Protein AF-A0A9P1C0T4-F1 (afdb_monomer_lite)

Sequence (1068 aa):
MKAGRQRCKVVWQLEENSTADVFARREPEEVPELTSSSKMPVDLVAKMIQGDEEDEQSPVLLKTWDFGGQREYYVMHHLFLTNRGFYIVVTRLDAWRTGPTGPLDSGDVLRDTDSEDGGAFEPPLDALTFWLSSIHVHAPDALVFIVGSHADVVACGHEETEARVEEEIVSLMEKVPGLERQVVVNSQAGKCFFSVDNRSGTGIAELREAIDREATVALAPNGHFAQELPLPWLRLREALEDAAEGSTGEENELPPFTATFVLSLAKVQQMGQEAGVAPESLVDCLKCLHDFGSIVFFDEDELRDHVVLNPQWLADAMAQVLNCPRVVQGHVAAAKRLRERGELEEDLLTRCLWRHHKFRENQAVLLRMLHRFDLLVPLTTRHALPSNVVPSLLPCAPQQPTLPLTNDKIWDSLFFDFHGLLCRLLPTLFPKLVAASSRQDCVEGIGSLGLFRDSFRLLWMGDELTMDLLPAERPQVVRVTSQGGLSVAVVQGLLQLVKATLAQKSHLSFTAGVLCEHCHAQGRSLAERHHVLDLQELLQEAPVPCRFSARAVMPPETSWVAAWRSTKATCPRLNLHEDRGSPAHTASTEVSVSSRGGSIVNLLYASPIWRNEAGELPQLDVQNEVSLVELGEAMHLSLATASNLAAMLTAEATTRSILHLSLHCADNGQVLLLEDATGGAHAFSLEDLQALLKATNGASRLQLVFLNACCSDLAGQIFLEAGAPHVVCCRGSVFDATAQAFTKAFYRAFAAGRSIASAFDIAKLEIRTAPQPGLRAEAEKYLLLPEGDASHQSSFCELAWRAGPPKRRWLPSRVEDFCGRSRDLWLLLKHLGSARRCVLVHGPAKIGKSALLTELARFAAAPGRSYENRVIYLACDEADLENREEPLLYFLRQLFRQLRIEEHAATEQLEVGPSITAPKETFNMDLSAQSEVRILRSQIVQSLQELASLHHPVLLILDDLDSLLQSNAEELRKVLTELLLRTEGLELLLAAREAPFQALGAHKVVGYHLDPLQPLDAARLFLCSTELLPVSRTASADECRGDAAFRWRVHRPLVVADFSVAVPRITA

pLDDT: mean 72.72, std 21.37, range [20.38, 96.12]

Foldseek 3Di:
DDDDDDDDDDDDDDDDPDPDDDDDDDDDDDDDDDDDDDDDDLVVVVVVVVPDDPDPDDDDDDDDDDQDLDPLRLLPVLLQQFQLDEAEAEFELQCQDDACRHPDPPPPDPPPPPDPDDDDDDRRLLSSLLVLLSNCQRHVNAAYAYEHEPCVVVVDVSVVSQVRVQVSVVVSPVLADSSVVRQDALPVVRGSHFYAYPPVGPRVVSVVVSVVVLSCQLCPCPHVVPDDDPSLLVQLLVVLLCLQQCDPPDRDDDRDPRHDFKAFVVVSLVSSVVSVHDSVCSVVSLVVCCSVVQWPADPDPQTNGIIGRDVVLLVLLVCCLSCPDCDWPPCNVQSVCCQAAQKHDVCCSQVTSQVDPSRNVPVVNSVVVCLVSLQWAWFDDVDDDTIIGRLLNHAADDDDPPPQCDLVRQLLKKKKFQSLSCLSCLSRQVSLLVSLLSPDPQWPGFRPFDRGSFKGWTQGNNWIKIWGFPPSVRGGMIMIHTPVTDAPVNVLVVLVSSCVSCVVRLSGAMAMATFDSVCSVVVVPRPHPGHGDHLQQQLDPFFDQDPPPRDGDHRDCPGNSVVVSVVPDDRDPRDSDDDDDDDDDDDDDDDDDDDDDFEAEEEEEAAFQADPPPGGDDGDPLVLVVVLLQQPPSYHYAYFDPVVVLCQLQDPDPDAYEYEYHFEAPPLQQWTFGADQLSHTDTHGLVNVLVSLVVSLRLLRYQEYEYLYANNVSVQVSSVVSNNPKYKDFYHDADPVLSSQLSNQLSVCLLVQFFNVVSLVRSLVSQCPDPDPVRNVRSVRMDMPPPPDPNSRDRRGPRDRDDDDQDAQDADRADPDDWQCSVVLSVVSVCCPPLAQAEEEAADPPLCPVNSLRVSLVVQCPPNHQCPSQEQEDEQPLVVQVPDPDSLLVVLVRLLVSLVVSVVSPVVPDDDDDDDDDDDDPPDDDDDSVVSSVVSLVSSLVSLQVSDDPRGAHEYEYHACANCCVPPVVVVLQSVLVSCVSHVRHHYYHYYNDDPDCDSVVGGYHYHYRDHRDPVRVVVSVVSPDPDDPDDDDDDDPPDDDDDPDDDDDPDDDPDDDDPDDDDDDDD

Structure (mmCIF, N/CA/C/O backbone):
data_AF-A0A9P1C0T4-F1
#
_entry.id   AF-A0A9P1C0T4-F1
#
loop_
_atom_site.group_PDB
_atom_site.id
_atom_site.type_symbol
_atom_site.label_atom_id
_atom_site.label_alt_id
_atom_site.label_comp_id
_atom_site.label_asym_id
_atom_site.label_entity_id
_atom_site.label_seq_id
_atom_site.pdbx_PDB_ins_code
_atom_site.Cartn_x
_atom_site.Cartn_y
_atom_site.Cartn_z
_atom_site.occupancy
_atom_site.B_iso_or_equiv
_atom_site.auth_seq_id
_atom_site.auth_comp_id
_atom_site.auth_asym_id
_atom_site.auth_atom_id
_atom_site.pdbx_PDB_model_num
ATOM 1 N N . MET A 1 1 ? -17.368 -26.144 51.800 1.00 27.34 1 MET A N 1
ATOM 2 C CA . MET A 1 1 ? -15.954 -26.243 51.380 1.00 27.34 1 MET A CA 1
ATOM 3 C C . MET A 1 1 ? -15.908 -26.805 49.967 1.00 27.34 1 MET A C 1
ATOM 5 O O . MET A 1 1 ? -16.532 -27.826 49.742 1.00 27.34 1 MET A O 1
ATOM 9 N N . LYS A 1 2 ? -15.175 -26.112 49.086 1.00 25.02 2 LYS A N 1
ATOM 10 C CA . LYS A 1 2 ? -14.534 -26.554 47.831 1.00 25.02 2 LYS A CA 1
ATOM 11 C C . LYS A 1 2 ? -15.367 -27.297 46.766 1.00 25.02 2 LYS A C 1
ATOM 13 O O . LYS A 1 2 ? -15.504 -28.507 46.795 1.00 25.02 2 LYS A O 1
ATOM 18 N N . ALA A 1 3 ? -15.803 -26.502 45.786 1.00 30.06 3 ALA A N 1
ATOM 19 C CA . ALA A 1 3 ? -15.364 -26.522 44.384 1.00 30.06 3 ALA A CA 1
ATOM 20 C C . ALA A 1 3 ? -15.075 -27.872 43.697 1.00 30.06 3 ALA A C 1
ATOM 22 O O . ALA A 1 3 ? -14.116 -28.561 44.033 1.00 30.06 3 ALA A O 1
ATOM 23 N N . GLY A 1 4 ? -15.782 -28.085 42.587 1.00 24.92 4 GLY A N 1
ATOM 24 C CA . GLY A 1 4 ? -15.361 -28.911 41.459 1.00 24.92 4 GLY A CA 1
ATOM 25 C C . GLY A 1 4 ? -15.998 -28.380 40.176 1.00 24.92 4 GLY A C 1
ATOM 26 O O . GLY A 1 4 ? -17.031 -28.877 39.755 1.00 24.92 4 GLY A O 1
ATOM 27 N N . ARG A 1 5 ? -15.415 -27.320 39.597 1.00 27.19 5 ARG A N 1
ATOM 28 C CA . ARG A 1 5 ? -15.715 -26.857 38.232 1.00 27.19 5 ARG A CA 1
ATOM 29 C C . ARG A 1 5 ? -15.268 -27.944 37.251 1.00 27.19 5 ARG A C 1
ATOM 31 O O . ARG A 1 5 ? -14.090 -28.293 37.268 1.00 27.19 5 ARG A O 1
ATOM 38 N N . GLN A 1 6 ? -16.140 -28.381 36.352 1.00 23.08 6 GLN A N 1
ATOM 39 C CA . GLN A 1 6 ? -15.721 -28.955 35.074 1.00 23.08 6 GLN A CA 1
ATOM 40 C C . GLN A 1 6 ? -16.267 -28.069 33.955 1.00 23.08 6 GLN A C 1
ATOM 42 O O . GLN A 1 6 ? -17.467 -27.877 33.817 1.00 23.08 6 GLN A O 1
ATOM 47 N N . ARG A 1 7 ? -15.328 -27.449 33.234 1.00 22.41 7 ARG A N 1
ATOM 48 C CA . ARG A 1 7 ? -15.529 -26.715 31.985 1.00 22.41 7 ARG A CA 1
ATOM 49 C C . ARG A 1 7 ? -15.222 -27.691 30.853 1.00 22.41 7 ARG A C 1
ATOM 51 O O . ARG A 1 7 ? -14.118 -28.238 30.849 1.00 22.41 7 ARG A O 1
ATOM 58 N N . CYS A 1 8 ? -16.132 -27.859 29.900 1.00 21.48 8 CYS A N 1
ATOM 59 C CA . CYS A 1 8 ? -15.787 -28.419 28.596 1.00 21.48 8 CYS A CA 1
ATOM 60 C C . CYS A 1 8 ? -15.265 -27.298 27.690 1.00 21.48 8 CYS A C 1
ATOM 62 O O . CYS A 1 8 ? -15.753 -26.171 27.709 1.00 21.48 8 CYS A O 1
ATOM 64 N N . LYS A 1 9 ? -14.183 -27.614 26.983 1.00 21.23 9 LYS A N 1
ATOM 65 C CA . LYS A 1 9 ? -13.344 -26.726 26.179 1.00 21.23 9 LYS A CA 1
ATOM 66 C C . LYS A 1 9 ? -13.637 -27.081 24.719 1.00 21.23 9 LYS A C 1
ATOM 68 O O . LYS A 1 9 ? -13.400 -28.224 24.345 1.00 21.23 9 LYS A O 1
ATOM 73 N N . VAL A 1 10 ? -14.159 -26.151 23.922 1.00 24.25 10 VAL A N 1
ATOM 74 C CA . VAL A 1 10 ? -14.317 -26.361 22.473 1.00 24.25 10 VAL A CA 1
ATOM 75 C C . VAL A 1 10 ? -12.963 -26.129 21.799 1.00 24.25 10 VAL A C 1
ATOM 77 O O . VAL A 1 10 ? -12.307 -25.107 22.023 1.00 24.25 10 VAL A O 1
ATOM 80 N N . VAL A 1 11 ? -12.526 -27.131 21.040 1.00 22.28 11 VAL A N 1
ATOM 81 C CA . VAL A 1 11 ? -11.315 -27.148 20.214 1.00 22.28 11 VAL A CA 1
ATOM 82 C C . VAL A 1 11 ? -11.699 -26.683 18.809 1.00 22.28 11 VAL A C 1
ATOM 84 O O . VAL A 1 11 ? -12.762 -27.036 18.314 1.00 22.28 11 VAL A O 1
ATOM 87 N N . TRP A 1 12 ? -10.845 -25.868 18.195 1.00 24.22 12 TRP A N 1
ATOM 88 C CA . TRP A 1 12 ? -11.007 -25.367 16.831 1.00 24.22 12 TRP A CA 1
ATOM 89 C C . TRP A 1 12 ? -10.414 -26.383 15.857 1.00 24.22 12 TRP A C 1
ATOM 91 O O . TRP A 1 12 ? -9.302 -26.854 16.097 1.00 24.22 12 TRP A O 1
ATOM 101 N N . GLN A 1 13 ? -11.120 -26.695 14.773 1.00 22.36 13 GLN A N 1
ATOM 102 C CA . GLN A 1 13 ? -10.562 -27.399 13.619 1.00 22.36 13 GLN A CA 1
ATOM 103 C C . GLN A 1 13 ? -10.734 -26.520 12.377 1.00 22.36 13 GLN A C 1
ATOM 105 O O . GLN A 1 13 ? -11.823 -26.009 12.127 1.00 22.36 13 GLN A O 1
ATOM 110 N N . LEU A 1 14 ? -9.634 -26.315 11.647 1.00 23.83 14 LEU A N 1
ATOM 111 C CA . LEU A 1 14 ? -9.651 -25.832 10.269 1.00 23.83 14 LEU A CA 1
ATOM 112 C C . LEU A 1 14 ? -10.093 -26.992 9.368 1.00 23.83 14 LEU A C 1
ATOM 114 O O . LEU A 1 14 ? -9.506 -28.070 9.446 1.00 23.83 14 LEU A O 1
ATOM 118 N N . GLU A 1 15 ? -11.063 -26.759 8.489 1.00 23.11 15 GLU A N 1
ATOM 119 C CA . GLU A 1 15 ? -11.237 -27.585 7.293 1.00 23.11 15 GLU A CA 1
ATOM 120 C C . GLU A 1 15 ? -10.290 -27.061 6.205 1.00 23.11 15 GLU A C 1
ATOM 122 O O . GLU A 1 15 ? -10.507 -25.996 5.627 1.00 23.11 15 GLU A O 1
ATOM 127 N N . GLU A 1 16 ? -9.208 -27.793 5.935 1.00 24.48 16 GLU A N 1
ATOM 128 C CA . GLU A 1 16 ? -8.394 -27.590 4.735 1.00 24.48 16 GLU A CA 1
ATOM 129 C C . GLU A 1 16 ? -9.103 -28.228 3.532 1.00 24.48 16 GLU A C 1
ATOM 131 O O . GLU A 1 16 ? -8.982 -29.428 3.290 1.00 24.48 16 GLU A O 1
ATOM 136 N N . ASN A 1 17 ? -9.802 -27.426 2.726 1.00 26.70 17 ASN A N 1
ATOM 137 C CA . ASN A 1 17 ? -10.119 -27.818 1.352 1.00 26.70 17 ASN A CA 1
ATOM 138 C C . ASN A 1 17 ? -8.943 -27.432 0.449 1.00 26.70 17 ASN A C 1
ATOM 140 O O . ASN A 1 17 ? -8.875 -26.337 -0.105 1.00 26.70 17 ASN A O 1
ATOM 144 N N . SER A 1 18 ? -7.983 -28.352 0.339 1.00 27.48 18 SER A N 1
ATOM 145 C CA . SER A 1 18 ? -6.832 -28.224 -0.549 1.00 27.48 18 SER A CA 1
ATOM 146 C C . SER A 1 18 ? -7.222 -28.462 -2.015 1.00 27.48 18 SER A C 1
ATOM 148 O O . SER A 1 18 ? -7.809 -29.477 -2.386 1.00 27.48 18 SER A O 1
ATOM 150 N N . THR A 1 19 ? -6.820 -27.538 -2.886 1.00 25.97 19 THR A N 1
ATOM 151 C CA . THR A 1 19 ? -6.559 -27.828 -4.299 1.00 25.97 19 THR A CA 1
ATOM 152 C C . THR A 1 19 ? -5.081 -27.586 -4.576 1.00 25.97 19 THR A C 1
ATOM 154 O O . THR A 1 19 ? -4.705 -26.449 -4.839 1.00 25.97 19 THR A O 1
ATOM 157 N N . ALA A 1 20 ? -4.258 -28.637 -4.500 1.00 27.33 20 ALA A N 1
ATOM 158 C CA . ALA A 1 20 ? -3.078 -28.880 -5.345 1.00 27.33 20 ALA A CA 1
ATOM 159 C C . ALA A 1 20 ? -2.304 -30.094 -4.806 1.00 27.33 20 ALA A C 1
ATOM 161 O O . ALA A 1 20 ? -1.746 -30.057 -3.716 1.00 27.33 20 ALA A O 1
ATOM 162 N N . ASP A 1 21 ? -2.254 -31.162 -5.596 1.00 25.11 21 ASP A N 1
ATOM 163 C CA . ASP A 1 21 ? -1.532 -32.392 -5.287 1.00 25.11 21 ASP A CA 1
ATOM 164 C C . ASP A 1 21 ? -0.395 -32.548 -6.306 1.00 25.11 21 ASP A C 1
ATOM 166 O O . ASP A 1 21 ? -0.643 -33.045 -7.400 1.00 25.11 21 ASP A O 1
ATOM 170 N N . VAL A 1 22 ? 0.825 -32.075 -5.992 1.00 27.58 22 VAL A N 1
ATOM 171 C CA . VAL A 1 22 ? 2.094 -32.609 -6.538 1.00 27.58 22 VAL A CA 1
ATOM 172 C C . VAL A 1 22 ? 3.265 -32.334 -5.569 1.00 27.58 22 VAL A C 1
ATOM 174 O O . VAL A 1 22 ? 3.818 -31.243 -5.545 1.00 27.58 22 VAL A O 1
ATOM 177 N N . PHE A 1 23 ? 3.653 -33.365 -4.811 1.00 25.39 23 PHE A N 1
ATOM 178 C CA . PHE A 1 23 ? 5.016 -33.809 -4.433 1.00 25.39 23 PHE A CA 1
ATOM 179 C C . PHE A 1 23 ? 5.085 -34.338 -2.993 1.00 25.39 23 PHE A C 1
ATOM 181 O O . PHE A 1 23 ? 4.832 -33.660 -2.005 1.00 25.39 23 PHE A O 1
ATOM 188 N N . ALA A 1 24 ? 5.441 -35.617 -2.907 1.00 25.89 24 ALA A N 1
ATOM 189 C CA . ALA A 1 24 ? 5.232 -36.479 -1.760 1.00 25.89 24 ALA A CA 1
ATOM 190 C C . ALA A 1 24 ? 6.409 -36.557 -0.763 1.00 25.89 24 ALA A C 1
ATOM 192 O O . ALA A 1 24 ? 7.576 -36.501 -1.151 1.00 25.89 24 ALA A O 1
ATOM 193 N N . ARG A 1 25 ? 6.027 -36.947 0.469 1.00 26.59 25 ARG A N 1
ATOM 194 C CA . ARG A 1 25 ? 6.710 -37.781 1.493 1.00 26.59 25 ARG A CA 1
ATOM 195 C C . ARG A 1 25 ? 7.289 -37.081 2.731 1.00 26.59 25 ARG A C 1
ATOM 197 O O . ARG A 1 25 ? 8.440 -36.652 2.729 1.00 26.59 25 ARG A O 1
ATOM 204 N N . ARG A 1 26 ? 6.578 -37.245 3.856 1.00 25.38 26 ARG A N 1
ATOM 205 C CA . ARG A 1 26 ? 7.056 -37.905 5.095 1.00 25.38 26 ARG A CA 1
ATOM 206 C C . ARG A 1 26 ? 5.856 -38.287 5.980 1.00 25.38 26 ARG A C 1
ATOM 208 O O . ARG A 1 26 ? 4.903 -37.527 6.062 1.00 25.38 26 ARG A O 1
ATOM 215 N N . GLU A 1 27 ? 5.897 -39.486 6.559 1.00 26.78 27 GLU A N 1
ATOM 216 C CA . GLU A 1 27 ? 4.844 -40.081 7.405 1.00 26.78 27 GLU A CA 1
ATOM 217 C C . GLU A 1 27 ? 4.616 -39.276 8.704 1.00 26.78 27 GLU A C 1
ATOM 219 O O . GLU A 1 27 ? 5.610 -38.852 9.304 1.00 26.78 27 GLU A O 1
ATOM 224 N N . PRO A 1 28 ? 3.366 -39.094 9.178 1.00 29.67 28 PRO A N 1
ATOM 225 C CA . PRO A 1 28 ? 3.087 -38.610 10.525 1.00 29.67 28 PRO A CA 1
ATOM 226 C C . PRO A 1 28 ? 2.854 -39.765 11.514 1.00 29.67 28 PRO A C 1
ATOM 228 O O . PRO A 1 28 ? 2.216 -40.767 11.192 1.00 29.67 28 PRO A O 1
ATOM 231 N N . GLU A 1 29 ? 3.377 -39.599 12.730 1.00 26.16 29 GLU A N 1
ATOM 232 C CA . GLU A 1 29 ? 3.042 -40.412 13.905 1.00 26.16 29 GLU A CA 1
ATOM 233 C C . GLU A 1 29 ? 1.545 -40.289 14.256 1.00 26.16 29 GLU A C 1
ATOM 235 O O . GLU A 1 29 ? 0.939 -39.229 14.096 1.00 26.16 29 GLU A O 1
ATOM 240 N N . GLU A 1 30 ? 0.968 -41.390 14.745 1.00 27.70 30 GLU A N 1
ATOM 241 C CA . GLU A 1 30 ? -0.446 -41.561 15.102 1.00 27.70 30 GLU A CA 1
ATOM 242 C C . GLU A 1 30 ? -0.954 -40.513 16.118 1.00 27.70 30 GLU A C 1
ATOM 244 O O . GLU A 1 30 ? -0.413 -40.369 17.217 1.00 27.70 30 GLU A O 1
ATOM 249 N N . VAL A 1 31 ? -2.061 -39.838 15.783 1.00 26.95 31 VAL A N 1
ATOM 250 C CA . VAL A 1 31 ? -2.876 -39.002 16.686 1.00 26.95 31 VAL A CA 1
ATOM 251 C C . VAL A 1 31 ? -4.330 -39.519 16.619 1.00 26.95 31 VAL A C 1
ATOM 253 O O . VAL A 1 31 ? -4.763 -39.888 15.528 1.00 26.95 31 VAL A O 1
ATOM 256 N N . PRO A 1 32 ? -5.087 -39.610 17.735 1.00 27.25 32 PRO A N 1
ATOM 257 C CA . PRO A 1 32 ? -6.343 -40.365 17.788 1.00 27.25 32 PRO A CA 1
ATOM 258 C C . PRO A 1 32 ? -7.503 -39.685 17.041 1.00 27.25 32 PRO A C 1
ATOM 260 O O . PRO A 1 32 ? -7.647 -38.464 17.097 1.00 27.25 32 PRO A O 1
ATOM 263 N N . GLU A 1 33 ? -8.351 -40.506 16.413 1.00 30.98 33 GLU A N 1
ATOM 264 C CA . GLU A 1 33 ? -9.584 -40.143 15.695 1.00 30.98 33 GLU A CA 1
ATOM 265 C C . GLU A 1 33 ? -10.574 -39.328 16.556 1.00 30.98 33 GLU A C 1
ATOM 267 O O . GLU A 1 33 ? -10.845 -39.664 17.712 1.00 30.98 33 GLU A O 1
ATOM 272 N N . LEU A 1 34 ? -11.147 -38.269 15.969 1.00 25.75 34 LEU A N 1
ATOM 273 C CA . LEU A 1 34 ? -12.170 -37.392 16.553 1.00 25.75 34 LEU A CA 1
ATOM 274 C C . LEU A 1 34 ? -13.329 -37.218 15.555 1.00 25.75 34 LEU A C 1
ATOM 276 O O . LEU A 1 34 ? -13.114 -36.921 14.385 1.00 25.75 34 LEU A O 1
ATOM 280 N N . THR A 1 35 ? -14.547 -37.441 16.050 1.00 28.69 35 THR A N 1
ATOM 281 C CA . THR A 1 35 ? -15.825 -37.595 15.331 1.00 28.69 35 THR A CA 1
ATOM 282 C C . THR A 1 35 ? -16.424 -36.285 14.801 1.00 28.69 35 THR A C 1
ATOM 284 O O . THR A 1 35 ? -16.422 -35.274 15.504 1.00 28.69 35 THR A O 1
ATOM 287 N N . SER A 1 36 ? -17.009 -36.342 13.600 1.00 31.39 36 SER A N 1
ATOM 288 C CA . SER A 1 36 ? -17.628 -35.253 12.830 1.00 31.39 36 SER A CA 1
ATOM 289 C C . SER A 1 36 ? -19.108 -34.984 13.161 1.00 31.39 36 SER A C 1
ATOM 291 O O . SER A 1 36 ? -19.910 -35.912 13.198 1.00 31.39 36 SER A O 1
ATOM 293 N N . SER A 1 37 ? -19.468 -33.701 13.283 1.00 34.09 37 SER A N 1
ATOM 294 C CA . SER A 1 37 ? -20.755 -33.046 12.939 1.00 34.09 37 SER A CA 1
ATOM 295 C C . SER A 1 37 ? -21.247 -32.064 14.015 1.00 34.09 37 SER A C 1
ATOM 297 O O . SER A 1 37 ? -21.521 -32.419 15.158 1.00 34.09 37 SER A O 1
ATOM 299 N N . SER A 1 38 ? -21.377 -30.790 13.630 1.00 38.06 38 SER A N 1
ATOM 300 C CA . SER A 1 38 ? -21.958 -29.710 14.439 1.00 38.06 38 SER A CA 1
ATOM 301 C C . SER A 1 38 ? -23.347 -29.316 13.912 1.00 38.06 38 SER A C 1
ATOM 303 O O . SER A 1 38 ? -23.594 -28.148 13.608 1.00 38.06 38 SER A O 1
ATOM 305 N N . LYS A 1 39 ? -24.261 -30.282 13.739 1.00 48.09 39 LYS A N 1
ATOM 306 C CA . LYS A 1 39 ? -25.661 -29.975 13.391 1.00 48.09 39 LYS A CA 1
ATOM 307 C C . LYS A 1 39 ? -26.388 -29.461 14.640 1.00 48.09 39 LYS A C 1
ATOM 309 O O . LYS A 1 39 ? -26.271 -30.045 15.714 1.00 48.09 39 LYS A O 1
ATOM 314 N N . MET A 1 40 ? -27.131 -28.363 14.511 1.00 48.50 40 MET A N 1
ATOM 315 C CA . MET A 1 40 ? -27.987 -27.838 15.578 1.00 48.50 40 MET A CA 1
ATOM 316 C C . MET A 1 40 ? -29.343 -28.551 15.469 1.00 48.50 40 MET A C 1
ATOM 318 O O . MET A 1 40 ? -30.070 -28.258 14.525 1.00 48.50 40 MET A O 1
ATOM 322 N N . PRO A 1 41 ? -29.702 -29.500 16.354 1.00 54.22 41 PRO A N 1
ATOM 323 C CA . PRO A 1 41 ? -30.869 -30.338 16.107 1.00 54.22 41 PRO A CA 1
ATOM 324 C C . PRO A 1 41 ? -32.142 -29.498 16.260 1.00 54.22 41 PRO A C 1
ATOM 326 O O . PRO A 1 41 ? -32.411 -28.993 17.355 1.00 54.22 41 PRO A O 1
ATOM 329 N N . VAL A 1 42 ? -32.960 -29.370 15.208 1.00 58.38 42 VAL A N 1
ATOM 330 C CA . VAL A 1 42 ? -34.287 -28.721 15.295 1.00 58.38 42 VAL A CA 1
ATOM 331 C C . VAL A 1 42 ? -35.151 -29.341 16.402 1.00 58.38 42 VAL A C 1
ATOM 333 O O . VAL A 1 42 ? -35.928 -28.639 17.051 1.00 58.38 42 VAL A O 1
ATOM 336 N N . ASP A 1 43 ? -34.948 -30.625 16.705 1.00 54.34 43 ASP A N 1
ATOM 337 C CA . ASP A 1 43 ? -35.576 -31.317 17.834 1.00 54.34 43 ASP A CA 1
ATOM 338 C C . ASP A 1 43 ? -35.149 -30.775 19.207 1.00 54.34 43 ASP A C 1
ATOM 340 O O . ASP A 1 43 ? -35.943 -30.794 20.147 1.00 54.34 43 ASP A O 1
ATOM 344 N N . LEU A 1 44 ? -33.915 -30.281 19.345 1.00 53.72 44 LEU A N 1
ATOM 345 C CA . LEU A 1 44 ? -33.411 -29.668 20.575 1.00 53.72 44 LEU A CA 1
ATOM 346 C C . LEU A 1 44 ? -34.055 -28.291 20.788 1.00 53.72 44 LEU A C 1
ATOM 348 O O . LEU A 1 44 ? -34.534 -27.998 21.878 1.00 53.72 44 LEU A O 1
ATOM 352 N N . VAL A 1 45 ? -34.160 -27.488 19.723 1.00 58.69 45 VAL A N 1
ATOM 353 C CA . VAL A 1 45 ? -34.834 -26.176 19.747 1.00 58.69 45 VAL A CA 1
ATOM 354 C C . VAL A 1 45 ? -36.329 -26.339 20.037 1.00 58.69 45 VAL A C 1
ATOM 356 O O . VAL A 1 45 ? -36.893 -25.616 20.856 1.00 58.69 45 VAL A O 1
ATOM 359 N N . ALA A 1 46 ? -36.975 -27.338 19.428 1.00 56.62 46 ALA A N 1
ATOM 360 C CA . ALA A 1 46 ? -38.371 -27.663 19.703 1.00 56.62 46 ALA A CA 1
ATOM 361 C C . ALA A 1 46 ? -38.599 -28.112 21.160 1.00 56.62 46 ALA A C 1
ATOM 363 O O . ALA A 1 46 ? -39.636 -27.780 21.733 1.00 56.62 46 ALA A O 1
ATOM 364 N N . LYS A 1 47 ? -37.635 -28.819 21.770 1.00 54.03 47 LYS A N 1
ATOM 365 C CA . LYS A 1 47 ? -37.660 -29.199 23.195 1.00 54.03 47 LYS A CA 1
ATOM 366 C C . LYS A 1 47 ? -37.410 -28.009 24.129 1.00 54.03 47 LYS A C 1
ATOM 368 O O . LYS A 1 47 ? -38.113 -27.888 25.126 1.00 54.03 47 LYS A O 1
ATOM 373 N N . MET A 1 48 ? -36.498 -27.096 23.786 1.00 53.69 48 MET A N 1
ATOM 374 C CA . MET A 1 48 ? -36.250 -25.863 24.552 1.00 53.69 48 MET A CA 1
ATOM 375 C C . MET A 1 48 ? -37.485 -24.948 24.589 1.00 53.69 48 MET A C 1
ATOM 377 O O . MET A 1 48 ? -37.827 -24.407 25.636 1.00 53.69 48 MET A O 1
ATOM 381 N N . ILE A 1 49 ? -38.227 -24.844 23.478 1.00 57.53 49 ILE A N 1
ATOM 382 C CA . ILE A 1 49 ? -39.496 -24.092 23.409 1.00 57.53 49 ILE A CA 1
ATOM 383 C C . ILE A 1 49 ? -40.598 -24.736 24.277 1.00 57.53 49 ILE A C 1
ATOM 385 O O . ILE A 1 49 ? -41.514 -24.044 24.721 1.00 57.53 49 ILE A O 1
ATOM 389 N N . GLN A 1 50 ? -40.520 -26.044 24.549 1.00 51.75 50 GLN A N 1
ATOM 390 C CA . GLN A 1 50 ? -41.481 -26.768 25.393 1.00 51.75 50 GLN A CA 1
ATOM 391 C C . GLN A 1 50 ? -41.227 -26.618 26.907 1.00 51.75 50 GLN A C 1
ATOM 393 O O . GLN A 1 50 ? -42.058 -27.076 27.688 1.00 51.75 50 GLN A O 1
ATOM 398 N N . GLY A 1 51 ? -40.173 -25.900 27.321 1.00 44.34 51 GLY A N 1
ATOM 399 C CA . GLY A 1 51 ? -40.023 -25.378 28.686 1.00 44.34 51 GLY A CA 1
ATOM 400 C C . GLY A 1 51 ? -39.295 -26.265 29.702 1.00 44.34 51 GLY A C 1
ATOM 401 O O . GLY A 1 51 ? -39.436 -26.005 30.893 1.00 44.34 51 GLY A O 1
ATOM 402 N N . ASP A 1 52 ? -38.525 -27.273 29.276 1.00 43.22 52 ASP A N 1
ATOM 403 C CA . ASP A 1 52 ? -37.901 -28.231 30.211 1.00 43.22 52 ASP A CA 1
ATOM 404 C C . ASP A 1 52 ? -36.433 -27.945 30.602 1.00 43.22 52 ASP A C 1
ATOM 406 O O . ASP A 1 52 ? -35.929 -28.600 31.511 1.00 43.22 52 ASP A O 1
ATOM 410 N N . GLU A 1 53 ? -35.748 -26.948 30.025 1.00 44.69 53 GLU A N 1
ATOM 411 C CA . GLU A 1 53 ? -34.406 -26.531 30.481 1.00 44.69 53 GLU A CA 1
ATOM 412 C C . GLU A 1 53 ? -34.243 -24.998 30.426 1.00 44.69 53 GLU A C 1
ATOM 414 O O . GLU A 1 53 ? -34.157 -24.400 29.354 1.00 44.69 53 GLU A O 1
ATOM 419 N N . GLU A 1 54 ? -34.209 -24.352 31.600 1.00 39.44 54 GLU A N 1
ATOM 420 C CA . GLU A 1 54 ? -33.769 -22.959 31.782 1.00 39.44 54 GLU A CA 1
ATOM 421 C C . GLU A 1 54 ? -32.229 -22.898 31.721 1.00 39.44 54 GLU A C 1
ATOM 423 O O . GLU A 1 54 ? -31.569 -22.753 32.748 1.00 39.44 54 GLU A O 1
ATOM 428 N N . ASP A 1 55 ? -31.639 -23.033 30.530 1.00 41.00 55 ASP A N 1
ATOM 429 C CA . ASP A 1 55 ? -30.246 -22.628 30.292 1.00 41.00 55 ASP A CA 1
ATOM 430 C C . ASP A 1 55 ? -30.233 -21.279 29.552 1.00 41.00 55 ASP A C 1
ATOM 432 O O . ASP A 1 55 ? -30.701 -21.140 28.423 1.00 41.00 55 ASP A O 1
ATOM 436 N N . GLU A 1 56 ? -29.719 -20.253 30.232 1.00 46.69 56 GLU A N 1
ATOM 437 C CA . GLU A 1 56 ? -29.841 -18.819 29.913 1.00 46.69 56 GLU A CA 1
ATOM 438 C C . GLU A 1 56 ? -29.037 -18.332 28.683 1.00 46.69 56 GLU A C 1
ATOM 440 O O . GLU A 1 56 ? -28.890 -17.127 28.481 1.00 46.69 56 GLU A O 1
ATOM 445 N N . GLN A 1 57 ? -28.512 -19.219 27.831 1.00 47.69 57 GLN A N 1
ATOM 446 C CA . GLN A 1 57 ? -27.750 -18.836 26.634 1.00 47.69 57 GLN A CA 1
ATOM 447 C C . GLN A 1 57 ? -28.140 -19.700 25.432 1.00 47.69 57 GLN A C 1
ATOM 449 O O . GLN A 1 57 ? -27.677 -20.826 25.271 1.00 47.69 57 GLN A O 1
ATOM 454 N N . SER A 1 58 ? -28.978 -19.145 24.551 1.00 52.47 58 SER A N 1
ATOM 455 C CA . SER A 1 58 ? -29.239 -19.715 23.228 1.00 52.47 58 SER A CA 1
ATOM 456 C C . SER A 1 58 ? -27.916 -19.848 22.456 1.00 52.47 58 SER A C 1
ATOM 458 O O . SER A 1 58 ? -27.218 -18.839 22.309 1.00 52.47 58 SER A O 1
ATOM 460 N N . PRO A 1 59 ? -27.547 -21.041 21.959 1.00 56.66 59 PRO A N 1
ATOM 461 C CA . PRO A 1 59 ? -26.282 -21.228 21.261 1.00 56.66 59 PRO A CA 1
ATOM 462 C C . PRO A 1 59 ? -26.259 -20.409 19.962 1.00 56.66 59 PRO A C 1
ATOM 464 O O . PRO A 1 59 ? -27.120 -20.573 19.099 1.00 56.66 59 PRO A O 1
ATOM 467 N N . VAL A 1 60 ? -25.266 -19.527 19.819 1.00 68.25 60 VAL A N 1
ATOM 468 C CA . VAL A 1 60 ? -24.997 -18.801 18.570 1.00 68.25 60 VAL A CA 1
ATOM 469 C C . VAL A 1 60 ? -24.149 -19.697 17.669 1.00 68.25 60 VAL A 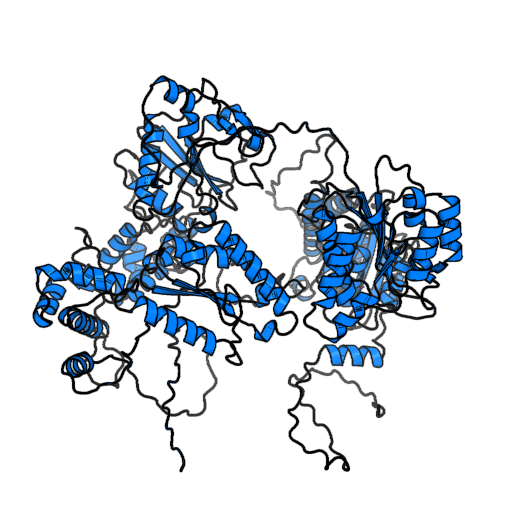C 1
ATOM 471 O O . VAL A 1 60 ? -23.051 -20.102 18.050 1.00 68.25 60 VAL A O 1
ATOM 474 N N . LEU A 1 61 ? -24.654 -20.014 16.475 1.00 71.31 61 LEU A N 1
ATOM 475 C CA . LEU A 1 61 ? -23.915 -20.757 15.454 1.00 71.31 61 LEU A CA 1
ATOM 476 C C . LEU A 1 61 ? -23.277 -19.778 14.465 1.00 71.31 61 LEU A C 1
ATOM 478 O O . LEU A 1 61 ? -23.979 -18.985 13.840 1.00 71.31 61 LEU A O 1
ATOM 482 N N . LEU A 1 62 ? -21.958 -19.865 14.294 1.00 72.31 62 LEU A N 1
ATOM 483 C CA . LEU A 1 62 ? -21.215 -19.080 13.309 1.00 72.31 62 LEU A CA 1
ATOM 484 C C . LEU A 1 62 ? -20.806 -19.978 12.137 1.00 72.31 62 LEU A C 1
ATOM 486 O O . LEU A 1 62 ? -20.191 -21.022 12.342 1.00 72.31 62 LEU A O 1
ATOM 490 N N . LYS A 1 63 ? -21.124 -19.551 10.911 1.00 76.19 63 LYS A N 1
ATOM 491 C CA . LYS A 1 63 ? -20.644 -20.165 9.666 1.00 76.19 63 LYS A CA 1
ATOM 492 C C . LYS A 1 63 ? -19.609 -19.238 9.036 1.00 76.19 63 LYS A C 1
ATOM 494 O O . LYS A 1 63 ? -19.910 -18.078 8.771 1.00 76.19 63 LYS A O 1
ATOM 499 N N . THR A 1 64 ? -18.400 -19.737 8.811 1.00 82.06 64 THR A N 1
ATOM 500 C CA . THR A 1 64 ? -17.279 -18.945 8.288 1.00 82.06 64 THR A CA 1
ATOM 501 C C . THR A 1 64 ? -17.079 -19.179 6.796 1.00 82.06 64 THR A C 1
ATOM 503 O O . THR A 1 64 ? -17.156 -20.313 6.333 1.00 82.06 64 THR A O 1
ATOM 506 N N . TRP A 1 65 ? -16.781 -18.106 6.065 1.00 83.56 65 TRP A N 1
ATOM 507 C CA . TRP A 1 65 ? -16.373 -18.130 4.661 1.00 83.56 65 TRP A CA 1
ATOM 508 C C . TRP A 1 65 ? -14.973 -17.534 4.548 1.00 83.56 65 TRP A C 1
ATOM 510 O O . TRP A 1 65 ? -14.717 -16.486 5.142 1.00 83.56 65 TRP A O 1
ATOM 520 N N . ASP A 1 66 ? -14.095 -18.185 3.787 1.00 85.88 66 ASP A N 1
ATOM 521 C CA . ASP A 1 66 ? -12.780 -17.646 3.444 1.00 85.88 66 ASP A CA 1
ATOM 522 C C . ASP A 1 66 ? -12.788 -17.162 1.991 1.00 85.88 66 ASP A C 1
ATOM 524 O O . ASP A 1 66 ? -13.098 -17.915 1.064 1.00 85.88 66 ASP A O 1
ATOM 528 N N . PHE A 1 67 ? -12.499 -15.879 1.798 1.00 83.62 67 PHE A N 1
ATOM 529 C CA . PHE A 1 67 ? -12.478 -15.256 0.482 1.00 83.62 67 PHE A CA 1
ATOM 530 C C . PHE A 1 67 ? -11.046 -15.226 -0.040 1.00 83.62 67 PHE A C 1
ATOM 532 O O . PHE A 1 67 ? -10.170 -14.619 0.574 1.00 83.62 67 PHE A O 1
ATOM 539 N N . GLY A 1 68 ? -10.819 -15.828 -1.210 1.00 79.75 68 GLY A N 1
ATOM 540 C CA . GLY A 1 68 ? -9.502 -15.848 -1.843 1.00 79.75 68 GLY A CA 1
ATOM 541 C C . GLY A 1 68 ? -8.916 -14.441 -2.004 1.00 79.75 68 GLY A C 1
ATOM 542 O O . GLY A 1 68 ? -9.501 -13.575 -2.649 1.00 79.75 68 GLY A O 1
ATOM 543 N N . GLY A 1 69 ? -7.729 -14.215 -1.439 1.00 73.62 69 GLY A N 1
ATOM 544 C CA . GLY A 1 69 ? -7.037 -12.924 -1.510 1.00 73.62 69 GLY A CA 1
ATOM 545 C C . GLY A 1 69 ? -6.440 -12.590 -2.883 1.00 73.62 69 GLY A C 1
ATOM 546 O O . GLY A 1 69 ? -5.897 -11.501 -3.053 1.00 73.62 69 GLY A O 1
ATOM 547 N N . GLN A 1 70 ? -6.506 -13.504 -3.860 1.00 75.69 70 GLN A N 1
ATOM 548 C CA . GLN A 1 70 ? -5.983 -13.258 -5.204 1.00 75.69 70 GLN A CA 1
ATOM 549 C C . GLN A 1 70 ? -6.888 -12.288 -5.988 1.00 75.69 70 GLN A C 1
ATOM 551 O O . GLN A 1 70 ? -8.119 -12.381 -5.946 1.00 75.69 70 GLN A O 1
ATOM 556 N N . ARG A 1 71 ? -6.283 -11.352 -6.733 1.00 72.88 71 ARG A N 1
ATOM 557 C CA . ARG A 1 71 ? -6.998 -10.249 -7.409 1.00 72.88 71 ARG A CA 1
ATOM 558 C C . ARG A 1 71 ? -7.988 -10.742 -8.461 1.00 72.88 71 ARG A C 1
ATOM 560 O O . ARG A 1 71 ? -8.989 -10.079 -8.727 1.00 72.88 71 ARG A O 1
ATOM 567 N N . GLU A 1 72 ? -7.733 -11.907 -9.038 1.00 73.50 72 GLU A N 1
ATOM 568 C CA . GLU A 1 72 ? -8.580 -12.563 -10.030 1.00 73.50 72 GLU A CA 1
ATOM 569 C C . GLU A 1 72 ? -9.961 -12.887 -9.446 1.00 73.50 72 GLU A C 1
ATOM 571 O O . GLU A 1 72 ? -10.961 -12.833 -10.160 1.00 73.50 72 GLU A O 1
ATOM 576 N N . TYR A 1 73 ? -10.048 -13.139 -8.136 1.00 79.06 73 TYR A N 1
ATOM 577 C CA . TYR A 1 73 ? -11.296 -13.472 -7.453 1.00 79.06 73 TYR A CA 1
ATOM 578 C C . TYR A 1 73 ? -12.073 -12.260 -6.932 1.00 79.06 73 TYR A C 1
ATOM 580 O O . TYR A 1 73 ? -13.265 -12.384 -6.641 1.00 79.06 73 TYR A O 1
ATOM 588 N N . TYR A 1 74 ? -11.475 -11.062 -6.924 1.00 82.12 74 TYR A N 1
ATOM 589 C CA . TYR A 1 74 ? -12.119 -9.830 -6.437 1.00 82.12 74 TYR A CA 1
ATOM 590 C C . TYR A 1 74 ? -13.419 -9.508 -7.184 1.00 82.12 74 TYR A C 1
ATOM 592 O O . TYR A 1 74 ? -14.362 -8.961 -6.610 1.00 82.12 74 TYR A O 1
ATOM 600 N N . VAL A 1 75 ? -13.500 -9.896 -8.461 1.00 78.88 75 VAL A N 1
ATOM 601 C CA . VAL A 1 75 ? -14.708 -9.747 -9.282 1.00 78.88 75 VAL A CA 1
ATOM 602 C C . VAL A 1 75 ? -15.882 -10.586 -8.754 1.00 78.88 75 VAL A C 1
ATOM 604 O O . VAL A 1 75 ? -17.028 -10.231 -8.999 1.00 78.88 75 VAL A O 1
ATOM 607 N N . MET A 1 76 ? -15.636 -11.660 -7.998 1.00 82.88 76 MET A N 1
ATOM 608 C CA . MET A 1 76 ? -16.668 -12.578 -7.498 1.00 82.88 76 MET A CA 1
ATOM 609 C C . MET A 1 76 ? -17.120 -12.272 -6.069 1.00 82.88 76 MET A C 1
ATOM 611 O O . MET A 1 76 ? -18.237 -12.631 -5.712 1.00 82.88 76 MET A O 1
ATOM 615 N N . HIS A 1 77 ? -16.294 -11.609 -5.248 1.00 83.56 77 HIS A N 1
ATOM 616 C CA . HIS A 1 77 ? -16.579 -11.415 -3.814 1.00 83.56 77 HIS A CA 1
ATOM 617 C C . HIS A 1 77 ? -17.947 -10.787 -3.578 1.00 83.56 77 HIS A C 1
ATOM 619 O O . HIS A 1 77 ? -18.724 -11.256 -2.754 1.00 83.56 77 HIS A O 1
ATOM 625 N N . HIS A 1 78 ? -18.283 -9.787 -4.388 1.00 80.12 78 HIS A N 1
ATOM 626 C CA . HIS A 1 78 ? -19.534 -9.057 -4.281 1.00 80.12 78 HIS A CA 1
ATOM 627 C C . HIS A 1 78 ? -20.818 -9.885 -4.437 1.00 80.12 78 HIS A C 1
ATOM 629 O O . HIS A 1 78 ? -21.898 -9.362 -4.173 1.00 80.12 78 HIS A O 1
ATOM 635 N N . LEU A 1 79 ? -20.713 -11.128 -4.908 1.00 79.81 79 LEU A N 1
ATOM 636 C CA . LEU A 1 79 ? -21.832 -12.057 -5.059 1.00 79.81 79 LEU A CA 1
ATOM 637 C C . LEU A 1 79 ? -22.193 -12.765 -3.755 1.00 79.81 79 LEU A C 1
ATOM 639 O O . LEU A 1 79 ? -23.314 -13.243 -3.614 1.00 79.81 79 LEU A O 1
ATOM 643 N N . PHE A 1 80 ? -21.247 -12.830 -2.820 1.00 81.56 80 PHE A N 1
ATOM 644 C CA . PHE A 1 80 ? -21.384 -13.555 -1.560 1.00 81.56 80 PHE A CA 1
ATOM 645 C C . PHE A 1 80 ? -21.266 -12.628 -0.340 1.00 81.56 80 PHE A C 1
ATOM 647 O O . PHE A 1 80 ? -21.384 -13.087 0.792 1.00 81.56 80 PHE A O 1
ATOM 654 N N . LEU A 1 81 ? -21.046 -11.323 -0.555 1.00 84.56 81 LEU A N 1
ATOM 655 C CA . LEU A 1 81 ? -21.125 -10.316 0.502 1.00 84.56 81 LEU A CA 1
ATOM 656 C C . LEU A 1 81 ? -22.600 -10.019 0.823 1.00 84.56 81 LEU A C 1
ATOM 658 O O . LEU A 1 81 ? -23.338 -9.516 -0.020 1.00 84.56 81 LEU A O 1
ATOM 662 N N . THR A 1 82 ? -23.013 -10.303 2.056 1.00 81.75 82 THR A N 1
ATOM 663 C CA . THR A 1 82 ? -24.362 -10.076 2.595 1.00 81.75 82 THR A CA 1
ATOM 664 C C . THR A 1 82 ? -24.368 -9.019 3.704 1.00 81.75 82 THR A C 1
ATOM 666 O O . THR A 1 82 ? -23.420 -8.953 4.490 1.00 81.75 82 THR A O 1
ATOM 669 N N . ASN A 1 83 ? -25.467 -8.268 3.837 1.00 81.38 83 ASN A N 1
ATOM 670 C CA . ASN A 1 83 ? -25.695 -7.290 4.917 1.00 81.38 83 ASN A CA 1
ATOM 671 C C . ASN A 1 83 ? -25.807 -7.911 6.319 1.00 81.38 83 ASN A C 1
ATOM 673 O O . ASN A 1 83 ? -25.590 -7.231 7.314 1.00 81.38 83 ASN A O 1
ATOM 677 N N . ARG A 1 84 ? -26.160 -9.196 6.412 1.00 78.25 84 ARG A N 1
ATOM 678 C CA . ARG A 1 84 ? -26.390 -9.901 7.681 1.00 78.25 84 ARG A CA 1
ATOM 679 C C . ARG A 1 84 ? -25.211 -10.784 8.074 1.00 78.25 84 ARG A C 1
ATOM 681 O O . ARG A 1 84 ? -25.383 -11.951 8.410 1.00 78.25 84 ARG A O 1
ATOM 688 N N . GLY A 1 85 ? -24.010 -10.222 7.978 1.00 83.19 85 GLY A N 1
ATOM 689 C CA . GLY A 1 85 ? -22.757 -10.919 8.247 1.00 83.19 85 GLY A CA 1
ATOM 690 C C . GLY A 1 85 ? -21.815 -10.119 9.140 1.00 83.19 85 GLY A C 1
ATOM 691 O O . GLY A 1 85 ? -21.939 -8.901 9.279 1.00 83.19 85 GLY A O 1
ATOM 692 N N . PHE A 1 86 ? -20.851 -10.830 9.718 1.00 89.38 86 PHE A N 1
ATOM 693 C CA . PHE A 1 86 ? -19.684 -10.248 10.372 1.00 89.38 86 PHE A CA 1
ATOM 694 C C . PHE A 1 86 ? -18.476 -10.483 9.468 1.00 89.38 86 PHE A C 1
ATOM 696 O O . PHE A 1 86 ? -18.191 -11.623 9.103 1.00 89.38 86 PHE A O 1
ATOM 703 N N . TYR A 1 87 ? -17.765 -9.418 9.112 1.00 93.50 87 TYR A N 1
ATOM 704 C CA . TYR A 1 87 ? -16.566 -9.497 8.285 1.00 93.50 87 TYR A CA 1
ATOM 705 C C . TYR A 1 87 ? -15.325 -9.313 9.132 1.00 93.50 87 TYR A C 1
ATOM 707 O O . TYR A 1 87 ? -15.246 -8.384 9.929 1.00 93.50 87 TYR A O 1
ATOM 715 N N . ILE A 1 88 ? -14.334 -10.173 8.922 1.00 94.94 88 ILE A N 1
ATOM 716 C CA . ILE A 1 88 ? -13.026 -10.061 9.559 1.00 94.94 88 ILE A CA 1
ATOM 717 C C . ILE A 1 88 ? -12.027 -9.688 8.468 1.00 94.94 88 ILE A C 1
ATOM 719 O O . ILE A 1 88 ? -11.660 -10.519 7.641 1.00 94.94 88 ILE A O 1
ATOM 723 N N . VAL A 1 89 ? -11.613 -8.423 8.441 1.00 94.75 89 VAL A N 1
ATOM 724 C CA . VAL A 1 89 ? -10.627 -7.920 7.480 1.00 94.75 89 VAL A CA 1
ATOM 725 C C . VAL A 1 89 ? -9.256 -7.991 8.130 1.00 94.75 89 VAL A C 1
ATOM 727 O O . VAL A 1 89 ? -8.948 -7.234 9.051 1.00 94.75 89 VAL A O 1
ATOM 730 N N . VAL A 1 90 ? -8.434 -8.923 7.658 1.00 92.31 90 VAL A N 1
ATOM 731 C CA . VAL A 1 90 ? -7.117 -9.186 8.234 1.00 92.31 90 VAL A CA 1
ATOM 732 C C . VAL A 1 90 ? -6.047 -8.431 7.453 1.00 92.31 90 VAL A C 1
ATOM 734 O O . VAL A 1 90 ? -5.900 -8.602 6.246 1.00 92.31 90 VAL A O 1
ATOM 737 N N . THR A 1 91 ? -5.260 -7.626 8.157 1.00 90.12 91 THR A N 1
ATOM 738 C CA . THR A 1 91 ? -4.031 -7.026 7.645 1.00 90.12 91 THR A CA 1
ATOM 739 C C . THR A 1 91 ? -2.821 -7.590 8.384 1.00 90.12 91 THR A C 1
ATOM 741 O O . THR A 1 91 ? -2.877 -7.947 9.558 1.00 90.12 91 THR A O 1
ATOM 744 N N . ARG A 1 92 ? -1.692 -7.680 7.692 1.00 88.69 92 ARG A N 1
ATOM 745 C CA . ARG A 1 92 ? -0.401 -8.093 8.247 1.00 88.69 92 ARG A CA 1
ATOM 746 C C . ARG A 1 92 ? 0.313 -6.896 8.855 1.00 88.69 92 ARG A C 1
ATOM 748 O O . ARG A 1 92 ? 0.629 -5.990 8.099 1.00 88.69 92 ARG A O 1
ATOM 755 N N . LEU A 1 93 ? 0.557 -6.857 10.168 1.00 87.19 93 LEU A N 1
ATOM 756 C CA . LEU A 1 93 ? 1.190 -5.700 10.826 1.00 87.19 93 LEU A CA 1
ATOM 757 C C . LEU A 1 93 ? 2.646 -5.498 10.394 1.00 87.19 93 LEU A C 1
ATOM 759 O O . LEU A 1 93 ? 3.094 -4.366 10.250 1.00 87.19 93 LEU A O 1
ATOM 763 N N . ASP A 1 94 ? 3.378 -6.573 10.118 1.00 83.81 94 ASP A N 1
ATOM 764 C CA . ASP A 1 94 ? 4.752 -6.515 9.616 1.00 83.81 94 ASP A CA 1
ATOM 765 C C . ASP A 1 94 ? 4.871 -5.769 8.277 1.00 83.81 94 ASP A C 1
ATOM 767 O O . ASP A 1 94 ? 5.850 -5.057 8.063 1.00 83.81 94 ASP A O 1
ATOM 771 N N . ALA A 1 95 ? 3.836 -5.821 7.432 1.00 81.50 95 ALA A N 1
ATOM 772 C CA . ALA A 1 95 ? 3.792 -5.068 6.179 1.00 81.50 95 ALA A CA 1
ATOM 773 C C . ALA A 1 95 ? 3.720 -3.537 6.379 1.00 81.50 95 ALA A C 1
ATOM 775 O O . ALA A 1 95 ? 4.012 -2.788 5.447 1.00 81.50 95 ALA A O 1
ATOM 776 N N . TRP A 1 96 ? 3.354 -3.059 7.577 1.00 79.50 96 TRP A N 1
ATOM 777 C CA . TRP A 1 96 ? 3.215 -1.631 7.907 1.00 79.50 96 TRP A CA 1
ATOM 778 C C . TRP A 1 96 ? 4.449 -1.018 8.570 1.00 79.50 96 TRP A C 1
ATOM 780 O O . TRP A 1 96 ? 4.444 0.178 8.877 1.00 79.50 96 TRP A O 1
ATOM 790 N N . ARG A 1 97 ? 5.515 -1.791 8.786 1.00 69.81 97 ARG A N 1
ATOM 791 C CA . ARG A 1 97 ? 6.749 -1.261 9.371 1.00 69.81 97 ARG A CA 1
ATOM 792 C C . ARG A 1 97 ? 7.381 -0.198 8.487 1.00 69.81 97 ARG A C 1
ATOM 794 O O . ARG A 1 97 ? 7.378 -0.303 7.264 1.00 69.81 97 ARG A O 1
ATOM 801 N N . THR A 1 98 ? 7.983 0.796 9.122 1.00 56.62 98 THR A N 1
ATOM 802 C CA . THR A 1 98 ? 8.930 1.716 8.494 1.00 56.62 98 THR A CA 1
ATOM 803 C C . THR A 1 98 ? 10.341 1.298 8.887 1.00 56.62 98 THR A C 1
ATOM 805 O O . THR A 1 98 ? 10.767 1.479 10.021 1.00 56.62 98 THR A O 1
ATOM 808 N N . GLY A 1 99 ? 11.054 0.675 7.952 1.00 41.91 99 GLY A N 1
ATOM 809 C CA . GLY A 1 99 ? 12.403 0.143 8.143 1.00 41.91 99 GLY A CA 1
ATOM 810 C C . GLY A 1 99 ? 12.751 -0.824 7.008 1.00 41.91 99 GLY A C 1
ATOM 811 O O . GLY A 1 99 ? 11.877 -1.122 6.199 1.00 41.91 99 GLY A O 1
ATOM 812 N N . PRO A 1 100 ? 13.982 -1.355 6.922 1.00 33.34 100 PRO A N 1
ATOM 813 C CA . PRO A 1 100 ? 14.425 -2.211 5.809 1.00 33.34 100 PRO A CA 1
ATOM 814 C C . PRO A 1 100 ? 13.614 -3.514 5.624 1.00 33.34 100 PRO A C 1
ATOM 816 O O . PRO A 1 100 ? 13.864 -4.250 4.677 1.00 33.34 100 PRO A O 1
ATOM 819 N N . THR A 1 101 ? 12.631 -3.789 6.489 1.00 32.38 101 THR A N 1
ATOM 820 C CA . THR A 1 101 ? 11.729 -4.948 6.427 1.00 32.38 101 THR A CA 1
ATOM 821 C C . THR A 1 101 ? 10.240 -4.600 6.251 1.00 32.38 101 THR A C 1
ATOM 823 O O . THR A 1 101 ? 9.393 -5.469 6.432 1.00 32.38 101 THR A O 1
ATOM 826 N N . GLY A 1 102 ? 9.883 -3.374 5.845 1.00 29.55 102 GLY A N 1
ATOM 827 C CA . GLY A 1 102 ? 8.520 -3.061 5.392 1.00 29.55 102 GLY A CA 1
ATOM 828 C C . GLY A 1 102 ? 8.472 -1.876 4.417 1.00 29.55 102 GLY A C 1
ATOM 829 O O . GLY A 1 102 ? 9.165 -0.886 4.651 1.00 29.55 102 GLY A O 1
ATOM 830 N N . PRO A 1 103 ? 7.659 -1.917 3.341 1.00 30.64 103 PRO A N 1
ATOM 831 C CA . PRO A 1 103 ? 7.356 -3.095 2.530 1.00 30.64 103 PRO A CA 1
ATOM 832 C C . PRO A 1 103 ? 8.652 -3.594 1.878 1.00 30.64 103 PRO A C 1
ATOM 834 O O . PRO A 1 103 ? 9.520 -2.797 1.531 1.00 30.64 103 PRO A O 1
ATOM 837 N N . LEU A 1 104 ? 8.791 -4.907 1.722 1.00 33.88 104 LEU A N 1
ATOM 838 C CA . LEU A 1 104 ? 9.884 -5.500 0.963 1.00 33.88 104 LEU A CA 1
ATOM 839 C C . LEU A 1 104 ? 10.084 -4.759 -0.375 1.00 33.88 104 LEU A C 1
ATOM 841 O O . LEU A 1 104 ? 9.188 -4.745 -1.219 1.00 33.88 104 LEU A O 1
ATOM 845 N N . ASP A 1 105 ? 11.298 -4.265 -0.611 1.00 31.94 105 ASP A N 1
ATOM 846 C CA . ASP A 1 105 ? 11.929 -4.448 -1.918 1.00 31.94 105 ASP A CA 1
ATOM 847 C C . ASP A 1 105 ? 12.076 -5.970 -2.084 1.00 31.94 105 ASP A C 1
ATOM 849 O O . ASP A 1 105 ? 13.094 -6.574 -1.745 1.00 31.94 105 ASP A O 1
ATOM 853 N N . SER A 1 106 ? 10.993 -6.650 -2.465 1.00 32.03 106 SER A N 1
ATOM 854 C CA . SER A 1 106 ? 10.997 -8.098 -2.627 1.00 32.03 106 SER A CA 1
ATOM 855 C C . SER A 1 106 ? 11.646 -8.433 -3.966 1.00 32.03 106 SER A C 1
ATOM 857 O O . SER A 1 106 ? 10.969 -8.761 -4.939 1.00 32.03 106 SER A O 1
ATOM 859 N N . GLY A 1 107 ? 12.974 -8.332 -4.003 1.00 29.77 107 GLY A N 1
ATOM 860 C CA . GLY A 1 107 ? 13.815 -9.146 -4.879 1.00 29.77 107 GLY A CA 1
ATOM 861 C C . GLY A 1 107 ? 13.921 -10.597 -4.393 1.00 29.77 107 GLY A C 1
ATOM 862 O O . GLY A 1 107 ? 14.319 -11.457 -5.166 1.00 29.77 107 GLY A O 1
ATOM 863 N N . ASP A 1 108 ? 13.498 -10.882 -3.158 1.00 27.33 108 ASP A N 1
ATOM 864 C CA . ASP A 1 108 ? 13.485 -12.222 -2.567 1.00 27.33 108 ASP A CA 1
ATOM 865 C C . ASP A 1 108 ? 12.041 -12.653 -2.243 1.00 27.33 108 ASP A C 1
ATOM 867 O O . ASP A 1 108 ? 11.614 -12.777 -1.097 1.00 27.33 108 ASP A O 1
ATOM 871 N N . VAL A 1 109 ? 11.241 -12.854 -3.293 1.00 28.52 109 VAL A N 1
ATOM 872 C CA . VAL A 1 109 ? 10.167 -13.853 -3.238 1.00 28.52 109 VAL A CA 1
ATOM 873 C C . VAL A 1 109 ? 10.720 -15.065 -3.959 1.00 28.52 109 VAL A C 1
ATOM 875 O O . VAL A 1 109 ? 11.051 -14.982 -5.143 1.00 28.52 109 VAL A O 1
ATOM 878 N N . LEU A 1 110 ? 10.804 -16.192 -3.252 1.00 28.41 110 LEU A N 1
ATOM 879 C CA . LEU A 1 110 ? 10.793 -17.506 -3.878 1.00 28.41 110 LEU A CA 1
ATOM 880 C C . LEU A 1 110 ? 9.647 -17.512 -4.889 1.00 28.41 110 LEU A C 1
ATOM 882 O O . LEU A 1 110 ? 8.483 -17.641 -4.520 1.00 28.41 110 LEU A O 1
ATOM 886 N N . ARG A 1 111 ? 9.984 -17.305 -6.165 1.00 25.20 111 ARG A N 1
ATOM 887 C CA . ARG A 1 111 ? 9.090 -17.568 -7.282 1.00 25.20 111 ARG A CA 1
ATOM 888 C C . ARG A 1 111 ? 8.759 -19.052 -7.210 1.00 25.20 111 ARG A C 1
ATOM 890 O O . ARG A 1 111 ? 9.507 -19.873 -7.745 1.00 25.20 111 ARG A O 1
ATOM 897 N N . ASP A 1 112 ? 7.640 -19.387 -6.578 1.00 25.06 112 ASP A N 1
ATOM 898 C CA . ASP A 1 112 ? 6.898 -20.571 -6.979 1.00 25.06 112 ASP A CA 1
ATOM 899 C C . ASP A 1 112 ? 6.631 -20.401 -8.473 1.00 25.06 112 ASP A C 1
ATOM 901 O O . ASP A 1 112 ? 5.945 -19.489 -8.938 1.00 25.06 112 ASP A O 1
ATOM 905 N N . THR A 1 113 ? 7.363 -21.198 -9.236 1.00 27.59 113 THR A N 1
ATOM 906 C CA . THR A 1 113 ? 7.776 -20.906 -10.607 1.00 27.59 113 THR A CA 1
ATOM 907 C C . THR A 1 113 ? 6.742 -21.364 -11.629 1.00 27.59 113 THR A C 1
ATOM 909 O O . THR A 1 113 ? 7.083 -21.551 -12.791 1.00 27.59 113 THR A O 1
ATOM 912 N N . ASP A 1 114 ? 5.476 -21.490 -11.224 1.00 28.14 114 ASP A N 1
ATOM 913 C CA . ASP A 1 114 ? 4.446 -22.149 -12.033 1.00 28.14 114 ASP A CA 1
ATOM 914 C C . ASP A 1 114 ? 3.203 -21.288 -12.332 1.00 28.14 114 ASP A C 1
ATOM 916 O O . ASP A 1 114 ? 2.274 -21.761 -12.991 1.00 28.14 114 ASP A O 1
ATOM 920 N N . SER A 1 115 ? 3.182 -20.004 -11.954 1.00 28.27 115 SER A N 1
ATOM 921 C CA . SER A 1 115 ? 2.158 -19.061 -12.434 1.00 28.27 115 SER A CA 1
ATOM 922 C C . SER A 1 115 ? 2.798 -17.920 -13.224 1.00 28.27 115 SER A C 1
ATOM 924 O O . SER A 1 115 ? 3.606 -17.142 -12.734 1.00 28.27 115 SER A O 1
ATOM 926 N N . GLU A 1 116 ? 2.477 -17.860 -14.511 1.00 28.58 116 GLU A N 1
ATOM 927 C CA . GLU A 1 116 ? 3.048 -16.908 -15.469 1.00 28.58 116 GLU A CA 1
ATOM 928 C C . GLU A 1 116 ? 2.405 -15.504 -15.421 1.00 28.58 116 GLU A C 1
ATOM 930 O O . GLU A 1 116 ? 2.605 -14.714 -16.340 1.00 28.58 116 GLU A O 1
ATOM 935 N N . ASP A 1 117 ? 1.678 -15.160 -14.359 1.00 30.44 117 ASP A N 1
ATOM 936 C CA . ASP A 1 117 ? 1.096 -13.829 -14.180 1.00 30.44 117 ASP A CA 1
ATOM 937 C C . ASP A 1 117 ? 1.739 -13.153 -12.960 1.00 30.44 117 ASP A C 1
ATOM 939 O O . ASP A 1 117 ? 1.590 -13.576 -11.817 1.00 30.44 117 ASP A O 1
ATOM 943 N N . GLY A 1 118 ? 2.540 -12.116 -13.220 1.00 30.08 118 GLY A N 1
ATOM 944 C CA . GLY A 1 118 ? 3.275 -11.378 -12.197 1.00 30.08 118 GLY A CA 1
ATOM 945 C C . GLY A 1 118 ? 2.349 -10.620 -11.244 1.00 30.08 118 GLY A C 1
ATOM 946 O O . GLY A 1 118 ? 1.863 -9.539 -11.572 1.00 30.08 118 GLY A O 1
ATOM 947 N N . GLY A 1 119 ? 2.156 -11.150 -10.037 1.00 29.33 119 GLY A N 1
ATOM 948 C CA . GLY A 1 119 ? 1.538 -10.432 -8.925 1.00 29.33 119 GLY A CA 1
ATOM 949 C C . GLY A 1 119 ? 2.559 -9.548 -8.210 1.00 29.33 119 GLY A C 1
ATOM 950 O O . GLY A 1 119 ? 3.325 -10.032 -7.382 1.00 29.33 119 GLY A O 1
ATOM 951 N N . ALA A 1 120 ? 2.589 -8.250 -8.520 1.00 35.16 120 ALA A N 1
ATOM 952 C CA . ALA A 1 120 ? 3.272 -7.270 -7.676 1.00 35.16 120 ALA A CA 1
ATOM 953 C C . ALA A 1 120 ? 2.589 -7.218 -6.295 1.00 35.16 120 ALA A C 1
ATOM 955 O O . ALA A 1 120 ? 1.359 -7.182 -6.228 1.00 35.16 120 ALA A O 1
ATOM 956 N N . PHE A 1 121 ? 3.368 -7.217 -5.209 1.00 39.88 121 PHE A N 1
ATOM 957 C CA . PHE A 1 121 ? 2.840 -7.110 -3.846 1.00 39.88 121 PHE A CA 1
ATOM 958 C C . PHE A 1 121 ? 2.130 -5.752 -3.684 1.00 39.88 121 PHE A C 1
ATOM 960 O O . PHE A 1 121 ? 2.743 -4.701 -3.868 1.00 39.88 121 PHE A O 1
ATOM 967 N N . GLU A 1 122 ? 0.824 -5.765 -3.406 1.00 53.81 122 GLU A N 1
ATOM 968 C CA . GLU A 1 122 ? 0.025 -4.545 -3.243 1.00 53.81 122 GLU A CA 1
ATOM 969 C C . GLU A 1 122 ? 0.373 -3.871 -1.901 1.00 53.81 122 GLU A C 1
ATOM 971 O O . GLU A 1 122 ? 0.491 -4.569 -0.887 1.00 53.81 122 GLU A O 1
ATOM 976 N N . PRO A 1 123 ? 0.556 -2.535 -1.848 1.00 67.19 123 PRO A N 1
ATOM 977 C CA . PRO A 1 123 ? 0.788 -1.836 -0.590 1.00 67.19 123 PRO A CA 1
ATOM 978 C C . PRO A 1 123 ? -0.321 -2.153 0.422 1.00 67.19 123 PRO A C 1
ATOM 980 O O . PRO A 1 123 ? -1.498 -2.193 0.050 1.00 67.19 123 PRO A O 1
ATOM 983 N N . PRO A 1 124 ? 0.004 -2.328 1.714 1.00 76.44 124 PRO A N 1
ATOM 984 C CA . PRO A 1 124 ? -0.962 -2.823 2.694 1.00 76.44 124 PRO A CA 1
ATOM 985 C C . PRO A 1 124 ? -2.170 -1.888 2.865 1.00 76.44 124 PRO A C 1
ATOM 987 O O . PRO A 1 124 ? -3.284 -2.347 3.114 1.00 76.44 124 PRO A O 1
ATOM 990 N N . LEU A 1 125 ? -1.974 -0.583 2.649 1.00 80.19 125 LEU A N 1
ATOM 991 C CA . LEU A 1 125 ? -3.051 0.401 2.634 1.00 80.19 125 LEU A CA 1
ATOM 992 C C . LEU A 1 125 ? -4.010 0.212 1.455 1.00 80.19 125 LEU A C 1
ATOM 994 O O . LEU A 1 125 ? -5.215 0.352 1.642 1.00 80.19 125 LEU A O 1
ATOM 998 N N . ASP A 1 126 ? -3.511 -0.093 0.256 1.00 75.19 126 ASP A N 1
ATOM 999 C CA . ASP A 1 126 ? -4.355 -0.265 -0.931 1.00 75.19 126 ASP A CA 1
ATOM 1000 C C . ASP A 1 126 ? -5.215 -1.534 -0.799 1.00 75.19 126 ASP A C 1
ATOM 1002 O O . ASP A 1 126 ? -6.426 -1.474 -1.026 1.00 75.19 126 ASP A O 1
ATOM 1006 N N . ALA A 1 127 ? -4.635 -2.632 -0.295 1.00 79.69 127 ALA A N 1
ATOM 1007 C CA . ALA A 1 127 ? -5.365 -3.866 -0.002 1.00 79.69 127 ALA A CA 1
ATOM 1008 C C . ALA A 1 127 ? -6.449 -3.660 1.075 1.00 79.69 127 ALA A C 1
ATOM 1010 O O . ALA A 1 127 ? -7.614 -4.009 0.864 1.00 79.69 127 ALA A O 1
ATOM 1011 N N . LEU A 1 128 ? -6.103 -3.037 2.210 1.00 85.06 128 LEU A N 1
ATOM 1012 C CA . LEU A 1 128 ? -7.062 -2.728 3.279 1.00 85.06 128 LEU A CA 1
ATOM 1013 C C . LEU A 1 128 ? -8.188 -1.815 2.771 1.00 85.06 128 LEU A C 1
ATOM 1015 O O . LEU A 1 128 ? -9.370 -2.048 3.025 1.00 85.06 128 LEU A O 1
ATOM 1019 N N . THR A 1 129 ? -7.817 -0.797 1.996 1.00 82.56 129 THR A N 1
ATOM 1020 C CA . THR A 1 129 ? -8.749 0.146 1.379 1.00 82.56 129 THR A CA 1
ATOM 1021 C C . THR A 1 129 ? -9.722 -0.551 0.429 1.00 82.56 129 THR A C 1
ATOM 1023 O O . THR A 1 129 ? -10.914 -0.227 0.451 1.00 82.56 129 THR A O 1
ATOM 1026 N N . PHE A 1 130 ? -9.243 -1.486 -0.400 1.00 83.06 130 PHE A N 1
ATOM 1027 C CA . PHE A 1 130 ? -10.079 -2.279 -1.300 1.00 83.06 130 PHE A CA 1
ATOM 1028 C C . PHE A 1 130 ? -11.128 -3.073 -0.516 1.00 83.06 130 PHE A C 1
ATOM 1030 O O . PHE A 1 130 ? -12.320 -2.918 -0.778 1.00 83.06 130 PHE A O 1
ATOM 1037 N N . TRP A 1 131 ? -10.708 -3.864 0.477 1.00 87.00 131 TRP A N 1
ATOM 1038 C CA . TRP A 1 131 ? -11.611 -4.737 1.232 1.00 87.00 131 TRP A CA 1
ATOM 1039 C C . TRP A 1 131 ? -12.675 -3.960 2.000 1.00 87.00 131 TRP A C 1
ATOM 1041 O O . TRP A 1 131 ? -13.863 -4.255 1.859 1.00 87.00 131 TRP A O 1
ATOM 1051 N N . LEU A 1 132 ? -12.271 -2.922 2.739 1.00 87.56 132 LEU A N 1
ATOM 1052 C CA . LEU A 1 132 ? -13.207 -2.074 3.479 1.00 87.56 132 LEU A CA 1
ATOM 1053 C C . LEU A 1 132 ? -14.201 -1.387 2.541 1.00 87.56 132 LEU A C 1
ATOM 1055 O O . LEU A 1 132 ? -15.398 -1.378 2.812 1.00 87.56 132 LEU A O 1
ATOM 1059 N N . SER A 1 133 ? -13.732 -0.863 1.405 1.00 82.81 133 SER A N 1
ATOM 1060 C CA . SER A 1 133 ? -14.619 -0.210 0.435 1.00 82.81 133 SER A CA 1
ATOM 1061 C C . SER A 1 133 ? -15.542 -1.212 -0.262 1.00 82.81 133 SER A C 1
ATOM 1063 O O . SER A 1 133 ? -16.698 -0.894 -0.515 1.00 82.81 133 SER A O 1
ATOM 1065 N N . SER A 1 134 ? -15.066 -2.424 -0.558 1.00 85.06 134 SER A N 1
ATOM 1066 C CA . SER A 1 134 ? -15.874 -3.483 -1.166 1.00 85.06 134 SER A CA 1
ATOM 1067 C C . SER A 1 134 ? -16.998 -3.924 -0.228 1.00 85.06 134 SER A C 1
ATOM 1069 O O . SER A 1 134 ? -18.153 -3.975 -0.650 1.00 85.06 134 SER A O 1
ATOM 1071 N N . ILE A 1 135 ? -16.691 -4.180 1.049 1.00 87.69 135 ILE A N 1
ATOM 1072 C CA . ILE A 1 135 ? -17.700 -4.537 2.057 1.00 87.69 135 ILE A CA 1
ATOM 1073 C C . ILE A 1 135 ? -18.680 -3.385 2.247 1.00 87.69 135 ILE A C 1
ATOM 1075 O O . ILE A 1 135 ? -19.877 -3.599 2.113 1.00 87.69 135 ILE A O 1
ATOM 1079 N N . HIS A 1 136 ? -18.193 -2.158 2.438 1.00 85.38 136 HIS A N 1
ATOM 1080 C CA . HIS A 1 136 ? -19.049 -0.986 2.621 1.00 85.38 136 HIS A CA 1
ATOM 1081 C C . HIS A 1 136 ? -20.066 -0.807 1.486 1.00 85.38 136 HIS A C 1
ATOM 1083 O O . HIS A 1 136 ? -21.200 -0.401 1.721 1.00 85.38 136 HIS A O 1
ATOM 1089 N N . VAL A 1 137 ? -19.668 -1.152 0.258 1.00 80.12 137 VAL A N 1
ATOM 1090 C CA . VAL A 1 137 ? -20.484 -0.987 -0.947 1.00 80.12 137 VAL A CA 1
ATOM 1091 C C . VAL A 1 137 ? -21.490 -2.110 -1.176 1.00 80.12 137 VAL A C 1
ATOM 1093 O O . VAL A 1 137 ? -22.544 -1.904 -1.782 1.00 80.12 137 VAL A O 1
ATOM 1096 N N . HIS A 1 138 ? -21.134 -3.326 -0.780 1.00 81.19 138 HIS A N 1
ATOM 1097 C CA . HIS A 1 138 ? -21.922 -4.522 -1.066 1.00 81.19 138 HIS A CA 1
ATOM 1098 C C . HIS A 1 138 ? -22.719 -5.016 0.143 1.00 81.19 138 HIS A C 1
ATOM 1100 O O . HIS A 1 138 ? -23.755 -5.647 -0.037 1.00 81.19 138 HIS A O 1
ATOM 1106 N N . ALA A 1 139 ? -22.273 -4.674 1.346 1.00 85.44 139 ALA A N 1
ATOM 1107 C CA . ALA A 1 139 ? -22.870 -5.035 2.619 1.00 85.44 139 ALA A CA 1
ATOM 1108 C C . ALA A 1 139 ? -22.840 -3.839 3.604 1.00 85.44 139 ALA A C 1
ATOM 1110 O O . ALA A 1 139 ? -22.172 -3.912 4.638 1.00 85.44 139 ALA A O 1
ATOM 1111 N N . PRO A 1 140 ? -23.523 -2.714 3.298 1.00 84.44 140 PRO A N 1
ATOM 1112 C CA . PRO A 1 140 ? -23.475 -1.500 4.110 1.00 84.44 140 PRO A CA 1
ATOM 1113 C C . PRO A 1 140 ? -23.989 -1.638 5.556 1.00 84.44 140 PRO A C 1
ATOM 1115 O O . PRO A 1 140 ? -23.661 -0.801 6.397 1.00 84.44 140 PRO A O 1
ATOM 1118 N N . ASP A 1 141 ? -24.793 -2.656 5.852 1.00 84.06 141 ASP A N 1
ATOM 1119 C CA . ASP A 1 141 ? -25.354 -2.871 7.194 1.00 84.06 141 ASP A CA 1
ATOM 1120 C C . ASP A 1 141 ? -24.574 -3.923 8.004 1.00 84.06 141 ASP A C 1
ATOM 1122 O O . ASP A 1 141 ? -24.918 -4.220 9.150 1.00 84.06 141 ASP A O 1
ATOM 1126 N N . ALA A 1 142 ? -23.520 -4.495 7.418 1.00 88.56 142 ALA A N 1
ATOM 1127 C CA . ALA A 1 142 ? -22.700 -5.498 8.075 1.00 88.56 142 ALA A CA 1
ATOM 1128 C C . ALA A 1 142 ? -21.673 -4.882 9.030 1.00 88.56 142 ALA A C 1
ATOM 1130 O O . ALA A 1 142 ? -21.222 -3.749 8.854 1.00 88.56 142 ALA A O 1
ATOM 1131 N N . LEU A 1 143 ? -21.253 -5.670 10.021 1.00 91.50 143 LEU A N 1
ATOM 1132 C CA . LEU A 1 143 ? -20.208 -5.266 10.959 1.00 91.50 143 LEU A CA 1
ATOM 1133 C C . LEU A 1 143 ? -18.839 -5.764 10.498 1.00 91.50 143 LEU A C 1
ATOM 1135 O O . LEU A 1 143 ? -18.701 -6.896 10.029 1.00 91.50 143 LEU A O 1
ATOM 1139 N N . VAL A 1 144 ? -17.819 -4.926 10.668 1.00 94.75 144 VAL A N 1
ATOM 1140 C CA . VAL A 1 144 ? -16.450 -5.177 10.213 1.00 94.75 144 VAL A CA 1
ATOM 1141 C C . VAL A 1 144 ? -15.484 -5.130 11.391 1.00 94.75 144 VAL A C 1
ATOM 1143 O O . VAL A 1 144 ? -15.319 -4.101 12.041 1.00 94.75 144 VAL A O 1
ATOM 1146 N N . PHE A 1 145 ? -14.794 -6.240 11.627 1.00 95.88 145 PHE A N 1
ATOM 1147 C CA . PHE A 1 145 ? -13.676 -6.354 12.552 1.00 95.88 145 PHE A CA 1
ATOM 1148 C C . PHE A 1 145 ? -12.379 -6.246 11.761 1.00 95.88 145 PHE A C 1
ATOM 1150 O O . PHE A 1 145 ? -12.099 -7.080 10.900 1.00 95.88 145 PHE A O 1
ATOM 1157 N N . ILE A 1 146 ? -11.573 -5.232 12.053 1.00 96.12 146 ILE A N 1
ATOM 1158 C CA . ILE A 1 146 ? -10.244 -5.102 11.453 1.00 96.12 146 ILE A CA 1
ATOM 1159 C C . ILE A 1 146 ? -9.248 -5.812 12.364 1.00 96.12 146 ILE A C 1
ATOM 1161 O O . ILE A 1 146 ? -9.228 -5.565 13.568 1.00 96.12 146 ILE A O 1
ATOM 1165 N N . VAL A 1 147 ? -8.428 -6.703 11.806 1.00 95.12 147 VAL A N 1
ATOM 1166 C CA . VAL A 1 147 ? -7.486 -7.528 12.570 1.00 95.12 147 VAL A CA 1
ATOM 1167 C C . VAL A 1 147 ? -6.065 -7.318 12.062 1.00 95.12 147 VAL A C 1
ATOM 1169 O O . VAL A 1 147 ? -5.747 -7.632 10.918 1.00 95.12 147 VAL A O 1
ATOM 1172 N N . GLY A 1 148 ? -5.196 -6.812 12.930 1.00 93.31 148 GLY A N 1
ATOM 1173 C CA . GLY A 1 148 ? -3.757 -6.729 12.717 1.00 93.31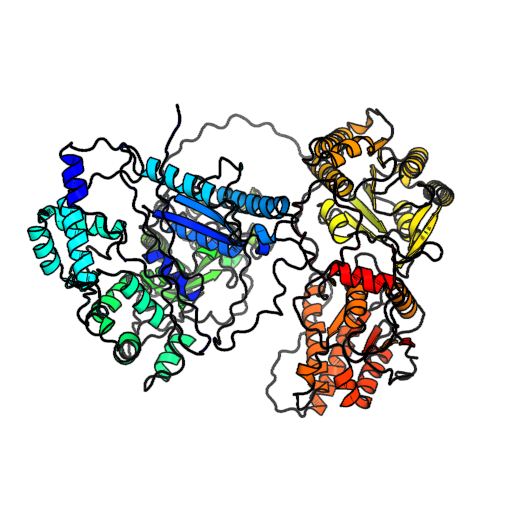 148 GLY A CA 1
ATOM 1174 C C . GLY A 1 148 ? -3.082 -8.032 13.133 1.00 93.31 148 GLY A C 1
ATOM 1175 O O . GLY A 1 148 ? -2.822 -8.252 14.309 1.00 93.31 148 GLY A O 1
ATOM 1176 N N . SER A 1 149 ? -2.805 -8.902 12.170 1.00 90.25 149 SER A N 1
ATOM 1177 C CA . SER A 1 149 ? -2.112 -10.178 12.373 1.00 90.25 149 SER A CA 1
ATOM 1178 C C . SER A 1 149 ? -0.588 -10.018 12.429 1.00 90.25 149 SER A C 1
ATOM 1180 O O . SER A 1 149 ? -0.055 -8.982 12.032 1.00 90.25 149 SER A O 1
ATOM 1182 N N . HIS A 1 150 ? 0.121 -11.074 12.845 1.00 87.50 150 HIS A N 1
ATOM 1183 C CA . HIS A 1 150 ? 1.591 -11.100 12.953 1.00 87.50 150 HIS A CA 1
ATOM 1184 C C . HIS A 1 150 ? 2.145 -10.106 13.991 1.00 87.50 150 HIS A C 1
ATOM 1186 O O . HIS A 1 150 ? 3.237 -9.555 13.826 1.00 87.50 150 HIS A O 1
ATOM 1192 N N . ALA A 1 151 ? 1.397 -9.873 15.077 1.00 84.38 151 ALA A N 1
ATOM 1193 C CA . ALA A 1 151 ? 1.830 -9.011 16.175 1.00 84.38 151 ALA A CA 1
ATOM 1194 C C . ALA A 1 151 ? 3.119 -9.508 16.867 1.00 84.38 151 ALA A C 1
ATOM 1196 O O . ALA A 1 151 ? 3.891 -8.708 17.389 1.00 84.38 151 ALA A O 1
ATOM 1197 N N . ASP A 1 152 ? 3.390 -10.817 16.837 1.00 81.50 152 ASP A N 1
ATOM 1198 C CA . ASP A 1 152 ? 4.640 -11.417 17.321 1.00 81.50 152 ASP A CA 1
ATOM 1199 C C . ASP A 1 152 ? 5.857 -10.922 16.555 1.00 81.50 152 ASP A C 1
ATOM 1201 O O . ASP A 1 152 ? 6.915 -10.686 17.139 1.00 81.50 152 ASP A O 1
ATOM 1205 N N . VAL A 1 153 ? 5.699 -10.742 15.244 1.00 78.12 153 VAL A N 1
ATOM 1206 C CA . VAL A 1 153 ? 6.788 -10.308 14.385 1.00 78.12 153 VAL A CA 1
ATOM 1207 C C . VAL A 1 153 ? 7.161 -8.891 14.807 1.00 78.12 153 VAL A C 1
ATOM 1209 O O . VAL A 1 153 ? 8.338 -8.628 15.044 1.00 78.12 153 VAL A O 1
ATOM 1212 N N . VAL A 1 154 ? 6.182 -7.981 14.958 1.00 71.69 154 VAL A N 1
ATOM 1213 C CA . VAL A 1 154 ? 6.327 -6.548 15.344 1.00 71.69 154 VAL A CA 1
ATOM 1214 C C . VAL A 1 154 ? 6.573 -6.296 16.835 1.00 71.69 154 VAL A C 1
ATOM 1216 O O . VAL A 1 154 ? 6.473 -5.155 17.270 1.00 71.69 154 VAL A O 1
ATOM 1219 N N . ALA A 1 155 ? 6.967 -7.303 17.620 1.00 57.94 155 ALA A N 1
ATOM 1220 C CA . ALA A 1 155 ? 7.183 -7.160 19.064 1.00 57.94 155 ALA A CA 1
ATOM 1221 C C . ALA A 1 155 ? 8.179 -6.040 19.459 1.00 57.94 155 ALA A C 1
ATOM 1223 O O . ALA A 1 155 ? 8.036 -5.443 20.527 1.00 57.94 155 ALA A O 1
ATOM 1224 N N . CYS A 1 156 ? 9.152 -5.702 18.602 1.00 49.91 156 CYS A N 1
ATOM 1225 C CA . CYS A 1 156 ? 9.915 -4.453 18.684 1.00 49.91 156 CYS A CA 1
ATOM 1226 C C . CYS A 1 156 ? 9.291 -3.389 17.754 1.00 49.91 156 CYS A C 1
ATOM 1228 O O . CYS A 1 156 ? 9.182 -3.600 16.551 1.00 49.91 156 CYS A O 1
ATOM 1230 N N . GLY A 1 157 ? 8.854 -2.245 18.300 1.00 55.50 157 GLY A N 1
ATOM 1231 C CA . GLY A 1 157 ? 8.171 -1.194 17.517 1.00 55.50 157 GLY A CA 1
ATOM 1232 C C . GLY A 1 157 ? 6.670 -1.428 17.279 1.00 55.50 157 GLY A C 1
ATOM 1233 O O . GLY A 1 157 ? 6.074 -0.785 16.411 1.00 55.50 157 GLY A O 1
ATOM 1234 N N . HIS A 1 158 ? 6.060 -2.334 18.055 1.00 69.69 158 HIS A N 1
ATOM 1235 C CA . HIS A 1 158 ? 4.634 -2.684 17.997 1.00 69.69 158 HIS A CA 1
ATOM 1236 C C . HIS A 1 158 ? 3.738 -1.443 18.060 1.00 69.69 158 HIS A C 1
ATOM 1238 O O . HIS A 1 158 ? 2.933 -1.232 17.162 1.00 69.69 158 HIS A O 1
ATOM 1244 N N . GLU A 1 159 ? 3.964 -0.559 19.035 1.00 74.81 159 GLU A N 1
ATOM 1245 C CA . GLU A 1 159 ? 3.139 0.641 19.236 1.00 74.81 159 GLU A CA 1
ATOM 1246 C C . GLU A 1 159 ? 3.195 1.634 18.060 1.00 74.81 159 GLU A C 1
ATOM 1248 O O . GLU A 1 159 ? 2.174 2.225 17.722 1.00 74.81 159 GLU A O 1
ATOM 1253 N N . GLU A 1 160 ? 4.348 1.807 17.404 1.00 78.88 160 GLU A N 1
ATOM 1254 C CA . GLU A 1 160 ? 4.492 2.724 16.258 1.00 78.88 160 GLU A CA 1
ATOM 1255 C C . GLU A 1 160 ? 3.809 2.169 15.005 1.00 78.88 160 GLU A C 1
ATOM 1257 O O . GLU A 1 160 ? 3.061 2.874 14.324 1.00 78.88 160 GLU A O 1
ATOM 1262 N N . THR A 1 161 ? 4.030 0.882 14.729 1.00 80.88 161 THR A N 1
ATOM 1263 C CA . THR A 1 161 ? 3.403 0.192 13.596 1.00 80.88 161 THR A CA 1
ATOM 1264 C C . THR A 1 161 ? 1.884 0.204 13.743 1.00 80.88 161 THR A C 1
ATOM 1266 O O . THR A 1 161 ? 1.161 0.509 12.798 1.00 80.88 161 THR A O 1
ATOM 1269 N N . GLU A 1 162 ? 1.394 -0.075 14.948 1.00 85.69 162 GLU A N 1
ATOM 1270 C CA . GLU A 1 162 ? -0.028 -0.032 15.257 1.00 85.69 162 GLU A CA 1
ATOM 1271 C C . GLU A 1 162 ? -0.613 1.378 15.204 1.00 85.69 162 GLU A C 1
ATOM 1273 O O . GLU A 1 162 ? -1.706 1.541 14.672 1.00 85.69 162 GLU A O 1
ATOM 1278 N N . ALA A 1 163 ? 0.100 2.400 15.688 1.00 84.06 163 ALA A N 1
ATOM 1279 C CA . ALA A 1 163 ? -0.348 3.789 15.592 1.00 84.06 163 ALA A CA 1
ATOM 1280 C C . ALA A 1 163 ? -0.497 4.249 14.133 1.00 84.06 163 ALA A C 1
ATOM 1282 O O . ALA A 1 163 ? -1.437 4.969 13.808 1.00 84.06 163 ALA A O 1
ATOM 1283 N N . ARG A 1 164 ? 0.389 3.797 13.240 1.00 83.38 164 ARG A N 1
ATOM 1284 C CA . ARG A 1 164 ? 0.289 4.075 11.801 1.00 83.38 164 ARG A CA 1
ATOM 1285 C C . ARG A 1 164 ? -0.920 3.390 11.166 1.00 83.38 164 ARG A C 1
ATOM 1287 O O . ARG A 1 164 ? -1.633 4.009 10.382 1.00 83.38 164 ARG A O 1
ATOM 1294 N N . VAL A 1 165 ? -1.135 2.112 11.484 1.00 86.25 165 VAL A N 1
ATOM 1295 C CA . VAL A 1 165 ? -2.312 1.362 11.017 1.00 86.25 165 VAL A CA 1
ATOM 1296 C C . VAL A 1 165 ? -3.593 2.061 11.481 1.00 86.25 165 VAL A C 1
ATOM 1298 O O . VAL A 1 165 ? -4.496 2.280 10.677 1.00 86.25 165 VAL A O 1
ATOM 1301 N N . GLU A 1 166 ? -3.636 2.474 12.749 1.00 88.94 166 GLU A N 1
ATOM 1302 C CA . GLU A 1 166 ? -4.736 3.233 13.348 1.00 88.94 166 GLU A CA 1
ATOM 1303 C C . GLU A 1 166 ? -4.992 4.555 12.601 1.00 88.94 166 GLU A C 1
ATOM 1305 O O . GLU A 1 166 ? -6.119 4.813 12.185 1.00 88.94 166 GLU A O 1
ATOM 1310 N N . GLU A 1 167 ? -3.958 5.377 12.378 1.00 85.94 167 GLU A N 1
ATOM 1311 C CA . GLU A 1 167 ? -4.072 6.673 11.687 1.00 85.94 167 GLU A CA 1
ATOM 1312 C C . GLU A 1 167 ? -4.653 6.525 10.274 1.00 85.94 167 GLU A C 1
ATOM 1314 O O . GLU A 1 167 ? -5.534 7.289 9.867 1.00 85.94 167 GLU A O 1
ATOM 1319 N N . GLU A 1 168 ? -4.211 5.511 9.533 1.00 83.69 168 GLU A N 1
ATOM 1320 C CA . GLU A 1 168 ? -4.677 5.263 8.171 1.00 83.69 168 GLU A CA 1
ATOM 1321 C C . GLU A 1 168 ? -6.121 4.742 8.131 1.00 83.69 168 GLU A C 1
ATOM 1323 O O . GLU A 1 168 ? -6.911 5.186 7.292 1.00 83.69 168 GLU A O 1
ATOM 1328 N N . ILE A 1 169 ? -6.513 3.864 9.063 1.00 86.50 169 ILE A N 1
ATOM 1329 C CA . ILE A 1 169 ? -7.908 3.410 9.193 1.00 86.50 169 ILE A CA 1
ATOM 1330 C C . ILE A 1 169 ? -8.820 4.584 9.555 1.00 86.50 169 ILE A C 1
ATOM 1332 O O . ILE A 1 169 ? -9.856 4.773 8.911 1.00 86.50 169 ILE A O 1
ATOM 1336 N N . VAL A 1 170 ? -8.428 5.413 10.526 1.00 86.56 170 VAL A N 1
ATOM 1337 C CA . VAL A 1 170 ? -9.190 6.608 10.915 1.00 86.56 170 VAL A CA 1
ATOM 1338 C C . VAL A 1 170 ? -9.317 7.566 9.730 1.00 86.56 170 VAL A C 1
ATOM 1340 O O . VAL A 1 170 ? -10.419 8.020 9.422 1.00 86.56 170 VAL A O 1
ATOM 1343 N N . SER A 1 171 ? -8.234 7.795 8.981 1.00 81.88 171 SER A N 1
ATOM 1344 C CA . SER A 1 171 ? -8.273 8.613 7.767 1.00 81.88 171 SER A CA 1
ATOM 1345 C C . SER A 1 171 ? -9.233 8.054 6.710 1.00 81.88 171 SER A C 1
ATOM 1347 O O . SER A 1 171 ? -9.901 8.814 6.005 1.00 81.88 171 SER A O 1
ATOM 1349 N N . LEU A 1 172 ? -9.323 6.727 6.570 1.00 79.12 172 LEU A N 1
ATOM 1350 C CA . LEU A 1 172 ? -10.282 6.085 5.672 1.00 79.12 172 LEU A CA 1
ATOM 1351 C C . LEU A 1 172 ? -11.728 6.267 6.146 1.00 79.12 172 LEU A C 1
ATOM 1353 O O . LEU A 1 172 ? -12.574 6.595 5.314 1.00 79.12 172 LEU A O 1
ATOM 1357 N N . MET A 1 173 ? -11.999 6.116 7.445 1.00 83.50 173 MET A N 1
ATOM 1358 C CA . MET A 1 173 ? -13.324 6.344 8.040 1.00 83.50 173 MET A CA 1
ATOM 1359 C C . MET A 1 173 ? -13.782 7.800 7.867 1.00 83.50 173 MET A C 1
ATOM 1361 O O . MET A 1 173 ? -14.935 8.044 7.536 1.00 83.50 173 MET A O 1
ATOM 1365 N N . GLU A 1 174 ? -12.879 8.777 7.985 1.00 79.44 174 GLU A N 1
ATOM 1366 C CA . GLU A 1 174 ? -13.196 10.190 7.721 1.00 79.44 174 GLU A CA 1
ATOM 1367 C C . GLU A 1 174 ? -13.494 10.472 6.239 1.00 79.44 174 GLU A C 1
ATOM 1369 O O . GLU A 1 174 ? -14.303 11.342 5.907 1.00 79.44 174 GLU A O 1
ATOM 1374 N N . LYS A 1 175 ? -12.825 9.754 5.327 1.00 70.56 175 LYS A N 1
ATOM 1375 C CA . LYS A 1 175 ? -12.962 9.935 3.872 1.00 70.56 175 LYS A CA 1
ATOM 1376 C C . LYS A 1 175 ? -14.174 9.212 3.282 1.00 70.56 175 LYS A C 1
ATOM 1378 O O . LYS A 1 175 ? -14.611 9.611 2.202 1.00 70.56 175 LYS A O 1
ATOM 1383 N N . VAL A 1 176 ? -14.665 8.150 3.922 1.00 73.31 176 VAL A N 1
ATOM 1384 C CA . VAL A 1 176 ? -15.756 7.295 3.428 1.00 73.31 176 VAL A CA 1
ATOM 1385 C C . VAL A 1 176 ? -16.950 7.395 4.385 1.00 73.31 176 VAL A C 1
ATOM 1387 O O . VAL A 1 176 ? -16.965 6.715 5.409 1.00 73.31 176 VAL A O 1
ATOM 1390 N N . PRO A 1 177 ? -17.958 8.230 4.072 1.00 71.94 177 PRO A N 1
ATOM 1391 C CA . PRO A 1 177 ? -19.088 8.461 4.966 1.00 71.94 177 PRO A CA 1
ATOM 1392 C C . PRO A 1 177 ? -19.845 7.176 5.315 1.00 71.94 177 PRO A C 1
ATOM 1394 O O . PRO A 1 177 ? -20.263 6.438 4.427 1.00 71.94 177 PRO A O 1
ATOM 1397 N N . GLY A 1 178 ? -20.094 6.941 6.602 1.00 77.44 178 GLY A N 1
ATOM 1398 C CA . GLY A 1 178 ? -20.863 5.797 7.088 1.00 77.44 178 GLY A CA 1
ATOM 1399 C C . GLY A 1 178 ? -20.027 4.545 7.345 1.00 77.44 178 GLY A C 1
ATOM 1400 O O . GLY A 1 178 ? -20.522 3.644 8.024 1.00 77.44 178 GLY A O 1
ATOM 1401 N N . LEU A 1 179 ? -18.769 4.490 6.886 1.00 83.69 179 LEU A N 1
ATOM 1402 C CA . LEU A 1 179 ? -17.850 3.393 7.207 1.00 83.69 179 LEU A CA 1
ATOM 1403 C C . LEU A 1 179 ? -17.609 3.304 8.720 1.00 83.69 179 LEU A C 1
ATOM 1405 O O . LEU A 1 179 ? -17.507 2.210 9.270 1.00 83.69 179 LEU A O 1
ATOM 1409 N N . GLU A 1 180 ? -17.614 4.441 9.421 1.00 85.94 180 GLU A N 1
ATOM 1410 C CA . GLU A 1 180 ? -17.418 4.504 10.867 1.00 85.94 180 GLU A CA 1
ATOM 1411 C C . GLU A 1 180 ? -18.487 3.771 11.685 1.00 85.94 180 GLU A C 1
ATOM 1413 O O . GLU A 1 180 ? -18.247 3.422 12.836 1.00 85.94 180 GLU A O 1
ATOM 1418 N N . ARG A 1 181 ? -19.667 3.531 11.098 1.00 86.38 181 ARG A N 1
ATOM 1419 C CA . ARG A 1 181 ? -20.768 2.806 11.749 1.00 86.38 181 ARG A CA 1
ATOM 1420 C C . ARG A 1 181 ? -20.667 1.293 11.577 1.00 86.38 181 ARG A C 1
ATOM 1422 O O . ARG A 1 181 ? -21.298 0.572 12.339 1.00 86.38 181 ARG A O 1
ATOM 1429 N N . GLN A 1 182 ? -19.910 0.836 10.579 1.00 89.44 182 GLN A N 1
ATOM 1430 C CA . GLN A 1 182 ? -19.697 -0.585 10.291 1.00 89.44 182 GLN A CA 1
ATOM 1431 C C . GLN A 1 182 ? -18.501 -1.145 11.060 1.00 89.44 182 GLN A C 1
ATOM 1433 O O . GLN A 1 182 ? -18.511 -2.310 11.450 1.00 89.44 182 GLN A O 1
ATOM 1438 N N . VAL A 1 183 ? -17.459 -0.334 11.267 1.00 92.62 183 VAL A N 1
ATOM 1439 C CA . VAL A 1 183 ? -16.226 -0.775 11.930 1.00 92.62 183 VAL A CA 1
ATOM 1440 C C . VAL A 1 183 ? -16.450 -0.948 13.433 1.00 92.62 183 VAL A C 1
ATOM 1442 O O . VAL A 1 183 ? -16.816 -0.008 14.140 1.00 92.62 183 VAL A O 1
ATOM 1445 N N . VAL A 1 184 ? -16.184 -2.153 13.935 1.00 92.62 184 VAL A N 1
ATOM 1446 C CA . VAL A 1 184 ? -16.235 -2.475 15.363 1.00 92.62 184 VAL A CA 1
ATOM 1447 C C . VAL A 1 184 ? -14.914 -2.085 16.018 1.00 92.62 184 VAL A C 1
ATOM 1449 O O . VAL A 1 184 ? -13.862 -2.649 15.724 1.00 92.62 184 VAL A O 1
ATOM 1452 N N . VAL A 1 185 ? -14.982 -1.129 16.943 1.00 90.50 185 VAL A N 1
ATOM 1453 C CA . VAL A 1 185 ? -13.817 -0.612 17.670 1.00 90.50 185 VAL A CA 1
ATOM 1454 C C . VAL A 1 185 ? -13.429 -1.565 18.801 1.00 90.50 185 VAL A C 1
ATOM 1456 O O . VAL A 1 185 ? -14.274 -2.023 19.578 1.00 90.50 185 VAL A O 1
ATOM 1459 N N . ASN A 1 186 ? -12.130 -1.808 18.956 1.00 89.62 186 ASN A N 1
ATOM 1460 C CA . ASN A 1 186 ? -11.593 -2.488 20.118 1.00 89.62 186 ASN A CA 1
ATOM 1461 C C . ASN A 1 186 ? -11.575 -1.546 21.336 1.00 89.62 186 ASN A C 1
ATOM 1463 O O . ASN A 1 186 ? -10.601 -0.846 21.625 1.00 89.62 186 ASN A O 1
ATOM 1467 N N . SER A 1 187 ? -12.670 -1.569 22.096 1.00 81.94 187 SER A N 1
ATOM 1468 C CA . SER A 1 187 ? -12.843 -0.758 23.302 1.00 81.94 187 SER A CA 1
ATOM 1469 C C . SER A 1 187 ? -11.869 -1.094 24.438 1.00 81.94 187 SER A C 1
ATOM 1471 O O . SER A 1 187 ? -11.625 -0.234 25.279 1.00 81.94 187 SER A O 1
ATOM 1473 N N . GLN A 1 188 ? -11.353 -2.328 24.513 1.00 80.12 188 GLN A N 1
ATOM 1474 C CA . GLN A 1 188 ? -10.454 -2.739 25.599 1.00 80.12 188 GLN A CA 1
ATOM 1475 C C . GLN A 1 188 ? -9.036 -2.197 25.372 1.00 80.12 188 GLN A C 1
ATOM 1477 O O . GLN A 1 188 ? -8.418 -1.695 26.310 1.00 80.12 188 GLN A O 1
ATOM 1482 N N . ALA A 1 189 ? -8.558 -2.233 24.124 1.00 79.06 189 ALA A N 1
ATOM 1483 C CA . ALA A 1 189 ? -7.261 -1.680 23.735 1.00 79.06 189 ALA A CA 1
ATOM 1484 C C . ALA A 1 189 ? -7.300 -0.187 23.355 1.00 79.06 189 ALA A C 1
ATOM 1486 O O . ALA A 1 189 ? -6.243 0.420 23.191 1.00 79.06 189 ALA A O 1
ATOM 1487 N N . GLY A 1 190 ? -8.492 0.405 23.203 1.00 84.38 190 GLY A N 1
ATOM 1488 C CA . GLY A 1 190 ? -8.661 1.799 22.780 1.00 84.38 190 GLY A CA 1
ATOM 1489 C C . GLY A 1 190 ? -8.233 2.052 21.330 1.00 84.38 190 GLY A C 1
ATOM 1490 O O . GLY A 1 190 ? -7.680 3.111 21.051 1.00 84.38 190 GLY A O 1
ATOM 1491 N N . LYS A 1 191 ? -8.453 1.073 20.442 1.00 87.94 191 LYS A N 1
ATOM 1492 C CA . LYS A 1 191 ? -8.015 1.059 19.033 1.00 87.94 191 LYS A CA 1
ATOM 1493 C C . LYS A 1 191 ? -9.169 0.721 18.095 1.00 87.94 191 LYS A C 1
ATOM 1495 O O . LYS A 1 191 ? -10.098 0.022 18.491 1.00 87.94 191 LYS A O 1
ATOM 1500 N N . CYS A 1 192 ? -9.106 1.142 16.838 1.00 89.56 192 CYS A N 1
ATOM 1501 C CA . CYS A 1 192 ? -10.084 0.817 15.795 1.00 89.56 192 CYS A CA 1
ATOM 1502 C C . CYS A 1 192 ? -9.896 -0.583 15.178 1.00 89.56 192 CYS A C 1
ATOM 1504 O O . CYS A 1 192 ? -10.687 -0.984 14.327 1.00 89.56 192 CYS A O 1
ATOM 1506 N N . PHE A 1 193 ? -8.888 -1.343 15.621 1.00 94.19 193 PHE A N 1
ATOM 1507 C CA . PHE A 1 193 ? -8.614 -2.713 15.178 1.00 94.19 193 PHE A CA 1
ATOM 1508 C C . PHE A 1 193 ? -8.145 -3.625 16.330 1.00 94.19 193 PHE A C 1
ATOM 1510 O O . PHE A 1 193 ? -7.814 -3.174 17.430 1.00 94.19 193 PHE A O 1
ATOM 1517 N N . PHE A 1 194 ? -8.107 -4.934 16.072 1.00 94.06 194 PHE A N 1
ATOM 1518 C CA . PHE A 1 194 ? -7.682 -5.977 17.007 1.00 94.06 194 PHE A CA 1
ATOM 1519 C C . PHE A 1 194 ? -6.301 -6.508 16.625 1.00 94.06 194 PHE A C 1
ATOM 1521 O O . PHE A 1 194 ? -6.123 -7.059 15.542 1.00 94.06 194 PHE A O 1
ATOM 1528 N N . SER A 1 195 ? -5.322 -6.364 17.511 1.00 92.31 195 SER A N 1
ATOM 1529 C CA . SER A 1 195 ? -3.972 -6.893 17.303 1.00 92.31 195 SER A CA 1
ATOM 1530 C C . SER A 1 195 ? -3.883 -8.337 17.771 1.00 92.31 195 SER A C 1
ATOM 1532 O O . SER A 1 195 ? -4.271 -8.636 18.902 1.00 92.31 195 SER A O 1
ATOM 1534 N N . VAL A 1 196 ? -3.392 -9.237 16.919 1.00 91.75 196 VAL A N 1
ATOM 1535 C CA . VAL A 1 196 ? -3.312 -10.668 17.227 1.00 91.75 196 VAL A CA 1
ATOM 1536 C C . VAL A 1 196 ? -1.947 -11.258 16.890 1.00 91.75 196 VAL A C 1
ATOM 1538 O O . VAL A 1 196 ? -1.358 -11.020 15.831 1.00 91.75 196 VAL A O 1
ATOM 1541 N N . ASP A 1 197 ? -1.466 -12.088 17.807 1.00 87.25 197 ASP A N 1
ATOM 1542 C CA . ASP A 1 197 ? -0.314 -12.959 17.614 1.00 87.25 197 ASP A CA 1
ATOM 1543 C C . ASP A 1 197 ? -0.829 -14.364 17.285 1.00 87.25 197 ASP A C 1
ATOM 1545 O O . ASP A 1 197 ? -1.393 -15.058 18.136 1.00 87.25 197 ASP A O 1
ATOM 1549 N N . ASN A 1 198 ? -0.616 -14.788 16.039 1.00 82.62 198 ASN A N 1
ATOM 1550 C CA . ASN A 1 198 ? -1.100 -16.075 15.539 1.00 82.62 198 ASN A CA 1
ATOM 1551 C C . ASN A 1 198 ? -0.358 -17.274 16.153 1.00 82.62 198 ASN A C 1
ATOM 1553 O O . ASN A 1 198 ? -0.884 -18.385 16.155 1.00 82.62 198 ASN A O 1
ATOM 1557 N N . ARG A 1 199 ? 0.863 -17.072 16.665 1.00 81.81 199 ARG A N 1
ATOM 1558 C CA . ARG A 1 199 ? 1.712 -18.130 17.218 1.00 81.81 199 ARG A CA 1
ATOM 1559 C C . ARG A 1 199 ? 1.399 -18.392 18.684 1.00 81.81 199 ARG A C 1
ATOM 1561 O O . ARG A 1 199 ? 1.304 -19.550 19.086 1.00 81.81 199 ARG A O 1
ATOM 1568 N N . SER A 1 200 ? 1.272 -17.338 19.491 1.00 83.06 200 SER A N 1
ATOM 1569 C CA . SER A 1 200 ? 0.933 -17.476 20.915 1.00 83.06 200 SER A CA 1
ATOM 1570 C C . SER A 1 200 ? -0.574 -17.520 21.177 1.00 83.06 200 SER A C 1
ATOM 1572 O O . SER A 1 200 ? -0.998 -18.008 22.226 1.00 83.06 200 SER A O 1
ATOM 1574 N N . GLY A 1 201 ? -1.383 -17.024 20.237 1.00 84.19 201 GLY A N 1
ATOM 1575 C CA . GLY A 1 201 ? -2.825 -16.847 20.388 1.00 84.19 201 GLY A CA 1
ATOM 1576 C C . GLY A 1 201 ? -3.220 -15.602 21.192 1.00 84.19 201 GLY A C 1
ATOM 1577 O O . GLY A 1 201 ? -4.391 -15.453 21.554 1.00 84.19 201 GLY A O 1
ATOM 1578 N N . THR A 1 202 ? -2.270 -14.712 21.497 1.00 86.12 202 THR A N 1
ATOM 1579 C CA . THR A 1 202 ? -2.541 -13.447 22.201 1.00 86.12 202 THR A CA 1
ATOM 1580 C C . THR A 1 202 ? -3.451 -12.550 21.351 1.00 86.12 202 THR A C 1
ATOM 1582 O O . THR A 1 202 ? -3.310 -12.497 20.132 1.00 86.12 202 THR A O 1
ATOM 1585 N N . GLY A 1 203 ? -4.422 -11.880 21.983 1.00 85.19 203 GLY A N 1
ATOM 1586 C CA . GLY A 1 203 ? -5.429 -11.039 21.311 1.00 85.19 203 GLY A CA 1
ATOM 1587 C C . GLY A 1 203 ? -6.623 -11.803 20.713 1.00 85.19 203 GLY A C 1
ATOM 1588 O O . GLY A 1 203 ? -7.704 -11.238 20.566 1.00 85.19 203 GLY A O 1
ATOM 1589 N N . ILE A 1 204 ? -6.503 -13.113 20.449 1.00 89.88 204 ILE A N 1
ATOM 1590 C CA . ILE A 1 204 ? -7.598 -13.913 19.856 1.00 89.88 204 ILE A CA 1
ATOM 1591 C C . ILE A 1 204 ? -8.787 -14.060 20.817 1.00 89.88 204 ILE A C 1
ATOM 1593 O O . ILE A 1 204 ? -9.937 -14.041 20.385 1.00 89.88 204 ILE A O 1
ATOM 1597 N N . ALA A 1 205 ? -8.535 -14.215 22.121 1.00 87.69 205 ALA A N 1
ATOM 1598 C CA . ALA A 1 205 ? -9.608 -14.327 23.114 1.00 87.69 205 ALA A CA 1
ATOM 1599 C C . ALA A 1 205 ? -10.453 -13.044 23.191 1.00 87.69 205 ALA A C 1
ATOM 1601 O O . ALA A 1 205 ? -11.674 -13.117 23.234 1.00 87.69 205 ALA A O 1
ATOM 1602 N N . GLU A 1 206 ? -9.797 -11.887 23.133 1.00 89.19 206 GLU A N 1
ATOM 1603 C CA . GLU A 1 206 ? -10.437 -10.570 23.124 1.00 89.19 206 GLU A CA 1
ATOM 1604 C C . GLU A 1 206 ? -11.253 -10.344 21.844 1.00 89.19 206 GLU A C 1
ATOM 1606 O O . GLU A 1 206 ? -12.399 -9.903 21.914 1.00 89.19 206 GLU A O 1
ATOM 1611 N N . LEU A 1 207 ? -10.703 -10.717 20.682 1.00 91.88 207 LEU A N 1
ATOM 1612 C CA . LEU A 1 207 ? -11.434 -10.693 19.413 1.00 91.88 207 LEU A CA 1
ATOM 1613 C C . LEU A 1 207 ? -12.688 -11.579 19.468 1.00 91.88 207 LEU A C 1
ATOM 1615 O O . LEU A 1 207 ? -13.751 -11.159 19.020 1.00 91.88 207 LEU A O 1
ATOM 1619 N N . ARG A 1 208 ? -12.596 -12.782 20.052 1.00 89.62 208 ARG A N 1
ATOM 1620 C CA . ARG A 1 208 ? -13.759 -13.668 20.230 1.00 89.62 208 ARG A CA 1
ATOM 1621 C C . ARG A 1 208 ? -14.812 -13.073 21.145 1.00 89.62 208 ARG A C 1
ATOM 1623 O O . ARG A 1 208 ? -15.977 -13.079 20.779 1.00 89.62 208 ARG A O 1
ATOM 1630 N N . GLU A 1 209 ? -14.413 -12.521 22.287 1.00 89.06 209 GLU A N 1
ATOM 1631 C CA . GLU A 1 209 ? -15.351 -11.850 23.190 1.00 89.06 209 GLU A CA 1
ATOM 1632 C C . GLU A 1 209 ? -16.056 -10.674 22.502 1.00 89.06 209 GLU A C 1
ATOM 1634 O O . GLU A 1 209 ? -17.248 -10.458 22.723 1.00 89.06 209 GLU A O 1
ATOM 1639 N N . ALA A 1 210 ? -15.350 -9.928 21.645 1.00 90.06 210 ALA A N 1
ATOM 1640 C CA . ALA A 1 210 ? -15.952 -8.867 20.847 1.00 90.06 210 ALA A CA 1
ATOM 1641 C C . ALA A 1 210 ? -16.953 -9.420 19.821 1.00 90.06 210 ALA A C 1
ATOM 1643 O O . ALA A 1 210 ? -18.072 -8.919 19.756 1.00 90.06 210 ALA A O 1
ATOM 1644 N N . ILE A 1 211 ? -16.593 -10.471 19.074 1.00 90.00 211 ILE A N 1
ATOM 1645 C CA . ILE A 1 211 ? -17.497 -11.133 18.119 1.00 90.00 211 ILE A CA 1
ATOM 1646 C C . ILE A 1 211 ? -18.743 -11.665 18.834 1.00 90.00 211 ILE A C 1
ATOM 1648 O O . ILE A 1 211 ? -19.853 -11.362 18.408 1.00 90.00 211 ILE A O 1
ATOM 1652 N N . ASP A 1 212 ? -18.581 -12.388 19.943 1.00 87.25 212 ASP A N 1
ATOM 1653 C CA . ASP A 1 212 ? -19.691 -12.958 20.713 1.00 87.25 212 ASP A CA 1
ATOM 1654 C C . ASP A 1 212 ? -20.620 -11.861 21.249 1.00 87.25 212 ASP A C 1
ATOM 1656 O O . ASP A 1 212 ? -21.847 -11.983 21.190 1.00 87.25 212 ASP A O 1
ATOM 1660 N N . ARG A 1 213 ? -20.049 -10.753 21.738 1.00 87.44 213 ARG A N 1
ATOM 1661 C CA . ARG A 1 213 ? -20.813 -9.602 22.226 1.00 87.44 213 ARG A CA 1
ATOM 1662 C C . ARG A 1 213 ? -21.605 -8.938 21.106 1.00 87.44 213 ARG A C 1
ATOM 1664 O O . ARG A 1 213 ? -22.811 -8.758 21.267 1.00 87.44 213 ARG A O 1
ATOM 1671 N N . GLU A 1 214 ? -20.960 -8.581 19.995 1.00 88.50 214 GLU A N 1
ATOM 1672 C CA . GLU A 1 214 ? -21.650 -7.924 18.878 1.00 88.50 214 GLU A CA 1
ATOM 1673 C C . GLU A 1 214 ? -22.680 -8.860 18.231 1.00 88.50 214 GLU A C 1
ATOM 1675 O O . GLU A 1 214 ? -23.774 -8.416 17.894 1.00 88.50 214 GLU A O 1
ATOM 1680 N N . ALA A 1 215 ? -22.398 -10.165 18.142 1.00 85.00 215 ALA A N 1
ATOM 1681 C CA . ALA A 1 215 ? -23.358 -11.163 17.680 1.00 85.00 215 ALA A CA 1
ATOM 1682 C C . ALA A 1 215 ? -24.580 -11.254 18.597 1.00 85.00 215 ALA A C 1
ATOM 1684 O O . ALA A 1 215 ? -25.714 -11.232 18.119 1.00 85.00 215 ALA A O 1
ATOM 1685 N N . THR A 1 216 ? -24.368 -11.272 19.913 1.00 83.81 216 THR A N 1
ATOM 1686 C CA . THR A 1 216 ? -25.459 -11.278 20.897 1.00 83.81 216 THR A CA 1
ATOM 1687 C C . THR A 1 216 ? -26.311 -10.012 20.792 1.00 83.81 216 THR A C 1
ATOM 1689 O O . THR A 1 216 ? -27.537 -10.090 20.819 1.00 83.81 216 THR A O 1
ATOM 1692 N N . VAL A 1 217 ? -25.686 -8.841 20.636 1.00 84.81 217 VAL A N 1
ATOM 1693 C CA . VAL A 1 217 ? -26.396 -7.561 20.474 1.00 84.81 217 VAL A CA 1
ATOM 1694 C C . VAL A 1 217 ? -27.167 -7.520 19.155 1.00 84.81 217 VAL A C 1
ATOM 1696 O O . VAL A 1 217 ? -28.320 -7.090 19.136 1.00 84.81 217 VAL A O 1
ATOM 1699 N N . ALA A 1 218 ? -26.563 -7.990 18.064 1.00 82.06 218 ALA A N 1
ATOM 1700 C CA . ALA A 1 218 ? -27.194 -8.008 16.751 1.00 82.06 218 ALA A CA 1
ATOM 1701 C C . ALA A 1 218 ? -28.399 -8.962 16.694 1.00 82.06 218 ALA A C 1
ATOM 1703 O O . ALA A 1 218 ? -29.374 -8.643 16.016 1.00 82.06 218 ALA A O 1
ATOM 1704 N N . LEU A 1 219 ? -28.352 -10.086 17.419 1.00 78.88 219 LEU A N 1
ATOM 1705 C CA . LEU A 1 219 ? -29.414 -11.100 17.479 1.00 78.88 219 LEU A CA 1
ATOM 1706 C C . LEU A 1 219 ? -30.449 -10.870 18.597 1.00 78.88 219 LEU A C 1
ATOM 1708 O O . LEU A 1 219 ? -31.477 -11.546 18.618 1.00 78.88 219 LEU A O 1
ATOM 1712 N N . ALA A 1 220 ? -30.208 -9.939 19.526 1.00 79.94 220 ALA A N 1
ATOM 1713 C CA . ALA A 1 220 ? -31.171 -9.582 20.571 1.00 79.94 220 ALA A CA 1
ATOM 1714 C C . ALA A 1 220 ? -32.502 -9.097 19.956 1.00 79.94 220 ALA A C 1
ATOM 1716 O O . ALA A 1 220 ? -32.483 -8.595 18.844 1.00 79.94 220 ALA A O 1
ATOM 1717 N N . PRO A 1 221 ? -33.654 -9.123 20.657 1.00 75.25 221 PRO A N 1
ATOM 1718 C CA . PRO A 1 221 ? -34.968 -8.817 20.059 1.00 75.25 221 PRO A CA 1
ATOM 1719 C C . PRO A 1 221 ? -35.102 -7.463 19.333 1.00 75.25 221 PRO A C 1
ATOM 1721 O O . PRO A 1 221 ? -35.940 -7.322 18.451 1.00 75.25 221 PRO A O 1
ATOM 1724 N N . ASN A 1 222 ? -34.280 -6.470 19.694 1.00 77.38 222 ASN A N 1
ATOM 1725 C CA . ASN A 1 222 ? -34.231 -5.147 19.050 1.00 77.38 222 ASN A CA 1
ATOM 1726 C C . ASN A 1 222 ? -32.952 -4.932 18.213 1.00 77.38 222 ASN A C 1
ATOM 1728 O O . ASN A 1 222 ? -32.647 -3.804 17.824 1.00 77.38 222 ASN A O 1
ATOM 1732 N N . GLY A 1 223 ? -32.158 -5.983 18.025 1.00 75.50 223 GLY A N 1
ATOM 1733 C CA . GLY A 1 223 ? -30.906 -5.975 17.286 1.00 75.50 223 GLY A CA 1
ATOM 1734 C C . GLY A 1 223 ? -31.127 -5.919 15.778 1.00 75.50 223 GLY A C 1
ATOM 1735 O O . GLY A 1 223 ? -32.205 -6.214 15.265 1.00 75.50 223 GLY A O 1
ATOM 1736 N N . HIS A 1 224 ? -30.087 -5.528 15.044 1.00 72.06 224 HIS A N 1
ATOM 1737 C CA . HIS A 1 224 ? -30.189 -5.307 13.600 1.00 72.06 224 HIS A CA 1
ATOM 1738 C C . HIS A 1 224 ? -30.356 -6.607 12.784 1.00 72.06 224 HIS A C 1
ATOM 1740 O O . HIS A 1 224 ? -30.840 -6.565 11.655 1.00 72.06 224 HIS A O 1
ATOM 1746 N N . PHE A 1 225 ? -30.005 -7.765 13.359 1.00 73.94 225 PHE A N 1
ATOM 1747 C CA . PHE A 1 225 ? -30.204 -9.100 12.774 1.00 73.94 225 PHE A CA 1
ATOM 1748 C C . PHE A 1 225 ? -31.376 -9.859 13.407 1.00 73.94 225 PHE A C 1
ATOM 1750 O O . PHE A 1 225 ? -31.604 -11.023 13.075 1.00 73.94 225 PHE A O 1
ATOM 1757 N N . ALA A 1 226 ? -32.131 -9.217 14.300 1.00 73.00 226 ALA A N 1
ATOM 1758 C CA . ALA A 1 226 ? -33.258 -9.829 14.979 1.00 73.00 226 ALA A CA 1
ATOM 1759 C C . ALA A 1 226 ? -34.368 -10.159 13.978 1.00 73.00 226 ALA A C 1
ATOM 1761 O O . ALA A 1 226 ? -35.055 -9.277 13.458 1.00 73.00 226 ALA A O 1
ATOM 1762 N N . GLN A 1 227 ? -34.551 -11.446 13.705 1.00 74.31 227 GLN A N 1
ATOM 1763 C CA . GLN A 1 227 ? -35.676 -11.930 12.925 1.00 74.31 227 GLN A CA 1
ATOM 1764 C C . GLN A 1 227 ? -36.220 -13.206 13.551 1.00 74.31 227 GLN A C 1
ATOM 1766 O O . GLN A 1 227 ? -35.516 -14.205 13.681 1.00 74.31 227 GLN A O 1
ATOM 1771 N N . GLU A 1 228 ? -37.506 -13.187 13.889 1.00 75.94 228 GLU A N 1
ATOM 1772 C CA . GLU A 1 228 ? -38.228 -14.405 14.229 1.00 75.94 228 GLU A CA 1
ATOM 1773 C C . GLU A 1 228 ? -38.468 -15.212 12.950 1.00 75.94 228 GLU A C 1
ATOM 1775 O O . GLU A 1 228 ? -39.080 -14.731 11.992 1.00 75.94 228 GLU A O 1
ATOM 1780 N N . LEU A 1 229 ? -37.956 -16.442 12.925 1.00 80.31 229 LEU A N 1
ATOM 1781 C CA . LEU A 1 229 ? -38.110 -17.354 11.798 1.00 80.31 229 LEU A CA 1
ATOM 1782 C C . LEU A 1 229 ? -39.124 -18.449 12.145 1.00 80.31 229 LEU A C 1
ATOM 1784 O O . LEU A 1 229 ? -39.018 -19.070 13.206 1.00 80.31 229 LEU A O 1
ATOM 1788 N N . PRO A 1 230 ? -40.082 -18.753 11.254 1.00 86.25 230 PRO A N 1
ATOM 1789 C CA . PRO A 1 230 ? -40.953 -19.904 11.436 1.00 86.25 230 PRO A CA 1
ATOM 1790 C C . PRO A 1 230 ? -40.144 -21.209 11.502 1.00 86.25 230 PRO A C 1
ATOM 1792 O O . PRO A 1 230 ? -39.328 -21.480 10.624 1.00 86.25 230 PRO A O 1
ATOM 1795 N N . LEU A 1 231 ? -40.427 -22.075 12.483 1.00 84.38 231 LEU A N 1
ATOM 1796 C CA . LEU A 1 231 ? -39.799 -23.405 12.591 1.00 84.38 231 LEU A CA 1
ATOM 1797 C C . LEU A 1 231 ? -39.833 -24.226 11.281 1.00 84.38 231 LEU A C 1
ATOM 1799 O O . LEU A 1 231 ? -38.836 -24.887 10.983 1.00 84.38 231 LEU A O 1
ATOM 1803 N N . PRO A 1 232 ? -40.905 -24.187 10.457 1.00 88.31 232 PRO A N 1
ATOM 1804 C CA . PRO A 1 232 ? -40.904 -24.865 9.160 1.00 88.31 232 PRO A CA 1
ATOM 1805 C C . PRO A 1 232 ? -39.799 -24.409 8.199 1.00 88.31 232 PRO A C 1
ATOM 1807 O O . PRO A 1 232 ? -39.331 -25.207 7.394 1.00 88.31 232 PRO A O 1
ATOM 1810 N N . TRP A 1 233 ? -39.361 -23.148 8.277 1.00 91.06 233 TRP A N 1
ATOM 1811 C CA . TRP A 1 233 ? -38.291 -22.627 7.421 1.00 91.06 233 TRP A CA 1
ATOM 1812 C C . TRP A 1 233 ? -36.942 -23.250 7.789 1.00 91.06 233 TRP A C 1
ATOM 1814 O O . TRP A 1 233 ? -36.161 -23.591 6.905 1.00 91.06 233 TRP A O 1
ATOM 1824 N N . LEU A 1 234 ? -36.695 -23.466 9.087 1.00 85.88 234 LEU A N 1
ATOM 1825 C CA . LEU A 1 234 ? -35.495 -24.157 9.571 1.00 85.88 234 LEU A CA 1
ATOM 1826 C C . LEU A 1 234 ? -35.480 -25.631 9.146 1.00 85.88 234 LEU A C 1
ATOM 1828 O O . LEU A 1 234 ? -34.455 -26.113 8.679 1.00 85.88 234 LEU A O 1
ATOM 1832 N N . ARG A 1 235 ? -36.629 -26.316 9.218 1.00 86.69 235 ARG A N 1
ATOM 1833 C CA . ARG A 1 235 ? -36.772 -27.696 8.715 1.00 86.69 235 ARG A CA 1
ATOM 1834 C C . ARG A 1 235 ? -36.523 -27.798 7.215 1.00 86.69 235 ARG A C 1
ATOM 1836 O O . ARG A 1 235 ? -35.881 -28.738 6.762 1.00 86.69 235 ARG A O 1
ATOM 1843 N N . LEU A 1 236 ? -37.029 -26.833 6.441 1.00 90.94 236 LEU A N 1
ATOM 1844 C CA . LEU A 1 236 ? -36.757 -26.780 5.007 1.00 90.94 236 LEU A CA 1
ATOM 1845 C C . LEU A 1 236 ? -35.260 -26.583 4.745 1.00 90.94 236 LEU A C 1
ATOM 1847 O O . LEU A 1 236 ? -34.722 -27.253 3.873 1.00 90.94 236 LEU A O 1
ATOM 1851 N N . ARG A 1 237 ? -34.580 -25.716 5.507 1.00 89.50 237 ARG A N 1
ATOM 1852 C CA . ARG A 1 237 ? -33.127 -25.535 5.392 1.00 89.50 237 ARG A CA 1
A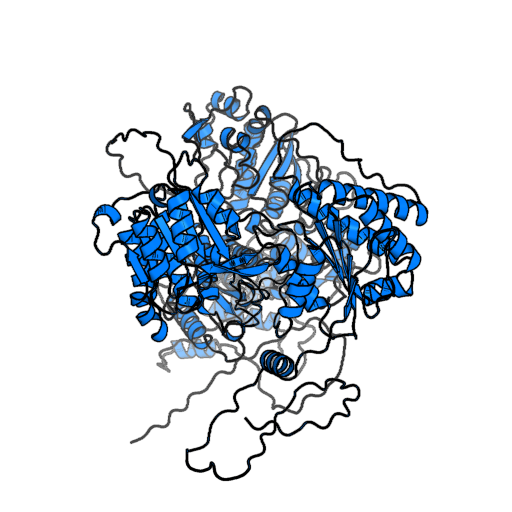TOM 1853 C C . ARG A 1 237 ? -32.373 -26.847 5.609 1.00 89.50 237 ARG A C 1
ATOM 1855 O O . ARG A 1 237 ? -31.581 -27.203 4.748 1.00 89.50 237 ARG A O 1
ATOM 1862 N N . GLU A 1 238 ? -32.653 -27.571 6.696 1.00 86.75 238 GLU A N 1
ATOM 1863 C CA . GLU A 1 238 ? -32.018 -28.873 6.973 1.00 86.75 238 GLU A CA 1
ATOM 1864 C C . GLU A 1 238 ? -32.263 -29.871 5.833 1.00 86.75 238 GLU A C 1
ATOM 1866 O O . GLU A 1 238 ? -31.329 -30.501 5.349 1.00 86.75 238 GLU A O 1
ATOM 1871 N N . ALA A 1 239 ? -33.496 -29.947 5.322 1.00 87.44 239 ALA A N 1
ATOM 1872 C CA . ALA A 1 239 ? -33.822 -30.828 4.202 1.00 87.44 239 ALA A CA 1
ATOM 1873 C C . ALA A 1 239 ? -33.071 -30.460 2.907 1.00 87.44 239 ALA A C 1
ATOM 1875 O O . ALA A 1 239 ? -32.725 -31.342 2.119 1.00 87.44 239 ALA A O 1
ATOM 1876 N N . LEU A 1 240 ? -32.837 -29.167 2.659 1.00 90.12 240 LEU A N 1
ATOM 1877 C CA . LEU A 1 240 ? -32.049 -28.690 1.519 1.00 90.12 240 LEU A CA 1
ATOM 1878 C C . LEU A 1 240 ? -30.548 -28.969 1.707 1.00 90.12 240 LEU A C 1
ATOM 1880 O O . LEU A 1 240 ? -29.889 -29.336 0.738 1.00 90.12 240 LEU A O 1
ATOM 1884 N N . GLU A 1 241 ? -30.022 -28.833 2.926 1.00 85.31 241 GLU A N 1
ATOM 1885 C CA . GLU A 1 241 ? -28.630 -29.160 3.275 1.00 85.31 241 GLU A CA 1
ATOM 1886 C C . GLU A 1 241 ? -28.362 -30.667 3.128 1.00 85.31 241 GLU A C 1
ATOM 1888 O O . GLU A 1 241 ? -27.422 -31.058 2.436 1.00 85.31 241 GLU A O 1
ATOM 1893 N N . ASP A 1 242 ? -29.247 -31.522 3.647 1.00 83.56 242 ASP A N 1
ATOM 1894 C CA . ASP A 1 242 ? -29.139 -32.979 3.498 1.00 83.56 242 ASP A CA 1
ATOM 1895 C C . ASP A 1 242 ? -29.211 -33.409 2.016 1.00 83.56 242 ASP A C 1
ATOM 1897 O O . ASP A 1 242 ? -28.483 -34.305 1.576 1.00 83.56 242 ASP A O 1
ATOM 1901 N N . ALA A 1 243 ? -30.047 -32.739 1.212 1.00 84.00 243 ALA A N 1
ATOM 1902 C CA . ALA A 1 243 ? -30.116 -32.964 -0.234 1.00 84.00 243 ALA A CA 1
ATOM 1903 C C . ALA A 1 243 ? -28.834 -32.528 -0.973 1.00 84.00 243 ALA A C 1
ATOM 1905 O O . ALA A 1 243 ? -28.489 -33.116 -2.005 1.00 84.00 243 ALA A O 1
ATOM 1906 N N . ALA A 1 244 ? -28.130 -31.515 -0.460 1.00 82.25 244 ALA A N 1
ATOM 1907 C CA . ALA A 1 244 ? -26.862 -31.046 -1.008 1.00 82.25 244 ALA A CA 1
ATOM 1908 C C . ALA A 1 244 ? -25.693 -31.987 -0.663 1.00 82.25 244 ALA A C 1
ATOM 1910 O O . ALA A 1 244 ? -24.863 -32.259 -1.530 1.00 82.25 244 ALA A O 1
ATOM 1911 N N . GLU A 1 245 ? -25.645 -32.503 0.572 1.00 72.69 245 GLU A N 1
ATOM 1912 C CA . GLU A 1 245 ? -24.579 -33.383 1.087 1.00 72.69 245 GLU A CA 1
ATOM 1913 C C . GLU A 1 245 ? -24.681 -34.830 0.569 1.00 72.69 245 GLU A C 1
ATOM 1915 O O . GLU A 1 245 ? -23.676 -35.533 0.480 1.00 72.69 245 GLU A O 1
ATOM 1920 N N . GLY A 1 246 ? -25.876 -35.278 0.169 1.00 63.00 246 GLY A N 1
ATOM 1921 C CA . GLY A 1 246 ? -26.086 -36.622 -0.382 1.00 63.00 246 GLY A CA 1
ATOM 1922 C C . GLY A 1 246 ? -26.081 -37.744 0.665 1.00 63.00 246 GLY A C 1
ATOM 1923 O O . GLY A 1 246 ? -25.927 -38.911 0.307 1.00 63.00 246 GLY A O 1
ATOM 1924 N N . SER A 1 247 ? -26.259 -37.414 1.943 1.00 49.75 247 SER A N 1
ATOM 1925 C CA . SER A 1 247 ? -26.135 -38.334 3.076 1.00 49.75 247 SER A CA 1
ATOM 1926 C C . SER A 1 247 ? -27.273 -39.367 3.135 1.00 49.75 247 SER A C 1
ATOM 1928 O O . SER A 1 247 ? -28.378 -39.082 3.596 1.00 49.75 247 SER A O 1
ATOM 1930 N N . THR A 1 248 ? -26.994 -40.618 2.758 1.00 41.34 248 THR A N 1
ATOM 1931 C CA . THR A 1 248 ? -27.583 -41.775 3.453 1.00 41.34 248 THR A CA 1
ATOM 1932 C C . THR A 1 248 ? -26.851 -41.900 4.785 1.00 41.34 248 THR A C 1
ATOM 1934 O O . THR A 1 248 ? -25.629 -41.956 4.775 1.00 41.34 248 THR A O 1
ATOM 1937 N N . GLY A 1 249 ? -27.562 -41.882 5.914 1.00 40.94 249 GLY A N 1
ATOM 1938 C CA . GLY A 1 249 ? -26.992 -41.739 7.263 1.00 40.94 249 GLY A CA 1
ATOM 1939 C C . GLY A 1 249 ? -26.099 -42.878 7.787 1.00 40.94 249 GLY A C 1
ATOM 1940 O O . GLY A 1 249 ? -26.394 -43.424 8.844 1.00 40.94 249 GLY A O 1
ATOM 1941 N N . GLU A 1 250 ? -25.005 -43.212 7.100 1.00 37.62 250 GLU A N 1
ATOM 1942 C CA . GLU A 1 250 ? -23.948 -44.112 7.575 1.00 37.62 250 GLU A CA 1
ATOM 1943 C C . GLU A 1 250 ? -22.571 -43.430 7.432 1.00 37.62 250 GLU A C 1
ATOM 1945 O O . GLU A 1 250 ? -22.153 -43.042 6.346 1.00 37.62 250 GLU A O 1
ATOM 1950 N N . GLU A 1 251 ? -21.876 -43.254 8.559 1.00 39.34 251 GLU A N 1
ATOM 1951 C CA . GLU A 1 251 ? -20.776 -42.290 8.764 1.00 39.34 251 GLU A CA 1
ATOM 1952 C C . GLU A 1 251 ? -19.398 -42.666 8.166 1.00 39.34 251 GLU A C 1
ATOM 1954 O O . GLU A 1 251 ? -18.412 -42.028 8.512 1.00 39.34 251 GLU A O 1
ATOM 1959 N N . ASN A 1 252 ? -19.267 -43.672 7.291 1.00 33.25 252 ASN A N 1
ATOM 1960 C CA . ASN A 1 252 ? -17.937 -44.204 6.920 1.00 33.25 252 ASN A CA 1
ATOM 1961 C C . ASN A 1 252 ? -17.675 -44.469 5.425 1.00 33.25 252 ASN A C 1
ATOM 1963 O O . ASN A 1 252 ? -16.741 -45.198 5.088 1.00 33.25 252 ASN A O 1
ATOM 1967 N N . GLU A 1 253 ? -18.419 -43.848 4.509 1.00 35.06 253 GLU A N 1
ATOM 1968 C CA . GLU A 1 253 ? -18.089 -43.885 3.077 1.00 35.06 253 GLU A CA 1
ATOM 1969 C C . GLU A 1 253 ? -17.988 -42.471 2.485 1.00 35.06 253 GLU A C 1
ATOM 1971 O O . GLU A 1 253 ? -18.712 -41.561 2.882 1.00 35.06 253 GLU A O 1
ATOM 1976 N N . LEU A 1 254 ? -17.049 -42.286 1.544 1.00 38.94 254 LEU A N 1
ATOM 1977 C CA . LEU A 1 254 ? -16.895 -41.069 0.731 1.00 38.94 254 LEU A CA 1
ATOM 1978 C C . LEU A 1 254 ? -18.266 -40.583 0.221 1.00 38.94 254 LEU A C 1
ATOM 1980 O O . LEU A 1 254 ? -19.074 -41.429 -0.171 1.00 38.94 254 LEU A O 1
ATOM 1984 N N . PRO A 1 255 ? -18.521 -39.257 0.162 1.00 40.84 255 PRO A N 1
ATOM 1985 C CA . PRO A 1 255 ? -19.824 -38.734 -0.232 1.00 40.84 255 PRO A CA 1
ATOM 1986 C C . PRO A 1 255 ? -20.250 -39.347 -1.576 1.00 40.84 255 PRO A C 1
ATOM 1988 O O . PRO A 1 255 ? -19.457 -39.353 -2.528 1.00 40.84 255 PRO A O 1
ATOM 1991 N N . PRO A 1 256 ? -21.462 -39.924 -1.664 1.00 42.59 256 PRO A N 1
ATOM 1992 C CA . PRO A 1 256 ? -21.879 -40.660 -2.844 1.00 42.59 256 PRO A CA 1
ATOM 1993 C C . PRO A 1 256 ? -21.942 -39.749 -4.077 1.00 42.59 256 PRO A C 1
ATOM 1995 O O . PRO A 1 256 ? -22.111 -38.534 -3.992 1.00 42.59 256 PRO A O 1
ATOM 1998 N N . PHE A 1 257 ? -21.871 -40.366 -5.259 1.00 49.78 257 PHE A N 1
ATOM 1999 C CA . PHE A 1 257 ? -21.989 -39.763 -6.600 1.00 49.78 257 PHE A CA 1
ATOM 2000 C C . PHE A 1 257 ? -23.319 -38.991 -6.864 1.00 49.78 257 PHE A C 1
ATOM 2002 O O . PHE A 1 257 ? -23.639 -38.699 -8.015 1.00 49.78 257 PHE A O 1
ATOM 2009 N N . THR A 1 258 ? -24.114 -38.698 -5.828 1.00 51.56 258 THR A N 1
ATOM 2010 C CA . THR A 1 258 ? -25.517 -38.243 -5.844 1.00 51.56 258 THR A CA 1
ATOM 2011 C C . THR A 1 258 ? -25.750 -36.844 -5.251 1.00 51.56 258 THR A C 1
ATOM 2013 O O . THR A 1 258 ? -26.905 -36.461 -5.072 1.00 51.56 258 THR A O 1
ATOM 2016 N N . ALA A 1 259 ? -24.701 -36.074 -4.937 1.00 61.81 259 ALA A N 1
ATOM 2017 C CA . ALA A 1 259 ? -24.846 -34.700 -4.440 1.00 61.81 259 ALA A CA 1
ATOM 2018 C C . ALA A 1 259 ? -25.637 -33.822 -5.432 1.00 61.81 259 ALA A C 1
ATOM 2020 O O . ALA A 1 259 ? -25.296 -33.736 -6.617 1.00 61.81 259 ALA A O 1
ATOM 2021 N N . THR A 1 260 ? -26.701 -33.170 -4.953 1.00 77.88 260 THR A N 1
ATOM 2022 C CA . THR A 1 260 ? -27.557 -32.312 -5.785 1.00 77.88 260 THR A CA 1
ATOM 2023 C C . THR A 1 260 ? -27.151 -30.851 -5.625 1.00 77.88 260 THR A C 1
ATOM 2025 O O . THR A 1 260 ? -27.221 -30.294 -4.537 1.00 77.88 260 THR A O 1
ATOM 2028 N N . PHE A 1 261 ? -26.744 -30.201 -6.717 1.00 84.75 261 PHE A N 1
ATOM 2029 C CA . PHE A 1 261 ? -26.270 -28.809 -6.675 1.00 84.75 261 PHE A CA 1
ATOM 2030 C C . PHE A 1 261 ? -27.377 -27.776 -6.910 1.00 84.75 261 PHE A C 1
ATOM 2032 O O . PHE A 1 261 ? -27.311 -26.667 -6.380 1.00 84.75 261 PHE A O 1
ATOM 2039 N N . VAL A 1 262 ? -28.387 -28.134 -7.707 1.00 88.44 262 VAL A N 1
ATOM 2040 C CA . VAL A 1 262 ? -29.499 -27.258 -8.093 1.00 88.44 262 VAL A CA 1
ATOM 2041 C C . VAL A 1 262 ? -30.802 -28.047 -8.030 1.00 88.44 262 VAL A C 1
ATOM 2043 O O . VAL A 1 262 ? -30.868 -29.171 -8.526 1.00 88.44 262 VAL A O 1
ATOM 2046 N N . LEU A 1 263 ? -31.845 -27.450 -7.458 1.00 91.75 263 LEU A N 1
ATOM 2047 C CA . LEU A 1 263 ? -33.204 -27.986 -7.464 1.00 91.75 263 LEU A CA 1
ATOM 2048 C C . LEU A 1 263 ? -34.162 -27.071 -8.221 1.00 91.75 263 LEU A C 1
ATOM 2050 O O . LEU A 1 263 ? -34.010 -25.849 -8.217 1.00 91.75 263 LEU A O 1
ATOM 2054 N N . SER A 1 264 ? -35.180 -27.678 -8.835 1.00 91.94 264 SER A N 1
ATOM 2055 C CA . SER A 1 264 ? -36.295 -26.919 -9.393 1.00 91.94 264 SER A CA 1
ATOM 2056 C C . SER A 1 264 ? -37.159 -26.326 -8.288 1.00 91.94 264 SER A C 1
ATOM 2058 O O . SER A 1 264 ? -37.312 -26.928 -7.216 1.00 91.94 264 SER A O 1
ATOM 2060 N N . LEU A 1 265 ? -37.799 -25.186 -8.556 1.00 92.25 265 LEU A N 1
ATOM 2061 C CA . LEU A 1 265 ? -38.685 -24.566 -7.571 1.00 92.25 265 LEU A CA 1
ATOM 2062 C C . LEU A 1 265 ? -39.850 -25.498 -7.222 1.00 92.25 265 LEU A C 1
ATOM 2064 O O . LEU A 1 265 ? -40.253 -25.563 -6.067 1.00 92.25 265 LEU A O 1
ATOM 2068 N N . ALA A 1 266 ? -40.339 -26.285 -8.183 1.00 92.06 266 ALA A N 1
ATOM 2069 C CA . ALA A 1 266 ? -41.369 -27.295 -7.944 1.00 92.06 266 ALA A CA 1
ATOM 2070 C C . ALA A 1 266 ? -40.932 -28.367 -6.927 1.00 92.06 266 ALA A C 1
ATOM 2072 O O . ALA A 1 266 ? -41.727 -28.790 -6.084 1.00 92.06 266 ALA A O 1
ATOM 2073 N N . LYS A 1 267 ? -39.665 -28.803 -6.968 1.00 92.88 267 LYS A N 1
ATOM 2074 C CA . LYS A 1 267 ? -39.151 -29.784 -6.006 1.00 92.88 267 LYS A CA 1
ATOM 2075 C C . LYS A 1 267 ? -38.973 -29.165 -4.622 1.00 92.88 267 LYS A C 1
ATOM 2077 O O . LYS A 1 267 ? -39.358 -29.778 -3.630 1.00 92.88 267 LYS A O 1
ATOM 2082 N N . VAL A 1 268 ? -38.465 -27.937 -4.564 1.00 93.94 268 VAL A N 1
ATOM 2083 C CA . VAL A 1 268 ? -38.335 -27.178 -3.313 1.00 93.94 268 VAL A CA 1
ATOM 2084 C C . VAL A 1 268 ? -39.707 -26.861 -2.709 1.00 93.94 268 VAL A C 1
ATOM 2086 O O . VAL A 1 268 ? -39.868 -26.946 -1.498 1.00 93.94 268 VAL A O 1
ATOM 2089 N N . GLN A 1 269 ? -40.727 -26.595 -3.530 1.00 93.44 269 GLN A N 1
ATOM 2090 C CA . GLN A 1 269 ? -42.121 -26.460 -3.094 1.00 93.44 269 GLN A CA 1
ATOM 2091 C C . GLN A 1 269 ? -42.639 -27.733 -2.425 1.00 93.44 269 GLN A C 1
ATOM 2093 O O . GLN A 1 269 ? -43.265 -27.647 -1.371 1.00 93.44 269 GLN A O 1
ATOM 2098 N N . GLN A 1 270 ? -42.360 -28.905 -3.002 1.00 92.56 270 GLN A N 1
ATOM 2099 C CA . GLN A 1 270 ? -42.723 -30.185 -2.393 1.00 92.56 270 GLN A CA 1
ATOM 2100 C C . GLN A 1 270 ? -42.037 -30.364 -1.028 1.00 92.56 270 GLN A C 1
ATOM 2102 O O . GLN A 1 270 ? -42.704 -30.660 -0.041 1.00 92.56 270 GLN A O 1
ATOM 2107 N N . MET A 1 271 ? -40.723 -30.133 -0.961 1.00 93.19 271 MET A N 1
ATOM 2108 C CA . MET A 1 271 ? -39.956 -30.234 0.288 1.00 93.19 271 MET A CA 1
ATOM 2109 C C . MET A 1 271 ? -40.445 -29.223 1.332 1.00 93.19 271 MET A C 1
ATOM 2111 O O . MET A 1 271 ? -40.562 -29.549 2.508 1.00 93.19 271 MET A O 1
ATOM 2115 N N . GLY A 1 272 ? -40.802 -28.011 0.901 1.00 92.06 272 GLY A N 1
ATOM 2116 C CA . GLY A 1 272 ? -41.407 -26.986 1.744 1.00 92.06 272 GLY A CA 1
ATOM 2117 C C . GLY A 1 272 ? -42.730 -27.449 2.344 1.00 92.06 272 GLY A C 1
ATOM 2118 O O . GLY A 1 272 ? -42.924 -27.310 3.546 1.00 92.06 272 GLY A O 1
ATOM 2119 N N . GLN A 1 273 ? -43.608 -28.069 1.551 1.00 91.44 273 GLN A N 1
ATOM 2120 C CA . GLN A 1 273 ? -44.869 -28.631 2.049 1.00 91.44 273 GLN A CA 1
ATOM 2121 C C . GLN A 1 273 ? -44.638 -29.746 3.078 1.00 91.44 273 GLN A C 1
ATOM 2123 O O . GLN A 1 273 ? -45.299 -29.760 4.114 1.00 91.44 273 GLN A O 1
ATOM 2128 N N . GLU A 1 274 ? -43.681 -30.642 2.824 1.00 91.06 274 GLU A N 1
ATOM 2129 C CA . GLU A 1 274 ? -43.291 -31.718 3.748 1.00 91.06 274 GLU A CA 1
ATOM 2130 C C . GLU A 1 274 ? -42.705 -31.159 5.060 1.00 91.06 274 GLU A C 1
ATOM 2132 O O . GLU A 1 274 ? -43.021 -31.653 6.143 1.00 91.06 274 GLU A O 1
ATOM 2137 N N . ALA A 1 275 ? -41.933 -30.071 4.981 1.00 88.69 275 ALA A N 1
ATOM 2138 C CA . ALA A 1 275 ? -41.398 -29.340 6.131 1.00 88.69 275 ALA A CA 1
ATOM 2139 C C . ALA A 1 275 ? -42.449 -28.477 6.869 1.00 88.69 275 ALA A C 1
ATOM 2141 O O . ALA A 1 275 ? -42.196 -28.015 7.988 1.00 88.69 275 ALA A O 1
ATOM 2142 N N . GLY A 1 276 ? -43.634 -28.277 6.277 1.00 89.31 276 GLY A N 1
ATOM 2143 C CA . GLY A 1 276 ? -44.737 -27.480 6.826 1.00 89.31 276 GLY A CA 1
ATOM 2144 C C . GLY A 1 276 ? -44.700 -25.986 6.476 1.00 89.31 276 GLY A C 1
ATOM 2145 O O . GLY A 1 276 ? -45.318 -25.180 7.171 1.00 89.31 276 GLY A O 1
ATOM 2146 N N . VAL A 1 277 ? -43.956 -25.590 5.441 1.00 91.56 277 VAL A N 1
ATOM 2147 C CA . VAL A 1 277 ? -43.909 -24.221 4.907 1.00 91.56 277 VAL A CA 1
ATOM 2148 C C . VAL A 1 277 ? -45.159 -23.961 4.065 1.00 91.56 277 VAL A C 1
ATOM 2150 O O . VAL A 1 277 ? -45.463 -24.710 3.135 1.00 91.56 277 VAL A O 1
ATOM 2153 N N . ALA A 1 278 ? -45.882 -22.883 4.374 1.00 89.31 278 ALA A N 1
ATOM 2154 C CA . ALA A 1 278 ? -47.040 -22.469 3.589 1.00 89.31 278 ALA A CA 1
ATOM 2155 C C . ALA A 1 278 ? -46.614 -22.064 2.158 1.00 89.31 278 ALA A C 1
ATOM 2157 O O . ALA A 1 278 ? -45.602 -21.369 2.016 1.00 89.31 278 ALA A O 1
ATOM 2158 N N . PRO A 1 279 ? -47.355 -22.450 1.099 1.00 89.00 279 PRO A N 1
ATOM 2159 C CA . PRO A 1 279 ? -46.991 -22.142 -0.288 1.00 89.00 279 PRO A CA 1
ATOM 2160 C C . PRO A 1 279 ? -46.745 -20.651 -0.551 1.00 89.00 279 PRO A C 1
ATOM 2162 O O . PRO A 1 279 ? -45.810 -20.293 -1.263 1.00 89.00 279 PRO A O 1
ATOM 2165 N N . GLU A 1 280 ? -47.554 -19.786 0.058 1.00 90.62 280 GLU A N 1
ATOM 2166 C CA . GLU A 1 280 ? -47.451 -18.329 -0.029 1.00 90.62 280 GLU A CA 1
ATOM 2167 C C . GLU A 1 280 ? -46.181 -17.761 0.619 1.00 90.62 280 GLU A C 1
ATOM 2169 O O . GLU A 1 280 ? -45.711 -16.709 0.202 1.00 90.62 280 GLU A O 1
ATOM 2174 N N . SER A 1 281 ? -45.599 -18.458 1.598 1.00 91.12 281 SER A N 1
ATOM 2175 C CA . SER A 1 281 ? -44.411 -18.012 2.339 1.00 91.12 281 SER A CA 1
ATOM 2176 C C . SER A 1 281 ? -43.106 -18.609 1.814 1.00 91.12 281 SER A C 1
ATOM 2178 O O . SER A 1 281 ? -42.035 -18.271 2.314 1.00 91.12 281 SER A O 1
ATOM 2180 N N . LEU A 1 282 ? -43.162 -19.513 0.830 1.00 93.19 282 LEU A N 1
ATOM 2181 C CA . LEU A 1 282 ? -41.973 -20.213 0.349 1.00 93.19 282 LEU A CA 1
ATOM 2182 C C . LEU A 1 282 ? -40.956 -19.264 -0.288 1.00 93.19 282 LEU A C 1
ATOM 2184 O O . LEU A 1 282 ? -39.765 -19.387 -0.030 1.00 93.19 282 LEU A O 1
ATOM 2188 N N . VAL A 1 283 ? -41.407 -18.325 -1.120 1.00 93.19 283 VAL A N 1
ATOM 2189 C CA . VAL A 1 283 ? -40.499 -17.390 -1.803 1.00 93.19 283 VAL A CA 1
ATOM 2190 C C . VAL A 1 283 ? -39.779 -16.504 -0.787 1.00 93.19 283 VAL A C 1
ATOM 2192 O O . VAL A 1 283 ? -38.573 -16.305 -0.905 1.00 93.19 283 VAL A O 1
ATOM 2195 N N . ASP A 1 284 ? -40.487 -16.033 0.240 1.00 91.38 284 ASP A N 1
ATOM 2196 C CA . ASP A 1 284 ? -39.892 -15.245 1.324 1.00 91.38 284 ASP A CA 1
ATOM 2197 C C . ASP A 1 284 ? -38.921 -16.084 2.164 1.00 91.38 284 ASP A C 1
ATOM 2199 O O . ASP A 1 284 ? -37.853 -15.600 2.535 1.00 91.38 284 ASP A O 1
ATOM 2203 N N . CYS A 1 285 ? -39.238 -17.364 2.387 1.00 92.25 285 CYS A N 1
ATOM 2204 C CA . CYS A 1 285 ? -38.323 -18.319 3.006 1.00 92.25 285 CYS A CA 1
ATOM 2205 C C . CYS A 1 285 ? -37.031 -18.466 2.190 1.00 92.25 285 CYS A C 1
ATOM 2207 O O . CYS A 1 285 ? -35.944 -18.342 2.745 1.00 92.25 285 CYS A O 1
ATOM 2209 N N . LEU A 1 286 ? -37.125 -18.661 0.871 1.00 92.50 286 LEU A N 1
ATOM 2210 C CA . LEU A 1 286 ? -35.954 -18.812 0.002 1.00 92.50 286 LEU A CA 1
ATOM 2211 C C . LEU A 1 286 ? -35.123 -17.532 -0.099 1.00 92.50 286 LEU A C 1
ATOM 2213 O O . LEU A 1 286 ? -33.900 -17.614 -0.077 1.00 92.50 286 LEU A O 1
ATOM 2217 N N . LYS A 1 287 ? -35.762 -16.356 -0.152 1.00 89.50 287 LYS A N 1
ATOM 2218 C CA . LYS A 1 287 ? -35.066 -15.061 -0.057 1.00 89.50 287 LYS A CA 1
ATOM 2219 C C . LYS A 1 287 ? -34.314 -14.946 1.267 1.00 89.50 287 LYS A C 1
ATOM 2221 O O . LYS A 1 287 ? -33.141 -14.607 1.273 1.00 89.50 287 LYS A O 1
ATOM 2226 N N . CYS A 1 288 ? -34.948 -15.337 2.369 1.00 87.25 288 CYS A N 1
ATOM 2227 C CA . CYS A 1 288 ? -34.318 -15.330 3.683 1.00 87.25 288 CYS A CA 1
ATOM 2228 C C . CYS A 1 288 ? -33.125 -16.303 3.774 1.00 87.25 288 CYS A C 1
ATOM 2230 O O . CYS A 1 288 ? -32.074 -15.931 4.287 1.00 87.25 288 CYS A O 1
ATOM 2232 N N . LEU A 1 289 ? -33.242 -17.524 3.238 1.00 87.12 289 LEU A N 1
ATOM 2233 C CA . LEU A 1 289 ? -32.132 -18.487 3.182 1.00 87.12 289 LEU A CA 1
ATOM 2234 C C . LEU A 1 289 ? -31.006 -18.039 2.236 1.00 87.12 289 LEU A C 1
ATOM 2236 O O . LEU A 1 289 ? -29.839 -18.349 2.487 1.00 87.12 289 LEU A O 1
ATOM 2240 N N . HIS A 1 290 ? -31.346 -17.315 1.168 1.00 86.19 290 HIS A N 1
ATOM 2241 C CA . HIS A 1 290 ? -30.378 -16.670 0.288 1.00 86.19 290 HIS A CA 1
ATOM 2242 C C . HIS A 1 290 ? -29.608 -15.564 1.015 1.00 86.19 290 HIS A C 1
ATOM 2244 O O . HIS A 1 290 ? -28.381 -15.552 0.960 1.00 86.19 290 HIS A O 1
ATOM 2250 N N . ASP A 1 291 ? -30.304 -14.711 1.771 1.00 79.69 291 ASP A N 1
ATOM 2251 C CA . ASP A 1 291 ? -29.692 -13.647 2.574 1.00 79.69 291 ASP A CA 1
ATOM 2252 C C . ASP A 1 291 ? -28.758 -14.198 3.667 1.00 79.69 291 ASP A C 1
ATOM 2254 O O . ASP A 1 291 ? -27.795 -13.532 4.043 1.00 79.69 291 ASP A O 1
ATOM 2258 N N . PHE A 1 292 ? -29.008 -15.418 4.163 1.00 79.25 292 PHE A N 1
ATOM 2259 C CA . PHE A 1 292 ? -28.108 -16.132 5.081 1.00 79.25 292 PHE A CA 1
ATOM 2260 C C . PHE A 1 292 ? -26.920 -16.821 4.390 1.00 79.25 292 PHE A C 1
ATOM 2262 O O . PHE A 1 292 ? -26.051 -17.367 5.070 1.00 79.25 292 PHE A O 1
ATOM 2269 N N . GLY A 1 293 ? -26.879 -16.857 3.056 1.00 79.19 293 GLY A N 1
ATOM 2270 C CA . GLY A 1 293 ? -25.844 -17.566 2.301 1.00 79.19 293 GLY A CA 1
ATOM 2271 C C . GLY A 1 293 ? -25.932 -19.095 2.404 1.00 79.19 293 GLY A C 1
ATOM 2272 O O . GLY A 1 293 ? -24.963 -19.791 2.096 1.00 79.19 293 GLY A O 1
ATOM 2273 N N . SER A 1 294 ? -27.073 -19.643 2.842 1.00 82.81 294 SER A N 1
ATOM 2274 C CA . SER A 1 294 ? -27.318 -21.093 2.820 1.00 82.81 294 SER A CA 1
ATOM 2275 C C . SER A 1 294 ? -27.567 -21.596 1.398 1.00 82.81 294 SER A C 1
ATOM 2277 O O . SER A 1 294 ? -27.170 -22.708 1.075 1.00 82.81 294 SER A O 1
ATOM 2279 N N . ILE A 1 295 ? -28.203 -20.779 0.554 1.00 89.31 295 ILE A N 1
ATOM 2280 C CA . ILE A 1 295 ? -28.549 -21.100 -0.839 1.00 89.31 295 ILE A CA 1
ATOM 2281 C C . ILE A 1 295 ? -28.344 -19.879 -1.751 1.00 89.31 295 ILE A C 1
ATOM 2283 O O . ILE A 1 295 ? -28.172 -18.755 -1.278 1.00 89.31 295 ILE A O 1
ATOM 2287 N N . VAL A 1 296 ? -28.427 -20.069 -3.071 1.00 88.44 296 VAL A N 1
ATOM 2288 C CA . VAL A 1 296 ? -28.543 -18.961 -4.039 1.00 88.44 296 VAL A CA 1
ATOM 2289 C C . VAL A 1 296 ? -29.876 -19.053 -4.773 1.00 88.44 296 VAL A C 1
ATOM 2291 O O . VAL A 1 296 ? -30.170 -20.066 -5.411 1.00 88.44 296 VAL A O 1
ATOM 2294 N N . PHE A 1 297 ? -30.684 -17.993 -4.680 1.00 90.50 297 PHE A N 1
ATOM 2295 C CA . PHE A 1 297 ? -32.020 -17.929 -5.269 1.00 90.50 297 PHE A CA 1
ATOM 2296 C C . PHE A 1 297 ? -32.340 -16.519 -5.782 1.00 90.50 297 PHE A C 1
ATOM 2298 O O . PHE A 1 297 ? -32.174 -15.541 -5.058 1.00 90.50 297 PHE A O 1
ATOM 2305 N N . PHE A 1 298 ? -32.856 -16.427 -7.012 1.00 87.56 298 PHE A N 1
ATOM 2306 C CA . PHE A 1 298 ? -33.301 -15.172 -7.624 1.00 87.56 298 PHE A CA 1
ATOM 2307 C C . PHE A 1 298 ? -34.761 -15.277 -8.050 1.00 87.56 298 PHE A C 1
ATOM 2309 O O . PHE A 1 298 ? -35.127 -16.144 -8.839 1.00 87.56 298 PHE A O 1
ATOM 2316 N N . ASP A 1 299 ? -35.592 -14.358 -7.567 1.00 88.38 299 ASP A N 1
ATOM 2317 C CA . ASP A 1 299 ? -37.026 -14.297 -7.866 1.00 88.38 299 ASP A CA 1
ATOM 2318 C C . ASP A 1 299 ? -37.306 -13.593 -9.213 1.00 88.38 299 ASP A C 1
ATOM 2320 O O . ASP A 1 299 ? -38.043 -12.612 -9.292 1.00 88.38 299 ASP A O 1
ATOM 2324 N N . GLU A 1 300 ? -36.669 -14.080 -10.279 1.00 86.12 300 GLU A N 1
ATOM 2325 C CA . GLU A 1 300 ? -36.680 -13.501 -11.630 1.00 86.12 300 GLU A CA 1
ATOM 2326 C C . GLU A 1 300 ? -37.090 -14.563 -12.656 1.00 86.12 300 GLU A C 1
ATOM 2328 O O . GLU A 1 300 ? -36.709 -15.722 -12.520 1.00 86.12 300 GLU A O 1
ATOM 2333 N N . ASP A 1 301 ? -37.837 -14.205 -13.704 1.00 77.69 301 ASP A N 1
ATOM 2334 C CA . ASP A 1 301 ? -38.491 -15.192 -14.583 1.00 77.69 301 ASP A CA 1
ATOM 2335 C C . ASP A 1 301 ? -37.533 -16.221 -15.227 1.00 77.69 301 ASP A C 1
ATOM 2337 O O . ASP A 1 301 ? -37.926 -17.365 -15.450 1.00 77.69 301 ASP A O 1
ATOM 2341 N N . GLU A 1 302 ? -36.265 -15.867 -15.473 1.00 82.44 302 GLU A N 1
ATOM 2342 C CA . GLU A 1 302 ? -35.264 -16.767 -16.074 1.00 82.44 302 GLU A CA 1
ATOM 2343 C C . GLU A 1 302 ? -34.506 -17.664 -15.075 1.00 82.44 302 GLU A C 1
ATOM 2345 O O . GLU A 1 302 ? -33.891 -18.657 -15.487 1.00 82.44 302 GLU A O 1
ATOM 2350 N N . LEU A 1 303 ? -34.528 -17.316 -13.782 1.00 87.75 303 LEU A N 1
ATOM 2351 C CA . LEU A 1 303 ? -33.733 -17.945 -12.716 1.00 87.75 303 LEU A CA 1
ATOM 2352 C C . LEU A 1 303 ? -34.576 -18.493 -11.554 1.00 87.75 303 LEU A C 1
ATOM 2354 O O . LEU A 1 303 ? -34.081 -19.320 -10.794 1.00 87.75 303 LEU A O 1
ATOM 2358 N N . ARG A 1 304 ? -35.850 -18.100 -11.441 1.00 89.94 304 ARG A N 1
ATOM 2359 C CA . ARG A 1 304 ? -36.770 -18.470 -10.353 1.00 89.94 304 ARG A CA 1
ATOM 2360 C C . ARG A 1 304 ? -36.942 -19.978 -10.203 1.00 89.94 304 ARG A C 1
ATOM 2362 O O . ARG A 1 304 ? -37.153 -20.452 -9.094 1.00 89.94 304 ARG A O 1
ATOM 2369 N N . ASP A 1 305 ? -36.852 -20.737 -11.292 1.00 90.50 305 ASP A N 1
ATOM 2370 C CA . ASP A 1 305 ? -36.960 -22.200 -11.242 1.00 90.50 305 ASP A CA 1
ATOM 2371 C C . ASP A 1 305 ? -35.643 -22.900 -10.857 1.00 90.50 305 ASP A C 1
ATOM 2373 O O . ASP A 1 305 ? -35.555 -24.119 -10.920 1.00 90.50 305 ASP A O 1
ATOM 2377 N N . HIS A 1 306 ? -34.598 -22.167 -10.469 1.00 90.69 306 HIS A N 1
ATOM 2378 C CA . HIS A 1 306 ? -33.284 -22.734 -10.171 1.00 90.69 306 HIS A CA 1
ATOM 2379 C C . HIS A 1 306 ? -32.805 -22.301 -8.783 1.00 90.69 306 HIS A C 1
ATOM 2381 O O . HIS A 1 306 ? -32.303 -21.195 -8.596 1.00 90.69 306 HIS A O 1
ATOM 2387 N N . VAL A 1 307 ? -32.940 -23.199 -7.805 1.00 91.94 307 VAL A N 1
ATOM 2388 C CA . VAL A 1 307 ? -32.461 -23.002 -6.431 1.00 91.94 307 VAL A CA 1
ATOM 2389 C C . VAL A 1 307 ? -31.113 -23.697 -6.279 1.00 91.94 307 VAL A C 1
ATOM 2391 O O . VAL A 1 307 ? -31.046 -24.926 -6.300 1.00 91.94 307 VAL A O 1
ATOM 2394 N N . VAL A 1 308 ? -30.032 -22.929 -6.141 1.00 90.88 308 VAL A N 1
ATOM 2395 C CA . VAL A 1 308 ? -28.685 -23.484 -5.937 1.00 90.88 308 VAL A CA 1
ATOM 2396 C C . VAL A 1 308 ? -28.506 -23.808 -4.464 1.00 90.88 308 VAL A C 1
ATOM 2398 O O . VAL A 1 308 ? -28.574 -22.914 -3.624 1.00 90.88 308 VAL A O 1
ATOM 2401 N N . LEU A 1 309 ? -28.246 -25.075 -4.157 1.00 90.00 309 LEU A N 1
ATOM 2402 C CA . LEU A 1 309 ? -28.102 -25.544 -2.778 1.00 90.00 309 LEU A CA 1
ATOM 2403 C C . LEU A 1 309 ? -26.696 -25.326 -2.221 1.00 90.00 309 LEU A C 1
ATOM 2405 O O . LEU A 1 309 ? -26.517 -25.218 -1.016 1.00 90.00 309 LEU A O 1
ATOM 2409 N N . ASN A 1 310 ? -25.696 -25.263 -3.101 1.00 86.06 310 ASN A N 1
ATOM 2410 C CA . ASN A 1 310 ? -24.301 -25.111 -2.719 1.00 86.06 310 ASN A CA 1
ATOM 2411 C C . ASN A 1 310 ? -23.695 -23.865 -3.395 1.00 86.06 310 ASN A C 1
ATOM 2413 O O . ASN A 1 310 ? -23.348 -23.924 -4.577 1.00 86.06 310 ASN A O 1
ATOM 2417 N N . PRO A 1 311 ? -23.533 -22.733 -2.686 1.00 85.94 311 PRO A N 1
ATOM 2418 C CA . PRO A 1 311 ? -22.926 -21.546 -3.284 1.00 85.94 311 PRO A CA 1
ATOM 2419 C C . PRO A 1 311 ? -21.432 -21.728 -3.631 1.00 85.94 311 PRO A C 1
ATOM 2421 O O . PRO A 1 311 ? -20.960 -21.089 -4.571 1.00 85.94 311 PRO A O 1
ATOM 2424 N N . GLN A 1 312 ? -20.704 -22.650 -2.978 1.00 85.56 312 GLN A N 1
ATOM 2425 C CA . GLN A 1 312 ? -19.321 -22.994 -3.351 1.00 85.56 312 GLN A CA 1
ATOM 2426 C C . GLN A 1 312 ? -19.255 -23.623 -4.749 1.00 85.56 312 GLN A C 1
ATOM 2428 O O . GLN A 1 312 ? -18.344 -23.337 -5.518 1.00 85.56 312 GLN A O 1
ATOM 2433 N N . TRP A 1 313 ? -20.254 -24.424 -5.134 1.00 89.00 313 TRP A N 1
ATOM 2434 C CA . TRP A 1 313 ? -20.335 -24.975 -6.491 1.00 89.00 313 TRP A CA 1
ATOM 2435 C C . TRP A 1 313 ? -20.413 -23.874 -7.558 1.00 89.00 313 TRP A C 1
ATOM 2437 O O . TRP A 1 313 ? -19.760 -23.966 -8.599 1.00 89.00 313 TRP A O 1
ATOM 2447 N N . LEU A 1 314 ? -21.166 -22.806 -7.287 1.00 88.31 314 LEU A N 1
ATOM 2448 C CA . LEU A 1 314 ? -21.222 -21.640 -8.163 1.00 88.31 314 LEU A CA 1
ATOM 2449 C C . LEU A 1 314 ? -19.865 -20.915 -8.196 1.00 88.31 314 LEU A C 1
ATOM 2451 O O . LEU A 1 314 ? -19.386 -20.589 -9.281 1.00 88.31 314 LEU A O 1
ATOM 2455 N N . ALA A 1 315 ? -19.215 -20.720 -7.043 1.00 87.12 315 ALA A N 1
ATOM 2456 C CA . ALA A 1 315 ? -17.877 -20.126 -6.959 1.00 87.12 315 ALA A CA 1
ATOM 2457 C C . ALA A 1 315 ? -16.833 -20.909 -7.778 1.00 87.12 315 ALA A C 1
ATOM 2459 O O . ALA A 1 315 ? -16.122 -20.317 -8.593 1.00 87.12 315 ALA A O 1
ATOM 2460 N N . ASP A 1 316 ? -16.806 -22.239 -7.656 1.00 87.44 316 ASP A N 1
ATOM 2461 C CA . ASP A 1 316 ? -15.925 -23.119 -8.431 1.00 87.44 316 ASP A CA 1
ATOM 2462 C C . ASP A 1 316 ? -16.133 -22.957 -9.946 1.00 87.44 316 ASP A C 1
ATOM 2464 O O . ASP A 1 316 ? -15.172 -22.949 -10.720 1.00 87.44 316 ASP A O 1
ATOM 2468 N N . ALA A 1 317 ? -17.393 -22.858 -10.390 1.00 89.38 317 ALA A N 1
ATOM 2469 C CA . ALA A 1 317 ? -17.721 -22.712 -11.805 1.00 89.38 317 ALA A CA 1
ATOM 2470 C C . ALA A 1 317 ? -17.158 -21.405 -12.377 1.00 89.38 317 ALA A C 1
ATOM 2472 O O . ALA A 1 317 ? -16.609 -21.405 -13.482 1.00 89.38 317 ALA A O 1
ATOM 2473 N N . MET A 1 318 ? -17.276 -20.312 -11.617 1.00 88.62 318 MET A N 1
ATOM 2474 C CA . MET A 1 318 ? -16.760 -18.992 -11.983 1.00 88.62 318 MET A CA 1
ATOM 2475 C C . MET A 1 318 ? -15.227 -18.967 -11.978 1.00 88.62 318 MET A C 1
ATOM 2477 O O . MET A 1 318 ? -14.617 -18.475 -12.930 1.00 88.62 318 MET A O 1
ATOM 2481 N N . ALA A 1 319 ? -14.601 -19.581 -10.970 1.00 88.06 319 ALA A N 1
ATOM 2482 C CA . ALA A 1 319 ? -13.150 -19.695 -10.867 1.00 88.06 319 ALA A CA 1
ATOM 2483 C C . ALA A 1 319 ? -12.531 -20.400 -12.086 1.00 88.06 319 ALA A C 1
ATOM 2485 O O . ALA A 1 319 ? -11.485 -19.977 -12.568 1.00 88.06 319 ALA A O 1
ATOM 2486 N N . GLN A 1 320 ? -13.190 -21.418 -12.654 1.00 89.31 320 GLN A N 1
ATOM 2487 C CA . GLN A 1 320 ? -12.708 -22.086 -13.873 1.00 89.31 320 GLN A CA 1
ATOM 2488 C C . GLN A 1 320 ? -12.720 -21.193 -15.121 1.00 89.31 320 GLN A C 1
ATOM 2490 O O . GLN A 1 320 ? -11.928 -21.422 -16.038 1.00 89.31 320 GLN A O 1
ATOM 2495 N N . VAL A 1 321 ? -13.606 -20.195 -15.176 1.00 89.00 321 VAL A N 1
ATOM 2496 C CA . VAL A 1 321 ? -13.642 -19.214 -16.271 1.00 89.00 321 VAL A CA 1
ATOM 2497 C C . VAL A 1 321 ? -12.516 -18.198 -16.106 1.00 89.00 321 VAL A C 1
ATOM 2499 O O . VAL A 1 321 ? -11.787 -17.941 -17.062 1.00 89.00 321 VAL A O 1
ATOM 2502 N N . LEU A 1 322 ? -12.353 -17.661 -14.894 1.00 85.69 322 LEU A N 1
ATOM 2503 C CA . LEU A 1 322 ? -11.337 -16.651 -14.583 1.00 85.69 322 LEU A CA 1
ATOM 2504 C C . LEU A 1 322 ? -9.913 -17.226 -14.655 1.00 85.69 322 LEU A C 1
ATOM 2506 O O . LEU A 1 322 ? -9.028 -16.584 -15.209 1.00 85.69 322 LEU A O 1
ATOM 2510 N N . ASN A 1 323 ? -9.721 -18.475 -14.219 1.00 86.06 323 ASN A N 1
ATOM 2511 C CA . ASN A 1 323 ? -8.434 -19.178 -14.214 1.00 86.06 323 ASN A CA 1
ATOM 2512 C C . ASN A 1 323 ? -8.338 -20.224 -15.337 1.00 86.06 323 ASN A C 1
ATOM 2514 O O . ASN A 1 323 ? -7.986 -21.386 -15.117 1.00 86.06 323 ASN A O 1
ATOM 2518 N N . CYS A 1 324 ? -8.690 -19.831 -16.564 1.00 86.69 324 CYS A N 1
ATOM 2519 C CA . CYS A 1 324 ? -8.718 -20.743 -17.708 1.00 86.69 324 CYS A CA 1
ATOM 2520 C C . CYS A 1 324 ? -7.321 -21.346 -18.018 1.00 86.69 324 CYS A C 1
ATOM 2522 O O . CYS A 1 324 ? -6.392 -20.597 -18.358 1.00 86.69 324 CYS A O 1
ATOM 2524 N N . PRO A 1 325 ? -7.152 -22.689 -18.014 1.00 83.31 325 PRO A N 1
ATOM 2525 C CA . PRO A 1 325 ? -5.855 -23.341 -18.211 1.00 83.31 325 PRO A CA 1
ATOM 2526 C C . PRO A 1 325 ? -5.182 -23.035 -19.549 1.00 83.31 325 PRO A C 1
ATOM 2528 O O . PRO A 1 325 ? -5.828 -22.941 -20.596 1.00 83.31 325 PRO A O 1
ATOM 2531 N N . ARG A 1 326 ? -3.844 -22.956 -19.542 1.00 81.12 326 ARG A N 1
ATOM 2532 C CA . ARG A 1 326 ? -3.014 -22.642 -20.724 1.00 81.12 326 ARG A CA 1
ATOM 2533 C C . ARG A 1 326 ? -3.260 -23.547 -21.915 1.00 81.12 326 ARG A C 1
ATOM 2535 O O . ARG A 1 326 ? -3.455 -23.061 -23.033 1.00 81.12 326 ARG A O 1
ATOM 2542 N N . VAL A 1 327 ? -3.295 -24.845 -21.648 1.00 77.25 327 VAL A N 1
ATOM 2543 C CA . VAL A 1 327 ? -3.455 -25.894 -22.646 1.00 77.25 327 VAL A CA 1
ATOM 2544 C C . VAL A 1 327 ? -4.793 -26.585 -22.414 1.00 77.25 327 VAL A C 1
ATOM 2546 O O . VAL A 1 327 ? -4.961 -27.335 -21.457 1.00 77.25 327 VAL A O 1
ATOM 2549 N N . VAL A 1 328 ? -5.742 -26.342 -23.319 1.00 82.06 328 VAL A N 1
ATOM 2550 C CA . VAL A 1 328 ? -7.048 -27.009 -23.341 1.00 82.06 328 VAL A CA 1
ATOM 2551 C C . VAL A 1 328 ? -7.147 -27.846 -24.611 1.00 82.06 328 VAL A C 1
ATOM 2553 O O . VAL A 1 328 ? -7.086 -27.318 -25.725 1.00 82.06 328 VAL A O 1
ATOM 2556 N N . GLN A 1 329 ? -7.268 -29.165 -24.455 1.00 76.69 329 GLN A N 1
ATOM 2557 C CA . GLN A 1 329 ? -7.256 -30.113 -25.570 1.00 76.69 329 GLN A CA 1
ATOM 2558 C C . GLN A 1 329 ? -8.352 -29.778 -26.598 1.00 76.69 329 GLN A C 1
ATOM 2560 O O . GLN A 1 329 ? -9.531 -29.740 -26.269 1.00 76.69 329 GLN A O 1
ATOM 2565 N N . GLY A 1 330 ? -7.958 -29.520 -27.850 1.00 79.88 330 GLY A N 1
ATOM 2566 C CA . GLY A 1 330 ? -8.878 -29.172 -28.944 1.00 79.88 330 GLY A CA 1
ATOM 2567 C C . GLY A 1 330 ? -9.369 -27.715 -28.967 1.00 79.88 330 GLY A C 1
ATOM 2568 O O . GLY A 1 330 ? -9.914 -27.291 -29.984 1.00 79.88 330 GLY A O 1
ATOM 2569 N N . HIS A 1 331 ? -9.128 -26.927 -27.912 1.00 86.50 331 HIS A N 1
ATOM 2570 C CA . HIS A 1 331 ? -9.635 -25.552 -27.766 1.00 86.50 331 HIS A CA 1
ATOM 2571 C C . HIS A 1 331 ? -8.567 -24.534 -27.318 1.00 86.50 331 HIS A C 1
ATOM 2573 O O . HIS A 1 331 ? -8.898 -23.470 -26.802 1.00 86.50 331 HIS A O 1
ATOM 2579 N N . VAL A 1 332 ? -7.278 -24.807 -27.571 1.00 86.25 332 VAL A N 1
ATOM 2580 C CA . VAL A 1 332 ? -6.150 -23.913 -27.218 1.00 86.25 332 VAL A CA 1
ATOM 2581 C C . VAL A 1 332 ? -6.347 -22.484 -27.740 1.00 86.25 332 VAL A C 1
ATOM 2583 O O . VAL A 1 332 ? -6.069 -21.525 -27.027 1.00 86.25 332 VAL A O 1
ATOM 2586 N N . ALA A 1 333 ? -6.863 -22.323 -28.963 1.00 84.62 333 ALA A N 1
ATOM 2587 C CA . ALA A 1 333 ? -7.103 -21.002 -29.545 1.00 84.62 333 ALA A CA 1
ATOM 2588 C C . ALA A 1 333 ? -8.219 -20.223 -28.822 1.00 84.62 333 ALA A C 1
ATOM 2590 O O . ALA A 1 333 ? -8.079 -19.017 -28.637 1.00 84.62 333 ALA A O 1
ATOM 2591 N N . ALA A 1 334 ? -9.288 -20.903 -28.395 1.00 85.81 334 ALA A N 1
ATOM 2592 C CA . ALA A 1 334 ? -10.375 -20.293 -27.627 1.00 85.81 334 ALA A CA 1
ATOM 2593 C C . ALA A 1 334 ? -9.915 -19.937 -26.204 1.00 85.81 334 ALA A C 1
ATOM 2595 O O . ALA A 1 334 ? -10.157 -18.829 -25.742 1.00 85.81 334 ALA A O 1
ATOM 2596 N N . ALA A 1 335 ? -9.155 -20.821 -25.546 1.00 86.56 335 ALA A N 1
ATOM 2597 C CA . ALA A 1 335 ? -8.558 -20.544 -24.235 1.00 86.56 335 ALA A CA 1
ATOM 2598 C C . ALA A 1 335 ? -7.575 -19.359 -24.280 1.00 86.56 335 ALA A C 1
ATOM 2600 O O . ALA A 1 335 ? -7.539 -18.533 -23.371 1.00 86.56 335 ALA A O 1
ATOM 2601 N N . LYS A 1 336 ? -6.799 -19.240 -25.367 1.00 86.44 336 LYS A N 1
ATOM 2602 C CA . LYS A 1 336 ? -5.917 -18.093 -25.607 1.00 86.44 336 LYS A CA 1
ATOM 2603 C C . LYS A 1 336 ? -6.710 -16.795 -25.805 1.00 86.44 336 LYS A C 1
ATOM 2605 O O . LYS A 1 336 ? -6.362 -15.791 -25.196 1.00 86.44 336 LYS A O 1
ATOM 2610 N N . ARG A 1 337 ? -7.783 -16.818 -26.609 1.00 87.56 337 ARG A N 1
ATOM 2611 C CA . ARG A 1 337 ? -8.684 -15.666 -26.806 1.00 87.56 337 ARG A CA 1
ATOM 2612 C C . ARG A 1 337 ? -9.319 -15.196 -25.497 1.00 87.56 337 ARG A C 1
ATOM 2614 O O . ARG A 1 337 ? -9.324 -13.997 -25.241 1.00 87.56 337 ARG A O 1
ATOM 2621 N N . LEU A 1 338 ? -9.765 -16.121 -24.651 1.00 89.31 338 LEU A N 1
ATOM 2622 C CA . LEU A 1 338 ? -10.320 -15.792 -23.340 1.00 89.31 338 LEU A CA 1
ATOM 2623 C C . LEU A 1 338 ? -9.304 -15.063 -22.453 1.00 89.31 338 LEU A C 1
ATOM 2625 O O . LEU A 1 338 ? -9.626 -14.018 -21.902 1.00 89.31 338 LEU A O 1
ATOM 2629 N N . ARG A 1 339 ? -8.071 -15.575 -22.351 1.00 88.31 339 ARG A N 1
ATOM 2630 C CA . ARG A 1 339 ? -7.032 -14.959 -21.508 1.00 88.31 339 ARG A CA 1
ATOM 2631 C C . ARG A 1 339 ? -6.502 -13.630 -22.040 1.00 88.31 339 ARG A C 1
ATOM 2633 O O . ARG A 1 339 ? -6.238 -12.731 -21.261 1.00 88.31 339 ARG A O 1
ATOM 2640 N N . GLU A 1 340 ? -6.292 -13.520 -23.350 1.00 85.44 340 GLU A N 1
ATOM 2641 C CA . GLU A 1 340 ? -5.635 -12.342 -23.939 1.00 85.44 340 GLU A CA 1
ATOM 2642 C C . GLU A 1 340 ? -6.618 -11.242 -24.351 1.00 85.44 340 GLU A C 1
ATOM 2644 O O . GLU A 1 340 ? -6.220 -10.091 -24.532 1.00 85.44 340 GLU A O 1
ATOM 2649 N N . ARG A 1 341 ? -7.886 -11.597 -24.582 1.00 83.88 341 ARG A N 1
ATOM 2650 C CA . ARG A 1 341 ? -8.900 -10.695 -25.146 1.00 83.88 341 ARG A CA 1
ATOM 2651 C C . ARG A 1 341 ? -10.220 -10.701 -24.380 1.00 83.88 341 ARG A C 1
ATOM 2653 O O . ARG A 1 341 ? -11.135 -10.000 -24.792 1.00 83.88 341 ARG A O 1
ATOM 2660 N N . GLY A 1 342 ? -10.357 -11.502 -23.324 1.00 87.88 342 GLY A N 1
ATOM 2661 C CA . GLY A 1 342 ? -11.620 -11.672 -22.601 1.00 87.88 342 GLY A CA 1
ATOM 2662 C C . GLY A 1 342 ? -12.734 -12.336 -23.419 1.00 87.88 342 GLY A C 1
ATOM 2663 O O . GLY A 1 342 ? -13.873 -12.356 -22.968 1.00 87.88 342 GLY A O 1
ATOM 2664 N N . GLU A 1 343 ? -12.447 -12.865 -24.613 1.00 87.75 343 GLU A N 1
ATOM 2665 C CA . GLU A 1 343 ? -13.442 -13.443 -25.526 1.00 87.75 343 GLU A CA 1
ATOM 2666 C C . GLU A 1 343 ? -13.743 -14.906 -25.152 1.00 87.75 343 GLU A C 1
ATOM 2668 O O . GLU A 1 343 ? -12.890 -15.787 -25.280 1.00 87.75 343 GLU A O 1
ATOM 2673 N N . LEU A 1 344 ? -14.973 -15.174 -24.713 1.00 89.31 344 LEU A N 1
ATOM 2674 C CA . LEU A 1 344 ? -15.446 -16.473 -24.250 1.00 89.31 344 LEU A CA 1
ATOM 2675 C C . LEU A 1 344 ? -16.381 -17.140 -25.265 1.00 89.31 344 LEU A C 1
ATOM 2677 O O . LEU A 1 344 ? -17.494 -16.682 -25.525 1.00 89.31 344 LEU A O 1
ATOM 2681 N N . GLU A 1 345 ? -15.945 -18.285 -25.781 1.00 87.38 345 GLU A N 1
ATOM 2682 C CA . GLU A 1 345 ? -16.773 -19.174 -26.598 1.00 87.38 345 GLU A CA 1
ATOM 2683 C C . GLU A 1 345 ? -17.519 -20.184 -25.726 1.00 87.38 345 GLU A C 1
ATOM 2685 O O . GLU A 1 345 ? -16.925 -20.849 -24.877 1.00 87.38 345 GLU A O 1
ATOM 2690 N N . GLU A 1 346 ? -18.816 -20.359 -25.975 1.00 85.12 346 GLU A N 1
ATOM 2691 C CA . GLU A 1 346 ? -19.653 -21.294 -25.213 1.00 85.12 346 GLU A CA 1
ATOM 2692 C C . GLU A 1 346 ? -19.173 -22.754 -25.340 1.00 85.12 346 GLU A C 1
ATOM 2694 O O . GLU A 1 346 ? -19.225 -23.523 -24.379 1.00 85.12 346 GLU A O 1
ATOM 2699 N N . ASP A 1 347 ? -18.598 -23.134 -26.486 1.00 86.44 347 ASP A N 1
ATOM 2700 C CA . ASP A 1 347 ? -17.985 -24.456 -26.684 1.00 86.44 347 ASP A CA 1
ATOM 2701 C C . ASP A 1 347 ? -16.807 -24.712 -25.716 1.00 86.44 347 ASP A C 1
ATOM 2703 O O . ASP A 1 347 ? -16.619 -25.844 -25.261 1.00 86.44 347 ASP A O 1
ATOM 2707 N N . LEU A 1 348 ? -16.038 -23.679 -25.339 1.00 88.94 348 LEU A N 1
ATOM 2708 C CA . LEU A 1 348 ? -14.947 -23.804 -24.363 1.00 88.94 348 LEU A CA 1
ATOM 2709 C C . LEU A 1 348 ? -15.490 -24.120 -22.959 1.00 88.94 348 LEU A C 1
ATOM 2711 O O . LEU A 1 348 ? -14.903 -24.933 -22.238 1.00 88.94 348 LEU A O 1
ATOM 2715 N N . LEU A 1 349 ? -16.626 -23.524 -22.586 1.00 88.12 349 LEU A N 1
ATOM 2716 C CA . LEU A 1 349 ? -17.307 -23.825 -21.326 1.00 88.12 349 LEU A CA 1
ATOM 2717 C C . LEU A 1 349 ? -17.848 -25.251 -21.336 1.00 88.12 349 LEU A C 1
ATOM 2719 O O . LEU A 1 349 ? -17.472 -26.072 -20.500 1.00 88.12 349 LEU A O 1
ATOM 2723 N N . THR A 1 350 ? -18.699 -25.553 -22.314 1.00 84.00 350 THR A N 1
ATOM 2724 C CA . THR A 1 350 ? -19.505 -26.776 -22.329 1.00 84.00 350 THR A CA 1
ATOM 2725 C C . THR A 1 350 ? -18.661 -28.037 -22.519 1.00 84.00 350 THR A C 1
ATOM 2727 O O . THR A 1 350 ? -18.943 -29.066 -21.898 1.00 84.00 350 THR A O 1
ATOM 2730 N N . ARG A 1 351 ? -17.595 -27.969 -23.333 1.00 84.00 351 ARG A N 1
ATOM 2731 C CA . ARG A 1 351 ? -16.768 -29.134 -23.694 1.00 84.00 351 ARG A CA 1
ATOM 2732 C C . ARG A 1 351 ? -15.498 -29.281 -22.869 1.00 84.00 351 ARG A C 1
ATOM 2734 O O . ARG A 1 351 ? -14.903 -30.358 -22.886 1.00 84.00 351 ARG A O 1
ATOM 2741 N N . CYS A 1 352 ? -15.045 -28.228 -22.189 1.00 86.88 352 CYS A N 1
ATOM 2742 C CA . CYS A 1 352 ? -13.743 -28.233 -21.523 1.00 86.88 352 CYS A CA 1
ATOM 2743 C C . CYS A 1 352 ? -13.801 -27.799 -20.066 1.00 86.88 352 CYS A C 1
ATOM 2745 O O . CYS A 1 352 ? -13.530 -28.641 -19.210 1.00 86.88 352 CYS A O 1
ATOM 2747 N N . LEU A 1 353 ? -14.143 -26.541 -19.777 1.00 87.56 353 LEU A N 1
ATOM 2748 C CA . LEU A 1 353 ? -14.112 -26.032 -18.401 1.00 87.56 353 LEU A CA 1
ATOM 2749 C C . LEU A 1 353 ? -15.141 -26.780 -17.541 1.00 87.56 353 LEU A C 1
ATOM 2751 O O . LEU A 1 353 ? -14.787 -27.498 -16.611 1.00 87.56 353 LEU A O 1
ATOM 2755 N N . TRP A 1 354 ? -16.400 -26.794 -17.968 1.00 91.31 354 TRP A N 1
ATOM 2756 C CA . TRP A 1 354 ? -17.508 -27.412 -17.241 1.00 91.31 354 TRP A CA 1
ATOM 2757 C C . TRP A 1 354 ? -17.830 -28.840 -17.695 1.00 91.31 354 TRP A C 1
ATOM 2759 O O . TRP A 1 354 ? -18.971 -29.293 -17.597 1.00 91.31 354 TRP A O 1
ATOM 2769 N N . ARG A 1 355 ? -16.825 -29.582 -18.179 1.00 85.75 355 ARG A N 1
ATOM 2770 C CA . ARG A 1 355 ? -16.990 -30.981 -18.627 1.00 85.75 355 ARG A CA 1
ATOM 2771 C C . ARG A 1 355 ? -17.308 -31.954 -17.489 1.00 85.75 355 ARG A C 1
ATOM 2773 O O . ARG A 1 355 ? -17.829 -33.042 -17.730 1.00 85.75 355 ARG A O 1
ATOM 2780 N N . HIS A 1 356 ? -16.922 -31.596 -16.264 1.00 84.62 356 HIS A N 1
ATOM 2781 C CA . HIS A 1 356 ? -17.112 -32.434 -15.087 1.00 84.62 356 HIS A CA 1
ATOM 2782 C C . HIS A 1 356 ? -18.607 -32.624 -14.806 1.00 84.62 356 HIS A C 1
ATOM 2784 O O . HIS A 1 356 ? -19.388 -31.684 -14.955 1.00 84.62 356 HIS A O 1
ATOM 2790 N N . HIS A 1 357 ? -19.004 -33.825 -14.369 1.00 80.06 357 HIS A N 1
ATOM 2791 C CA . HIS A 1 357 ? -20.415 -34.163 -14.140 1.00 80.06 357 HIS A CA 1
ATOM 2792 C C . HIS A 1 357 ? -21.104 -33.168 -13.189 1.00 80.06 357 HIS A C 1
ATOM 2794 O O . HIS A 1 357 ? -22.239 -32.787 -13.446 1.00 80.06 357 HIS A O 1
ATOM 2800 N N . LYS A 1 358 ? -20.365 -32.646 -12.194 1.00 82.75 358 LYS A N 1
ATOM 2801 C CA . LYS A 1 358 ? -20.835 -31.605 -11.260 1.00 82.75 358 LYS A CA 1
ATOM 2802 C C . LYS A 1 358 ? -21.421 -30.354 -11.933 1.00 82.75 358 LYS A C 1
ATOM 2804 O O . LYS A 1 358 ? -22.309 -29.731 -11.370 1.00 82.75 358 LYS A O 1
ATOM 2809 N N . PHE A 1 359 ? -20.953 -29.977 -13.124 1.00 87.56 359 PHE A N 1
ATOM 2810 C CA . PHE A 1 359 ? -21.440 -28.790 -13.843 1.00 87.56 359 PHE A CA 1
ATOM 2811 C C . PHE A 1 359 ? -22.272 -29.121 -15.074 1.00 87.56 359 PHE A C 1
ATOM 2813 O O . PHE A 1 359 ? -23.144 -28.342 -15.448 1.00 87.56 359 PHE A O 1
ATOM 2820 N N . ARG A 1 360 ? -21.992 -30.262 -15.713 1.00 84.38 360 ARG A N 1
ATOM 2821 C CA . ARG A 1 360 ? -22.486 -30.624 -17.045 1.00 84.38 360 ARG A CA 1
ATOM 2822 C C . ARG A 1 360 ? -24.002 -30.503 -17.203 1.00 84.38 360 ARG A C 1
ATOM 2824 O O . ARG A 1 360 ? -24.463 -30.057 -18.247 1.00 84.38 360 ARG A O 1
ATOM 2831 N N . GLU A 1 361 ? -24.762 -30.891 -16.187 1.00 83.56 361 GLU A N 1
ATOM 2832 C CA . GLU A 1 361 ? -26.230 -30.893 -16.233 1.00 83.56 361 GLU A CA 1
ATOM 2833 C C . GLU A 1 361 ? -26.839 -29.501 -16.004 1.00 83.56 361 GLU A C 1
ATOM 2835 O O . GLU A 1 361 ? -27.952 -29.234 -16.446 1.00 83.56 361 GLU A O 1
ATOM 2840 N N . ASN A 1 362 ? -26.080 -28.585 -15.395 1.00 87.56 362 ASN A N 1
ATOM 2841 C CA . ASN A 1 362 ? -26.538 -27.262 -14.966 1.00 87.56 362 ASN A CA 1
ATOM 2842 C C . ASN A 1 362 ? -25.821 -26.105 -15.697 1.00 87.56 362 ASN A C 1
ATOM 2844 O O . ASN A 1 362 ? -25.892 -24.957 -15.263 1.00 87.56 362 ASN A O 1
ATOM 2848 N N . GLN A 1 363 ? -25.148 -26.373 -16.825 1.00 87.81 363 GLN A N 1
ATOM 2849 C CA . GLN A 1 363 ? -24.376 -25.369 -17.581 1.00 87.81 363 GLN A CA 1
ATOM 2850 C C . GLN A 1 363 ? -25.232 -24.171 -18.028 1.00 87.81 363 GLN A C 1
ATOM 2852 O O . GLN A 1 363 ? -24.786 -23.029 -17.949 1.00 87.81 363 GLN A O 1
ATOM 2857 N N . ALA A 1 364 ? -26.477 -24.415 -18.450 1.00 86.31 364 ALA A N 1
ATOM 2858 C CA . ALA A 1 364 ? -27.394 -23.352 -18.865 1.00 86.31 364 ALA A CA 1
ATOM 2859 C C . ALA A 1 364 ? -27.763 -22.415 -17.702 1.00 86.31 364 ALA A C 1
ATOM 2861 O O . ALA A 1 364 ? -27.840 -21.201 -17.884 1.00 86.31 364 ALA A O 1
ATOM 2862 N N . VAL A 1 365 ? -27.952 -22.972 -16.502 1.00 87.62 365 VAL A N 1
ATOM 2863 C CA . VAL A 1 365 ? -28.231 -22.200 -15.283 1.00 87.62 365 VAL A CA 1
ATOM 2864 C C . VAL A 1 365 ? -27.013 -21.358 -14.906 1.00 87.62 365 VAL A C 1
ATOM 2866 O O . VAL A 1 365 ? -27.152 -20.162 -14.662 1.00 87.62 365 VAL A O 1
ATOM 2869 N N . LEU A 1 366 ? -25.813 -21.949 -14.947 1.00 89.56 366 LEU A N 1
ATOM 2870 C CA . LEU A 1 366 ? -24.552 -21.246 -14.688 1.00 89.56 366 LEU A CA 1
ATOM 2871 C C . LEU A 1 366 ? -24.335 -20.067 -15.645 1.00 89.56 366 LEU A C 1
ATOM 2873 O O . LEU A 1 366 ? -23.967 -18.984 -15.199 1.00 89.56 366 LEU A O 1
ATOM 2877 N N . LEU A 1 367 ? -24.606 -20.242 -16.943 1.00 89.06 367 LEU A N 1
ATOM 2878 C CA . LEU A 1 367 ? -24.527 -19.155 -17.927 1.00 89.06 367 LEU A CA 1
ATOM 2879 C C . LEU A 1 367 ? -25.483 -18.007 -17.595 1.00 89.06 367 LEU A C 1
ATOM 2881 O O . LEU A 1 367 ? -25.070 -16.849 -17.590 1.00 89.06 367 LEU A O 1
ATOM 2885 N N . ARG A 1 368 ? -26.749 -18.316 -17.286 1.00 88.12 368 ARG A N 1
ATOM 2886 C CA . ARG A 1 368 ? -27.736 -17.295 -16.900 1.00 88.12 368 ARG A CA 1
ATOM 2887 C C . ARG A 1 368 ? -27.318 -16.558 -15.631 1.00 88.12 368 ARG A C 1
ATOM 2889 O O . ARG A 1 368 ? -27.435 -15.339 -15.577 1.00 88.12 368 ARG A O 1
ATOM 2896 N N . MET A 1 369 ? -26.774 -17.273 -14.647 1.00 88.38 369 MET A N 1
ATOM 2897 C CA . MET A 1 369 ? -26.244 -16.671 -13.421 1.00 88.38 369 MET A CA 1
ATOM 2898 C C . MET A 1 369 ? -25.061 -15.746 -13.710 1.00 88.38 369 MET A C 1
ATOM 2900 O O . MET A 1 369 ? -25.071 -14.598 -13.283 1.00 88.38 369 MET A O 1
ATOM 2904 N N . LEU A 1 370 ? -24.084 -16.184 -14.504 1.00 88.12 370 LEU A N 1
ATOM 2905 C CA . LEU A 1 370 ? -22.948 -15.349 -14.907 1.00 88.12 370 LEU A CA 1
ATOM 2906 C C . LEU A 1 370 ? -23.372 -14.077 -15.656 1.00 88.12 370 LEU A C 1
ATOM 2908 O O . LEU A 1 370 ? -22.803 -13.008 -15.428 1.00 88.12 370 LEU A O 1
ATOM 2912 N N . HIS A 1 371 ? -24.381 -14.174 -16.526 1.00 86.69 371 HIS A N 1
ATOM 2913 C CA . HIS A 1 371 ? -24.980 -13.006 -17.168 1.00 86.69 371 HIS A CA 1
ATOM 2914 C C . HIS A 1 371 ? -25.661 -12.094 -16.155 1.00 86.69 371 HIS A C 1
ATOM 2916 O O . HIS A 1 371 ? -25.438 -10.886 -16.180 1.00 86.69 371 HIS A O 1
ATOM 2922 N N . ARG A 1 372 ? -26.451 -12.658 -15.239 1.00 84.62 372 ARG A N 1
ATOM 2923 C CA . ARG A 1 372 ? -27.145 -11.913 -14.185 1.00 84.62 372 ARG A CA 1
ATOM 2924 C C . ARG A 1 372 ? -26.190 -11.206 -13.218 1.00 84.62 372 ARG A C 1
ATOM 2926 O O . ARG A 1 372 ? -26.537 -10.153 -12.683 1.00 84.62 372 ARG A O 1
ATOM 2933 N N . PHE A 1 373 ? -25.004 -11.768 -13.008 1.00 82.31 373 PHE A N 1
ATOM 2934 C CA . PHE A 1 373 ? -23.936 -11.203 -12.183 1.00 82.31 373 PHE A CA 1
ATOM 2935 C C . PHE A 1 373 ? -23.053 -10.191 -12.908 1.00 82.31 373 PHE A C 1
ATOM 2937 O O . PHE A 1 373 ? -22.098 -9.691 -12.318 1.00 82.31 373 PHE A O 1
ATOM 2944 N N . ASP A 1 374 ? -23.369 -9.872 -14.167 1.00 83.44 374 ASP A N 1
ATOM 2945 C CA . ASP A 1 374 ? -22.604 -8.946 -15.006 1.00 83.44 374 ASP A CA 1
ATOM 2946 C C . ASP A 1 374 ? -21.138 -9.388 -15.212 1.00 83.44 374 ASP A C 1
ATOM 2948 O O . ASP A 1 374 ? -20.271 -8.582 -15.547 1.00 83.44 374 ASP A O 1
ATOM 2952 N N . LEU A 1 375 ? -20.863 -10.687 -15.031 1.00 85.75 375 LEU A N 1
ATOM 2953 C CA . LEU A 1 375 ? -19.559 -11.304 -15.283 1.00 85.75 375 LEU A CA 1
ATOM 2954 C C . LEU A 1 375 ? -19.383 -11.670 -16.760 1.00 85.75 375 LEU A C 1
ATOM 2956 O O . LEU A 1 375 ? -18.254 -11.735 -17.244 1.00 85.75 375 LEU A O 1
ATOM 2960 N N . LEU A 1 376 ? -20.496 -11.893 -17.468 1.00 87.44 376 LEU A N 1
ATOM 2961 C CA . LEU A 1 376 ? -20.537 -12.135 -18.906 1.00 87.44 376 LEU A CA 1
ATOM 2962 C C . LEU A 1 376 ? -21.406 -11.110 -19.626 1.00 87.44 376 LEU A C 1
ATOM 2964 O O . LEU A 1 376 ? -22.594 -10.954 -19.330 1.00 87.44 376 LEU A O 1
ATOM 2968 N N . VAL A 1 377 ? -20.823 -10.482 -20.643 1.00 84.50 377 VAL A N 1
ATOM 2969 C CA . VAL A 1 377 ? -21.506 -9.542 -21.535 1.00 84.50 377 VAL A CA 1
ATOM 2970 C C . VAL A 1 377 ? -21.668 -10.192 -22.910 1.00 84.50 377 VAL A C 1
ATOM 2972 O O . VAL A 1 377 ? -20.661 -10.586 -23.503 1.00 84.50 377 VAL A O 1
ATOM 2975 N N . PRO A 1 378 ? -22.895 -10.325 -23.441 1.00 79.81 378 PRO A N 1
ATOM 2976 C CA . PRO A 1 378 ? -23.098 -10.901 -24.765 1.00 79.81 378 PRO A CA 1
ATOM 2977 C C . PRO A 1 378 ? -22.547 -9.967 -25.853 1.00 79.81 378 PRO A C 1
ATOM 2979 O O . PRO A 1 378 ? -22.845 -8.771 -25.868 1.00 79.81 378 PRO A O 1
ATOM 2982 N N . LEU A 1 379 ? -21.767 -10.504 -26.796 1.00 73.12 379 LEU A N 1
ATOM 2983 C CA . LEU A 1 379 ? -21.321 -9.760 -27.973 1.00 73.12 379 LEU A CA 1
ATOM 2984 C C . LEU A 1 379 ? -22.280 -9.962 -29.145 1.00 73.12 379 LEU A C 1
ATOM 2986 O O . LEU A 1 379 ? -22.367 -11.035 -29.742 1.00 73.12 379 LEU A O 1
ATOM 2990 N N . THR A 1 380 ? -22.937 -8.884 -29.559 1.00 60.28 380 THR A N 1
ATOM 2991 C CA . THR A 1 380 ? -23.692 -8.834 -30.812 1.00 60.28 380 THR A CA 1
ATOM 2992 C C . THR A 1 380 ? -22.759 -8.484 -31.970 1.00 60.28 380 THR A C 1
ATOM 2994 O O . THR A 1 380 ? -22.545 -7.321 -32.308 1.00 60.28 380 THR A O 1
ATOM 2997 N N . THR A 1 381 ? -22.177 -9.495 -32.616 1.00 54.62 381 THR A N 1
ATOM 2998 C CA . THR A 1 381 ? -21.467 -9.300 -33.890 1.00 54.62 381 THR A CA 1
ATOM 2999 C C . THR A 1 381 ? -22.373 -9.692 -35.053 1.00 54.62 381 THR A C 1
ATOM 3001 O O . THR A 1 381 ? -22.942 -10.778 -35.083 1.00 54.62 381 THR A O 1
ATOM 3004 N N . ARG A 1 382 ? -22.513 -8.813 -36.057 1.00 45.75 382 ARG A N 1
ATOM 3005 C CA . ARG A 1 382 ? -23.416 -9.031 -37.209 1.00 45.75 382 ARG A CA 1
ATOM 3006 C C . ARG A 1 382 ? -23.043 -10.248 -38.083 1.00 45.75 382 ARG A C 1
ATOM 3008 O O . ARG A 1 382 ? -23.822 -10.606 -38.962 1.00 45.75 382 ARG A O 1
ATOM 3015 N N . HIS A 1 383 ? -21.878 -10.874 -37.865 1.00 43.41 383 HIS A N 1
ATOM 3016 C CA . HIS A 1 383 ? -21.316 -11.904 -38.749 1.00 43.41 383 HIS A CA 1
ATOM 3017 C C . HIS A 1 383 ? -20.535 -13.049 -38.058 1.00 43.41 383 HIS A C 1
ATOM 3019 O O . HIS A 1 383 ? -19.910 -13.831 -38.773 1.00 43.41 383 HIS A O 1
ATOM 3025 N N . ALA A 1 384 ? -20.546 -13.192 -36.723 1.00 52.41 384 ALA A N 1
ATOM 3026 C CA . ALA A 1 384 ? -19.831 -14.280 -36.033 1.00 52.41 384 ALA A CA 1
ATOM 3027 C C . ALA A 1 384 ? -20.733 -15.079 -35.070 1.00 52.41 384 ALA A C 1
ATOM 3029 O O . ALA A 1 384 ? -21.878 -14.708 -34.822 1.00 52.41 384 ALA A O 1
ATOM 3030 N N . LEU A 1 385 ? -20.220 -16.221 -34.595 1.00 53.38 385 LEU A N 1
ATOM 3031 C CA . LEU A 1 385 ? -20.871 -17.077 -33.594 1.00 53.38 385 LEU A CA 1
ATOM 3032 C C . LEU A 1 385 ? -21.187 -16.271 -32.318 1.00 53.38 385 LEU A C 1
ATOM 3034 O O . LEU A 1 385 ? -20.421 -15.359 -32.000 1.00 53.38 385 LEU A O 1
ATOM 3038 N N . PRO A 1 386 ? -22.267 -16.599 -31.580 1.00 57.19 386 PRO A N 1
ATOM 3039 C CA . PRO A 1 386 ? -22.541 -15.971 -30.293 1.00 57.19 386 PRO A CA 1
ATOM 3040 C C . PRO A 1 386 ? -21.348 -16.201 -29.360 1.00 57.19 386 PRO A C 1
ATOM 3042 O O . PRO A 1 386 ? -20.995 -17.338 -29.046 1.00 57.19 386 PRO A O 1
ATOM 3045 N N . SER A 1 387 ? -20.697 -15.111 -28.967 1.00 74.00 387 SER A N 1
ATOM 3046 C CA . SER A 1 387 ? -19.591 -15.110 -28.019 1.00 74.00 387 SER A CA 1
ATOM 3047 C C . SER A 1 387 ? -19.915 -14.167 -26.871 1.00 74.00 387 SER A C 1
ATOM 3049 O O . SER A 1 387 ? -20.629 -13.174 -27.024 1.00 74.00 387 SER A O 1
ATOM 3051 N N . ASN A 1 388 ? -19.405 -14.506 -25.697 1.00 86.75 388 ASN A N 1
ATOM 3052 C CA . ASN A 1 388 ? -19.495 -13.670 -24.515 1.00 86.75 388 ASN A CA 1
ATOM 3053 C C . ASN A 1 388 ? -18.155 -12.979 -24.298 1.00 86.75 388 ASN A C 1
ATOM 3055 O O . ASN A 1 388 ? -17.116 -13.467 -24.736 1.00 86.75 388 ASN A O 1
ATOM 3059 N N . VAL A 1 389 ? -18.165 -11.853 -23.603 1.00 87.75 389 VAL A N 1
ATOM 3060 C CA . VAL A 1 389 ? -16.953 -11.232 -23.076 1.00 87.75 389 VAL A CA 1
ATOM 3061 C C . VAL A 1 389 ? -16.967 -11.305 -21.569 1.00 87.75 389 VAL A C 1
ATOM 3063 O O . VAL A 1 389 ? -18.001 -11.075 -20.946 1.00 87.75 389 VAL A O 1
ATOM 3066 N N . VAL A 1 390 ? -15.800 -11.597 -21.007 1.00 88.94 390 VAL A N 1
ATOM 3067 C CA . VAL A 1 390 ? -15.497 -11.482 -19.584 1.00 88.94 390 VAL A CA 1
ATOM 3068 C C . VAL A 1 390 ? -14.804 -10.132 -19.366 1.00 88.94 390 VAL A C 1
ATOM 3070 O O . VAL A 1 390 ? -13.613 -10.020 -19.667 1.00 88.94 390 VAL A O 1
ATOM 3073 N N . PRO A 1 391 ? -15.497 -9.086 -18.871 1.00 85.75 391 PRO A N 1
ATOM 3074 C CA . PRO A 1 391 ? -14.922 -7.741 -18.821 1.00 85.75 391 PRO A CA 1
ATOM 3075 C C . PRO A 1 391 ? -13.659 -7.635 -17.957 1.00 85.75 391 PRO A C 1
ATOM 3077 O O . PRO A 1 391 ? -12.778 -6.830 -18.246 1.00 85.75 391 PRO A O 1
ATOM 3080 N N . SER A 1 392 ? -13.541 -8.464 -16.915 1.00 82.38 392 SER A N 1
ATOM 3081 C CA . SER A 1 392 ? -12.367 -8.495 -16.033 1.00 82.38 392 SER A CA 1
ATOM 3082 C C . SER A 1 392 ? -11.103 -9.049 -16.703 1.00 82.38 392 SER A C 1
ATOM 3084 O O . SER A 1 392 ? -10.006 -8.731 -16.250 1.00 82.38 392 SER A O 1
ATOM 3086 N N . LEU A 1 393 ? -11.241 -9.826 -17.785 1.00 86.62 393 LEU A N 1
ATOM 3087 C CA . LEU A 1 393 ? -10.134 -10.414 -18.556 1.00 86.62 393 LEU A CA 1
ATOM 3088 C C . LEU A 1 393 ? -9.788 -9.607 -19.820 1.00 86.62 393 LEU A C 1
ATOM 3090 O O . LEU A 1 393 ? -8.985 -10.044 -20.644 1.00 86.62 393 LEU A O 1
ATOM 3094 N N . LEU A 1 394 ? -10.404 -8.438 -20.010 1.00 86.12 394 LEU A N 1
ATOM 3095 C CA . LEU A 1 394 ? -10.084 -7.564 -21.133 1.00 86.12 394 LEU A CA 1
ATOM 3096 C C . LEU A 1 394 ? -8.667 -6.977 -20.998 1.00 86.12 394 LEU A C 1
ATOM 3098 O O . LEU A 1 394 ? -8.213 -6.683 -19.887 1.00 86.12 394 LEU A O 1
ATOM 3102 N N . PRO A 1 395 ? -7.969 -6.726 -22.118 1.00 85.06 395 PRO A N 1
ATOM 3103 C CA . PRO A 1 395 ? -6.721 -5.975 -22.099 1.00 85.06 395 PRO A CA 1
ATOM 3104 C C . PRO A 1 395 ? -6.978 -4.496 -21.776 1.00 85.06 395 PRO A C 1
ATOM 3106 O O . PRO A 1 395 ? -8.079 -3.984 -21.989 1.00 85.06 395 PRO A O 1
ATOM 3109 N N . CYS A 1 396 ? -5.954 -3.785 -21.299 1.00 82.44 396 CYS A N 1
ATOM 3110 C CA . CYS A 1 396 ? -5.983 -2.320 -21.261 1.00 82.44 396 CYS A CA 1
ATOM 3111 C C . CYS A 1 396 ? -5.965 -1.738 -22.679 1.00 82.44 396 CYS A C 1
ATOM 3113 O O . CYS A 1 396 ? -5.377 -2.317 -23.600 1.00 82.44 396 CYS A O 1
ATOM 3115 N N . ALA A 1 397 ? -6.583 -0.574 -22.843 1.00 79.00 397 ALA A N 1
ATOM 3116 C CA . ALA A 1 397 ? -6.550 0.172 -24.082 1.00 79.00 397 ALA A CA 1
ATOM 3117 C C . ALA A 1 397 ? -5.099 0.553 -24.427 1.00 79.00 397 ALA A C 1
ATOM 3119 O O . ALA A 1 397 ? -4.323 0.929 -23.543 1.00 79.00 397 ALA A O 1
ATOM 3120 N N . PRO A 1 398 ? -4.693 0.473 -25.708 1.00 74.25 398 PRO A N 1
ATOM 3121 C CA . PRO A 1 398 ? -3.377 0.942 -26.118 1.00 74.25 398 PRO A CA 1
ATOM 3122 C C . PRO A 1 398 ? -3.247 2.428 -25.769 1.00 74.25 398 PRO A C 1
ATOM 3124 O O . PRO A 1 398 ? -4.103 3.223 -26.162 1.00 74.25 398 PRO A O 1
ATOM 3127 N N . GLN A 1 399 ? -2.184 2.797 -25.042 1.00 55.06 399 GLN A N 1
ATOM 3128 C CA . GLN A 1 399 ? -1.932 4.179 -24.630 1.00 55.06 399 GLN A CA 1
ATOM 3129 C C . GLN A 1 399 ? -1.849 5.080 -25.868 1.00 55.06 399 GLN A C 1
ATOM 3131 O O . GLN A 1 399 ? -0.834 5.135 -26.565 1.00 55.06 399 GLN A O 1
ATOM 3136 N N . GLN A 1 400 ? -2.936 5.787 -26.171 1.00 46.75 400 GLN A N 1
ATOM 3137 C CA . GLN A 1 400 ? -2.874 6.916 -27.084 1.00 46.75 400 GLN A CA 1
ATOM 3138 C C . GLN A 1 400 ? -2.156 8.047 -26.348 1.00 46.75 400 GLN A C 1
ATOM 3140 O O . GLN A 1 400 ? -2.404 8.217 -25.153 1.00 46.75 400 GLN A O 1
ATOM 3145 N N . PRO A 1 401 ? -1.287 8.828 -27.014 1.00 40.56 401 PRO A N 1
ATOM 3146 C CA . PRO A 1 401 ? -0.739 10.030 -26.407 1.00 40.56 401 PRO A CA 1
ATOM 3147 C C . PRO A 1 401 ? -1.924 10.876 -25.950 1.00 40.56 401 PRO A C 1
ATOM 3149 O O . PRO A 1 401 ? -2.697 11.368 -26.776 1.00 40.56 401 PRO A O 1
ATOM 3152 N N . THR A 1 402 ? -2.115 10.977 -24.637 1.00 41.41 402 THR A N 1
ATOM 3153 C CA . THR A 1 402 ? -3.120 11.840 -24.037 1.00 41.41 402 THR A CA 1
ATOM 3154 C C . THR A 1 402 ? -2.722 13.254 -24.415 1.00 41.41 402 THR A C 1
ATOM 3156 O O . THR A 1 402 ? -1.877 13.877 -23.779 1.00 41.41 402 THR A O 1
ATOM 3159 N N . LEU A 1 403 ? -3.284 13.761 -25.516 1.00 40.41 403 LEU A N 1
ATOM 3160 C CA . LEU A 1 403 ? -3.220 15.184 -25.801 1.00 40.41 403 LEU A CA 1
ATOM 3161 C C . LEU A 1 403 ? -3.742 15.866 -24.533 1.00 40.41 403 LEU A C 1
ATOM 3163 O O . LEU A 1 403 ? -4.851 15.516 -24.106 1.00 40.41 403 LEU A O 1
ATOM 3167 N N . PRO A 1 404 ? -2.970 16.766 -23.896 1.00 47.97 404 PRO A N 1
ATOM 3168 C CA . PRO A 1 404 ? -3.482 17.512 -22.761 1.00 47.97 404 PRO A CA 1
ATOM 3169 C C . PRO A 1 404 ? -4.811 18.114 -23.202 1.00 47.97 404 PRO A C 1
ATOM 3171 O O . PRO A 1 404 ? -4.877 18.752 -24.256 1.00 47.97 404 PRO A O 1
ATOM 3174 N N . LEU A 1 405 ? -5.886 17.814 -22.462 1.00 54.34 405 LEU A N 1
ATOM 3175 C CA . LEU A 1 405 ? -7.198 18.392 -22.733 1.00 54.34 405 LEU A CA 1
ATOM 3176 C C . LEU A 1 405 ? -6.997 19.909 -22.718 1.00 54.34 405 LEU A C 1
ATOM 3178 O O . LEU A 1 405 ? -6.745 20.487 -21.662 1.00 54.34 405 LEU A O 1
ATOM 3182 N N . THR A 1 406 ? -7.012 20.532 -23.896 1.00 52.72 406 THR A N 1
ATOM 3183 C CA . THR A 1 406 ? -6.971 21.986 -24.038 1.00 52.72 406 THR A CA 1
ATOM 3184 C C . THR A 1 406 ? -8.218 22.551 -23.365 1.00 52.72 406 THR A C 1
ATOM 3186 O O . THR A 1 406 ? -9.254 21.883 -23.389 1.00 52.72 406 THR A O 1
ATOM 3189 N N . ASN A 1 407 ? -8.156 23.757 -22.788 1.00 54.66 407 ASN A N 1
ATOM 3190 C CA . ASN A 1 407 ? -9.296 24.357 -22.071 1.00 54.66 407 ASN A CA 1
ATOM 3191 C C . ASN A 1 407 ? -10.610 24.288 -22.873 1.00 54.66 407 ASN A C 1
ATOM 3193 O O . ASN A 1 407 ? -11.658 23.986 -22.306 1.00 54.66 407 ASN A O 1
ATOM 3197 N N . ASP A 1 408 ? -10.530 24.434 -24.199 1.00 52.16 408 ASP A N 1
ATOM 3198 C CA . ASP A 1 408 ? -11.679 24.369 -25.107 1.00 52.16 408 ASP A CA 1
ATOM 3199 C C . ASP A 1 408 ? -12.380 22.996 -25.152 1.00 52.16 408 ASP A C 1
ATOM 3201 O O . ASP A 1 408 ? -13.573 22.943 -25.411 1.00 52.16 408 ASP A O 1
ATOM 3205 N N . LYS A 1 409 ? -11.680 21.888 -24.857 1.00 67.12 409 LYS A N 1
ATOM 3206 C CA . LYS A 1 409 ? -12.208 20.507 -24.948 1.00 67.12 409 LYS A CA 1
ATOM 3207 C C . LYS A 1 409 ? -12.698 19.930 -23.618 1.00 67.12 409 LYS A C 1
ATOM 3209 O O . LYS A 1 409 ? -13.302 18.858 -23.596 1.00 67.12 409 LYS A O 1
ATOM 3214 N N . ILE A 1 410 ? -12.432 20.608 -22.499 1.00 73.00 410 ILE A N 1
ATOM 3215 C CA . ILE A 1 410 ? -12.867 20.161 -21.163 1.00 73.00 410 ILE A CA 1
ATOM 3216 C C . ILE A 1 410 ? -14.395 20.155 -21.072 1.00 73.00 410 ILE A C 1
ATOM 3218 O O . ILE A 1 410 ? -14.990 19.224 -20.531 1.00 73.00 410 ILE A O 1
ATOM 3222 N N . TRP A 1 411 ? -15.015 21.185 -21.644 1.00 81.19 411 TRP A N 1
ATOM 3223 C CA . TRP A 1 411 ? -16.458 21.403 -21.632 1.00 81.19 411 TRP A CA 1
ATOM 3224 C C . TRP A 1 411 ? -17.222 20.537 -22.640 1.00 81.19 411 TRP A C 1
ATOM 3226 O O . TRP A 1 411 ? -18.449 20.518 -22.601 1.00 81.19 411 TRP A O 1
ATOM 3236 N N . ASP A 1 412 ? -16.515 19.800 -23.502 1.00 85.12 412 ASP A N 1
ATOM 3237 C CA . ASP A 1 412 ? -17.097 18.880 -24.489 1.00 85.12 412 ASP A CA 1
ATOM 3238 C C . ASP A 1 412 ? -17.274 17.456 -23.941 1.00 85.12 412 ASP A C 1
ATOM 3240 O O . ASP A 1 412 ? -17.926 16.619 -24.566 1.00 85.12 412 ASP A O 1
ATOM 3244 N N . SER A 1 413 ? -16.691 17.172 -22.775 1.00 88.56 413 SER A N 1
ATOM 3245 C CA . SER A 1 413 ? -16.697 15.852 -22.140 1.00 88.56 413 SER A CA 1
ATOM 3246 C C . SER A 1 413 ? -17.584 15.848 -20.894 1.00 88.56 413 SER A C 1
ATOM 3248 O O . SER A 1 413 ? -17.695 16.859 -20.203 1.00 88.56 413 SER A O 1
ATOM 3250 N N . LEU A 1 414 ? -18.187 14.703 -20.580 1.00 91.38 414 LEU A N 1
ATOM 3251 C CA . LEU A 1 414 ? -18.923 14.469 -19.335 1.00 91.38 414 LEU A CA 1
ATOM 3252 C C . LEU A 1 414 ? -18.067 13.606 -18.407 1.00 91.38 414 LEU A C 1
ATOM 3254 O O . LEU A 1 414 ? -17.480 12.625 -18.847 1.00 91.38 414 LEU A O 1
ATOM 3258 N N . PHE A 1 415 ? -18.006 13.945 -17.128 1.00 91.19 415 PHE A N 1
ATOM 3259 C CA . PHE A 1 415 ? -17.234 13.225 -16.123 1.00 91.19 415 PHE A CA 1
ATOM 3260 C C . PHE A 1 415 ? -18.145 12.746 -15.000 1.00 91.19 415 PHE A C 1
ATOM 3262 O O . PHE A 1 415 ? -19.026 13.488 -14.567 1.00 91.19 415 PHE A O 1
ATOM 3269 N N . PHE A 1 416 ? -17.893 11.534 -14.513 1.00 90.06 416 PHE A N 1
ATOM 3270 C CA . PHE A 1 416 ? -18.497 10.969 -13.310 1.00 90.06 416 PHE A CA 1
ATOM 3271 C C . PHE A 1 416 ? -17.412 10.772 -12.248 1.00 90.06 416 PHE A C 1
ATOM 3273 O O . PHE A 1 416 ? -16.479 9.995 -12.460 1.00 90.06 416 PHE A O 1
ATOM 3280 N N . ASP A 1 417 ? -17.539 11.470 -11.122 1.00 86.31 417 ASP A N 1
ATOM 3281 C CA . ASP A 1 417 ? -16.690 11.322 -9.939 1.00 86.31 417 ASP A CA 1
ATOM 3282 C C . ASP A 1 417 ? -17.439 10.554 -8.846 1.00 86.31 417 ASP A C 1
ATOM 3284 O O . ASP A 1 417 ? -18.514 10.961 -8.412 1.00 86.31 417 ASP A O 1
ATOM 3288 N N . PHE A 1 418 ? -16.836 9.458 -8.388 1.00 81.62 418 PHE A N 1
ATOM 3289 C CA . PHE A 1 418 ? -17.321 8.626 -7.281 1.00 81.62 418 PHE A CA 1
ATOM 3290 C C . PHE A 1 418 ? -16.562 8.921 -5.979 1.00 81.62 418 PHE A C 1
ATOM 3292 O O . PHE A 1 418 ? -16.387 8.049 -5.129 1.00 81.62 418 PHE A O 1
ATOM 3299 N N . HIS A 1 419 ? -16.017 10.131 -5.852 1.00 76.69 419 HIS A N 1
ATOM 3300 C CA . HIS A 1 419 ? -15.366 10.671 -4.660 1.00 76.69 419 HIS A CA 1
ATOM 3301 C C . HIS A 1 419 ? -14.180 9.835 -4.156 1.00 76.69 419 HIS A C 1
ATOM 3303 O O . HIS A 1 419 ? -13.875 9.795 -2.963 1.00 76.69 419 HIS A O 1
ATOM 3309 N N . GLY A 1 420 ? -13.473 9.181 -5.083 1.00 69.56 420 GLY A N 1
ATOM 3310 C CA . GLY A 1 420 ? -12.340 8.301 -4.786 1.00 69.56 420 GLY A CA 1
ATOM 3311 C C . GLY A 1 420 ? -12.705 6.842 -4.494 1.00 69.56 420 GLY A C 1
ATOM 3312 O O . GLY A 1 420 ? -11.805 6.057 -4.203 1.00 69.56 420 GLY A O 1
ATOM 3313 N N . LEU A 1 421 ? -13.980 6.453 -4.604 1.00 71.12 421 LEU A N 1
ATOM 3314 C CA . LEU A 1 421 ? -14.402 5.049 -4.535 1.00 71.12 421 LEU A CA 1
ATOM 3315 C C . LEU A 1 421 ? -14.186 4.304 -5.859 1.00 71.12 421 LEU A C 1
ATOM 3317 O O . LEU A 1 421 ? -14.087 3.081 -5.851 1.00 71.12 421 LEU A O 1
ATOM 3321 N N . LEU A 1 422 ? -14.054 5.017 -6.987 1.00 73.81 422 LEU A N 1
ATOM 3322 C CA . LEU A 1 422 ? -13.905 4.393 -8.304 1.00 73.81 422 LEU A CA 1
ATOM 3323 C C . LEU A 1 422 ? -12.684 3.470 -8.366 1.00 73.81 422 LEU A C 1
ATOM 3325 O O . LEU A 1 422 ? -12.865 2.294 -8.652 1.00 73.81 422 LEU A O 1
ATOM 3329 N N . CYS A 1 423 ? -11.481 3.954 -8.020 1.00 65.69 423 CYS A N 1
ATOM 3330 C CA . CYS A 1 423 ? -10.244 3.155 -8.038 1.00 65.69 423 CYS A CA 1
ATOM 3331 C C . CYS A 1 423 ? -10.317 1.895 -7.167 1.00 65.69 423 CYS A C 1
ATOM 3333 O O . CYS A 1 423 ? -9.641 0.912 -7.449 1.00 65.69 423 CYS A O 1
ATOM 3335 N N . ARG A 1 424 ? -11.154 1.924 -6.128 1.00 67.19 424 ARG A N 1
ATOM 3336 C CA . ARG A 1 424 ? -11.315 0.860 -5.129 1.00 67.19 424 ARG A CA 1
ATOM 3337 C C . ARG A 1 424 ? -12.357 -0.177 -5.548 1.00 67.19 424 ARG A C 1
ATOM 3339 O O . ARG A 1 424 ? -12.389 -1.269 -5.003 1.00 67.19 424 ARG A O 1
ATOM 3346 N N . LEU A 1 425 ? -13.205 0.166 -6.516 1.00 65.62 425 LEU A N 1
ATOM 3347 C CA . LEU A 1 425 ? -14.334 -0.639 -6.982 1.00 65.62 425 LEU A CA 1
ATOM 3348 C C . LEU A 1 425 ? -14.241 -0.948 -8.480 1.00 65.62 425 LEU A C 1
ATOM 3350 O O . LEU A 1 425 ? -15.216 -1.409 -9.069 1.00 65.62 425 LEU A O 1
ATOM 3354 N N . LEU A 1 426 ? -13.089 -0.710 -9.118 1.00 65.00 426 LEU A N 1
ATOM 3355 C CA . LEU A 1 426 ? -12.885 -0.986 -10.546 1.00 65.00 426 LEU A CA 1
ATOM 3356 C C . LEU A 1 426 ? -13.279 -2.405 -10.959 1.00 65.00 426 LEU A C 1
ATOM 3358 O O . LEU A 1 426 ? -13.960 -2.526 -11.979 1.00 65.00 426 LEU A O 1
ATOM 3362 N N . PRO A 1 427 ? -12.949 -3.462 -10.183 1.00 63.62 427 PRO A N 1
ATOM 3363 C CA . PRO A 1 427 ? -13.338 -4.819 -10.547 1.00 63.62 427 PRO A CA 1
ATOM 3364 C C . PRO A 1 427 ? -14.855 -5.042 -10.564 1.00 63.62 427 PRO A C 1
ATOM 3366 O O . PRO A 1 427 ? -15.305 -6.020 -11.145 1.00 63.62 427 PRO A O 1
ATOM 3369 N N . THR A 1 428 ? -15.658 -4.167 -9.945 1.00 69.38 428 THR A N 1
ATOM 3370 C CA . THR A 1 428 ? -17.106 -4.376 -9.789 1.00 69.38 428 THR A CA 1
ATOM 3371 C C . THR A 1 428 ? -17.961 -3.320 -10.480 1.00 69.38 428 THR A C 1
ATOM 3373 O O . THR A 1 428 ? -19.041 -3.647 -10.956 1.00 69.38 428 THR A O 1
ATOM 3376 N N . LEU A 1 429 ? -17.531 -2.060 -10.553 1.00 77.88 429 LEU A N 1
ATOM 3377 C CA . LEU A 1 429 ? -18.350 -0.970 -11.087 1.00 77.88 429 LEU A CA 1
ATOM 3378 C C . LEU A 1 429 ? -18.266 -0.874 -12.614 1.00 77.88 429 LEU A C 1
ATOM 3380 O O . LEU A 1 429 ? -19.290 -0.793 -13.288 1.00 77.88 429 LEU A O 1
ATOM 3384 N N . PHE A 1 430 ? -17.053 -0.874 -13.166 1.00 82.88 430 PHE A N 1
ATOM 3385 C CA . PHE A 1 430 ? -16.851 -0.652 -14.597 1.00 82.88 430 PHE A CA 1
ATOM 3386 C C . PHE A 1 430 ? -17.361 -1.825 -15.456 1.00 82.88 430 PHE A C 1
ATOM 3388 O O . PHE A 1 430 ? -18.112 -1.563 -16.396 1.00 82.88 430 PHE A O 1
ATOM 3395 N N . PRO A 1 431 ? -17.119 -3.106 -15.097 1.00 82.50 431 PRO A N 1
ATOM 3396 C CA . PRO A 1 431 ? -17.777 -4.246 -15.745 1.00 82.50 431 PRO A CA 1
ATOM 3397 C C . PRO A 1 431 ? -19.306 -4.153 -15.747 1.00 82.50 431 PRO A C 1
ATOM 3399 O O . PRO A 1 431 ? -19.940 -4.405 -16.772 1.00 82.50 431 PRO A O 1
ATOM 3402 N N . LYS A 1 432 ? -19.905 -3.713 -14.631 1.00 82.81 432 LYS A N 1
ATOM 3403 C CA . LYS A 1 432 ? -21.358 -3.518 -14.528 1.00 82.81 432 LYS A CA 1
ATOM 3404 C C . LYS A 1 432 ? -21.859 -2.399 -15.425 1.00 82.81 432 LYS A C 1
ATOM 3406 O O . LYS A 1 432 ? -22.921 -2.545 -16.014 1.00 82.81 432 LYS A O 1
ATOM 3411 N N . LEU A 1 433 ? -21.101 -1.313 -15.579 1.00 85.38 433 LEU A N 1
ATOM 3412 C CA . LEU A 1 433 ? -21.434 -0.249 -16.530 1.00 85.38 433 LEU A CA 1
ATOM 3413 C C . LEU A 1 433 ? -21.394 -0.752 -17.978 1.00 85.38 433 LEU A C 1
ATOM 3415 O O . LEU A 1 433 ? -22.297 -0.428 -18.749 1.00 85.38 433 LEU A O 1
ATOM 3419 N N . VAL A 1 434 ? -20.414 -1.585 -18.342 1.00 85.69 434 VAL A N 1
ATOM 3420 C CA . VAL A 1 434 ? -20.356 -2.232 -19.667 1.00 85.69 434 VAL A CA 1
ATOM 3421 C C . VAL A 1 434 ? -21.576 -3.139 -19.874 1.00 85.69 434 VAL A C 1
ATOM 3423 O O . VAL A 1 434 ? -22.275 -3.020 -20.883 1.00 85.69 434 VAL A O 1
ATOM 3426 N N . ALA A 1 435 ? -21.879 -4.003 -18.901 1.00 84.69 435 ALA A N 1
ATOM 3427 C CA . ALA A 1 435 ? -23.020 -4.914 -18.956 1.00 84.69 435 ALA A CA 1
ATOM 3428 C C . ALA A 1 435 ? -24.358 -4.160 -19.026 1.00 84.69 435 ALA A C 1
ATOM 3430 O O . ALA A 1 435 ? -25.183 -4.445 -19.893 1.00 84.69 435 ALA A O 1
ATOM 3431 N N . ALA A 1 436 ? -24.556 -3.150 -18.178 1.00 85.56 436 ALA A N 1
ATOM 3432 C CA . ALA A 1 436 ? -25.755 -2.321 -18.169 1.00 85.56 436 ALA A CA 1
ATOM 3433 C C . ALA A 1 436 ? -25.927 -1.556 -19.487 1.00 85.56 436 ALA A C 1
ATOM 3435 O O . ALA A 1 436 ? -27.042 -1.485 -19.998 1.00 85.56 436 ALA A O 1
ATOM 3436 N N . SER A 1 437 ? -24.834 -1.050 -20.071 1.00 85.12 437 SER A N 1
ATOM 3437 C CA . SER A 1 437 ? -24.855 -0.400 -21.388 1.00 85.12 437 SER A CA 1
ATOM 3438 C C . SER A 1 437 ? -25.313 -1.363 -22.483 1.00 85.12 437 SER A C 1
ATOM 3440 O O . SER A 1 437 ? -26.104 -0.982 -23.337 1.00 85.12 437 SER A O 1
ATOM 3442 N N . SER A 1 438 ? -24.866 -2.625 -22.443 1.00 80.81 438 SER A N 1
ATOM 3443 C CA . SER A 1 438 ? -25.225 -3.638 -23.451 1.00 80.81 438 SER A CA 1
ATOM 3444 C C . SER A 1 438 ? -26.707 -4.019 -23.463 1.00 80.81 438 SER A C 1
ATOM 3446 O O . SER A 1 438 ? -27.197 -4.532 -24.464 1.00 80.81 438 SER A O 1
ATOM 3448 N N . ARG A 1 439 ? -27.417 -3.768 -22.356 1.00 80.62 439 ARG A N 1
ATOM 3449 C CA . ARG A 1 439 ? -28.841 -4.088 -22.182 1.00 80.62 439 ARG A CA 1
ATOM 3450 C C . ARG A 1 439 ? -29.775 -2.935 -22.555 1.00 80.62 439 ARG A C 1
ATOM 3452 O O . ARG A 1 439 ? -30.985 -3.109 -22.494 1.00 80.62 439 ARG A O 1
ATOM 3459 N N . GLN A 1 440 ? -29.242 -1.756 -22.876 1.00 80.81 440 GLN A N 1
ATOM 3460 C CA . GLN A 1 440 ? -30.062 -0.603 -23.243 1.00 80.81 440 GLN A CA 1
ATOM 3461 C C . GLN A 1 440 ? -30.561 -0.731 -24.685 1.00 80.81 440 GLN A C 1
ATOM 3463 O O . GLN A 1 440 ? -29.760 -0.866 -25.606 1.00 80.81 440 GLN A O 1
ATOM 3468 N N . ASP A 1 441 ? -31.871 -0.581 -24.894 1.00 72.12 441 ASP A N 1
ATOM 3469 C CA . ASP A 1 441 ? -32.496 -0.653 -26.227 1.00 72.12 441 ASP A CA 1
ATOM 3470 C C . ASP A 1 441 ? -31.957 0.403 -27.212 1.00 72.12 441 ASP A C 1
ATOM 3472 O O . ASP A 1 441 ? -32.006 0.222 -28.427 1.00 72.12 441 ASP A O 1
ATOM 3476 N N . CYS A 1 442 ? -31.448 1.524 -26.694 1.00 70.19 442 CYS A N 1
ATOM 3477 C CA . CYS A 1 442 ? -30.872 2.619 -27.477 1.00 70.19 442 CYS A CA 1
ATOM 3478 C C . CYS A 1 442 ? -29.413 2.388 -27.909 1.00 70.19 442 CYS A C 1
ATOM 3480 O O . CYS A 1 442 ? -28.851 3.234 -28.616 1.00 70.19 442 CYS A O 1
ATOM 3482 N N . VAL A 1 443 ? -28.793 1.283 -27.480 1.00 74.31 443 VAL A N 1
ATOM 3483 C CA . VAL A 1 443 ? -27.420 0.924 -27.840 1.00 74.31 443 VAL A CA 1
ATOM 3484 C C . VAL A 1 443 ? -27.440 -0.034 -29.024 1.00 74.31 443 VAL A C 1
ATOM 3486 O O . VAL A 1 443 ? -27.837 -1.190 -28.927 1.00 74.31 443 VAL A O 1
ATOM 3489 N N . GLU A 1 444 ? -26.973 0.453 -30.171 1.00 68.12 444 GLU A N 1
ATOM 3490 C CA . GLU A 1 444 ? -27.012 -0.289 -31.438 1.00 68.12 444 GLU A CA 1
ATOM 3491 C C . GLU A 1 444 ? -25.829 -1.263 -31.606 1.00 68.12 444 GLU A C 1
ATOM 3493 O O . GLU A 1 444 ? -25.833 -2.114 -32.502 1.00 68.12 444 GLU A O 1
ATOM 3498 N N . GLY A 1 445 ? -24.809 -1.152 -30.749 1.00 64.62 445 GLY A N 1
ATOM 3499 C CA . GLY A 1 445 ? -23.681 -2.076 -30.703 1.00 64.62 445 GLY A CA 1
ATOM 3500 C C . GLY A 1 445 ? -22.570 -1.646 -29.744 1.00 64.62 445 GLY A C 1
ATOM 3501 O O . GLY A 1 445 ? -22.271 -0.461 -29.612 1.00 64.62 445 GLY A O 1
ATOM 3502 N N . ILE A 1 446 ? -21.938 -2.640 -29.111 1.00 67.81 446 ILE A N 1
ATOM 3503 C CA . ILE A 1 446 ? -20.721 -2.501 -28.283 1.00 67.81 446 ILE A CA 1
ATOM 3504 C C . ILE A 1 446 ? -19.574 -3.348 -28.865 1.00 67.81 446 ILE A C 1
ATOM 3506 O O . ILE A 1 446 ? -18.417 -2.935 -28.879 1.00 67.81 446 ILE A O 1
ATOM 3510 N N . GLY A 1 447 ? -19.888 -4.523 -29.422 1.00 57.31 447 GLY A N 1
ATOM 3511 C CA . GLY A 1 447 ? -18.894 -5.562 -29.710 1.00 57.31 447 GLY A CA 1
ATOM 3512 C C . GLY A 1 447 ? -17.899 -5.305 -30.845 1.00 57.31 447 GLY A C 1
ATOM 3513 O O . GLY A 1 447 ? -16.880 -5.984 -30.905 1.00 57.31 447 GLY A O 1
ATOM 3514 N N . SER A 1 448 ? -18.142 -4.340 -31.735 1.00 56.38 448 SER A N 1
ATOM 3515 C CA . SER A 1 448 ? -17.197 -3.980 -32.807 1.00 56.38 448 SER A CA 1
ATOM 3516 C C . SER A 1 448 ? -16.372 -2.722 -32.520 1.00 56.38 448 SER A C 1
ATOM 3518 O O . SER A 1 448 ? -15.547 -2.352 -33.351 1.00 56.38 448 SER A O 1
ATOM 3520 N N . LEU A 1 449 ? -16.608 -2.033 -31.397 1.00 60.81 449 LEU A N 1
ATOM 3521 C CA . LEU A 1 449 ? -16.178 -0.640 -31.210 1.00 60.81 449 LEU A CA 1
ATOM 3522 C C . LEU A 1 449 ? -14.925 -0.448 -30.333 1.00 60.81 449 LEU A C 1
ATOM 3524 O O . LEU A 1 449 ? -14.474 0.676 -30.158 1.00 60.81 449 LEU A O 1
ATOM 3528 N N . GLY A 1 450 ? -14.272 -1.513 -29.874 1.00 71.94 450 GLY A N 1
ATOM 3529 C CA . GLY A 1 450 ? -13.093 -1.408 -29.005 1.00 71.94 450 GLY A CA 1
ATOM 3530 C C . GLY A 1 450 ? -13.517 -1.433 -27.542 1.00 71.94 450 GLY A C 1
ATOM 3531 O O . GLY A 1 450 ? -13.963 -0.433 -26.985 1.00 71.94 450 GLY A O 1
ATOM 3532 N N . LEU A 1 451 ? -13.410 -2.623 -26.958 1.00 85.06 451 LEU A N 1
ATOM 3533 C CA . LEU A 1 451 ? -13.785 -2.939 -25.590 1.00 85.06 451 LEU A CA 1
ATOM 3534 C C . LEU A 1 451 ? -12.507 -3.331 -24.840 1.00 85.06 451 LEU A C 1
ATOM 3536 O O . LEU A 1 451 ? -11.821 -4.271 -25.237 1.00 85.06 451 LEU A O 1
ATOM 3540 N N . PHE A 1 452 ? -12.183 -2.582 -23.794 1.00 85.94 452 PHE A N 1
ATOM 3541 C CA . PHE A 1 452 ? -10.984 -2.719 -22.975 1.00 85.94 452 PHE A CA 1
ATOM 3542 C C . PHE A 1 452 ? -11.356 -2.645 -21.492 1.00 85.94 452 PHE A C 1
ATOM 3544 O O . PHE A 1 452 ? -12.445 -2.204 -21.118 1.00 85.94 452 PHE A O 1
ATOM 3551 N N . ARG A 1 453 ? -10.435 -3.066 -20.627 1.00 82.69 453 ARG A N 1
ATOM 3552 C CA . ARG A 1 453 ? -10.622 -3.073 -19.169 1.00 82.69 453 ARG A CA 1
ATOM 3553 C C . ARG A 1 453 ? -10.788 -1.675 -18.569 1.00 82.69 453 ARG A C 1
ATOM 3555 O O . ARG A 1 453 ? -11.388 -1.530 -17.511 1.00 82.69 453 ARG A O 1
ATOM 3562 N N . ASP A 1 454 ? -10.244 -0.666 -19.234 1.00 82.38 454 ASP A N 1
ATOM 3563 C CA . ASP A 1 454 ? -10.173 0.736 -18.814 1.00 82.38 454 ASP A CA 1
ATOM 3564 C C . ASP A 1 454 ? -10.862 1.706 -19.789 1.00 82.38 454 ASP A C 1
ATOM 3566 O O . ASP A 1 454 ? -10.945 2.903 -19.515 1.00 82.38 454 ASP A O 1
ATOM 3570 N N . SER A 1 455 ? -11.378 1.214 -20.917 1.00 87.06 455 SER A N 1
ATOM 3571 C CA . SER A 1 455 ? -12.072 2.028 -21.914 1.00 87.06 455 SER A CA 1
ATOM 3572 C C . SER A 1 455 ? -13.035 1.181 -22.738 1.00 87.06 455 SER A C 1
ATOM 3574 O O . SER A 1 455 ? -12.712 0.058 -23.119 1.00 87.06 455 SER A O 1
ATOM 3576 N N . PHE A 1 456 ? -14.214 1.700 -23.063 1.00 87.94 456 PHE A N 1
ATOM 3577 C CA . PHE A 1 456 ? -15.080 1.060 -24.049 1.00 87.94 456 PHE A CA 1
ATOM 3578 C C . PHE A 1 456 ? -15.844 2.072 -24.882 1.00 87.94 456 PHE A C 1
ATOM 3580 O O . PHE A 1 456 ? -16.132 3.191 -24.449 1.00 87.94 456 PHE A O 1
ATOM 3587 N N . ARG A 1 457 ? -16.189 1.655 -26.098 1.00 86.94 457 ARG A N 1
ATOM 3588 C CA . ARG A 1 457 ? -16.999 2.450 -27.014 1.00 86.94 457 ARG A CA 1
ATOM 3589 C C . ARG A 1 457 ? -18.331 1.795 -27.298 1.00 86.94 457 ARG A C 1
ATOM 3591 O O . ARG A 1 457 ? -18.455 0.570 -27.319 1.00 86.94 457 ARG A O 1
ATOM 3598 N N . LEU A 1 458 ? -19.320 2.634 -27.554 1.00 86.44 458 LEU A N 1
ATOM 3599 C CA . LEU A 1 458 ? -20.677 2.209 -27.848 1.00 86.44 458 LEU A CA 1
ATOM 3600 C C . LEU A 1 458 ? -21.346 3.196 -28.803 1.00 86.44 458 LEU A C 1
ATOM 3602 O O . LEU A 1 458 ? -21.030 4.386 -28.803 1.00 86.44 458 LEU A O 1
ATOM 3606 N N . LEU A 1 459 ? -22.274 2.692 -29.613 1.00 84.12 459 LEU A N 1
ATOM 3607 C CA . LEU A 1 459 ? -23.113 3.520 -30.474 1.00 84.12 459 LEU A CA 1
ATOM 3608 C C . LEU A 1 459 ? -24.441 3.788 -29.759 1.00 84.12 459 LEU A C 1
ATOM 3610 O O . LEU A 1 459 ? -25.247 2.870 -29.604 1.00 84.12 459 LEU A O 1
ATOM 3614 N N . TRP A 1 460 ? -24.653 5.024 -29.307 1.00 84.50 460 TRP A N 1
ATOM 3615 C CA . TRP A 1 460 ? -25.847 5.445 -28.570 1.00 84.50 460 TRP A CA 1
ATOM 3616 C C . TRP A 1 460 ? -26.673 6.388 -29.432 1.00 84.50 460 TRP A C 1
ATOM 3618 O O . TRP A 1 460 ? -26.236 7.502 -29.706 1.00 84.50 460 TRP A O 1
ATOM 3628 N N . MET A 1 461 ? -27.879 5.981 -29.841 1.00 78.69 461 MET A N 1
ATOM 3629 C CA . MET A 1 461 ? -28.764 6.828 -30.664 1.00 78.69 461 MET A CA 1
ATOM 3630 C C . MET A 1 461 ? -28.087 7.366 -31.948 1.00 78.69 461 MET A C 1
ATOM 3632 O O . MET A 1 461 ? -28.369 8.481 -32.382 1.00 78.69 461 MET A O 1
ATOM 3636 N N . GLY A 1 462 ? -27.175 6.588 -32.543 1.00 77.19 462 GLY A N 1
ATOM 3637 C CA . GLY A 1 462 ? -26.389 6.974 -33.721 1.00 77.19 462 GLY A CA 1
ATOM 3638 C C . GLY A 1 462 ? -25.099 7.762 -33.441 1.00 77.19 462 GLY A C 1
ATOM 3639 O O . GLY A 1 462 ? -24.308 7.936 -34.368 1.00 77.19 462 GLY A O 1
ATOM 3640 N N . ASP A 1 463 ? -24.844 8.179 -32.195 1.00 81.44 463 ASP A N 1
ATOM 3641 C CA . ASP A 1 463 ? -23.609 8.858 -31.780 1.00 81.44 463 ASP A CA 1
ATOM 3642 C C . ASP A 1 463 ? -22.570 7.851 -31.250 1.00 81.44 463 ASP A C 1
ATOM 3644 O O . ASP A 1 463 ? -22.878 7.001 -30.409 1.00 81.44 463 ASP A O 1
ATOM 3648 N N . GLU A 1 464 ? -21.318 7.937 -31.717 1.00 86.88 464 GLU A N 1
ATOM 3649 C CA . GLU A 1 464 ? -20.212 7.120 -31.189 1.00 86.88 464 GLU A CA 1
ATOM 3650 C C . GLU A 1 464 ? -19.690 7.737 -29.885 1.00 86.88 464 GLU A C 1
ATOM 3652 O O . GLU A 1 464 ? -19.043 8.791 -29.893 1.00 86.88 464 GLU A O 1
ATOM 3657 N N . LEU A 1 465 ? -19.954 7.059 -28.766 1.00 88.88 465 LEU A N 1
ATOM 3658 C CA . LEU A 1 465 ? -19.499 7.454 -27.438 1.00 88.88 465 LEU A CA 1
ATOM 3659 C C . LEU A 1 465 ? -18.291 6.622 -27.014 1.00 88.88 465 LEU A C 1
ATOM 3661 O O . LEU A 1 465 ? -18.250 5.411 -27.225 1.00 88.88 465 LEU A O 1
ATOM 3665 N N . THR A 1 466 ? -17.327 7.272 -26.367 1.00 88.62 466 THR A N 1
ATOM 3666 C CA . THR A 1 466 ? -16.179 6.621 -25.722 1.00 88.62 466 THR A CA 1
ATOM 3667 C C . THR A 1 466 ? -16.213 6.904 -24.226 1.00 88.62 466 THR A C 1
ATOM 3669 O O . THR A 1 466 ? -16.273 8.071 -23.831 1.00 88.62 466 THR A O 1
ATOM 3672 N N . MET A 1 467 ? -16.178 5.849 -23.412 1.00 89.94 467 MET A N 1
ATOM 3673 C CA . MET A 1 467 ? -16.080 5.912 -21.956 1.00 89.94 467 MET A CA 1
ATOM 3674 C C . MET A 1 467 ? -14.696 5.451 -21.507 1.00 89.94 467 MET A C 1
ATOM 3676 O O . MET A 1 467 ? -14.351 4.294 -21.717 1.00 89.94 467 MET A O 1
ATOM 3680 N N . ASP A 1 468 ? -13.934 6.331 -20.862 1.00 86.44 468 ASP A N 1
ATOM 3681 C CA . ASP A 1 468 ? -12.566 6.073 -20.407 1.00 86.44 468 ASP A CA 1
ATOM 3682 C C . ASP A 1 468 ? -12.440 6.231 -18.891 1.00 86.44 468 ASP A C 1
ATOM 3684 O O . ASP A 1 468 ? -12.976 7.172 -18.299 1.00 86.44 468 ASP A O 1
ATOM 3688 N N . LEU A 1 469 ? -11.656 5.357 -18.269 1.00 85.56 469 LEU A N 1
ATOM 3689 C CA . LEU A 1 469 ? -11.215 5.488 -16.887 1.00 85.56 469 LEU A CA 1
ATOM 3690 C C . LEU A 1 469 ? -9.981 6.397 -16.811 1.00 85.56 469 LEU A C 1
ATOM 3692 O O . LEU A 1 469 ? -8.973 6.144 -17.469 1.00 85.56 469 LEU A O 1
ATOM 3696 N N . LEU A 1 470 ? -10.050 7.467 -16.009 1.00 74.81 470 LEU A N 1
ATOM 3697 C CA . LEU A 1 470 ? -8.976 8.461 -15.903 1.00 74.81 470 LEU A CA 1
ATOM 3698 C C . LEU A 1 470 ? -8.505 8.697 -14.457 1.00 74.81 470 LEU A C 1
ATOM 3700 O O . LEU A 1 470 ? -9.349 8.898 -13.576 1.00 74.81 470 LEU A O 1
ATOM 3704 N N . PRO A 1 471 ? -7.180 8.760 -14.216 1.00 67.88 471 PRO A N 1
ATOM 3705 C CA . PRO A 1 471 ? -6.104 8.291 -15.103 1.00 67.88 471 PRO A CA 1
ATOM 3706 C C . PRO A 1 471 ? -6.117 6.756 -15.233 1.00 67.88 471 PRO A C 1
ATOM 3708 O O . PRO A 1 471 ? -6.566 6.075 -14.317 1.00 67.88 471 PRO A O 1
ATOM 3711 N N . ALA A 1 472 ? -5.602 6.207 -16.339 1.00 64.06 472 ALA A N 1
ATOM 3712 C CA . ALA A 1 472 ? -5.666 4.764 -16.624 1.00 64.06 472 ALA A CA 1
ATOM 3713 C C . ALA A 1 472 ? -5.007 3.887 -15.537 1.00 64.06 472 ALA A C 1
ATOM 3715 O O . ALA A 1 472 ? -5.489 2.798 -15.240 1.00 64.06 472 ALA A O 1
ATOM 3716 N N . GLU A 1 473 ? -3.933 4.377 -14.909 1.00 62.19 473 GLU A N 1
ATOM 3717 C CA . GLU A 1 473 ? -3.198 3.648 -13.864 1.00 62.19 473 GLU A CA 1
ATOM 3718 C C . GLU A 1 473 ? -3.925 3.634 -12.511 1.00 62.19 473 GLU A C 1
ATOM 3720 O O . GLU A 1 473 ? -3.935 2.616 -11.821 1.00 62.19 473 GLU A O 1
ATOM 3725 N N . ARG A 1 474 ? -4.563 4.752 -12.131 1.00 69.94 474 ARG A N 1
ATOM 3726 C CA . ARG A 1 474 ? -5.340 4.871 -10.884 1.00 69.94 474 ARG A CA 1
ATOM 3727 C C . ARG A 1 474 ? -6.656 5.625 -11.114 1.00 69.94 474 ARG A C 1
ATOM 3729 O O . ARG A 1 474 ? -6.767 6.782 -10.705 1.00 69.94 474 ARG A O 1
ATOM 3736 N N . PRO A 1 475 ? -7.655 4.981 -11.738 1.00 75.25 475 PRO A N 1
ATOM 3737 C CA . PRO A 1 475 ? -8.908 5.618 -12.135 1.00 75.25 475 PRO A CA 1
ATOM 3738 C C . PRO A 1 475 ? -9.649 6.323 -11.002 1.00 75.25 475 PRO A C 1
ATOM 3740 O O . PRO A 1 475 ? -10.063 5.701 -10.027 1.00 75.25 475 PRO A O 1
ATOM 3743 N N . GLN A 1 476 ? -9.884 7.620 -11.145 1.00 76.25 476 GLN A N 1
ATOM 3744 C CA . GLN A 1 476 ? -10.665 8.408 -10.190 1.00 76.25 476 GLN A CA 1
ATOM 3745 C C . GLN A 1 476 ? -12.011 8.840 -10.761 1.00 76.25 476 GLN A C 1
ATOM 3747 O O . GLN A 1 476 ? -12.990 8.908 -10.021 1.00 76.25 476 GLN A O 1
ATOM 3752 N N . VAL A 1 477 ? -12.068 9.084 -12.072 1.00 84.38 477 VAL A N 1
ATOM 3753 C CA . VAL A 1 477 ? -13.283 9.506 -12.772 1.00 84.38 477 VAL A CA 1
ATOM 3754 C C . VAL A 1 477 ? -13.523 8.667 -14.023 1.00 84.38 477 VAL A C 1
ATOM 3756 O O . VAL A 1 477 ? -12.581 8.166 -14.642 1.00 84.38 477 VAL A O 1
ATOM 3759 N N . VAL A 1 478 ? -14.790 8.548 -14.416 1.00 89.25 478 VAL A N 1
ATOM 3760 C CA . VAL A 1 478 ? -15.185 8.032 -15.735 1.00 89.25 478 VAL A CA 1
ATOM 3761 C C . VAL A 1 478 ? -15.422 9.228 -16.649 1.00 89.25 478 VAL A C 1
ATOM 3763 O O . VAL A 1 478 ? -16.282 10.058 -16.355 1.00 89.25 478 VAL A O 1
ATOM 3766 N N . ARG A 1 479 ? -14.681 9.336 -17.752 1.00 90.00 479 ARG A N 1
ATOM 3767 C CA . ARG A 1 479 ? -14.881 10.359 -18.785 1.00 90.00 479 ARG A CA 1
ATOM 3768 C C . ARG A 1 479 ? -15.695 9.783 -19.933 1.00 90.00 479 ARG A C 1
ATOM 3770 O O . ARG A 1 479 ? -15.350 8.732 -20.451 1.00 90.00 479 ARG A O 1
ATOM 3777 N N . VAL A 1 480 ? -16.696 10.519 -20.396 1.00 91.69 480 VAL A N 1
ATOM 3778 C CA . VAL A 1 480 ? -17.471 10.224 -21.602 1.00 91.69 480 VAL A CA 1
ATOM 3779 C C . VAL A 1 480 ? -17.226 11.306 -22.647 1.00 91.69 480 VAL A C 1
ATOM 3781 O O . VAL A 1 480 ? -17.350 12.499 -22.361 1.00 91.69 480 VAL A O 1
ATOM 3784 N N . THR A 1 481 ? -16.886 10.888 -23.864 1.00 88.56 481 THR A N 1
ATOM 3785 C CA . THR A 1 481 ? -16.647 11.766 -25.018 1.00 88.56 481 THR A CA 1
ATOM 3786 C C . THR A 1 481 ? -17.445 11.304 -26.237 1.00 88.56 481 THR A C 1
ATOM 3788 O O . THR A 1 481 ? -17.793 10.129 -26.339 1.00 88.56 481 THR A O 1
ATOM 3791 N N . SER A 1 482 ? -17.738 12.229 -27.155 1.00 87.50 482 SER A N 1
ATOM 3792 C CA . SER A 1 482 ? -18.439 11.978 -28.423 1.00 87.50 482 SER A CA 1
ATOM 3793 C C . SER A 1 482 ? -17.704 12.670 -29.570 1.00 87.50 482 SER A C 1
ATOM 3795 O O . SER A 1 482 ? -17.255 13.806 -29.406 1.00 87.50 482 SER A O 1
ATOM 3797 N N . GLN A 1 483 ? -17.610 12.029 -30.742 1.00 76.00 483 GLN A N 1
ATOM 3798 C CA . GLN A 1 483 ? -16.993 12.643 -31.932 1.00 76.00 483 GLN A CA 1
ATOM 3799 C C . GLN A 1 483 ? -17.781 13.860 -32.454 1.00 76.00 483 GLN A C 1
ATOM 3801 O O . GLN A 1 483 ? -17.185 14.773 -33.022 1.00 76.00 483 GLN A O 1
ATOM 3806 N N . GLY A 1 484 ? -19.105 13.883 -32.254 1.00 71.88 484 GLY A N 1
ATOM 3807 C CA . GLY A 1 484 ? -20.003 14.966 -32.678 1.00 71.88 484 GLY A CA 1
ATOM 3808 C C . GLY A 1 484 ? -20.366 15.968 -31.575 1.00 71.88 484 GLY A C 1
ATOM 3809 O O . GLY A 1 484 ? -21.206 16.836 -31.804 1.00 71.88 484 GLY A O 1
ATOM 3810 N N . GLY A 1 485 ? -19.760 15.852 -30.386 1.00 79.31 485 GLY A N 1
ATOM 3811 C CA . GLY A 1 485 ? -20.198 16.548 -29.172 1.00 79.31 485 GLY A CA 1
ATOM 3812 C C . GLY A 1 485 ? -21.338 15.816 -28.450 1.00 79.31 485 GLY A C 1
ATOM 3813 O O . GLY A 1 485 ? -21.955 14.895 -28.986 1.00 79.31 485 GLY A O 1
ATOM 3814 N N . LEU A 1 486 ? -21.589 16.179 -27.191 1.00 87.25 486 LEU A N 1
ATOM 3815 C CA . LEU A 1 486 ? -22.626 15.548 -26.368 1.00 87.25 486 LEU A CA 1
ATOM 3816 C C . LEU A 1 486 ? -23.958 16.292 -26.508 1.00 87.25 486 LEU A C 1
ATOM 3818 O O . LEU A 1 486 ? -24.050 17.480 -26.210 1.00 87.25 486 LEU A O 1
ATOM 3822 N N . SER A 1 487 ? -25.016 15.594 -26.924 1.00 86.88 487 SER A N 1
ATOM 3823 C CA . SER A 1 487 ? -26.371 16.156 -26.917 1.00 86.88 487 SER A CA 1
ATOM 3824 C C . SER A 1 487 ? -27.017 16.042 -25.529 1.00 86.88 487 SER A C 1
ATOM 3826 O O . SER A 1 487 ? -26.704 15.144 -24.746 1.00 86.88 487 SER A O 1
ATOM 3828 N N . VAL A 1 488 ? -27.975 16.926 -25.224 1.00 85.88 488 VAL A N 1
ATOM 3829 C CA . VAL A 1 488 ? -28.723 16.896 -23.950 1.00 85.88 488 VAL A CA 1
ATOM 3830 C C . VAL A 1 488 ? -29.416 15.546 -23.733 1.00 85.88 488 VAL A C 1
ATOM 3832 O O . VAL A 1 488 ? -29.384 15.009 -22.628 1.00 85.88 488 VAL A O 1
ATOM 3835 N N . ALA A 1 489 ? -29.996 14.969 -24.789 1.00 84.12 489 ALA A N 1
ATOM 3836 C CA . ALA A 1 489 ? -30.672 13.674 -24.725 1.00 84.12 489 ALA A CA 1
ATOM 3837 C C . ALA A 1 489 ? -29.701 12.529 -24.388 1.00 84.12 489 ALA A C 1
ATOM 3839 O O . ALA A 1 489 ? -30.022 11.675 -23.561 1.00 84.12 489 ALA A O 1
ATOM 3840 N N . VAL A 1 490 ? -28.497 12.542 -24.975 1.00 87.25 490 VAL A N 1
ATOM 3841 C CA . VAL A 1 490 ? -27.440 11.570 -24.662 1.00 87.25 490 VAL A CA 1
ATOM 3842 C C . VAL A 1 490 ? -27.028 11.686 -23.197 1.00 87.25 490 VAL A C 1
ATOM 3844 O O . VAL A 1 490 ? -27.034 10.685 -22.486 1.00 87.25 490 VAL A O 1
ATOM 3847 N N . VAL A 1 491 ? -26.746 12.896 -22.701 1.00 89.19 491 VAL A N 1
ATOM 3848 C CA . VAL A 1 491 ? -26.337 13.087 -21.298 1.00 89.19 491 VAL A CA 1
ATOM 3849 C C . VAL A 1 491 ? -27.441 12.658 -20.325 1.00 89.19 491 VAL A C 1
ATOM 3851 O O . VAL A 1 491 ? -27.150 11.980 -19.343 1.00 89.19 491 VAL A O 1
ATOM 3854 N N . GLN A 1 492 ? -28.712 12.974 -20.596 1.00 86.69 492 GLN A N 1
ATOM 3855 C CA . GLN A 1 492 ? -29.835 12.490 -19.780 1.00 86.69 492 GLN A CA 1
ATOM 3856 C C . GLN A 1 492 ? -29.904 10.957 -19.738 1.00 86.69 492 GLN A C 1
ATOM 3858 O O . GLN A 1 492 ? -30.084 10.389 -18.659 1.00 86.69 492 GLN A O 1
ATOM 3863 N N . GLY A 1 493 ? -29.717 10.296 -20.885 1.00 86.75 493 GLY A N 1
ATOM 3864 C CA . GLY A 1 493 ? -29.659 8.837 -20.974 1.00 86.75 493 GLY A CA 1
ATOM 3865 C C . GLY A 1 493 ? -28.500 8.241 -20.174 1.00 86.75 493 GLY A C 1
ATOM 3866 O O . GLY A 1 493 ? -28.698 7.297 -19.413 1.00 86.75 493 GLY A O 1
ATOM 3867 N N . LEU A 1 494 ? -27.313 8.847 -20.255 1.00 89.62 494 LEU A N 1
ATOM 3868 C CA . LEU A 1 494 ? -26.131 8.428 -19.496 1.00 89.62 494 LEU A CA 1
ATOM 3869 C C . LEU A 1 494 ? -26.317 8.574 -17.979 1.00 89.62 494 LEU A C 1
ATOM 3871 O O . LEU A 1 494 ? -25.962 7.670 -17.224 1.00 89.62 494 LEU A O 1
ATOM 3875 N N . LEU A 1 495 ? -26.911 9.679 -17.517 1.00 89.56 495 LEU A N 1
ATOM 3876 C CA . LEU A 1 495 ? -27.232 9.872 -16.098 1.00 89.56 495 LEU A CA 1
ATOM 3877 C C . LEU A 1 495 ? -28.212 8.801 -15.597 1.00 89.56 495 LEU A C 1
ATOM 3879 O O . LEU A 1 495 ? -28.047 8.283 -14.493 1.00 89.56 495 LEU A O 1
ATOM 3883 N N . GLN A 1 496 ? -29.220 8.454 -16.404 1.00 87.31 496 GLN A N 1
ATOM 3884 C CA . GLN A 1 496 ? -30.168 7.389 -16.076 1.00 87.31 496 GLN A CA 1
ATOM 3885 C C . GLN A 1 496 ? -29.500 6.013 -16.054 1.00 87.31 496 GLN A C 1
ATOM 3887 O O . GLN A 1 496 ? -29.758 5.248 -15.129 1.00 87.31 496 GLN A O 1
ATOM 3892 N N . LEU A 1 497 ? -28.609 5.721 -17.005 1.00 88.19 497 LEU A N 1
ATOM 3893 C CA . LEU A 1 497 ? -27.843 4.477 -17.054 1.00 88.19 497 LEU A CA 1
ATOM 3894 C C . LEU A 1 497 ? -26.988 4.287 -15.796 1.00 88.19 497 LEU A C 1
ATOM 3896 O O . LEU A 1 497 ? -27.076 3.244 -15.146 1.00 88.19 497 LEU A O 1
ATOM 3900 N N . VAL A 1 498 ? -26.181 5.289 -15.428 1.00 88.00 498 VAL A N 1
ATOM 3901 C CA . VAL A 1 498 ? -25.325 5.212 -14.232 1.00 88.00 498 VAL A CA 1
ATOM 3902 C C . VAL A 1 498 ? -26.186 5.082 -12.976 1.00 88.00 498 VAL A C 1
ATOM 3904 O O . VAL A 1 498 ? -25.925 4.221 -12.139 1.00 88.00 498 VAL A O 1
ATOM 3907 N N . LYS A 1 499 ? -27.280 5.849 -12.874 1.00 84.31 499 LYS A N 1
ATOM 3908 C CA . LYS A 1 499 ? -28.220 5.756 -11.748 1.00 84.31 499 LYS A CA 1
ATOM 3909 C C . LYS A 1 499 ? -28.890 4.383 -11.651 1.00 84.31 499 LYS A C 1
ATOM 3911 O O . LYS A 1 499 ? -29.016 3.857 -10.552 1.00 84.31 499 LYS A O 1
ATOM 3916 N N . ALA A 1 500 ? -29.295 3.793 -12.773 1.00 83.25 500 ALA A N 1
ATOM 3917 C CA . ALA A 1 500 ? -29.882 2.455 -12.815 1.00 83.25 500 ALA A CA 1
ATOM 3918 C C . ALA A 1 500 ? -28.859 1.379 -12.421 1.00 83.25 500 ALA A C 1
ATOM 3920 O O . ALA A 1 500 ? -29.176 0.491 -11.635 1.00 83.25 500 ALA A O 1
ATOM 3921 N N . THR A 1 501 ? -27.613 1.509 -12.887 1.00 82.69 501 THR A N 1
ATOM 3922 C CA . THR A 1 501 ? -26.501 0.610 -12.525 1.00 82.69 501 THR A CA 1
ATOM 3923 C C . THR A 1 501 ? -26.218 0.641 -11.017 1.00 82.69 501 THR A C 1
ATOM 3925 O O . THR A 1 501 ? -25.846 -0.369 -10.424 1.00 82.69 501 THR A O 1
ATOM 3928 N N . LEU A 1 502 ? -26.436 1.793 -10.379 1.00 80.06 502 LEU A N 1
ATOM 3929 C CA . LEU A 1 502 ? -26.259 2.009 -8.941 1.00 80.06 502 LEU A CA 1
ATOM 3930 C C . LEU A 1 502 ? -27.543 1.835 -8.121 1.00 80.06 502 LEU A C 1
ATOM 3932 O O . LEU A 1 502 ? -27.503 2.024 -6.910 1.00 80.06 502 LEU A O 1
ATOM 3936 N N . ALA A 1 503 ? -28.681 1.482 -8.725 1.00 74.19 503 ALA A N 1
ATOM 3937 C CA . ALA A 1 503 ? -29.972 1.497 -8.031 1.00 74.19 503 ALA A CA 1
ATOM 3938 C C . ALA A 1 503 ? -30.013 0.558 -6.811 1.00 74.19 503 ALA A C 1
ATOM 3940 O O . ALA A 1 503 ? -30.656 0.872 -5.813 1.00 74.19 503 ALA A O 1
ATOM 3941 N N . GLN A 1 504 ? -29.282 -0.560 -6.870 1.00 66.00 504 GLN A N 1
ATOM 3942 C CA . GLN A 1 504 ? -29.130 -1.512 -5.760 1.00 66.00 504 GLN A CA 1
ATOM 3943 C C . GLN A 1 504 ? -28.086 -1.077 -4.712 1.00 66.00 504 GLN A C 1
ATOM 3945 O O . GLN A 1 504 ? -27.924 -1.737 -3.693 1.00 66.00 504 GLN A O 1
ATOM 3950 N N . LYS A 1 505 ? -27.374 0.029 -4.951 1.00 73.88 505 LYS A N 1
ATOM 3951 C CA . LYS A 1 505 ? -26.307 0.586 -4.108 1.00 73.88 505 LYS A CA 1
ATOM 3952 C C . LYS A 1 505 ? -26.601 2.056 -3.796 1.00 73.88 505 LYS A C 1
ATOM 3954 O O . LYS A 1 505 ? -25.823 2.945 -4.125 1.00 73.88 505 LYS A O 1
ATOM 3959 N N . SER A 1 506 ? -27.751 2.320 -3.181 1.00 62.50 506 SER A N 1
ATOM 3960 C CA . SER A 1 506 ? -28.279 3.675 -2.944 1.00 62.50 506 SER A CA 1
ATOM 3961 C C . SER A 1 506 ? -27.388 4.581 -2.082 1.00 62.50 506 SER A C 1
ATOM 3963 O O . SER A 1 506 ? -27.539 5.798 -2.125 1.00 62.50 506 SER A O 1
ATOM 3965 N N . HIS A 1 507 ? -26.456 4.010 -1.321 1.00 69.81 507 HIS A N 1
ATOM 3966 C CA . HIS A 1 507 ? -25.475 4.742 -0.519 1.00 69.81 507 HIS A CA 1
ATOM 3967 C C . HIS A 1 507 ? -24.262 5.229 -1.338 1.00 69.81 507 HIS A C 1
ATOM 3969 O O . HIS A 1 507 ? -23.496 6.057 -0.853 1.00 69.81 507 HIS A O 1
ATOM 3975 N N . LEU A 1 508 ? -24.074 4.754 -2.579 1.00 73.00 508 LEU A N 1
ATOM 3976 C CA . LEU A 1 508 ? -23.050 5.282 -3.479 1.00 73.00 508 LEU A CA 1
ATOM 3977 C C . LEU A 1 508 ? -23.533 6.582 -4.127 1.00 73.00 508 LEU A C 1
ATOM 3979 O O . LEU A 1 508 ? -24.409 6.575 -4.994 1.00 73.00 508 LEU A O 1
ATOM 3983 N N . SER A 1 509 ? -22.911 7.697 -3.752 1.00 75.44 509 SER A N 1
ATOM 3984 C CA . SER A 1 509 ? -23.094 8.973 -4.437 1.00 75.44 509 SER A CA 1
ATOM 3985 C C . SER A 1 509 ? -22.081 9.147 -5.568 1.00 75.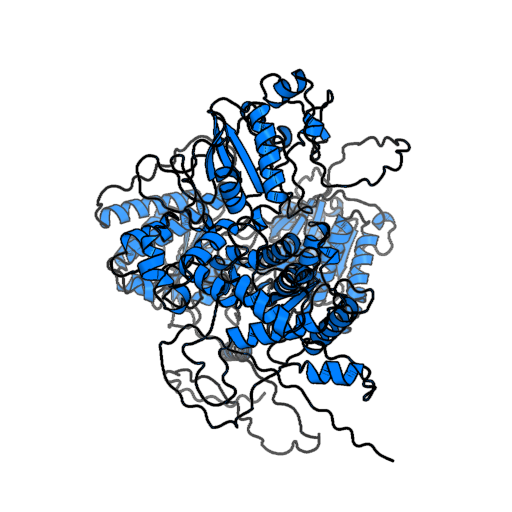44 509 SER A C 1
ATOM 3987 O O . SER A 1 509 ? -20.961 8.633 -5.524 1.00 75.44 509 SER A O 1
ATOM 3989 N N . PHE A 1 510 ? -22.479 9.906 -6.583 1.00 85.06 510 PHE A N 1
ATOM 3990 C CA . PHE A 1 510 ? -21.576 10.381 -7.619 1.00 85.06 510 PHE A CA 1
ATOM 3991 C C . PHE A 1 510 ? -21.911 11.826 -7.976 1.00 85.06 510 PHE A C 1
ATOM 3993 O O . PHE A 1 510 ? -23.077 12.228 -7.950 1.00 85.06 510 PHE A O 1
ATOM 4000 N N . THR A 1 511 ? -20.895 12.581 -8.377 1.00 87.62 511 THR A N 1
ATOM 4001 C CA . THR A 1 511 ? -21.063 13.873 -9.044 1.00 87.62 511 THR A CA 1
ATOM 4002 C C . THR A 1 511 ? -20.861 13.677 -10.537 1.00 87.62 511 THR A C 1
ATOM 4004 O O . THR A 1 511 ? -19.867 13.094 -10.968 1.00 87.62 511 THR A O 1
ATOM 4007 N N . ALA A 1 512 ? -21.806 14.169 -11.335 1.00 91.56 512 ALA A N 1
ATOM 4008 C CA . ALA A 1 512 ? -21.692 14.190 -12.786 1.00 91.56 512 ALA A CA 1
ATOM 4009 C C . ALA A 1 512 ? -21.597 15.632 -13.285 1.00 91.56 512 ALA A C 1
ATOM 4011 O O . ALA A 1 512 ? -22.358 16.490 -12.838 1.00 91.56 512 ALA A O 1
ATOM 4012 N N . GLY A 1 513 ? -20.697 15.894 -14.229 1.00 90.69 513 GLY A N 1
ATOM 4013 C CA . GLY A 1 513 ? -20.535 17.221 -14.816 1.00 90.69 513 GLY A CA 1
ATOM 4014 C C . GLY A 1 513 ? -19.258 17.358 -15.634 1.00 90.69 513 GLY A C 1
ATOM 4015 O O . GLY A 1 513 ? -18.911 16.458 -16.390 1.00 90.69 513 GLY A O 1
ATOM 4016 N N . VAL A 1 514 ? -18.569 18.489 -15.521 1.00 88.94 514 VAL A N 1
ATOM 4017 C CA . VAL A 1 514 ? -17.351 18.794 -16.301 1.00 88.94 514 VAL A CA 1
ATOM 4018 C C . VAL A 1 514 ? -16.178 19.094 -15.373 1.00 88.94 514 VAL A C 1
ATOM 4020 O O . VAL A 1 514 ? -16.385 19.487 -14.226 1.00 88.94 514 VAL A O 1
ATOM 4023 N N . LEU A 1 515 ? -14.936 18.933 -15.835 1.00 87.12 515 LEU A N 1
ATOM 4024 C CA . LEU A 1 515 ? -13.790 19.311 -15.004 1.00 87.12 515 LEU A CA 1
ATOM 4025 C C . LEU A 1 515 ? -13.727 20.827 -14.814 1.00 87.12 515 LEU A C 1
ATOM 4027 O O . LEU A 1 515 ? -13.973 21.612 -15.729 1.00 87.12 515 LEU A O 1
ATOM 4031 N N . CYS A 1 516 ? -13.328 21.244 -13.618 1.00 84.62 516 CYS A N 1
ATOM 4032 C CA . CYS A 1 516 ? -13.035 22.635 -13.333 1.00 84.62 516 CYS A CA 1
ATOM 4033 C C . CYS A 1 516 ? -11.816 23.092 -14.147 1.00 84.62 516 CYS A C 1
ATOM 4035 O O . CYS A 1 516 ? -10.686 22.692 -13.856 1.00 84.62 516 CYS A O 1
ATOM 4037 N N . GLU A 1 517 ? -12.042 23.983 -15.117 1.00 79.75 517 GLU A N 1
ATOM 4038 C CA . GLU A 1 517 ? -10.994 24.549 -15.980 1.00 79.75 517 GLU A CA 1
ATOM 4039 C C . GLU A 1 517 ? -9.819 25.104 -15.167 1.00 79.75 517 GLU A C 1
ATOM 4041 O O . GLU A 1 517 ? -8.662 24.869 -15.496 1.00 79.75 517 GLU A O 1
ATOM 4046 N N . HIS A 1 518 ? -10.100 25.793 -14.059 1.00 77.94 518 HIS A N 1
ATOM 4047 C CA . HIS A 1 518 ? -9.057 26.395 -13.237 1.00 77.94 518 HIS A CA 1
ATOM 4048 C C . HIS A 1 518 ? -8.166 25.363 -12.532 1.00 77.94 518 HIS A C 1
ATOM 4050 O O . HIS A 1 518 ? -6.950 25.536 -12.487 1.00 77.94 518 HIS A O 1
ATOM 4056 N N . CYS A 1 519 ? -8.759 24.300 -11.981 1.00 76.62 519 CYS A N 1
ATOM 4057 C CA . CYS A 1 519 ? -7.998 23.219 -11.352 1.00 76.62 519 CYS A CA 1
ATOM 4058 C C . CYS A 1 519 ? -7.185 22.451 -12.396 1.00 76.62 519 CYS A C 1
ATOM 4060 O O . CYS A 1 519 ? -6.031 22.111 -12.149 1.00 76.62 519 CYS A O 1
ATOM 4062 N N . HIS A 1 520 ? -7.766 22.232 -13.577 1.00 73.88 520 HIS A N 1
ATOM 4063 C CA . HIS A 1 520 ? -7.096 21.552 -14.679 1.00 73.88 520 HIS A CA 1
ATOM 4064 C C . HIS A 1 520 ? -5.922 22.363 -15.243 1.00 73.88 520 HIS A C 1
ATOM 4066 O O . HIS A 1 520 ? -4.825 21.831 -15.372 1.00 73.88 520 HIS A O 1
ATOM 4072 N N . ALA A 1 521 ? -6.109 23.663 -15.490 1.00 68.19 521 ALA A N 1
ATOM 4073 C CA . ALA A 1 521 ? -5.078 24.553 -16.033 1.00 68.19 521 ALA A CA 1
ATOM 4074 C C . ALA A 1 521 ? -3.872 24.749 -15.095 1.00 68.19 521 ALA A C 1
ATOM 4076 O O . ALA A 1 521 ? -2.789 25.098 -15.551 1.00 68.19 521 ALA A O 1
ATOM 4077 N N . GLN A 1 522 ? -4.041 24.523 -13.789 1.00 65.06 522 GLN A N 1
ATOM 4078 C CA . GLN A 1 522 ? -2.954 24.572 -12.804 1.00 65.06 522 GLN A CA 1
ATOM 4079 C C . GLN A 1 522 ? -2.168 23.256 -12.685 1.00 65.06 522 GLN A C 1
ATOM 4081 O O . GLN A 1 522 ? -1.378 23.115 -11.758 1.00 65.06 522 GLN A O 1
ATOM 4086 N N . GLY A 1 523 ? -2.405 22.273 -13.562 1.00 55.34 523 GLY A N 1
ATOM 4087 C CA . GLY A 1 523 ? -1.734 20.970 -13.501 1.00 55.34 523 GLY A CA 1
ATOM 4088 C C . GLY A 1 523 ? -2.167 20.101 -12.316 1.00 55.34 523 GLY A C 1
ATOM 4089 O O . GLY A 1 523 ? -1.646 19.003 -12.141 1.00 55.34 523 GLY A O 1
ATOM 4090 N N . ARG A 1 524 ? -3.162 20.537 -11.527 1.00 53.75 524 ARG A N 1
ATOM 4091 C CA . ARG A 1 524 ? -3.660 19.771 -10.374 1.00 53.75 524 ARG A CA 1
ATOM 4092 C C . ARG A 1 524 ? -4.391 18.495 -10.784 1.00 53.75 524 ARG A C 1
ATOM 4094 O O . ARG A 1 524 ? -4.652 17.669 -9.928 1.00 53.75 524 ARG A O 1
ATOM 4101 N N . SER A 1 525 ? -4.725 18.317 -12.066 1.00 49.19 525 SER A N 1
ATOM 4102 C CA . SER A 1 525 ? -5.584 17.222 -12.530 1.00 49.19 525 SER A CA 1
ATOM 4103 C C . SER A 1 525 ? -4.918 15.847 -12.627 1.00 49.19 525 SER A C 1
ATOM 4105 O O . SER A 1 525 ? -5.632 14.887 -12.887 1.00 49.19 525 SER A O 1
ATOM 4107 N N . LEU A 1 526 ? -3.602 15.711 -12.428 1.00 43.41 526 LEU A N 1
ATOM 4108 C CA . LEU A 1 526 ? -2.915 14.416 -12.592 1.00 43.41 526 LEU A CA 1
ATOM 4109 C C . LEU A 1 526 ? -2.398 13.791 -11.285 1.00 43.41 526 LEU A C 1
ATOM 4111 O O . LEU A 1 526 ? -2.169 12.586 -11.258 1.00 43.41 526 LEU A O 1
ATOM 4115 N N . ALA A 1 527 ? -2.276 14.560 -10.198 1.00 41.00 527 ALA A N 1
ATOM 4116 C CA . ALA A 1 527 ? -1.812 14.059 -8.894 1.00 41.00 527 ALA A CA 1
ATOM 4117 C C . ALA A 1 527 ? -2.762 14.394 -7.727 1.00 41.00 527 ALA A C 1
ATOM 4119 O O . ALA A 1 527 ? -2.815 13.656 -6.743 1.00 41.00 527 ALA A O 1
ATOM 4120 N N . GLU A 1 528 ? -3.564 15.457 -7.846 1.00 49.59 528 GLU A N 1
ATOM 4121 C CA . GLU A 1 528 ? -4.622 15.820 -6.902 1.00 49.59 528 GLU A CA 1
ATOM 4122 C C . GLU A 1 528 ? -5.978 15.504 -7.551 1.00 49.59 528 GLU A C 1
ATOM 4124 O O . GLU A 1 528 ? -6.124 15.542 -8.771 1.00 49.59 528 GLU A O 1
ATOM 4129 N N . ARG A 1 529 ? -6.977 15.107 -6.762 1.00 60.47 529 ARG A N 1
ATOM 4130 C CA . ARG A 1 529 ? -8.242 14.572 -7.291 1.00 60.47 529 ARG A CA 1
ATOM 4131 C C . ARG A 1 529 ? -8.865 15.458 -8.379 1.00 60.47 529 ARG A C 1
ATOM 4133 O O . ARG A 1 529 ? -8.959 16.675 -8.208 1.00 60.47 529 ARG A O 1
ATOM 4140 N N . HIS A 1 530 ? -9.342 14.848 -9.468 1.00 71.19 530 HIS A N 1
ATOM 4141 C CA . HIS A 1 530 ? -10.086 15.552 -10.516 1.00 71.19 530 HIS A CA 1
ATOM 4142 C C . HIS A 1 530 ? -11.276 16.309 -9.904 1.00 71.19 530 HIS A C 1
ATOM 4144 O O . HIS A 1 530 ? -12.193 15.707 -9.356 1.00 71.19 530 HIS A O 1
ATOM 4150 N N . HIS A 1 531 ? -11.278 17.640 -10.001 1.00 82.31 531 HIS A N 1
ATOM 4151 C CA . HIS A 1 531 ? -12.385 18.457 -9.507 1.00 82.31 531 HIS A CA 1
ATOM 4152 C C . HIS A 1 531 ? -13.490 18.542 -10.565 1.00 82.31 531 HIS A C 1
ATOM 4154 O O . HIS A 1 531 ? -13.404 19.362 -11.484 1.00 82.31 531 HIS A O 1
ATOM 4160 N N . VAL A 1 532 ? -14.510 17.689 -10.445 1.00 87.31 532 VAL A N 1
ATOM 4161 C CA . VAL A 1 532 ? -15.716 17.731 -11.285 1.00 87.31 532 VAL A CA 1
ATOM 4162 C C . VAL A 1 532 ? -16.695 18.756 -10.709 1.00 87.31 532 VAL A C 1
ATOM 4164 O O . VAL A 1 532 ? -17.065 18.680 -9.541 1.00 87.31 532 VAL A O 1
ATOM 4167 N N . LEU A 1 533 ? -17.093 19.728 -11.526 1.00 88.00 533 LEU A N 1
ATOM 4168 C CA . LEU A 1 533 ? -18.137 20.700 -11.207 1.00 88.00 533 LEU A CA 1
ATOM 4169 C C . LEU A 1 533 ? -19.506 20.048 -11.405 1.00 88.00 533 LEU A C 1
ATOM 4171 O O . LEU A 1 533 ? -19.755 19.473 -12.465 1.00 88.00 533 LEU A O 1
ATOM 4175 N N . ASP A 1 534 ? -20.386 20.156 -10.411 1.00 87.69 534 ASP A N 1
ATOM 4176 C CA . ASP A 1 534 ? -21.700 19.513 -10.440 1.00 87.69 534 ASP A CA 1
ATOM 4177 C C . ASP A 1 534 ? -22.595 20.098 -11.543 1.00 87.69 534 ASP A C 1
ATOM 4179 O O . ASP A 1 534 ? -22.745 21.318 -11.677 1.00 87.69 534 ASP A O 1
ATOM 4183 N N . LEU A 1 535 ? -23.210 19.223 -12.345 1.00 88.81 535 LEU A N 1
ATOM 4184 C CA . LEU A 1 535 ? -24.076 19.628 -13.447 1.00 88.81 535 LEU A CA 1
ATOM 4185 C C . LEU A 1 535 ? -25.271 20.475 -12.980 1.00 88.81 535 LEU A C 1
ATOM 4187 O O . LEU A 1 535 ? -25.680 21.381 -13.698 1.00 88.81 535 LEU A O 1
ATOM 4191 N N . GLN A 1 536 ? -25.849 20.222 -11.804 1.00 85.50 536 GLN A N 1
ATOM 4192 C CA . GLN A 1 536 ? -26.979 21.005 -11.299 1.00 85.50 536 GLN A CA 1
ATOM 4193 C C . GLN A 1 536 ? -26.567 22.437 -10.961 1.00 85.50 536 GLN A C 1
ATOM 4195 O O . GLN A 1 536 ? -27.293 23.369 -11.308 1.00 85.50 536 GLN A O 1
ATOM 4200 N N . GLU A 1 537 ? -25.406 22.626 -10.334 1.00 86.19 537 GLU A N 1
ATOM 4201 C CA . GLU A 1 537 ? -24.832 23.956 -10.087 1.00 86.19 537 GLU A CA 1
ATOM 4202 C C . GLU A 1 537 ? -24.526 24.652 -11.414 1.00 86.19 537 GLU A C 1
ATOM 4204 O O . GLU A 1 537 ? -24.898 25.804 -11.643 1.00 86.19 537 GLU A O 1
ATOM 4209 N N . LEU A 1 538 ? -23.946 23.899 -12.348 1.00 85.56 538 LEU A N 1
ATOM 4210 C CA . LEU A 1 538 ? -23.663 24.348 -13.699 1.00 85.56 538 LEU A CA 1
ATOM 4211 C C . LEU A 1 538 ? -24.900 24.586 -14.557 1.00 85.56 538 LEU A C 1
ATOM 4213 O O . LEU A 1 538 ? -24.722 25.119 -15.638 1.00 85.56 538 LEU A O 1
ATOM 4217 N N . LEU A 1 539 ? -26.125 24.259 -14.160 1.00 84.38 539 LEU A N 1
ATOM 4218 C CA . LEU A 1 539 ? -27.328 24.622 -14.924 1.00 84.38 539 LEU A CA 1
ATOM 4219 C C . LEU A 1 539 ? -28.005 25.894 -14.397 1.00 84.38 539 LEU A C 1
ATOM 4221 O O . LEU A 1 539 ? -28.944 26.386 -15.022 1.00 84.38 539 LEU A O 1
ATOM 4225 N N . GLN A 1 540 ? -27.516 26.459 -13.292 1.00 81.88 540 GLN A N 1
ATOM 4226 C CA . GLN A 1 540 ? -28.006 27.727 -12.750 1.00 81.88 540 GLN A CA 1
ATOM 4227 C C . GLN A 1 540 ? -27.492 28.919 -13.577 1.00 81.88 540 GLN A C 1
ATOM 4229 O O . GLN A 1 540 ? -26.439 28.849 -14.209 1.00 81.88 540 GLN A O 1
ATOM 4234 N N . GLU A 1 541 ? -28.211 30.047 -13.558 1.00 72.00 541 GLU A N 1
ATOM 4235 C CA . GLU A 1 541 ? -27.795 31.284 -14.255 1.00 72.00 541 GLU A CA 1
ATOM 4236 C C . GLU A 1 541 ? -26.582 31.980 -13.593 1.00 72.00 541 GLU A C 1
ATOM 4238 O O . GLU A 1 541 ? -26.072 32.972 -14.113 1.00 72.00 541 GLU A O 1
ATOM 4243 N N . ALA A 1 542 ? -26.097 31.458 -12.463 1.00 79.06 542 ALA A N 1
ATOM 4244 C CA . ALA A 1 542 ? -24.968 31.991 -11.710 1.00 79.06 542 ALA A CA 1
ATOM 4245 C C . ALA A 1 542 ? -23.640 31.275 -12.049 1.00 79.06 542 ALA A C 1
ATOM 4247 O O . ALA A 1 542 ? -23.643 30.105 -12.448 1.00 79.06 542 ALA A O 1
ATOM 4248 N N . PRO A 1 543 ? -22.489 31.953 -11.875 1.00 81.38 543 PRO A N 1
ATOM 4249 C CA . PRO A 1 543 ? -21.184 31.306 -11.931 1.00 81.38 543 PRO A CA 1
ATOM 4250 C C . PRO A 1 543 ? -20.981 30.335 -10.767 1.00 81.38 543 PRO A C 1
ATOM 4252 O O . PRO A 1 543 ? -21.343 30.636 -9.629 1.00 81.38 543 PRO A O 1
ATOM 4255 N N . VAL A 1 544 ? -20.330 29.205 -11.044 1.00 84.00 544 VAL A N 1
ATOM 4256 C CA . VAL A 1 544 ? -20.015 28.184 -10.036 1.00 84.00 544 VAL A CA 1
ATOM 4257 C C . VAL A 1 544 ? -18.635 28.481 -9.438 1.00 84.00 544 VAL A C 1
ATOM 4259 O O . VAL A 1 544 ? -17.657 28.561 -10.188 1.00 84.00 544 VAL A O 1
ATOM 4262 N N . PRO A 1 545 ? -18.506 28.689 -8.116 1.00 82.50 545 PRO A N 1
ATOM 4263 C CA . PRO A 1 545 ? -17.211 28.928 -7.496 1.00 82.50 545 PRO A CA 1
ATOM 4264 C C . PRO A 1 545 ? -16.397 27.633 -7.431 1.00 82.50 545 PRO A C 1
ATOM 4266 O O . PRO A 1 545 ? -16.851 26.607 -6.935 1.00 82.50 545 PRO A O 1
ATOM 4269 N N . CYS A 1 546 ? -15.146 27.681 -7.881 1.00 81.00 546 CYS A N 1
ATOM 4270 C CA . CYS A 1 546 ? -14.222 26.574 -7.694 1.00 81.00 546 CYS A CA 1
ATOM 4271 C C . CYS A 1 546 ? -13.943 26.354 -6.198 1.00 81.00 546 CYS A C 1
ATOM 4273 O O . CYS A 1 546 ? -13.444 27.258 -5.529 1.00 81.00 546 CYS A O 1
ATOM 4275 N N . ARG A 1 547 ? -14.166 25.135 -5.687 1.00 73.62 547 ARG A N 1
ATOM 4276 C CA . ARG A 1 547 ? -13.921 24.764 -4.281 1.00 73.62 547 ARG A CA 1
ATOM 4277 C C . ARG A 1 547 ? -12.490 25.030 -3.795 1.00 73.62 547 ARG A C 1
ATOM 4279 O O . ARG A 1 547 ? -12.291 25.286 -2.614 1.00 73.62 547 ARG A O 1
ATOM 4286 N N . PHE A 1 548 ? -11.502 24.974 -4.688 1.00 73.75 548 PHE A N 1
ATOM 4287 C CA . PHE A 1 548 ? -10.083 25.086 -4.328 1.00 73.75 548 PHE A CA 1
ATOM 4288 C C . PHE A 1 548 ? -9.504 26.491 -4.494 1.00 73.75 548 PHE A C 1
ATOM 4290 O O . PHE A 1 548 ? -8.560 26.848 -3.797 1.00 73.75 548 PHE A O 1
ATOM 4297 N N . SER A 1 549 ? -10.035 27.289 -5.422 1.00 77.12 549 SER A N 1
ATOM 4298 C CA . SER A 1 549 ? -9.507 28.630 -5.710 1.00 77.12 549 SER A CA 1
ATOM 4299 C C . SER A 1 549 ? -10.485 29.764 -5.435 1.00 77.12 549 SER A C 1
ATOM 4301 O O . SER A 1 549 ? -10.119 30.925 -5.607 1.00 77.12 549 SER A O 1
ATOM 4303 N N . ALA A 1 550 ? -11.732 29.437 -5.085 1.00 77.44 550 ALA A N 1
ATOM 4304 C CA . ALA A 1 550 ? -12.858 30.359 -4.967 1.00 77.44 550 ALA A CA 1
ATOM 4305 C C . ALA A 1 550 ? -13.129 31.207 -6.230 1.00 77.44 550 ALA A C 1
ATOM 4307 O O . ALA A 1 550 ? -13.914 32.153 -6.188 1.00 77.44 550 ALA A O 1
ATOM 4308 N N . ARG A 1 551 ? -12.507 30.885 -7.378 1.00 80.81 551 ARG A N 1
ATOM 4309 C CA . ARG A 1 551 ? -12.760 31.586 -8.643 1.00 80.81 551 ARG A CA 1
ATOM 4310 C C . ARG A 1 551 ? -14.082 31.139 -9.249 1.00 80.81 551 ARG A C 1
ATOM 4312 O O . ARG A 1 551 ? -14.337 29.944 -9.354 1.00 80.81 551 ARG A O 1
ATOM 4319 N N . ALA A 1 552 ? -14.871 32.106 -9.698 1.00 81.94 552 ALA A N 1
ATOM 4320 C CA . ALA A 1 552 ? -16.071 31.887 -10.492 1.00 81.94 552 ALA A CA 1
ATOM 4321 C C . ALA A 1 552 ? -15.725 31.243 -11.846 1.00 81.94 552 ALA A C 1
ATOM 4323 O O . ALA A 1 552 ? -14.907 31.779 -12.594 1.00 81.94 552 ALA A O 1
ATOM 4324 N N . VAL A 1 553 ? -16.361 30.114 -12.157 1.00 83.06 553 VAL A N 1
ATOM 4325 C CA . VAL A 1 553 ? -16.240 29.395 -13.429 1.00 83.06 553 VAL A CA 1
ATOM 4326 C C . VAL A 1 553 ? -17.596 29.407 -14.137 1.00 83.06 553 VAL A C 1
ATOM 4328 O O . VAL A 1 553 ? -18.639 29.241 -13.502 1.00 83.06 553 VAL A O 1
ATOM 4331 N N . MET A 1 554 ? -17.581 29.614 -15.453 1.00 81.06 554 MET A N 1
ATOM 4332 C CA . MET A 1 554 ? -18.768 29.592 -16.308 1.00 81.06 554 MET A CA 1
ATOM 4333 C C . MET A 1 554 ? -18.508 28.733 -17.547 1.00 81.06 554 MET A C 1
ATOM 4335 O O . MET A 1 554 ? -17.425 28.844 -18.122 1.00 81.06 554 MET A O 1
ATOM 4339 N N . PRO A 1 555 ? -19.480 27.909 -17.977 1.00 79.12 555 PRO A N 1
ATOM 4340 C CA . PRO A 1 555 ? -19.346 27.133 -19.201 1.00 79.12 555 PRO A CA 1
ATOM 4341 C C . PRO A 1 555 ? -19.347 28.061 -20.433 1.00 79.12 555 PRO A C 1
ATOM 4343 O O . PRO A 1 555 ? -20.117 29.028 -20.457 1.00 79.12 555 PRO A O 1
ATOM 4346 N N . PRO A 1 556 ? -18.537 27.782 -21.471 1.00 79.38 556 PRO A N 1
ATOM 4347 C CA . PRO A 1 556 ? -18.553 28.550 -22.713 1.00 79.38 556 PRO A CA 1
ATOM 4348 C C . PRO A 1 556 ? -19.870 28.330 -23.472 1.00 79.38 556 PRO A C 1
ATOM 4350 O O . PRO A 1 556 ? -20.460 27.250 -23.389 1.00 79.38 556 PRO A O 1
ATOM 4353 N N . GLU A 1 557 ? -20.320 29.325 -24.249 1.00 74.44 557 GLU A N 1
ATOM 4354 C CA . GLU A 1 557 ? -21.583 29.258 -25.019 1.00 74.44 557 GLU A CA 1
ATOM 4355 C C . GLU A 1 557 ? -21.634 28.082 -26.008 1.00 74.44 557 GLU A C 1
ATOM 4357 O O . GLU A 1 557 ? -22.710 27.598 -26.348 1.00 74.44 557 GLU A O 1
ATOM 4362 N N . THR A 1 558 ? -20.471 27.599 -26.443 1.00 70.25 558 THR A N 1
ATOM 4363 C CA . THR A 1 558 ? -20.315 26.469 -27.366 1.00 70.25 558 THR A CA 1
ATOM 4364 C C . THR A 1 558 ? -20.439 25.100 -26.696 1.00 70.25 558 THR A C 1
ATOM 4366 O O . THR A 1 558 ? -20.499 24.096 -27.398 1.00 70.25 558 THR A O 1
ATOM 4369 N N . SER A 1 559 ? -20.474 25.033 -25.361 1.00 82.94 559 SER A N 1
ATOM 4370 C CA . SER A 1 559 ? -20.545 23.767 -24.624 1.00 82.94 559 SER A CA 1
ATOM 4371 C C . SER A 1 559 ? -21.944 23.152 -24.623 1.00 82.94 559 SER A C 1
ATOM 4373 O O . SER A 1 559 ? -22.965 23.848 -24.648 1.00 82.94 559 SER A O 1
ATOM 4375 N N . TRP A 1 560 ? -22.004 21.827 -24.462 1.00 86.75 560 TRP A N 1
ATOM 4376 C CA . TRP A 1 560 ? -23.271 21.113 -24.276 1.00 86.75 560 TRP A CA 1
ATOM 4377 C C . TRP A 1 560 ? -24.029 21.568 -23.015 1.00 86.75 560 TRP A C 1
ATOM 4379 O O . TRP A 1 560 ? -25.261 21.546 -22.989 1.00 86.75 560 TRP A O 1
ATOM 4389 N N . VAL A 1 561 ? -23.312 22.049 -21.990 1.00 87.44 561 VAL A N 1
ATOM 4390 C CA . VAL A 1 561 ? -23.891 22.615 -20.759 1.00 87.44 561 VAL A CA 1
ATOM 4391 C C . VAL A 1 561 ? -24.630 23.925 -21.053 1.00 87.44 561 VAL A C 1
ATOM 4393 O O . VAL A 1 561 ? -25.761 24.114 -20.599 1.00 87.44 561 VAL A O 1
ATOM 4396 N N . ALA A 1 562 ? -24.037 24.823 -21.847 1.00 82.94 562 ALA A N 1
ATOM 4397 C CA . ALA A 1 562 ? -24.682 26.073 -22.253 1.00 82.94 562 ALA A CA 1
ATOM 4398 C C . ALA A 1 562 ? -25.899 25.823 -23.161 1.00 82.94 562 ALA A C 1
ATOM 4400 O O . ALA A 1 562 ? -26.955 26.433 -22.962 1.00 82.94 562 ALA A O 1
ATOM 4401 N N . ALA A 1 563 ? -25.794 24.863 -24.087 1.00 82.00 563 ALA A N 1
ATOM 4402 C CA . ALA A 1 563 ? -26.925 24.416 -24.894 1.00 82.00 563 ALA A CA 1
ATOM 4403 C C . ALA A 1 563 ? -28.074 23.907 -24.006 1.00 82.00 563 ALA A C 1
ATOM 4405 O O . ALA A 1 563 ? -29.217 24.325 -24.192 1.00 82.00 563 ALA A O 1
ATOM 4406 N N . TRP A 1 564 ? -27.785 23.100 -22.979 1.00 86.88 564 TRP A N 1
ATOM 4407 C CA . TRP A 1 564 ? -28.797 22.648 -22.022 1.00 86.88 564 TRP A CA 1
ATOM 4408 C C . TRP A 1 564 ? -29.453 23.817 -21.285 1.00 86.88 564 TRP A C 1
ATOM 4410 O O . TRP A 1 564 ? -30.683 23.909 -21.291 1.00 86.88 564 TRP A O 1
ATOM 4420 N N . ARG A 1 565 ? -28.675 24.752 -20.718 1.00 83.56 565 ARG A N 1
ATOM 4421 C CA . ARG A 1 565 ? -29.212 25.949 -20.034 1.00 83.56 565 ARG A CA 1
ATOM 4422 C C . ARG A 1 565 ? -30.247 26.684 -20.893 1.00 83.56 565 ARG A C 1
ATOM 4424 O O . ARG A 1 565 ? -31.304 27.065 -20.392 1.00 83.56 565 ARG A O 1
ATOM 4431 N N . SER A 1 566 ? -29.988 26.815 -22.196 1.00 77.81 566 SER A N 1
ATOM 4432 C CA . SER A 1 566 ? -30.888 27.504 -23.132 1.00 77.81 566 SER A CA 1
ATOM 4433 C C . SER A 1 566 ? -32.246 26.810 -23.332 1.00 77.81 566 SER A C 1
ATOM 4435 O O . SER A 1 566 ? -33.247 27.477 -23.593 1.00 77.81 566 SER A O 1
ATOM 4437 N N . THR A 1 567 ? -32.317 25.486 -23.149 1.00 75.50 567 THR A N 1
ATOM 4438 C CA . THR A 1 567 ? -33.556 24.706 -23.326 1.00 75.50 567 THR A CA 1
ATOM 4439 C C . THR A 1 567 ? -34.535 24.818 -22.153 1.00 75.50 567 THR A C 1
ATOM 4441 O O . THR A 1 567 ? -35.683 24.396 -22.287 1.00 75.50 567 THR A O 1
ATOM 4444 N N . LYS A 1 568 ? -34.108 25.358 -20.997 1.00 62.84 568 LYS A N 1
ATOM 4445 C CA . LYS A 1 568 ? -34.853 25.348 -19.716 1.00 62.84 568 LYS A CA 1
ATOM 4446 C C . LYS A 1 568 ? -35.336 23.955 -19.269 1.00 62.84 568 LYS A C 1
ATOM 4448 O O . LYS A 1 568 ? -36.222 23.853 -18.420 1.00 62.84 568 LYS A O 1
ATOM 4453 N N . ALA A 1 569 ? -34.774 22.879 -19.820 1.00 60.84 569 ALA A N 1
ATOM 4454 C CA . ALA A 1 569 ? -35.116 21.517 -19.440 1.00 60.84 569 ALA A CA 1
ATOM 4455 C C . ALA A 1 569 ? -34.581 21.208 -18.033 1.00 60.84 569 ALA A C 1
ATOM 4457 O O . ALA A 1 569 ? -33.396 21.400 -17.755 1.00 60.84 569 ALA A O 1
ATOM 4458 N N . THR A 1 570 ? -35.439 20.709 -17.140 1.00 59.31 570 THR A N 1
ATOM 4459 C CA . THR A 1 570 ? -35.028 20.335 -15.781 1.00 59.31 570 THR A CA 1
ATOM 4460 C C . THR A 1 570 ? -34.061 19.155 -15.812 1.00 59.31 570 THR A C 1
ATOM 4462 O O . THR A 1 570 ? -34.335 18.139 -16.450 1.00 59.31 570 THR A O 1
ATOM 4465 N N . CYS A 1 571 ? -32.942 19.272 -15.094 1.00 53.78 571 CYS A N 1
ATOM 4466 C CA . CYS A 1 571 ? -32.049 18.144 -14.845 1.00 53.78 571 CYS A CA 1
ATOM 4467 C C . CYS A 1 571 ? -32.787 17.093 -13.994 1.00 53.78 571 CYS A C 1
ATOM 4469 O O . CYS A 1 571 ? -33.475 17.478 -13.039 1.00 53.78 571 CYS A O 1
ATOM 4471 N N . PRO A 1 572 ? -32.683 15.786 -14.297 1.00 59.16 572 PRO A N 1
ATOM 4472 C CA . PRO A 1 572 ? -33.173 14.751 -13.393 1.00 59.16 572 PRO A CA 1
ATOM 4473 C C . PRO A 1 572 ? -32.547 14.963 -12.007 1.00 59.16 572 PRO A C 1
ATOM 4475 O O . PRO A 1 572 ? -31.330 15.087 -11.911 1.00 59.16 572 PRO A O 1
ATOM 4478 N N . ARG A 1 573 ? -33.343 15.025 -10.928 1.00 53.03 573 ARG A N 1
ATOM 4479 C CA . ARG A 1 573 ? -32.795 15.148 -9.563 1.00 53.03 573 ARG A CA 1
ATOM 4480 C C . ARG A 1 573 ? -31.828 13.979 -9.301 1.00 53.03 573 ARG A C 1
ATOM 4482 O O . ARG A 1 573 ? -32.251 12.817 -9.267 1.00 53.03 573 ARG A O 1
ATOM 4489 N N . LEU A 1 574 ? -30.542 14.294 -9.124 1.00 49.38 574 LEU A N 1
ATOM 4490 C CA . LEU A 1 574 ? -29.473 13.322 -8.841 1.00 49.38 574 LEU A CA 1
ATOM 4491 C C . LEU A 1 574 ? -29.345 12.992 -7.340 1.00 49.38 574 LEU A C 1
ATOM 4493 O O . LEU A 1 574 ? -28.518 12.170 -6.971 1.00 49.38 574 LEU A O 1
ATOM 4497 N N . ASN A 1 575 ? -30.184 13.571 -6.472 1.00 38.28 575 ASN A N 1
ATOM 4498 C CA . ASN A 1 575 ? -30.061 13.388 -5.025 1.00 38.28 575 ASN A CA 1
ATOM 4499 C C . ASN A 1 575 ? -30.502 11.983 -4.582 1.00 38.28 575 ASN A C 1
ATOM 4501 O O . ASN A 1 575 ? -31.688 11.658 -4.629 1.00 38.28 575 ASN A O 1
ATOM 4505 N N . LEU A 1 576 ? -29.536 11.196 -4.101 1.00 39.75 576 LEU A N 1
ATOM 4506 C CA . LEU A 1 576 ? -29.731 10.094 -3.148 1.00 39.75 576 LEU A CA 1
ATOM 4507 C C . LEU A 1 576 ? -29.613 10.572 -1.681 1.00 39.75 576 LEU A C 1
ATOM 4509 O O . LEU A 1 576 ? -29.760 9.774 -0.764 1.00 39.75 576 LEU A O 1
ATOM 4513 N N . HIS A 1 577 ? -29.397 11.872 -1.441 1.00 33.91 577 HIS A N 1
ATOM 4514 C CA . HIS A 1 577 ? -29.432 12.460 -0.100 1.00 33.91 577 HIS A CA 1
ATOM 4515 C C . HIS A 1 577 ? -30.809 13.056 0.214 1.00 33.91 577 HIS A C 1
ATOM 4517 O O . HIS A 1 577 ? -31.223 14.048 -0.390 1.00 33.91 577 HIS A O 1
ATOM 4523 N N . GLU A 1 578 ? -31.497 12.443 1.178 1.00 32.09 578 GLU A N 1
ATOM 4524 C CA . GLU A 1 578 ? -32.628 13.031 1.893 1.00 32.09 578 GLU A CA 1
ATOM 4525 C C . GLU A 1 578 ? -32.197 14.235 2.749 1.00 32.09 578 GLU A C 1
ATOM 4527 O O . GLU A 1 578 ? -31.069 14.318 3.244 1.00 32.09 578 GLU A O 1
ATOM 4532 N N . ASP A 1 579 ? -33.146 15.159 2.906 1.00 30.86 579 ASP A N 1
ATOM 4533 C CA . ASP A 1 579 ? -33.101 16.411 3.659 1.00 30.86 579 ASP A CA 1
ATOM 4534 C C . ASP A 1 579 ? -32.333 16.348 4.992 1.00 30.86 579 ASP A C 1
ATOM 4536 O O . ASP A 1 579 ? -32.724 15.652 5.931 1.00 30.86 579 ASP A O 1
ATOM 4540 N N . ARG A 1 580 ? -31.339 17.231 5.158 1.00 29.25 580 ARG A N 1
ATOM 4541 C CA . ARG A 1 580 ? -31.024 17.818 6.470 1.00 29.25 580 ARG A CA 1
ATOM 4542 C C . ARG A 1 580 ? -30.887 19.330 6.335 1.00 29.25 580 ARG A C 1
ATOM 4544 O O . ARG A 1 580 ? -30.020 19.837 5.631 1.00 29.25 580 ARG A O 1
ATOM 4551 N N . GLY A 1 581 ? -31.816 20.021 6.990 1.00 25.70 581 GLY A N 1
ATOM 4552 C CA . GLY A 1 581 ? -32.034 21.459 6.904 1.00 25.70 581 GLY A CA 1
ATOM 4553 C C . GLY A 1 581 ? -30.828 22.318 7.279 1.00 25.70 581 GLY A C 1
ATOM 4554 O O . GLY A 1 581 ? -30.047 22.008 8.177 1.00 25.70 581 GLY A O 1
ATOM 4555 N N . SER A 1 582 ? -30.730 23.447 6.587 1.00 22.91 582 SER A N 1
ATOM 4556 C CA . SER A 1 582 ? -29.797 24.536 6.854 1.00 22.91 582 SER A CA 1
ATOM 4557 C C . SER A 1 582 ? -30.110 25.227 8.189 1.00 22.91 582 SER A C 1
ATOM 4559 O O . SER A 1 582 ? -31.266 25.594 8.415 1.00 22.91 582 SER A O 1
ATOM 4561 N N . PRO A 1 583 ? -29.114 25.542 9.033 1.00 26.89 583 PRO A N 1
ATOM 4562 C CA . PRO A 1 583 ? -29.200 26.672 9.938 1.00 26.89 583 PRO A CA 1
ATOM 4563 C C . PRO A 1 583 ? -28.581 27.918 9.291 1.00 26.89 583 PRO A C 1
ATOM 4565 O O . PRO A 1 583 ? -27.588 27.866 8.570 1.00 26.89 583 PRO A O 1
ATOM 4568 N N . ALA A 1 584 ? -29.239 29.043 9.546 1.00 23.80 584 ALA A N 1
ATOM 4569 C CA . ALA A 1 584 ? -29.011 30.344 8.949 1.00 23.80 584 ALA A CA 1
ATOM 4570 C C . ALA A 1 584 ? -27.593 30.906 9.157 1.00 23.80 584 ALA A C 1
ATOM 4572 O O . ALA A 1 584 ? -27.023 30.842 10.245 1.00 23.80 584 ALA A O 1
ATOM 4573 N N . HIS A 1 585 ? -27.089 31.562 8.111 1.00 24.52 585 HIS A N 1
ATOM 4574 C CA . HIS A 1 585 ? -25.956 32.475 8.168 1.00 24.52 585 HIS A CA 1
ATOM 4575 C C . HIS A 1 585 ? -26.282 33.703 9.031 1.00 24.52 585 HIS A C 1
ATOM 4577 O O . HIS A 1 585 ? -27.231 34.435 8.748 1.00 24.52 585 HIS A O 1
ATOM 4583 N N . THR A 1 586 ? -25.431 33.995 10.013 1.00 22.39 586 THR A N 1
ATOM 4584 C CA . THR A 1 586 ? -25.302 35.332 10.606 1.00 22.39 586 THR A CA 1
ATOM 4585 C C . THR A 1 586 ? -23.902 35.883 10.352 1.00 22.39 586 THR A C 1
ATOM 4587 O O . THR A 1 586 ? -22.922 35.343 10.851 1.00 22.39 586 THR A O 1
ATOM 4590 N N . ALA A 1 587 ? -23.880 36.964 9.569 1.00 22.48 587 ALA A N 1
ATOM 4591 C CA . ALA A 1 587 ? -22.979 38.119 9.597 1.00 22.48 587 ALA A CA 1
ATOM 4592 C C . ALA A 1 587 ? -21.451 37.901 9.688 1.00 22.48 587 ALA A C 1
ATOM 4594 O O . ALA A 1 587 ? -20.872 37.740 10.755 1.00 22.48 587 ALA A O 1
ATOM 4595 N N . SER A 1 588 ? -20.823 38.039 8.517 1.00 23.17 588 SER A N 1
ATOM 4596 C CA . SER A 1 588 ? -19.673 38.910 8.214 1.00 23.17 588 SER A CA 1
ATOM 4597 C C . SER A 1 588 ? -18.897 39.551 9.377 1.00 23.17 588 SER A C 1
ATOM 4599 O O . SER A 1 588 ? -19.380 40.496 10.004 1.00 23.17 588 SER A O 1
ATOM 4601 N N . THR A 1 589 ? -17.615 39.190 9.473 1.00 21.36 589 THR A N 1
ATOM 4602 C CA . THR A 1 589 ? -16.553 40.104 9.916 1.00 21.36 589 THR A CA 1
ATOM 4603 C C . THR A 1 589 ? -15.413 40.020 8.903 1.00 21.36 589 THR A C 1
ATOM 4605 O O . THR A 1 589 ? -14.770 38.982 8.764 1.00 21.36 589 THR A O 1
ATOM 4608 N N . GLU A 1 590 ? -15.208 41.098 8.148 1.00 22.09 590 GLU A N 1
ATOM 4609 C CA . GLU A 1 590 ? -14.077 41.265 7.238 1.00 22.09 590 GLU A CA 1
ATOM 4610 C C . GLU A 1 590 ? -12.768 41.301 8.041 1.00 22.09 590 GLU A C 1
ATOM 4612 O O . GLU A 1 590 ? -12.608 42.128 8.939 1.00 22.09 590 GLU A O 1
ATOM 4617 N N . VAL A 1 591 ? -11.814 40.429 7.704 1.00 22.08 591 VAL A N 1
ATOM 4618 C CA . VAL A 1 591 ? -10.414 40.572 8.118 1.00 22.08 591 VAL A CA 1
ATOM 4619 C C . VAL A 1 591 ? -9.583 40.794 6.861 1.00 22.08 591 VAL A C 1
ATOM 4621 O O . VAL A 1 591 ? -9.457 39.928 5.999 1.00 22.08 591 VAL A O 1
ATOM 4624 N N . SER A 1 592 ? -9.041 42.002 6.760 1.00 20.38 592 SER A N 1
ATOM 4625 C CA . SER A 1 592 ? -8.097 42.440 5.739 1.00 20.38 592 SER A CA 1
ATOM 4626 C C . SER A 1 592 ? -6.809 41.612 5.787 1.00 20.38 592 SER A C 1
ATOM 4628 O O . SER A 1 592 ? -6.086 41.652 6.784 1.00 20.38 592 SER A O 1
ATOM 4630 N N . VAL A 1 593 ? -6.490 40.904 4.704 1.00 24.77 593 VAL A N 1
ATOM 4631 C CA . VAL A 1 593 ? -5.229 40.165 4.558 1.00 24.77 593 VAL A CA 1
ATOM 4632 C C . VAL A 1 593 ? -4.114 41.144 4.179 1.00 24.77 593 VAL A C 1
ATOM 4634 O O . VAL A 1 593 ? -4.073 41.659 3.063 1.00 24.77 593 VAL A O 1
ATOM 4637 N N . SER A 1 594 ? -3.200 41.410 5.115 1.00 22.72 594 SER A N 1
ATOM 4638 C CA . SER A 1 594 ? -1.913 42.049 4.830 1.00 22.72 594 SER A CA 1
ATOM 4639 C C . SER A 1 594 ? -0.869 40.982 4.494 1.00 22.72 594 SER A C 1
ATOM 4641 O O . SER A 1 594 ? -0.641 40.083 5.297 1.00 22.72 594 SER A O 1
ATOM 4643 N N . SER A 1 595 ? -0.192 41.108 3.356 1.00 32.59 595 SER A N 1
ATOM 4644 C CA . SER A 1 595 ? 0.952 40.280 2.952 1.00 32.59 595 SER A CA 1
ATOM 4645 C C . SER A 1 595 ? 2.123 40.355 3.955 1.00 32.59 595 SER A C 1
ATOM 4647 O O . SER A 1 595 ? 2.686 41.439 4.144 1.00 32.59 595 SER A O 1
ATOM 4649 N N . ARG A 1 596 ? 2.541 39.230 4.560 1.00 34.03 596 ARG A N 1
ATOM 4650 C CA . ARG A 1 596 ? 3.799 39.087 5.330 1.00 34.03 596 ARG A CA 1
ATOM 4651 C C . ARG A 1 596 ? 4.477 37.744 4.995 1.00 34.03 596 ARG A C 1
ATOM 4653 O O . ARG A 1 596 ? 3.792 36.744 4.865 1.00 34.03 596 ARG A O 1
ATOM 4660 N N . GLY A 1 597 ? 5.801 37.744 4.794 1.00 43.72 597 GLY A N 1
ATOM 4661 C CA . GLY A 1 597 ? 6.595 36.572 4.374 1.00 43.72 597 GLY A CA 1
ATOM 4662 C C . GLY A 1 597 ? 6.974 35.608 5.513 1.00 43.72 597 GLY A C 1
ATOM 4663 O O . GLY A 1 597 ? 7.170 36.051 6.646 1.00 43.72 597 GLY A O 1
ATOM 4664 N N . GLY A 1 598 ? 7.078 34.309 5.196 1.00 57.50 598 GLY A N 1
ATOM 4665 C CA . GLY A 1 598 ? 7.360 33.205 6.134 1.00 57.50 598 GLY A CA 1
ATOM 4666 C C . GLY A 1 598 ? 8.844 33.000 6.495 1.00 57.50 598 GLY A C 1
ATOM 4667 O O . GLY A 1 598 ? 9.734 33.545 5.838 1.00 57.50 598 GLY A O 1
ATOM 4668 N N . SER A 1 599 ? 9.101 32.228 7.560 1.00 67.50 599 SER A N 1
ATOM 4669 C CA . SER A 1 599 ? 10.446 31.893 8.073 1.00 67.50 599 SER A CA 1
ATOM 4670 C C . SER A 1 599 ? 11.034 30.633 7.415 1.00 67.50 599 SER A C 1
ATOM 4672 O O . SER A 1 599 ? 10.284 29.737 7.040 1.00 67.50 599 SER A O 1
ATOM 4674 N N . ILE A 1 600 ? 12.369 30.542 7.309 1.00 78.00 600 ILE A N 1
ATOM 4675 C CA . ILE A 1 600 ? 13.100 29.395 6.713 1.00 78.00 600 ILE A CA 1
ATOM 4676 C C . ILE A 1 600 ? 13.933 28.679 7.788 1.00 78.00 600 ILE A C 1
ATOM 4678 O O . ILE A 1 600 ? 14.635 29.341 8.560 1.00 78.00 600 ILE A O 1
ATOM 4682 N N . VAL A 1 601 ? 13.903 27.343 7.820 1.00 84.94 601 VAL A N 1
ATOM 4683 C CA . VAL A 1 601 ? 14.714 26.510 8.729 1.00 84.94 601 VAL A CA 1
ATOM 4684 C C . VAL A 1 601 ? 15.975 26.014 8.023 1.00 84.94 601 VAL A C 1
ATOM 4686 O O . VAL A 1 601 ? 15.895 25.369 6.989 1.00 84.94 601 VAL A O 1
ATOM 4689 N N . ASN A 1 602 ? 17.150 26.285 8.584 1.00 87.12 602 ASN A N 1
ATOM 4690 C CA . ASN A 1 602 ? 18.431 25.777 8.095 1.00 87.12 602 ASN A CA 1
ATOM 4691 C C . ASN A 1 602 ? 18.884 24.640 9.014 1.00 87.12 602 ASN A C 1
ATOM 4693 O O . ASN A 1 602 ? 19.304 24.903 10.142 1.00 87.12 602 ASN A O 1
ATOM 4697 N N . LEU A 1 603 ? 18.775 23.396 8.544 1.00 88.75 603 LEU A N 1
ATOM 4698 C CA . LEU A 1 603 ? 19.192 22.197 9.265 1.00 88.75 603 LEU A CA 1
ATOM 4699 C C . LEU A 1 603 ? 20.606 21.806 8.833 1.00 88.75 603 LEU A C 1
ATOM 4701 O O . LEU A 1 603 ? 20.847 21.435 7.686 1.00 88.75 603 LEU A O 1
ATOM 4705 N N . LEU A 1 604 ? 21.542 21.894 9.772 1.00 90.31 604 LEU A N 1
ATOM 4706 C CA . LEU A 1 604 ? 22.934 21.496 9.619 1.00 90.31 604 LEU A CA 1
ATOM 4707 C C . LEU A 1 604 ? 23.191 20.249 10.474 1.00 90.31 604 LEU A C 1
ATOM 4709 O O . LEU A 1 604 ? 22.969 20.289 11.685 1.00 90.31 604 LEU A O 1
ATOM 4713 N N . TYR A 1 605 ? 23.669 19.158 9.870 1.00 91.44 605 TYR A N 1
ATOM 4714 C CA . TYR A 1 605 ? 23.940 17.909 10.596 1.00 91.44 605 TYR A CA 1
ATOM 4715 C C . TYR A 1 605 ? 25.381 17.398 10.422 1.00 91.44 605 TYR A C 1
ATOM 4717 O O . TYR A 1 605 ? 25.965 17.559 9.352 1.00 91.44 605 TYR A O 1
ATOM 4725 N N . ALA A 1 606 ? 25.952 16.747 11.440 1.00 90.12 606 ALA A N 1
ATOM 4726 C CA . ALA A 1 606 ? 27.239 16.046 11.345 1.00 90.12 606 ALA A CA 1
ATOM 4727 C C . ALA A 1 606 ? 27.172 14.641 11.963 1.00 90.12 606 ALA A C 1
ATOM 4729 O O . ALA A 1 606 ? 26.913 14.485 13.153 1.00 90.12 606 ALA A O 1
ATOM 4730 N N . SER A 1 607 ? 27.479 13.630 11.150 1.00 89.25 607 SER A N 1
ATOM 4731 C CA . SER A 1 607 ? 27.618 12.212 11.497 1.00 89.25 607 SER A CA 1
ATOM 4732 C C . SER A 1 607 ? 28.953 11.655 10.962 1.00 89.25 607 SER A C 1
ATOM 4734 O O . SER A 1 607 ? 28.959 10.834 10.036 1.00 89.25 607 SER A O 1
ATOM 4736 N N . PRO A 1 608 ? 30.103 12.115 11.491 1.00 87.56 608 PRO A N 1
ATOM 4737 C CA . PRO A 1 608 ? 31.412 11.639 11.054 1.00 87.56 608 PRO A CA 1
ATOM 4738 C C . PRO A 1 608 ? 31.630 10.158 11.394 1.00 87.56 608 PRO A C 1
ATOM 4740 O O . PRO A 1 608 ? 31.211 9.681 12.445 1.00 87.56 608 PRO A O 1
ATOM 4743 N N . ILE A 1 609 ? 32.342 9.428 10.532 1.00 85.81 609 ILE A N 1
ATOM 4744 C CA . ILE A 1 609 ? 32.574 7.973 10.670 1.00 85.81 609 ILE A CA 1
ATOM 4745 C C . ILE A 1 609 ? 33.664 7.670 11.699 1.00 85.81 609 ILE A C 1
ATOM 4747 O O . ILE A 1 609 ? 33.613 6.680 12.431 1.00 85.81 609 ILE A O 1
ATOM 4751 N N . TRP A 1 610 ? 34.706 8.503 11.706 1.00 83.81 610 TRP A N 1
ATOM 4752 C CA . TRP A 1 610 ? 35.968 8.181 12.357 1.00 83.81 610 TRP A CA 1
ATOM 4753 C C . TRP A 1 610 ? 36.620 9.405 12.995 1.00 83.81 610 TRP A C 1
ATOM 4755 O O . TRP A 1 610 ? 36.662 10.488 12.402 1.00 83.81 610 TRP A O 1
ATOM 4765 N N . ARG A 1 611 ? 37.208 9.207 14.180 1.00 82.31 611 ARG A N 1
ATOM 4766 C CA . ARG A 1 611 ? 38.065 10.179 14.869 1.00 82.31 611 ARG A CA 1
ATOM 4767 C C . ARG A 1 611 ? 39.426 9.549 15.153 1.00 82.31 611 ARG A C 1
ATOM 4769 O O . ARG A 1 611 ? 39.514 8.538 15.840 1.00 82.31 611 ARG A O 1
ATOM 4776 N N . ASN A 1 612 ? 40.498 10.184 14.673 1.00 67.31 612 ASN A N 1
ATOM 4777 C CA . ASN A 1 612 ? 41.866 9.641 14.716 1.00 67.31 612 ASN A CA 1
ATOM 4778 C C . ASN A 1 612 ? 42.334 9.164 16.109 1.00 67.31 612 ASN A C 1
ATOM 4780 O O . ASN A 1 612 ? 43.114 8.220 16.178 1.00 67.31 612 ASN A O 1
ATOM 4784 N N . GLU A 1 613 ? 41.861 9.789 17.193 1.00 63.44 613 GLU A N 1
ATOM 4785 C CA . GLU A 1 613 ? 42.269 9.483 18.577 1.00 63.44 613 GLU A CA 1
ATOM 4786 C C . GLU A 1 613 ? 41.241 8.656 19.372 1.00 63.44 613 GLU A C 1
ATOM 4788 O O . GLU A 1 613 ? 41.609 8.024 20.358 1.00 63.44 613 GLU A O 1
ATOM 4793 N N . ALA A 1 614 ? 39.969 8.639 18.952 1.00 62.22 614 ALA A N 1
ATOM 4794 C CA . ALA A 1 614 ? 38.861 8.018 19.694 1.00 62.22 614 ALA A CA 1
ATOM 4795 C C . ALA A 1 614 ? 38.234 6.803 18.983 1.00 62.22 614 ALA A C 1
ATOM 4797 O O . ALA A 1 614 ? 37.449 6.083 19.592 1.00 62.22 614 ALA A O 1
ATOM 4798 N N . GLY A 1 615 ? 38.601 6.552 17.721 1.00 69.88 615 GLY A N 1
ATOM 4799 C CA . GLY A 1 615 ? 38.096 5.434 16.928 1.00 69.88 615 GLY A CA 1
ATOM 4800 C C . GLY A 1 615 ? 36.755 5.724 16.252 1.00 69.88 615 GLY A C 1
ATOM 4801 O O . GLY A 1 615 ? 36.515 6.832 15.766 1.00 69.88 615 GLY A O 1
ATOM 4802 N N . GLU A 1 616 ? 35.922 4.690 16.173 1.00 72.50 616 GLU A N 1
ATOM 4803 C CA . GLU A 1 616 ? 34.581 4.724 15.590 1.00 72.50 616 GLU A CA 1
ATOM 4804 C C . GLU A 1 616 ? 33.639 5.617 16.407 1.00 72.50 616 GLU A C 1
ATOM 4806 O O . GLU A 1 616 ? 33.649 5.583 17.639 1.00 72.50 616 GLU A O 1
ATOM 4811 N N . LEU A 1 617 ? 32.830 6.420 15.713 1.00 78.81 617 LEU A N 1
ATOM 4812 C CA . LEU A 1 617 ? 31.832 7.288 16.330 1.00 78.81 617 LEU A CA 1
ATOM 4813 C C . LEU A 1 617 ? 30.414 6.760 16.072 1.00 78.81 617 LEU A C 1
ATOM 4815 O O . LEU A 1 617 ? 30.160 6.225 14.986 1.00 78.81 617 LEU A O 1
ATOM 4819 N N . PRO A 1 618 ? 29.480 6.946 17.026 1.00 73.94 618 PRO A N 1
ATOM 4820 C CA . PRO A 1 618 ? 28.067 6.683 16.789 1.00 73.94 618 PRO A CA 1
ATOM 4821 C C . PRO A 1 618 ? 27.591 7.450 15.553 1.00 73.94 618 PRO A C 1
ATOM 4823 O O . PRO A 1 618 ? 27.965 8.606 15.351 1.00 73.94 618 PRO A O 1
ATOM 4826 N N . GLN A 1 619 ? 26.807 6.785 14.709 1.00 78.00 619 GLN A N 1
ATOM 4827 C CA . GLN A 1 619 ? 26.231 7.407 13.523 1.00 78.00 619 GLN A CA 1
ATOM 4828 C C . GLN A 1 619 ? 24.854 7.967 13.860 1.00 78.00 619 GLN A C 1
ATOM 4830 O O . GLN A 1 619 ? 24.034 7.266 14.451 1.00 78.00 619 GLN A O 1
ATOM 4835 N N . LEU A 1 620 ? 24.592 9.206 13.446 1.00 75.44 620 LEU A N 1
ATOM 4836 C CA . LEU A 1 620 ? 23.250 9.773 13.504 1.00 75.44 620 LEU A CA 1
ATOM 4837 C C . LEU A 1 620 ? 22.403 9.172 12.383 1.00 75.44 620 LEU A C 1
ATOM 4839 O O . LEU A 1 620 ? 22.854 9.044 11.238 1.00 75.44 620 LEU A O 1
ATOM 4843 N N . ASP A 1 621 ? 21.143 8.872 12.683 1.00 72.06 621 ASP A N 1
ATOM 4844 C CA . ASP A 1 621 ? 20.169 8.589 11.637 1.00 72.06 621 ASP A CA 1
ATOM 4845 C C . ASP A 1 621 ? 19.694 9.899 11.007 1.00 72.06 621 ASP A C 1
ATOM 4847 O O . ASP A 1 621 ? 18.657 10.461 11.348 1.00 72.06 621 ASP A O 1
ATOM 4851 N N . VAL A 1 622 ? 20.484 10.385 10.053 1.00 68.75 622 VAL A N 1
ATOM 4852 C CA . VAL A 1 622 ? 20.217 11.613 9.297 1.00 68.75 622 VAL A CA 1
ATOM 4853 C C . VAL A 1 622 ? 18.825 11.596 8.659 1.00 68.75 622 VAL A C 1
ATOM 4855 O O . VAL A 1 622 ? 18.184 12.637 8.548 1.00 68.75 622 VAL A O 1
ATOM 4858 N N . GLN A 1 623 ? 18.343 10.426 8.225 1.00 66.94 623 GLN A N 1
ATOM 4859 C CA . GLN A 1 623 ? 17.027 10.311 7.606 1.00 66.94 623 GLN A CA 1
ATOM 4860 C C . GLN A 1 623 ? 15.932 10.626 8.622 1.00 66.94 623 GLN A C 1
ATOM 4862 O O . GLN A 1 623 ? 15.006 11.378 8.315 1.00 66.94 623 GLN A O 1
ATOM 4867 N N . ASN A 1 624 ? 16.080 10.070 9.823 1.00 69.25 624 ASN A N 1
ATOM 4868 C CA . ASN A 1 624 ? 15.178 10.311 10.930 1.00 69.25 624 ASN A CA 1
ATOM 4869 C C . ASN A 1 624 ? 15.249 11.781 11.374 1.00 69.25 624 ASN A C 1
ATOM 4871 O O . ASN A 1 624 ? 14.224 12.451 11.367 1.00 69.25 624 ASN A O 1
ATOM 4875 N N . GLU A 1 625 ? 16.444 12.337 11.602 1.00 72.50 625 GLU A N 1
ATOM 4876 C CA . GLU A 1 625 ? 16.642 13.752 11.983 1.00 72.50 625 GLU A CA 1
ATOM 4877 C C . GLU A 1 625 ? 15.950 14.736 11.027 1.00 72.50 625 GLU A C 1
ATOM 4879 O O . GLU A 1 625 ? 15.268 15.670 11.446 1.00 72.50 625 GLU A O 1
ATOM 4884 N N . VAL A 1 626 ? 16.062 14.490 9.720 1.00 69.50 626 VAL A N 1
ATOM 4885 C CA . VAL A 1 626 ? 15.396 15.288 8.681 1.00 69.50 626 VAL A CA 1
ATOM 4886 C C . VAL A 1 626 ? 13.881 15.085 8.701 1.00 69.50 626 VAL A C 1
ATOM 4888 O O . VAL A 1 626 ? 13.132 16.044 8.511 1.00 69.50 626 VAL A O 1
ATOM 4891 N N . SER A 1 627 ? 13.416 13.855 8.928 1.00 67.44 627 SER A N 1
ATOM 4892 C CA . SER A 1 627 ? 11.986 13.544 8.988 1.00 67.44 627 SER A CA 1
ATOM 4893 C C . SER A 1 627 ? 11.288 14.180 10.190 1.00 67.44 627 SER A C 1
ATOM 4895 O O . SER A 1 627 ? 10.141 14.584 10.059 1.00 67.44 627 SER A O 1
ATOM 4897 N N . LEU A 1 628 ? 11.979 14.363 11.322 1.00 67.81 628 LEU A N 1
ATOM 4898 C CA . LEU A 1 628 ? 11.409 14.949 12.543 1.00 67.81 628 LEU A CA 1
ATOM 4899 C C . LEU A 1 628 ? 11.067 16.437 12.402 1.00 67.81 628 LEU A C 1
ATOM 4901 O O . LEU A 1 628 ? 10.263 16.959 13.173 1.00 67.81 628 LEU A O 1
ATOM 4905 N N . VAL A 1 629 ? 11.679 17.123 11.435 1.00 65.81 629 VAL A N 1
ATOM 4906 C CA . VAL A 1 629 ? 11.530 18.568 11.216 1.00 65.81 629 VAL A CA 1
ATOM 4907 C C . VAL A 1 629 ? 10.507 18.866 10.101 1.00 65.81 629 VAL A C 1
ATOM 4909 O O . VAL A 1 629 ? 10.467 19.990 9.648 1.00 65.81 629 VAL A O 1
ATOM 4912 N N . GLU A 1 630 ? 9.666 17.904 9.673 1.00 59.56 630 GLU A N 1
ATOM 4913 C CA . GLU A 1 630 ? 8.443 17.960 8.811 1.00 59.56 630 GLU A CA 1
ATOM 4914 C C . GLU A 1 630 ? 8.020 19.311 8.148 1.00 59.56 630 GLU A C 1
ATOM 4916 O O . GLU A 1 630 ? 6.858 19.713 8.222 1.00 59.56 630 GLU A O 1
ATOM 4921 N N . LEU A 1 631 ? 8.921 20.037 7.473 1.00 57.66 631 LEU A N 1
ATOM 4922 C CA . LEU A 1 631 ? 8.667 21.408 6.980 1.00 57.66 631 LEU A CA 1
ATOM 4923 C C . LEU A 1 631 ? 8.755 21.573 5.451 1.00 57.66 631 LEU A C 1
ATOM 4925 O O . LEU A 1 631 ? 8.667 22.694 4.945 1.00 57.66 631 LEU A O 1
ATOM 4929 N N . GLY A 1 632 ? 8.884 20.476 4.699 1.00 57.62 632 GLY A N 1
ATOM 4930 C CA . GLY A 1 632 ? 8.866 20.489 3.229 1.00 57.62 632 GLY A CA 1
ATOM 4931 C C . GLY A 1 632 ? 9.877 21.474 2.616 1.00 57.62 632 GLY A C 1
ATOM 4932 O O . GLY A 1 632 ? 11.044 21.494 2.997 1.00 57.62 632 GLY A O 1
ATOM 4933 N N . GLU A 1 633 ? 9.426 22.317 1.681 1.00 51.31 633 GLU A N 1
ATOM 4934 C CA . GLU A 1 633 ? 10.256 23.304 0.956 1.00 51.31 633 GLU A CA 1
ATOM 4935 C C . GLU A 1 633 ? 10.739 24.498 1.810 1.00 51.31 633 GLU A C 1
ATOM 4937 O O . GLU A 1 633 ? 11.548 25.298 1.343 1.00 51.31 633 GLU A O 1
ATOM 4942 N N . ALA A 1 634 ? 10.276 24.643 3.058 1.00 61.44 634 ALA A N 1
ATOM 4943 C CA . ALA A 1 634 ? 10.715 25.707 3.970 1.00 61.44 634 ALA A CA 1
ATOM 4944 C C . ALA A 1 634 ? 11.988 25.345 4.770 1.00 61.44 634 ALA A C 1
ATOM 4946 O O . ALA A 1 634 ? 12.392 26.101 5.660 1.00 61.44 634 ALA A O 1
ATOM 4947 N N . MET A 1 635 ? 12.618 24.202 4.464 1.00 75.44 635 MET A N 1
ATOM 4948 C CA . MET A 1 635 ? 13.817 23.694 5.128 1.00 75.44 635 MET A CA 1
ATOM 4949 C C . MET A 1 635 ? 14.996 23.553 4.154 1.00 75.44 635 MET A C 1
ATOM 4951 O O . MET A 1 635 ? 14.904 22.864 3.142 1.00 75.44 635 MET A O 1
ATOM 4955 N N . HIS A 1 636 ? 16.133 24.155 4.495 1.00 78.75 636 HIS A N 1
ATOM 4956 C CA . HIS A 1 636 ? 17.408 23.973 3.808 1.00 78.75 636 HIS A CA 1
ATOM 4957 C C . HIS A 1 636 ? 18.291 23.004 4.602 1.00 78.75 636 HIS A C 1
ATOM 4959 O O . HIS A 1 636 ? 18.669 23.301 5.736 1.00 78.75 636 HIS A O 1
ATOM 4965 N N . LEU A 1 637 ? 18.621 21.855 4.011 1.00 82.00 637 LEU A N 1
ATOM 4966 C CA . LEU A 1 637 ? 19.444 20.811 4.624 1.00 82.00 637 LEU A CA 1
ATOM 4967 C C . LEU A 1 637 ? 20.892 20.910 4.137 1.00 82.00 637 LEU A C 1
ATOM 4969 O O . LEU A 1 637 ? 21.144 21.072 2.945 1.00 82.00 637 LEU A O 1
ATOM 4973 N N . SER A 1 638 ? 21.867 20.817 5.038 1.00 83.62 638 SER A N 1
ATOM 4974 C CA . SER A 1 638 ? 23.289 20.831 4.678 1.00 83.62 638 SER A CA 1
ATOM 4975 C C . SER A 1 638 ? 24.153 20.087 5.691 1.00 83.62 638 SER A C 1
ATOM 4977 O O . SER A 1 638 ? 23.778 19.909 6.849 1.00 83.62 638 SER A O 1
ATOM 4979 N N . LEU A 1 639 ? 25.353 19.694 5.267 1.00 87.62 639 LEU A N 1
ATOM 4980 C CA . LEU A 1 639 ? 26.343 19.110 6.164 1.00 87.62 639 LEU A CA 1
ATOM 4981 C C . LEU A 1 639 ? 26.924 20.181 7.093 1.00 87.62 639 LEU A C 1
ATOM 4983 O O . LEU A 1 639 ? 27.304 21.265 6.640 1.00 87.62 639 LEU A O 1
ATOM 4987 N N . ALA A 1 640 ? 27.035 19.882 8.381 1.00 90.06 640 ALA A N 1
ATOM 4988 C CA . ALA A 1 640 ? 27.650 20.742 9.378 1.00 90.06 640 ALA A CA 1
ATOM 4989 C C . ALA A 1 640 ? 29.177 20.661 9.257 1.00 90.06 640 ALA A C 1
ATOM 4991 O O . ALA A 1 640 ? 29.855 19.928 9.974 1.00 90.06 640 ALA A O 1
ATOM 4992 N N . THR A 1 641 ? 29.712 21.439 8.318 1.00 90.50 641 THR A N 1
ATOM 4993 C CA . THR A 1 641 ? 31.139 21.752 8.201 1.00 90.50 641 THR A CA 1
ATOM 4994 C C . THR A 1 641 ? 31.388 23.165 8.720 1.00 90.50 641 THR A C 1
ATOM 4996 O O . THR A 1 641 ? 30.486 24.010 8.703 1.00 90.50 641 THR A O 1
ATOM 4999 N N . ALA A 1 642 ? 32.621 23.467 9.138 1.00 87.44 642 ALA A N 1
ATOM 5000 C CA . ALA A 1 642 ? 32.978 24.825 9.558 1.00 87.44 642 ALA A CA 1
ATOM 5001 C C . ALA A 1 642 ? 32.685 25.859 8.448 1.00 87.44 642 ALA A C 1
ATOM 5003 O O . ALA A 1 642 ? 32.213 26.960 8.724 1.00 87.44 642 ALA A O 1
ATOM 5004 N N . SER A 1 643 ? 32.898 25.479 7.183 1.00 86.50 643 SER A N 1
ATOM 5005 C CA . SER A 1 643 ? 32.629 26.323 6.016 1.00 86.50 643 SER A CA 1
ATOM 5006 C C . SER A 1 643 ? 31.138 26.552 5.768 1.00 86.50 643 SER A C 1
ATOM 5008 O O . SER A 1 643 ? 30.753 27.691 5.519 1.00 86.50 643 SER A O 1
ATOM 5010 N N . ASN A 1 644 ? 30.294 25.519 5.867 1.00 87.81 644 ASN A N 1
ATOM 5011 C CA . ASN A 1 644 ? 28.846 25.658 5.667 1.00 87.81 644 ASN A CA 1
ATOM 5012 C C . ASN A 1 644 ? 28.203 26.474 6.793 1.00 87.81 644 ASN A C 1
ATOM 5014 O O . ASN A 1 644 ? 27.362 27.333 6.527 1.00 87.81 644 ASN A O 1
ATOM 5018 N N . LEU A 1 645 ? 28.649 26.265 8.037 1.00 88.56 645 LEU A N 1
ATOM 5019 C CA . LEU A 1 645 ? 28.219 27.067 9.180 1.00 88.56 645 LEU A CA 1
ATOM 5020 C C . LEU A 1 645 ? 28.619 28.540 9.001 1.00 88.56 645 LEU A C 1
ATOM 5022 O O . LEU A 1 645 ? 27.790 29.429 9.185 1.00 88.56 645 LEU A O 1
ATOM 5026 N N . ALA A 1 646 ? 29.860 28.805 8.581 1.00 87.56 646 ALA A N 1
ATOM 5027 C CA . ALA A 1 646 ? 30.325 30.158 8.291 1.00 87.56 646 ALA A CA 1
ATOM 5028 C C . ALA A 1 646 ? 29.534 30.810 7.148 1.00 87.56 646 ALA A C 1
ATOM 5030 O O . ALA A 1 646 ? 29.060 31.932 7.302 1.00 87.56 646 ALA A O 1
ATOM 5031 N N . ALA A 1 647 ? 29.339 30.105 6.030 1.00 85.19 647 ALA A N 1
ATOM 5032 C CA . ALA A 1 647 ? 28.602 30.608 4.873 1.00 85.19 647 ALA A CA 1
ATOM 5033 C C . ALA A 1 647 ? 27.154 30.977 5.229 1.00 85.19 647 ALA A C 1
ATOM 5035 O O . ALA A 1 647 ? 26.695 32.064 4.873 1.00 85.19 647 ALA A O 1
ATOM 5036 N N . MET A 1 648 ? 26.468 30.119 5.992 1.00 86.44 648 MET A N 1
ATOM 5037 C CA . MET A 1 648 ? 25.111 30.373 6.484 1.00 86.44 648 MET A CA 1
ATOM 5038 C C . MET A 1 648 ? 25.065 31.623 7.372 1.00 86.44 648 MET A C 1
ATOM 5040 O O . MET A 1 648 ? 24.220 32.496 7.179 1.00 86.44 648 MET A O 1
ATOM 5044 N N . LEU A 1 649 ? 26.022 31.753 8.295 1.00 85.69 649 LEU A N 1
ATOM 5045 C CA . LEU A 1 649 ? 26.119 32.902 9.191 1.00 85.69 649 LEU A CA 1
ATOM 5046 C C . LEU A 1 649 ? 26.580 34.185 8.486 1.00 85.69 649 LEU A C 1
ATOM 5048 O O . LEU A 1 649 ? 26.372 35.261 9.033 1.00 85.69 649 LEU A O 1
ATOM 5052 N N . THR A 1 650 ? 27.201 34.119 7.306 1.00 81.94 650 THR A N 1
ATOM 5053 C CA . THR A 1 650 ? 27.624 35.296 6.526 1.00 81.94 650 THR A CA 1
ATOM 5054 C C . THR A 1 650 ? 26.554 35.773 5.543 1.00 81.94 650 THR A C 1
ATOM 5056 O O . THR A 1 650 ? 26.463 36.977 5.315 1.00 81.94 650 THR A O 1
ATOM 5059 N N . ALA A 1 651 ? 25.726 34.880 4.993 1.00 75.44 651 ALA A N 1
ATOM 5060 C CA . ALA A 1 651 ? 24.734 35.213 3.969 1.00 75.44 651 ALA A CA 1
ATOM 5061 C C . ALA A 1 651 ? 23.804 36.378 4.381 1.00 75.44 651 ALA A C 1
ATOM 5063 O O . ALA A 1 651 ? 23.316 36.435 5.513 1.00 75.44 651 ALA A O 1
ATOM 5064 N N . GLU A 1 652 ? 23.548 37.324 3.469 1.00 59.16 652 GLU A N 1
ATOM 5065 C CA . GLU A 1 652 ? 22.596 38.427 3.672 1.00 59.16 652 GLU A CA 1
ATOM 5066 C C . GLU A 1 652 ? 21.156 37.895 3.573 1.00 59.16 652 GLU A C 1
ATOM 5068 O O . GLU A 1 652 ? 20.561 37.839 2.500 1.00 59.16 652 GLU A O 1
ATOM 5073 N N . ALA A 1 653 ? 20.588 37.449 4.695 1.00 53.94 653 ALA A N 1
ATOM 5074 C CA . ALA A 1 653 ? 19.208 36.973 4.731 1.00 53.94 653 ALA A CA 1
ATOM 5075 C C . ALA A 1 653 ? 18.210 38.137 4.559 1.00 53.94 653 ALA A C 1
ATOM 5077 O O . ALA A 1 653 ? 18.183 39.078 5.353 1.00 53.94 653 ALA A O 1
ATOM 5078 N N . THR A 1 654 ? 17.346 38.047 3.545 1.00 48.09 654 THR A N 1
ATOM 5079 C CA . THR A 1 654 ? 16.183 38.929 3.327 1.00 48.09 654 THR A CA 1
ATOM 5080 C C . THR A 1 654 ? 14.968 38.529 4.180 1.00 48.09 654 THR A C 1
ATOM 5082 O O . THR A 1 654 ? 13.950 39.222 4.171 1.00 48.09 654 THR A O 1
ATOM 5085 N N . THR A 1 655 ? 15.068 37.436 4.948 1.00 54.19 655 THR A N 1
ATOM 5086 C CA . THR A 1 655 ? 13.994 36.872 5.773 1.00 54.19 655 THR A CA 1
ATOM 5087 C C . THR A 1 655 ? 14.501 36.340 7.118 1.00 54.19 655 THR A C 1
ATOM 5089 O O . THR A 1 655 ? 15.685 36.115 7.351 1.00 54.19 655 THR A O 1
ATOM 5092 N N . ARG A 1 656 ? 13.550 36.165 8.031 1.00 66.19 656 ARG A N 1
ATOM 5093 C CA . ARG A 1 656 ? 13.672 35.604 9.379 1.00 66.19 656 ARG A CA 1
ATOM 5094 C C . ARG A 1 656 ? 14.073 34.109 9.338 1.00 66.19 656 ARG A C 1
ATOM 5096 O O . ARG A 1 656 ? 13.266 33.292 8.904 1.00 66.19 656 ARG A O 1
ATOM 5103 N N . SER A 1 657 ? 15.284 33.743 9.778 1.00 81.81 657 SER A N 1
ATOM 5104 C CA . SER A 1 657 ? 15.834 32.373 9.665 1.00 81.81 657 SER A CA 1
ATOM 5105 C C . SER A 1 657 ? 15.991 31.643 11.009 1.00 81.81 657 SER A C 1
ATOM 5107 O O . SER A 1 657 ? 16.298 32.250 12.035 1.00 81.81 657 SER A O 1
ATOM 5109 N N . ILE A 1 658 ? 15.790 30.323 11.003 1.00 88.75 658 ILE A N 1
ATOM 5110 C CA . ILE A 1 658 ? 15.999 29.412 12.141 1.00 88.75 658 ILE A CA 1
ATOM 5111 C C . ILE A 1 658 ? 17.221 28.537 11.838 1.00 88.75 658 ILE A C 1
ATOM 5113 O O . ILE A 1 658 ? 17.368 28.072 10.708 1.00 88.75 658 ILE A O 1
ATOM 5117 N N . LEU A 1 659 ? 18.086 28.309 12.827 1.00 91.38 659 LEU A N 1
ATOM 5118 C CA . LEU A 1 659 ? 19.233 27.401 12.740 1.00 91.38 659 LEU A CA 1
ATOM 5119 C C . LEU A 1 659 ? 18.959 26.153 13.581 1.00 91.38 659 LEU A C 1
ATOM 5121 O O . LEU A 1 659 ? 18.766 26.266 14.786 1.00 91.38 659 LEU A O 1
ATOM 5125 N N . HIS A 1 660 ? 18.988 24.978 12.963 1.00 92.62 660 HIS A N 1
ATOM 5126 C CA . HIS A 1 660 ? 18.953 23.687 13.642 1.00 92.62 660 HIS A CA 1
ATOM 5127 C C . HIS A 1 660 ? 20.307 22.994 13.455 1.00 92.62 660 HIS A C 1
ATOM 5129 O O . HIS A 1 660 ? 20.738 22.798 12.321 1.00 92.62 660 HIS A O 1
ATOM 5135 N N . LEU A 1 661 ? 20.977 22.621 14.546 1.00 92.50 661 LEU A N 1
ATOM 5136 C CA . LEU A 1 661 ? 22.261 21.914 14.535 1.00 92.50 661 LEU A CA 1
ATOM 5137 C C . LEU A 1 661 ? 22.117 20.540 15.195 1.00 92.50 661 LEU A C 1
ATOM 5139 O O . LEU A 1 661 ? 21.874 20.476 16.397 1.00 92.50 661 LEU A O 1
ATOM 5143 N N . SER A 1 662 ? 22.321 19.473 14.420 1.00 91.88 662 SER A N 1
ATOM 5144 C CA . SER A 1 662 ? 22.311 18.075 14.881 1.00 91.88 662 SER A CA 1
ATOM 5145 C C . SER A 1 662 ? 23.713 17.467 14.794 1.00 91.88 662 SER A C 1
ATOM 5147 O O . SER A 1 662 ? 24.234 17.258 13.699 1.00 91.88 662 SER A O 1
ATOM 5149 N N . LEU A 1 663 ? 24.371 17.229 15.930 1.00 90.75 663 LEU A N 1
ATOM 5150 C CA . LEU A 1 663 ? 25.764 16.759 15.974 1.00 90.75 663 LEU A CA 1
ATOM 5151 C C . LEU A 1 663 ? 26.122 16.133 17.328 1.00 90.75 663 LEU A C 1
ATOM 5153 O O . LEU A 1 663 ? 25.429 16.322 18.327 1.00 90.75 663 LEU A O 1
ATOM 5157 N N . HIS A 1 664 ? 27.258 15.439 17.390 1.00 88.44 664 HIS A N 1
ATOM 5158 C CA . HIS A 1 664 ? 27.834 14.981 18.655 1.00 88.44 664 HIS A CA 1
ATOM 5159 C C . HIS A 1 664 ? 28.769 16.028 19.274 1.00 88.44 664 HIS A C 1
ATOM 5161 O O . HIS A 1 664 ? 29.520 16.714 18.580 1.00 88.44 664 HIS A O 1
ATOM 5167 N N . CYS A 1 665 ? 28.782 16.094 20.604 1.00 87.38 665 CYS A N 1
ATOM 5168 C CA . CYS A 1 665 ? 29.762 16.867 21.360 1.00 87.38 665 CYS A CA 1
ATOM 5169 C C . CYS A 1 665 ? 30.816 15.940 21.974 1.00 87.38 665 CYS A C 1
ATOM 5171 O O . CYS A 1 665 ? 30.500 14.851 22.455 1.00 87.38 665 CYS A O 1
ATOM 5173 N N . ALA A 1 666 ? 32.062 16.400 22.009 1.00 85.06 666 ALA A N 1
ATOM 5174 C CA . ALA A 1 666 ? 33.157 15.766 22.731 1.00 85.06 666 ALA A CA 1
ATOM 5175 C C . ALA A 1 666 ? 33.555 16.588 23.965 1.00 85.06 666 ALA A C 1
ATOM 5177 O O . ALA A 1 666 ? 33.124 17.730 24.141 1.00 85.06 666 ALA A O 1
ATOM 5178 N N . ASP A 1 667 ? 34.365 15.976 24.833 1.00 84.81 667 ASP A N 1
ATOM 5179 C CA . ASP A 1 667 ? 35.006 16.635 25.975 1.00 84.81 667 ASP A CA 1
ATOM 5180 C C . ASP A 1 667 ? 33.998 17.376 26.873 1.00 84.81 667 ASP A C 1
ATOM 5182 O O . ASP A 1 667 ? 34.175 18.535 27.239 1.00 84.81 667 ASP A O 1
ATOM 5186 N N . ASN A 1 668 ? 32.893 16.691 27.196 1.00 80.19 668 ASN A N 1
ATOM 5187 C CA . ASN A 1 668 ? 31.776 17.210 27.995 1.00 80.19 668 ASN A CA 1
ATOM 5188 C C . ASN A 1 668 ? 31.145 18.505 27.445 1.00 80.19 668 ASN A C 1
ATOM 5190 O O . ASN A 1 668 ? 30.700 19.345 28.223 1.00 80.19 668 ASN A O 1
ATOM 5194 N N . GLY A 1 669 ? 31.093 18.667 26.119 1.00 81.94 669 GLY A N 1
ATOM 5195 C CA . GLY A 1 669 ? 30.471 19.831 25.476 1.00 81.94 669 GLY A CA 1
ATOM 5196 C C . GLY A 1 669 ? 31.449 20.931 25.063 1.00 81.94 669 GLY A C 1
ATOM 5197 O O . GLY A 1 669 ? 31.016 21.949 24.531 1.00 81.94 669 GLY A O 1
ATOM 5198 N N . GLN A 1 670 ? 32.758 20.753 25.282 1.00 85.19 670 GLN A N 1
ATOM 5199 C CA . GLN A 1 670 ? 33.777 21.750 24.913 1.00 85.19 670 GLN A CA 1
ATOM 5200 C C . GLN A 1 670 ? 34.184 21.717 23.434 1.00 85.19 670 GLN A C 1
ATOM 5202 O O . GLN A 1 670 ? 34.851 22.635 22.950 1.00 85.19 670 GLN A O 1
ATOM 5207 N N . VAL A 1 671 ? 33.801 20.668 22.710 1.00 88.94 671 VAL A N 1
ATOM 5208 C CA . VAL A 1 671 ? 34.132 20.497 21.294 1.00 88.94 671 VAL A CA 1
ATOM 5209 C C . VAL A 1 671 ? 32.894 20.020 20.546 1.00 88.94 671 VAL A C 1
ATOM 5211 O O . VAL A 1 671 ? 32.308 18.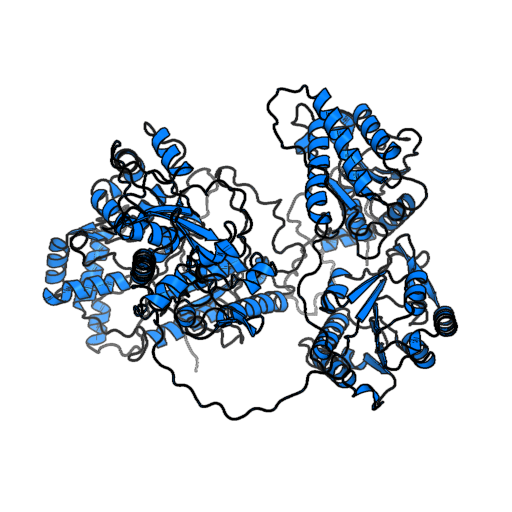999 20.906 1.00 88.94 671 VAL A O 1
ATOM 5214 N N . LEU A 1 672 ? 32.520 20.729 19.480 1.00 91.25 672 LEU A N 1
ATOM 5215 C CA . LEU A 1 672 ? 31.501 20.284 18.532 1.00 91.25 672 LEU A CA 1
ATOM 5216 C C . LEU A 1 672 ? 32.170 19.398 17.476 1.00 91.25 672 LEU A C 1
ATOM 5218 O O . LEU A 1 672 ? 33.179 19.789 16.886 1.00 91.25 672 LEU A O 1
ATOM 5222 N N . LEU A 1 673 ? 31.639 18.199 17.238 1.00 91.50 673 LEU A N 1
ATOM 5223 C CA . LEU A 1 673 ? 32.151 17.304 16.201 1.00 91.50 673 LEU A CA 1
ATOM 5224 C C . LEU A 1 673 ? 31.449 17.610 14.876 1.00 91.50 673 LEU A C 1
ATOM 5226 O O . LEU A 1 673 ? 30.368 17.097 14.600 1.00 91.50 673 LEU A O 1
ATOM 5230 N N . LEU A 1 674 ? 32.074 18.468 14.073 1.00 91.75 674 LEU A N 1
ATOM 5231 C CA . LEU A 1 674 ? 31.667 18.751 12.698 1.00 91.75 674 LEU A CA 1
ATOM 5232 C C . LEU A 1 674 ? 32.190 17.662 11.747 1.00 91.75 674 LEU A C 1
ATOM 5234 O O . LEU A 1 674 ? 33.024 16.839 12.129 1.00 91.75 674 LEU A O 1
ATOM 5238 N N . GLU A 1 675 ? 31.733 17.664 10.496 1.00 89.25 675 GLU A N 1
ATOM 5239 C CA . GLU A 1 675 ? 32.296 16.808 9.443 1.00 89.25 675 GLU A CA 1
ATOM 5240 C C . GLU A 1 675 ? 33.357 17.546 8.610 1.00 89.25 675 GLU A C 1
ATOM 5242 O O . GLU A 1 675 ? 33.267 18.753 8.359 1.00 89.25 675 GLU A O 1
ATOM 5247 N N . ASP A 1 676 ? 34.371 16.803 8.162 1.00 84.81 676 ASP A N 1
ATOM 5248 C CA . ASP A 1 676 ? 35.276 17.215 7.090 1.00 84.81 676 ASP A CA 1
ATOM 5249 C C . ASP A 1 676 ? 34.785 16.736 5.706 1.00 84.81 676 ASP A C 1
ATOM 5251 O O . ASP A 1 676 ? 33.827 15.974 5.584 1.00 84.81 676 ASP A O 1
ATOM 5255 N N . ALA A 1 677 ? 35.460 17.161 4.632 1.00 75.44 677 ALA A N 1
ATOM 5256 C CA . ALA A 1 677 ? 35.094 16.800 3.254 1.00 75.44 677 ALA A CA 1
ATOM 5257 C C . ALA A 1 677 ? 35.216 15.292 2.927 1.00 75.44 677 ALA A C 1
ATOM 5259 O O . ALA A 1 677 ? 34.807 14.859 1.851 1.00 75.44 677 ALA A O 1
ATOM 5260 N N . THR A 1 678 ? 35.800 14.497 3.827 1.00 75.31 678 THR A N 1
ATOM 5261 C CA . THR A 1 678 ? 36.003 13.048 3.694 1.00 75.31 678 THR A CA 1
ATOM 5262 C C . THR A 1 678 ? 35.115 12.226 4.636 1.00 75.31 678 THR A C 1
ATOM 5264 O O . THR A 1 678 ? 35.292 11.012 4.728 1.00 75.31 678 THR A O 1
ATOM 5267 N N . GLY A 1 679 ? 34.166 12.861 5.338 1.00 79.94 679 GLY A N 1
ATOM 5268 C CA . GLY A 1 679 ? 33.298 12.208 6.326 1.00 79.94 679 GLY A CA 1
ATOM 5269 C C . GLY A 1 679 ? 33.999 11.890 7.654 1.00 79.94 679 GLY A C 1
ATOM 5270 O O . GLY A 1 679 ? 33.494 11.094 8.447 1.00 79.94 679 GLY A O 1
ATOM 5271 N N . GLY A 1 680 ? 35.182 12.463 7.894 1.00 85.94 680 GLY A N 1
ATOM 5272 C CA . GLY A 1 680 ? 35.911 12.379 9.157 1.00 85.94 680 GLY A CA 1
ATOM 5273 C C . GLY A 1 680 ? 35.458 13.438 10.164 1.00 85.94 680 GLY A C 1
ATOM 5274 O O . GLY A 1 680 ? 34.870 14.458 9.801 1.00 85.94 680 GLY A O 1
ATOM 5275 N N . ALA A 1 681 ? 35.732 13.195 11.448 1.00 88.56 681 ALA A N 1
ATOM 5276 C CA . ALA A 1 681 ? 35.392 14.132 12.515 1.00 88.56 681 ALA A CA 1
ATOM 5277 C C . ALA A 1 681 ? 36.339 15.342 12.526 1.00 88.56 681 ALA A C 1
ATOM 5279 O O . ALA A 1 681 ? 37.542 15.206 12.770 1.00 88.56 681 ALA A O 1
ATOM 5280 N N . HIS A 1 682 ? 35.778 16.535 12.347 1.00 90.75 682 HIS A N 1
ATOM 5281 C CA . HIS A 1 682 ? 36.440 17.814 12.551 1.00 90.75 682 HIS A CA 1
ATOM 5282 C C . HIS A 1 682 ? 36.084 18.359 13.940 1.00 90.75 682 HIS A C 1
ATOM 5284 O O . HIS A 1 682 ? 34.968 18.814 14.185 1.00 90.75 682 HIS A O 1
ATOM 5290 N N . ALA A 1 683 ? 37.044 18.301 14.863 1.00 89.88 683 ALA A N 1
ATOM 5291 C CA . ALA A 1 683 ? 36.901 18.889 16.190 1.00 89.88 683 ALA A CA 1
ATOM 5292 C C . ALA A 1 683 ? 36.870 20.422 16.086 1.00 89.88 683 ALA A C 1
ATOM 5294 O O . ALA A 1 683 ? 37.890 21.037 15.782 1.00 89.88 683 ALA A O 1
ATOM 5295 N N . PHE A 1 684 ? 35.709 21.022 16.342 1.00 92.25 684 PHE A N 1
ATOM 5296 C CA . PHE A 1 684 ? 35.498 22.465 16.296 1.00 92.25 684 PHE A CA 1
ATOM 5297 C C . PHE A 1 684 ? 35.339 23.007 17.720 1.00 92.25 684 PHE A C 1
ATOM 5299 O O . PHE A 1 684 ? 34.389 22.657 18.427 1.00 92.25 684 PHE A O 1
ATOM 5306 N N . SER A 1 685 ? 36.307 23.805 18.176 1.00 93.06 685 SER A N 1
ATOM 5307 C CA . SER A 1 685 ? 36.347 24.269 19.564 1.00 93.06 685 SER A CA 1
ATOM 5308 C C . SER A 1 685 ? 35.302 25.357 19.838 1.00 93.06 685 SER A C 1
ATOM 5310 O O . SER A 1 685 ? 34.883 26.090 18.939 1.00 93.06 685 SER A O 1
ATOM 5312 N N . LEU A 1 686 ? 34.895 25.506 21.103 1.00 91.25 686 LEU A N 1
ATOM 5313 C CA . LEU A 1 686 ? 34.026 26.617 21.506 1.00 91.25 686 LEU A CA 1
ATOM 5314 C C . LEU A 1 686 ? 34.685 27.996 21.306 1.00 91.25 686 LEU A C 1
ATOM 5316 O O . LEU A 1 686 ? 33.980 28.972 21.051 1.00 91.25 686 LEU A O 1
ATOM 5320 N N . GLU A 1 687 ? 36.017 28.083 21.380 1.00 92.19 687 GLU A N 1
ATOM 5321 C CA . GLU A 1 687 ? 36.765 29.315 21.087 1.00 92.19 687 GLU A CA 1
ATOM 5322 C C . GLU A 1 687 ? 36.635 29.699 19.607 1.00 92.19 687 GLU A C 1
ATOM 5324 O O . GLU A 1 687 ? 36.338 30.855 19.290 1.00 92.19 687 GLU A O 1
ATOM 5329 N N . ASP A 1 688 ? 36.764 28.719 18.707 1.00 92.75 688 ASP A N 1
ATOM 5330 C CA . ASP A 1 688 ? 36.584 28.910 17.264 1.00 92.75 688 ASP A CA 1
ATOM 5331 C C . ASP A 1 688 ? 35.134 29.268 16.921 1.00 92.75 688 ASP A C 1
ATOM 5333 O O . ASP A 1 688 ? 34.893 30.165 16.109 1.00 92.75 688 ASP A O 1
ATOM 5337 N N . LEU A 1 689 ? 34.153 28.637 17.581 1.00 93.56 689 LEU A N 1
ATOM 5338 C CA . LEU A 1 689 ? 32.740 28.999 17.450 1.00 93.56 689 LEU A CA 1
ATOM 5339 C C . LEU A 1 689 ? 32.501 30.452 17.871 1.00 93.56 689 LEU A C 1
ATOM 5341 O O . LEU A 1 689 ? 31.862 31.213 17.143 1.00 93.56 689 LEU A O 1
ATOM 5345 N N . GLN A 1 690 ? 33.041 30.865 19.019 1.00 93.06 690 GLN A N 1
ATOM 5346 C CA . GLN A 1 690 ? 32.892 32.234 19.500 1.00 93.06 690 GLN A CA 1
ATOM 5347 C C . GLN A 1 690 ? 33.564 33.239 18.550 1.00 93.06 690 GLN A C 1
ATOM 5349 O O . GLN A 1 690 ? 33.002 34.304 18.281 1.00 93.06 690 GLN A O 1
ATOM 5354 N N . ALA A 1 691 ? 34.742 32.910 18.012 1.00 91.88 691 ALA A N 1
ATOM 5355 C CA . ALA A 1 691 ? 35.434 33.727 17.020 1.00 91.88 691 ALA A CA 1
ATOM 5356 C C . ALA A 1 691 ? 34.627 33.851 15.716 1.00 91.88 691 ALA A C 1
ATOM 5358 O O . ALA A 1 691 ? 34.475 34.958 15.194 1.00 91.88 691 ALA A O 1
ATOM 5359 N N . LEU A 1 692 ? 34.048 32.748 15.230 1.00 91.12 692 LEU A N 1
ATOM 5360 C CA . LEU A 1 692 ? 33.212 32.718 14.031 1.00 91.12 692 LEU A CA 1
ATOM 5361 C C . LEU A 1 692 ? 31.955 33.584 14.187 1.00 91.12 692 LEU A C 1
ATOM 5363 O O . LEU A 1 692 ? 31.635 34.387 13.308 1.00 91.12 692 LEU A O 1
ATOM 5367 N N . LEU A 1 693 ? 31.251 33.460 15.313 1.00 91.38 693 LEU A N 1
ATOM 5368 C CA . LEU A 1 693 ? 30.034 34.232 15.578 1.00 91.38 693 LEU A CA 1
ATOM 5369 C C . LEU A 1 693 ? 30.332 35.730 15.719 1.00 91.38 693 LEU A C 1
ATOM 5371 O O . LEU A 1 693 ? 29.597 36.552 15.170 1.00 91.38 693 LEU A O 1
ATOM 5375 N N . LYS A 1 694 ? 31.448 36.089 16.370 1.00 88.75 694 LYS A N 1
ATOM 5376 C CA . LYS A 1 694 ? 31.927 37.480 16.454 1.00 88.75 694 LYS A CA 1
ATOM 5377 C C . LYS A 1 694 ? 32.285 38.052 15.081 1.00 88.75 694 LYS A C 1
ATOM 5379 O O . LYS A 1 694 ? 31.958 39.202 14.807 1.00 88.75 694 LYS A O 1
ATOM 5384 N N . ALA A 1 695 ? 32.942 37.270 14.225 1.00 88.00 695 ALA A N 1
ATOM 5385 C CA . ALA A 1 695 ? 33.376 37.718 12.903 1.00 88.00 695 ALA A CA 1
ATOM 5386 C C . ALA A 1 695 ? 32.210 37.891 11.916 1.00 88.00 695 ALA A C 1
ATOM 5388 O O . ALA A 1 695 ? 32.202 38.832 11.126 1.00 88.00 695 ALA A O 1
ATOM 5389 N N . THR A 1 696 ? 31.224 36.992 11.957 1.00 85.12 696 THR A N 1
ATOM 5390 C CA . THR A 1 696 ? 30.074 37.002 11.035 1.00 85.12 696 THR A CA 1
ATOM 5391 C C . THR A 1 696 ? 28.933 37.905 11.497 1.00 85.12 696 THR A C 1
ATOM 5393 O O . THR A 1 696 ? 28.100 38.304 10.681 1.00 85.12 696 THR A O 1
ATOM 5396 N N . ASN A 1 697 ? 28.853 38.189 12.804 1.00 81.50 697 ASN A N 1
ATOM 5397 C CA . ASN A 1 697 ? 27.708 38.834 13.452 1.00 81.50 697 ASN A CA 1
ATOM 5398 C C . ASN A 1 697 ? 26.358 38.193 13.044 1.00 81.50 697 ASN A C 1
ATOM 5400 O O . ASN A 1 697 ? 25.327 38.859 12.945 1.00 81.50 697 ASN A O 1
ATOM 5404 N N . GLY A 1 698 ? 26.377 36.893 12.718 1.00 80.44 698 GLY A N 1
ATOM 5405 C CA . GLY A 1 698 ? 25.242 36.163 12.152 1.00 80.44 698 GLY A CA 1
ATOM 5406 C C . GLY A 1 698 ? 24.196 35.756 13.185 1.00 80.44 698 GLY A C 1
ATOM 5407 O O . GLY A 1 698 ? 23.010 35.746 12.871 1.00 80.44 698 GLY A O 1
ATOM 5408 N N . ALA A 1 699 ? 24.614 35.490 14.427 1.00 84.25 699 ALA A N 1
ATOM 5409 C CA . ALA A 1 699 ? 23.732 35.012 15.496 1.00 84.25 699 ALA A CA 1
ATOM 5410 C C . ALA A 1 699 ? 22.572 35.968 15.805 1.00 84.25 699 ALA A C 1
ATOM 5412 O O . ALA A 1 699 ? 21.442 35.518 15.964 1.00 84.25 699 ALA A O 1
ATOM 5413 N N . SER A 1 700 ? 22.828 37.280 15.812 1.00 83.50 700 SER A N 1
ATOM 5414 C CA . SER A 1 700 ? 21.812 38.312 16.079 1.00 83.50 700 SER A CA 1
ATOM 5415 C C . SER A 1 700 ? 20.696 38.398 15.034 1.00 83.50 700 SER A C 1
ATOM 5417 O O . SER A 1 700 ? 19.672 39.040 15.267 1.00 83.50 700 SER A O 1
ATOM 5419 N N . ARG A 1 701 ? 20.877 37.751 13.877 1.00 82.88 701 ARG A N 1
ATOM 5420 C CA . ARG A 1 701 ? 19.904 37.714 12.777 1.00 82.88 701 ARG A CA 1
ATOM 5421 C C . ARG A 1 701 ? 19.013 36.474 12.810 1.00 82.88 701 ARG A C 1
ATOM 5423 O O . ARG A 1 701 ? 18.003 36.439 12.108 1.00 82.88 701 ARG A O 1
ATOM 5430 N N . LEU A 1 702 ? 19.375 35.474 13.611 1.00 87.44 702 LEU A N 1
ATOM 5431 C CA . LEU A 1 702 ? 18.603 34.248 13.766 1.00 87.44 702 LEU A CA 1
ATOM 5432 C C . LEU A 1 702 ? 17.383 34.511 14.649 1.00 87.44 702 LEU A C 1
ATOM 5434 O O . LEU A 1 702 ? 17.448 35.263 15.616 1.00 87.44 702 LEU A O 1
ATOM 5438 N N . GLN A 1 703 ? 16.265 33.865 14.336 1.00 87.56 703 GLN A N 1
ATOM 5439 C CA . GLN A 1 703 ? 15.088 33.862 15.202 1.00 87.56 703 GLN A CA 1
ATOM 5440 C C . GLN A 1 703 ? 15.193 32.834 16.317 1.00 87.56 703 GLN A C 1
ATOM 5442 O O . GLN A 1 703 ? 14.693 33.059 17.408 1.00 87.56 703 GLN A O 1
ATOM 5447 N N . LEU A 1 704 ? 15.786 31.684 16.020 1.00 90.88 704 LEU A N 1
ATOM 5448 C CA . LEU A 1 704 ? 15.885 30.563 16.937 1.00 90.88 704 LEU A CA 1
ATOM 5449 C C . LEU A 1 704 ? 17.114 29.741 16.563 1.00 90.88 704 LEU A C 1
ATOM 5451 O O . LEU A 1 704 ? 17.341 29.465 15.382 1.00 90.88 704 LEU A O 1
ATOM 5455 N N . VAL A 1 705 ? 17.871 29.336 17.577 1.00 94.25 705 VAL A N 1
ATOM 5456 C CA . VAL A 1 705 ? 18.917 28.320 17.474 1.00 94.25 705 VAL A CA 1
ATOM 5457 C C . VAL A 1 705 ? 18.435 27.072 18.206 1.00 94.25 705 VAL A C 1
ATOM 5459 O O . VAL A 1 705 ? 18.121 27.132 19.390 1.00 94.25 705 VAL A O 1
ATOM 5462 N N . PHE A 1 706 ? 18.371 25.943 17.516 1.00 94.50 706 PHE A N 1
ATOM 5463 C CA . PHE A 1 706 ? 17.994 24.651 18.074 1.00 94.50 706 PHE A CA 1
ATOM 5464 C C . PHE A 1 706 ? 19.210 23.723 18.034 1.00 94.50 706 PHE A C 1
ATOM 5466 O O . PHE A 1 706 ? 19.660 23.335 16.958 1.00 94.50 706 PHE A O 1
ATOM 5473 N N . LEU A 1 707 ? 19.774 23.402 19.199 1.00 93.94 707 LEU A N 1
ATOM 5474 C CA . LEU A 1 707 ? 20.944 22.538 19.342 1.00 93.94 707 LEU A CA 1
ATOM 5475 C C . LEU A 1 707 ? 20.499 21.128 19.744 1.00 93.94 707 LEU A C 1
ATOM 5477 O O . LEU A 1 707 ? 20.294 20.845 20.927 1.00 93.94 707 LEU A O 1
ATOM 5481 N N . ASN A 1 708 ? 20.383 20.238 18.760 1.00 91.19 708 ASN A N 1
ATOM 5482 C CA . ASN A 1 708 ? 20.136 18.817 18.975 1.00 91.19 708 ASN A CA 1
ATOM 5483 C C . ASN A 1 708 ? 21.468 18.078 19.195 1.00 91.19 708 ASN A C 1
ATOM 5485 O O . ASN A 1 708 ? 21.993 17.386 18.324 1.00 91.19 708 ASN A O 1
ATOM 5489 N N . ALA A 1 709 ? 22.069 18.312 20.362 1.00 87.00 709 ALA A N 1
ATOM 5490 C CA . ALA A 1 709 ? 23.335 17.709 20.759 1.00 87.00 709 ALA A CA 1
ATOM 5491 C C . ALA A 1 709 ? 23.403 17.527 22.284 1.00 87.00 709 ALA A C 1
ATOM 5493 O O . ALA A 1 709 ? 22.953 18.389 23.049 1.00 87.00 709 ALA A O 1
ATOM 5494 N N . CYS A 1 710 ? 24.000 16.420 22.735 1.00 84.31 710 CYS A N 1
ATOM 5495 C CA . CYS A 1 710 ? 24.278 16.175 24.154 1.00 84.31 710 CYS A CA 1
ATOM 5496 C C . CYS A 1 710 ? 25.268 17.216 24.706 1.00 84.31 710 CYS A C 1
ATOM 5498 O O . CYS A 1 710 ? 26.214 17.588 24.014 1.00 84.31 710 CYS A O 1
ATOM 5500 N N . CYS A 1 711 ? 25.098 17.648 25.959 1.00 87.31 711 CYS A N 1
ATOM 5501 C CA . CYS A 1 711 ? 25.966 18.644 26.612 1.00 87.31 711 CYS A CA 1
ATOM 5502 C C . CYS A 1 711 ? 26.151 19.937 25.783 1.00 87.31 711 CYS A C 1
ATOM 5504 O O . CYS A 1 711 ? 27.263 20.441 25.642 1.00 87.31 711 CYS A O 1
ATOM 5506 N N . SER A 1 712 ? 25.075 20.446 25.178 1.00 91.75 712 SER A N 1
ATOM 5507 C CA . SER A 1 712 ? 25.095 21.605 24.272 1.00 91.75 712 SER A CA 1
ATOM 5508 C C . SER A 1 712 ? 24.867 22.949 24.969 1.00 91.75 712 SER A C 1
ATOM 5510 O O . SER A 1 712 ? 24.783 23.984 24.311 1.00 91.75 712 SER A O 1
ATOM 5512 N N . ASP A 1 713 ? 24.785 22.970 26.298 1.00 90.62 713 ASP A N 1
ATOM 5513 C CA . ASP A 1 713 ? 24.500 24.160 27.098 1.00 90.62 713 ASP A CA 1
ATOM 5514 C C . ASP A 1 713 ? 25.595 25.234 27.009 1.00 90.62 713 ASP A C 1
ATOM 5516 O O . ASP A 1 713 ? 25.273 26.418 26.905 1.00 90.62 713 ASP A O 1
ATOM 5520 N N . LEU A 1 714 ? 26.874 24.843 26.963 1.00 91.75 714 LEU A N 1
ATOM 5521 C CA . LEU A 1 714 ? 27.990 25.782 26.771 1.00 91.75 714 LEU A CA 1
ATOM 5522 C C . LEU A 1 714 ? 27.958 26.439 25.383 1.00 91.75 714 LEU A C 1
ATOM 5524 O O . LEU A 1 714 ? 28.100 27.655 25.261 1.00 91.75 714 LEU A O 1
ATOM 5528 N N . ALA A 1 715 ? 27.714 25.649 24.334 1.00 92.31 715 ALA A N 1
ATOM 5529 C CA . ALA A 1 715 ? 27.536 26.174 22.983 1.00 92.31 715 ALA A CA 1
ATOM 5530 C C . ALA A 1 715 ? 26.301 27.088 22.902 1.00 92.31 715 ALA A C 1
ATOM 5532 O O . ALA A 1 715 ? 26.357 28.153 22.288 1.00 92.31 715 ALA A O 1
ATOM 5533 N N . GLY A 1 716 ? 25.208 26.718 23.579 1.00 92.56 716 GLY A N 1
ATOM 5534 C CA . GLY A 1 716 ? 23.992 27.524 23.657 1.00 92.56 716 GLY A CA 1
ATOM 5535 C C . GLY A 1 716 ? 24.213 28.890 24.312 1.00 92.56 716 GLY A C 1
ATOM 5536 O O . GLY A 1 716 ? 23.715 29.896 23.806 1.00 92.56 716 GLY A O 1
ATOM 5537 N N . GLN A 1 717 ? 25.023 28.955 25.375 1.00 93.94 717 GLN A N 1
ATOM 5538 C CA . GLN A 1 717 ? 25.432 30.221 26.000 1.00 93.94 717 GLN A CA 1
ATOM 5539 C C . GLN A 1 717 ? 26.243 31.099 25.043 1.00 93.94 717 GLN A C 1
ATOM 5541 O O . GLN A 1 717 ? 25.992 32.297 24.956 1.00 93.94 717 GLN A O 1
ATOM 5546 N N . ILE A 1 718 ? 27.156 30.513 24.266 1.00 94.38 718 ILE A N 1
ATOM 5547 C CA . ILE A 1 718 ? 27.958 31.254 23.282 1.00 94.38 718 ILE A CA 1
ATOM 5548 C C . ILE A 1 718 ? 27.078 31.854 22.173 1.00 94.38 718 ILE A C 1
ATOM 5550 O O . ILE A 1 718 ? 27.292 33.002 21.780 1.00 94.38 718 ILE A O 1
ATOM 5554 N N . PHE A 1 719 ? 26.063 31.126 21.693 1.00 94.38 719 PHE A N 1
ATOM 5555 C CA . PHE A 1 719 ? 25.086 31.673 20.741 1.00 94.38 719 PHE A CA 1
ATOM 5556 C C . PHE A 1 719 ? 24.277 32.831 21.343 1.00 94.38 719 PHE A C 1
ATOM 5558 O O . PHE A 1 719 ? 24.079 33.845 20.669 1.00 94.38 719 PHE A O 1
ATOM 5565 N N . LEU A 1 720 ? 23.855 32.708 22.605 1.00 93.00 720 LEU A N 1
ATOM 5566 C CA . LEU A 1 720 ? 23.141 33.761 23.333 1.00 93.00 720 LEU A CA 1
ATOM 5567 C C . LEU A 1 720 ? 24.009 35.022 23.508 1.00 93.00 720 LEU A C 1
ATOM 5569 O O . LEU A 1 720 ? 23.563 36.125 23.200 1.00 93.00 720 LEU A O 1
ATOM 5573 N N . GLU A 1 721 ? 25.265 34.872 23.938 1.00 91.69 721 GLU A N 1
ATOM 5574 C CA . GLU A 1 721 ? 26.231 35.975 24.084 1.00 91.69 721 GLU A CA 1
ATOM 5575 C C . GLU A 1 721 ? 26.551 36.664 22.751 1.00 91.69 721 GLU A C 1
ATOM 5577 O O . GLU A 1 721 ? 26.800 37.870 22.712 1.00 91.69 721 GLU A O 1
ATOM 5582 N N . ALA A 1 722 ? 26.520 35.912 21.648 1.00 89.56 722 ALA A N 1
ATOM 5583 C CA . ALA A 1 722 ? 26.675 36.437 20.295 1.00 89.56 722 ALA A CA 1
ATOM 5584 C C . ALA A 1 722 ? 25.410 37.139 19.755 1.00 89.56 722 ALA A C 1
ATOM 5586 O O . ALA A 1 722 ? 25.422 37.650 18.632 1.00 89.56 722 ALA A O 1
ATOM 5587 N N . GLY A 1 723 ? 24.330 37.189 20.541 1.00 87.31 723 GLY A N 1
ATOM 5588 C CA . GLY A 1 723 ? 23.114 37.942 20.247 1.00 87.31 723 GLY A CA 1
ATOM 5589 C C . GLY A 1 723 ? 21.944 37.121 19.708 1.00 87.31 723 GLY A C 1
ATOM 5590 O O . GLY A 1 723 ? 20.967 37.730 19.279 1.00 87.31 723 GLY A O 1
ATOM 5591 N N . ALA A 1 724 ? 22.003 35.783 19.711 1.00 90.69 724 ALA A N 1
ATOM 5592 C CA . ALA A 1 724 ? 20.845 34.966 19.345 1.00 90.69 724 ALA A CA 1
ATOM 5593 C C . ALA A 1 724 ? 19.703 35.167 20.368 1.00 90.69 724 ALA A C 1
ATOM 5595 O O . ALA A 1 724 ? 19.937 35.007 21.565 1.00 90.69 724 ALA A O 1
ATOM 5596 N N . PRO A 1 725 ? 18.473 35.496 19.934 1.00 87.94 725 PRO A N 1
ATOM 5597 C CA . PRO A 1 725 ? 17.383 35.854 20.845 1.00 87.94 725 PRO A CA 1
ATOM 5598 C C . PRO A 1 725 ? 16.800 34.650 21.594 1.00 87.94 725 PRO A C 1
ATOM 5600 O O . PRO A 1 725 ? 16.400 34.780 22.748 1.00 87.94 725 PRO A O 1
ATOM 5603 N N . HIS A 1 726 ? 16.761 33.482 20.948 1.00 93.00 726 HIS A N 1
ATOM 5604 C CA . HIS A 1 726 ? 16.181 32.258 21.495 1.00 93.00 726 HIS A CA 1
ATOM 5605 C C . HIS A 1 726 ? 17.086 31.068 21.176 1.00 93.00 726 HIS A C 1
ATOM 5607 O O . HIS A 1 726 ? 17.448 30.861 20.013 1.00 93.00 726 HIS A O 1
ATOM 5613 N N . VAL A 1 727 ? 17.438 30.275 22.192 1.00 95.19 727 VAL A N 1
ATOM 5614 C CA . VAL A 1 727 ? 18.277 29.079 22.031 1.00 95.19 727 VAL A CA 1
ATOM 5615 C C . VAL A 1 727 ? 17.678 27.898 22.791 1.00 95.19 727 VAL A C 1
ATOM 5617 O O . VAL A 1 727 ? 17.458 27.985 23.997 1.00 95.19 727 VAL A O 1
ATOM 5620 N N . VAL A 1 728 ? 17.442 26.786 22.098 1.00 95.94 728 VAL A N 1
ATOM 5621 C CA . VAL A 1 728 ? 17.073 25.495 22.689 1.00 95.94 728 VAL A CA 1
ATOM 5622 C C . VAL A 1 728 ? 18.316 24.615 22.729 1.00 95.94 728 VAL A C 1
ATOM 5624 O O . VAL A 1 728 ? 18.969 24.423 21.706 1.00 95.94 728 VAL A O 1
ATOM 5627 N N . CYS A 1 729 ? 18.658 24.094 23.902 1.00 94.62 729 CYS A N 1
ATOM 5628 C CA . CYS A 1 729 ? 19.826 23.234 24.103 1.00 94.62 729 CYS A CA 1
ATOM 5629 C C . CYS A 1 729 ? 19.577 22.230 25.232 1.00 94.62 729 CYS A C 1
ATOM 5631 O O . CYS A 1 729 ? 18.550 22.284 25.911 1.00 94.62 729 CYS A O 1
ATOM 5633 N N . CYS A 1 730 ? 20.528 21.328 25.473 1.00 91.69 730 CYS A N 1
ATOM 5634 C CA . CYS A 1 730 ? 20.395 20.298 26.493 1.00 91.69 730 CYS A CA 1
ATOM 5635 C C . CYS A 1 730 ? 21.626 20.176 27.404 1.00 91.69 730 CYS A C 1
ATOM 5637 O O . CYS A 1 730 ? 22.766 20.229 26.942 1.00 91.69 730 CYS A O 1
ATOM 5639 N N . ARG A 1 731 ? 21.390 19.953 28.704 1.00 88.69 731 ARG A N 1
ATOM 5640 C CA . ARG A 1 731 ? 22.417 19.620 29.704 1.00 88.69 731 ARG A CA 1
ATOM 5641 C C . ARG A 1 731 ? 22.643 18.113 29.781 1.00 88.69 731 ARG A C 1
ATOM 5643 O O . ARG A 1 731 ? 21.709 17.345 29.994 1.00 88.69 731 ARG A O 1
ATOM 5650 N N . GLY A 1 732 ? 23.903 17.694 29.725 1.00 85.00 732 GLY A N 1
ATOM 5651 C CA . GLY A 1 732 ? 24.263 16.283 29.863 1.00 85.00 732 GLY A CA 1
ATOM 5652 C C . GLY A 1 732 ? 23.886 15.428 28.648 1.00 85.00 732 GLY A C 1
ATOM 5653 O O . GLY A 1 732 ? 23.474 15.933 27.603 1.00 85.00 732 GLY A O 1
ATOM 5654 N N . SER A 1 733 ? 24.059 14.114 28.794 1.00 83.12 733 SER A N 1
ATOM 5655 C CA . SER A 1 733 ? 23.682 13.129 27.776 1.00 83.12 733 SER A CA 1
ATOM 5656 C C . SER A 1 733 ? 22.182 12.842 27.824 1.00 83.12 733 SER A C 1
ATOM 5658 O O . SER A 1 733 ? 21.621 12.737 28.918 1.00 83.12 733 SER A O 1
ATOM 5660 N N . VAL A 1 734 ? 21.566 12.716 26.648 1.00 83.88 734 VAL A N 1
ATOM 5661 C CA . VAL A 1 734 ? 20.146 12.407 26.443 1.00 83.88 734 VAL A CA 1
ATOM 5662 C C . VAL A 1 734 ? 20.022 11.120 25.640 1.00 83.88 734 VAL A C 1
ATOM 5664 O O . VAL A 1 734 ? 20.866 10.853 24.789 1.00 83.88 734 VAL A O 1
ATOM 5667 N N . PHE A 1 735 ? 18.982 10.329 25.902 1.00 81.62 735 PHE A N 1
ATOM 5668 C CA . PHE A 1 735 ? 18.652 9.183 25.055 1.00 81.62 735 PHE A CA 1
ATOM 5669 C C . PHE A 1 735 ? 18.137 9.633 23.685 1.00 81.62 735 PHE A C 1
ATOM 5671 O O . PHE A 1 735 ? 17.295 10.527 23.611 1.00 81.62 735 PHE A O 1
ATOM 5678 N N . ASP A 1 736 ? 18.547 8.946 22.621 1.00 78.69 736 ASP A N 1
ATOM 5679 C CA . ASP A 1 736 ? 18.122 9.264 21.251 1.00 78.69 736 ASP A CA 1
ATOM 5680 C C . ASP A 1 736 ? 16.592 9.299 21.115 1.00 78.69 736 ASP A C 1
ATOM 5682 O O . ASP A 1 736 ? 16.044 10.248 20.564 1.00 78.69 736 ASP A O 1
ATOM 5686 N N . ALA A 1 737 ? 15.879 8.345 21.727 1.00 77.19 737 ALA A N 1
ATOM 5687 C CA . ALA A 1 737 ? 14.413 8.325 21.735 1.00 77.19 737 ALA A CA 1
ATOM 5688 C C . ALA A 1 737 ? 13.794 9.601 22.344 1.00 77.19 737 ALA A C 1
ATOM 5690 O O . ALA A 1 737 ? 12.791 10.110 21.845 1.00 77.19 737 ALA A O 1
ATOM 5691 N N . THR A 1 738 ? 14.407 10.158 23.395 1.00 82.62 738 THR A N 1
ATOM 5692 C CA . THR A 1 738 ? 13.968 11.428 23.990 1.00 82.62 738 THR A CA 1
ATOM 5693 C C . THR A 1 738 ? 14.253 12.599 23.053 1.00 82.62 738 THR A C 1
ATOM 5695 O O . THR A 1 738 ? 13.398 13.469 22.897 1.00 82.62 738 THR A O 1
ATOM 5698 N N . ALA A 1 739 ? 15.431 12.631 22.428 1.00 84.81 739 ALA A N 1
ATOM 5699 C CA . ALA A 1 739 ? 15.812 13.702 21.511 1.00 84.81 739 ALA A CA 1
ATOM 5700 C C . ALA A 1 739 ? 14.917 13.767 20.273 1.00 84.81 739 ALA A C 1
ATOM 5702 O O . ALA A 1 739 ? 14.498 14.856 19.867 1.00 84.81 739 ALA A O 1
ATOM 5703 N N . GLN A 1 740 ? 14.539 12.603 19.749 1.00 83.62 740 GLN A N 1
ATOM 5704 C CA . GLN A 1 740 ? 13.612 12.484 18.632 1.00 83.62 740 GLN A CA 1
ATOM 5705 C C . GLN A 1 740 ? 12.203 12.952 19.022 1.00 83.62 740 GLN A C 1
ATOM 5707 O O . GLN A 1 740 ? 11.641 13.823 18.355 1.00 83.62 740 GLN A O 1
ATOM 5712 N N . ALA A 1 741 ? 11.664 12.450 20.141 1.00 83.69 741 ALA A N 1
ATOM 5713 C CA . ALA A 1 741 ? 10.350 12.855 20.642 1.00 83.69 741 ALA A CA 1
ATOM 5714 C C . ALA A 1 741 ? 10.283 14.367 20.909 1.00 83.69 741 ALA A C 1
ATOM 5716 O O . ALA A 1 741 ? 9.343 15.037 20.486 1.00 83.69 741 ALA A O 1
ATOM 5717 N N . PHE A 1 742 ? 11.316 14.932 21.541 1.00 90.81 742 PHE A N 1
ATOM 5718 C CA . PHE A 1 742 ? 11.384 16.362 21.825 1.00 90.81 742 PHE A CA 1
ATOM 5719 C C . PHE A 1 742 ? 11.377 17.208 20.551 1.00 90.81 742 PHE A C 1
ATOM 5721 O O . PHE A 1 742 ? 10.609 18.163 20.440 1.00 90.81 742 PHE A O 1
ATOM 5728 N N . THR A 1 743 ? 12.232 16.859 19.586 1.00 89.88 743 THR A N 1
ATOM 5729 C CA . THR A 1 743 ? 12.374 17.596 18.325 1.00 89.88 743 THR A CA 1
ATOM 5730 C C . THR A 1 743 ? 11.071 17.569 17.531 1.00 89.88 743 THR A C 1
ATOM 5732 O O . THR A 1 743 ? 10.585 18.630 17.129 1.00 89.88 743 THR A O 1
ATOM 5735 N N . LYS A 1 744 ? 10.448 16.392 17.391 1.00 85.75 744 LYS A N 1
ATOM 5736 C CA . LYS A 1 744 ? 9.163 16.228 16.695 1.00 85.75 744 LYS A CA 1
ATOM 5737 C C . LYS A 1 744 ? 8.055 17.054 17.344 1.00 85.75 744 LYS A C 1
ATOM 5739 O O . LYS A 1 744 ? 7.375 17.827 16.669 1.00 85.75 744 LYS A O 1
ATOM 5744 N N . ALA A 1 745 ? 7.906 16.935 18.661 1.00 87.00 745 ALA A N 1
ATOM 5745 C CA . ALA A 1 745 ? 6.905 17.661 19.434 1.00 87.00 745 ALA A CA 1
ATOM 5746 C C . ALA A 1 745 ? 7.070 19.181 19.308 1.00 87.00 745 ALA A C 1
ATOM 5748 O O . ALA A 1 745 ? 6.098 19.911 19.088 1.00 87.00 745 ALA A O 1
ATOM 5749 N N . PHE A 1 746 ? 8.317 19.654 19.408 1.00 91.56 746 PHE A N 1
ATOM 5750 C CA . PHE A 1 746 ? 8.655 21.067 19.324 1.00 91.56 746 PHE A CA 1
ATOM 5751 C C . PHE A 1 746 ? 8.293 21.642 17.954 1.00 91.56 746 PHE A C 1
ATOM 5753 O O . PHE A 1 746 ? 7.538 22.613 17.886 1.00 91.56 746 PHE A O 1
ATOM 5760 N N . TYR A 1 747 ? 8.781 21.044 16.861 1.00 87.44 747 TYR A N 1
ATOM 5761 C CA . TYR A 1 747 ? 8.519 21.561 15.516 1.00 87.44 747 TYR A CA 1
ATOM 5762 C C . TYR A 1 747 ? 7.054 21.412 15.106 1.00 87.44 747 TYR A C 1
ATOM 5764 O O . TYR A 1 747 ? 6.525 22.330 14.483 1.00 87.44 747 TYR A O 1
ATOM 5772 N N . ARG A 1 748 ? 6.354 20.350 15.526 1.00 82.81 748 ARG A N 1
ATOM 5773 C CA . ARG A 1 748 ? 4.904 20.205 15.308 1.00 82.81 748 ARG A CA 1
ATOM 5774 C C . ARG A 1 748 ? 4.114 21.311 16.009 1.00 82.81 748 ARG A C 1
ATOM 5776 O O . ARG A 1 748 ? 3.257 21.944 15.394 1.00 82.81 748 ARG A O 1
ATOM 5783 N N . ALA A 1 749 ? 4.414 21.587 17.279 1.00 83.56 749 ALA A N 1
ATOM 5784 C CA . ALA A 1 749 ? 3.767 22.668 18.017 1.00 83.56 749 ALA A CA 1
ATOM 5785 C C . ALA A 1 749 ? 4.111 24.048 17.431 1.00 83.56 749 ALA A C 1
ATOM 5787 O O . ALA A 1 749 ? 3.231 24.900 17.292 1.00 83.56 749 ALA A O 1
ATOM 5788 N N . PHE A 1 750 ? 5.371 24.259 17.053 1.00 84.06 750 PHE A N 1
ATOM 5789 C CA . PHE A 1 750 ? 5.845 25.504 16.455 1.00 84.06 750 PHE A CA 1
ATOM 5790 C C . PHE A 1 750 ? 5.218 25.761 15.073 1.00 84.06 750 PHE A C 1
ATOM 5792 O O . PHE A 1 750 ? 4.744 26.866 14.810 1.00 84.06 750 PHE A O 1
ATOM 5799 N N . ALA A 1 751 ? 5.119 24.734 14.222 1.00 76.94 751 ALA A N 1
ATOM 5800 C CA . ALA A 1 751 ? 4.446 24.796 12.922 1.00 76.94 751 ALA A CA 1
ATOM 5801 C C . ALA A 1 751 ? 2.933 25.042 13.053 1.00 76.94 751 ALA A C 1
ATOM 5803 O O . ALA A 1 751 ? 2.352 25.738 12.225 1.00 76.94 751 ALA A O 1
ATOM 5804 N N . ALA A 1 752 ? 2.302 24.567 14.133 1.00 75.12 752 ALA A N 1
ATOM 5805 C CA . ALA A 1 752 ? 0.901 24.852 14.459 1.00 75.12 752 ALA A CA 1
ATOM 5806 C C . ALA A 1 752 ? 0.653 26.294 14.967 1.00 75.12 752 ALA A C 1
ATOM 5808 O O . ALA A 1 752 ? -0.415 26.589 15.509 1.00 75.12 752 ALA A O 1
ATOM 5809 N N . GLY A 1 753 ? 1.633 27.196 14.835 1.00 76.12 753 GLY A N 1
ATOM 5810 C CA . GLY A 1 753 ? 1.514 28.613 15.188 1.00 76.12 753 GLY A CA 1
ATOM 5811 C C . GLY A 1 753 ? 1.680 28.920 16.680 1.00 76.12 753 GLY A C 1
ATOM 5812 O O . GLY A 1 753 ? 1.335 30.020 17.120 1.00 76.12 753 GLY A O 1
ATOM 5813 N N . ARG A 1 754 ? 2.187 27.977 17.489 1.00 83.81 754 ARG A N 1
ATOM 5814 C CA . ARG A 1 754 ? 2.469 28.217 18.917 1.00 83.81 754 ARG A CA 1
ATOM 5815 C C . ARG A 1 754 ? 3.708 29.103 19.101 1.00 83.81 754 ARG A C 1
ATOM 5817 O O . ARG A 1 754 ? 4.584 29.168 18.242 1.00 83.81 754 ARG A O 1
ATOM 5824 N N . SER A 1 755 ? 3.781 29.800 20.238 1.00 88.75 755 SER A N 1
ATOM 5825 C CA . SER A 1 755 ? 4.986 30.542 20.637 1.00 88.75 755 SER A CA 1
ATOM 5826 C C . SER A 1 755 ? 6.143 29.586 20.951 1.00 88.75 755 SER A C 1
ATOM 5828 O O . SER A 1 755 ? 5.911 28.407 21.221 1.00 88.75 755 SER A O 1
ATOM 5830 N N . ILE A 1 756 ? 7.385 30.082 20.958 1.00 89.75 756 ILE A N 1
ATOM 5831 C CA . ILE A 1 756 ? 8.575 29.264 21.267 1.00 89.75 756 ILE A CA 1
ATOM 5832 C C . ILE A 1 756 ? 8.460 28.662 22.673 1.00 89.75 756 ILE A C 1
ATOM 5834 O O . ILE A 1 756 ? 8.701 27.469 22.843 1.00 89.75 756 ILE A O 1
ATOM 5838 N N . ALA A 1 757 ? 8.012 29.454 23.655 1.00 90.62 757 ALA A N 1
ATOM 5839 C CA . ALA A 1 757 ? 7.747 28.963 25.009 1.00 90.62 757 ALA A CA 1
ATOM 5840 C C . ALA A 1 757 ? 6.707 27.834 25.014 1.00 90.62 757 ALA A C 1
ATOM 5842 O O . ALA A 1 757 ? 6.942 26.773 25.583 1.00 90.62 757 ALA A O 1
ATOM 5843 N N . SER A 1 758 ? 5.576 28.029 24.326 1.00 89.62 758 SER A N 1
ATOM 5844 C CA . SER A 1 758 ? 4.512 27.024 24.288 1.00 89.62 758 SER A CA 1
ATOM 5845 C C . SER A 1 758 ? 4.939 25.750 23.558 1.00 89.62 758 SER A C 1
ATOM 5847 O O . SER A 1 758 ? 4.558 24.667 23.991 1.00 89.62 758 SER A O 1
ATOM 5849 N N . ALA A 1 759 ? 5.703 25.856 22.469 1.00 91.81 759 ALA A N 1
ATOM 5850 C CA . ALA A 1 759 ? 6.226 24.702 21.744 1.00 91.81 759 ALA A CA 1
ATOM 5851 C C . ALA A 1 759 ? 7.239 23.915 22.590 1.00 91.81 759 ALA A C 1
ATOM 5853 O O . ALA A 1 759 ? 7.182 22.688 22.641 1.00 91.81 759 ALA A O 1
ATOM 5854 N N . PHE A 1 760 ? 8.110 24.621 23.316 1.00 94.44 760 PHE A N 1
ATOM 5855 C CA . PHE A 1 760 ? 9.057 24.031 24.261 1.00 94.44 760 PHE A CA 1
ATOM 5856 C C . PHE A 1 760 ? 8.352 23.297 25.412 1.00 94.44 760 PHE A C 1
ATOM 5858 O O . PHE A 1 760 ? 8.711 22.166 25.738 1.00 94.44 760 PHE A O 1
ATOM 5865 N N . ASP A 1 761 ? 7.310 23.897 25.992 1.00 93.44 761 ASP A N 1
ATOM 5866 C CA . ASP A 1 761 ? 6.543 23.284 27.081 1.00 93.44 761 ASP A CA 1
ATOM 5867 C C . ASP A 1 761 ? 5.770 22.037 26.626 1.00 93.44 761 ASP A C 1
ATOM 5869 O O . ASP A 1 761 ? 5.742 21.040 27.351 1.00 93.44 761 ASP A O 1
ATOM 5873 N N . ILE A 1 762 ? 5.188 22.064 25.419 1.00 91.50 762 ILE A N 1
ATOM 5874 C CA . ILE A 1 762 ? 4.529 20.897 24.807 1.00 91.50 762 ILE A CA 1
ATOM 5875 C C . ILE A 1 762 ? 5.542 19.764 24.615 1.00 91.50 762 ILE A C 1
ATOM 5877 O O . ILE A 1 762 ? 5.275 18.636 25.026 1.00 91.50 762 ILE A O 1
ATOM 5881 N N . ALA A 1 763 ? 6.731 20.071 24.090 1.00 93.25 763 ALA A N 1
ATOM 5882 C CA . ALA A 1 763 ? 7.784 19.081 23.895 1.00 93.25 763 ALA A CA 1
ATOM 5883 C C . ALA A 1 763 ? 8.284 18.471 25.216 1.00 93.25 763 ALA A C 1
ATOM 5885 O O . ALA A 1 763 ? 8.449 17.255 25.323 1.00 93.25 763 ALA A O 1
ATOM 5886 N N . LYS A 1 764 ? 8.451 19.279 26.276 1.00 93.56 764 LYS A N 1
ATOM 5887 C CA . LYS A 1 764 ? 8.770 18.752 27.617 1.00 93.56 764 LYS A CA 1
ATOM 5888 C C . LYS A 1 764 ? 7.644 17.882 28.178 1.00 93.56 764 LYS A C 1
ATOM 5890 O O . LYS A 1 764 ? 7.924 16.896 28.859 1.00 93.56 764 LYS A O 1
ATOM 5895 N N . LEU A 1 765 ? 6.383 18.243 27.941 1.00 90.88 765 LEU A N 1
ATOM 5896 C CA . LEU A 1 765 ? 5.233 17.472 28.413 1.00 90.88 765 LEU A CA 1
ATOM 5897 C C . LEU A 1 765 ? 5.144 16.104 27.726 1.00 90.88 765 LEU A C 1
ATOM 5899 O O . LEU A 1 765 ? 4.857 15.114 28.400 1.00 90.88 765 LEU A O 1
ATOM 5903 N N . GLU A 1 766 ? 5.449 16.031 26.432 1.00 87.81 766 GLU A N 1
ATOM 5904 C CA . GLU A 1 766 ? 5.488 14.776 25.675 1.00 87.81 766 GLU A CA 1
ATOM 5905 C C . GLU A 1 766 ? 6.505 13.793 26.274 1.00 87.81 766 GLU A C 1
ATOM 5907 O O . GLU A 1 766 ? 6.156 12.659 26.598 1.00 87.81 766 GLU A O 1
ATOM 5912 N N . ILE A 1 767 ? 7.719 14.257 26.596 1.00 90.44 767 ILE A N 1
ATOM 5913 C CA . ILE A 1 767 ? 8.706 13.417 27.296 1.00 90.44 767 ILE A CA 1
ATOM 5914 C C . ILE A 1 767 ? 8.203 13.003 28.691 1.00 90.44 767 ILE A C 1
ATOM 5916 O O . ILE A 1 767 ? 8.316 11.840 29.081 1.00 90.44 767 ILE A O 1
ATOM 5920 N N . ARG A 1 768 ? 7.645 13.936 29.478 1.00 87.75 768 ARG A N 1
ATOM 5921 C CA . ARG A 1 768 ? 7.175 13.650 30.852 1.00 87.75 768 ARG A CA 1
ATOM 5922 C C . ARG A 1 768 ? 6.027 12.640 30.891 1.00 87.75 768 ARG A C 1
ATOM 5924 O O . ARG A 1 768 ? 5.853 11.964 31.906 1.00 87.75 768 ARG A O 1
ATOM 5931 N N . THR A 1 769 ? 5.248 12.554 29.817 1.00 83.94 769 THR A N 1
ATOM 5932 C CA . THR A 1 769 ? 4.108 11.638 29.681 1.00 83.94 769 THR A CA 1
ATOM 5933 C C . THR A 1 769 ? 4.472 10.325 28.991 1.00 83.94 769 THR A C 1
ATOM 5935 O O . THR A 1 769 ? 3.632 9.428 28.942 1.00 83.94 769 THR A O 1
ATOM 5938 N N . ALA A 1 770 ? 5.727 10.159 28.555 1.00 76.25 770 ALA A N 1
ATOM 5939 C CA . ALA A 1 770 ? 6.194 8.943 27.903 1.00 76.25 770 ALA A CA 1
ATOM 5940 C C . ALA A 1 770 ? 5.914 7.686 28.759 1.00 76.25 770 ALA A C 1
ATOM 5942 O O . ALA A 1 770 ? 6.113 7.696 29.984 1.00 76.25 770 ALA A O 1
ATOM 5943 N N . PRO A 1 771 ? 5.476 6.570 28.149 1.00 71.25 771 PRO A N 1
ATOM 5944 C CA . PRO A 1 771 ? 5.112 5.351 28.874 1.00 71.25 771 PRO A CA 1
ATOM 5945 C C . PRO A 1 771 ? 6.296 4.752 29.649 1.00 71.25 771 PRO A C 1
ATOM 5947 O O . PRO A 1 771 ? 6.106 4.218 30.742 1.00 71.25 771 PRO A O 1
ATOM 5950 N N . GLN A 1 772 ? 7.526 4.932 29.158 1.00 68.62 772 GLN A N 1
ATOM 5951 C CA . GLN A 1 772 ? 8.748 4.438 29.793 1.00 68.62 772 GLN A CA 1
ATOM 5952 C C . GLN A 1 772 ? 9.215 5.349 30.950 1.00 68.62 772 GLN A C 1
ATOM 5954 O O . GLN A 1 772 ? 9.587 6.501 30.715 1.00 68.62 772 GLN A O 1
ATOM 5959 N N . PRO A 1 773 ? 9.291 4.853 32.204 1.00 63.56 773 PRO A N 1
ATOM 5960 C CA . PRO A 1 773 ? 9.672 5.670 33.361 1.00 63.56 773 PRO A CA 1
ATOM 5961 C C . PRO A 1 773 ? 11.071 6.296 33.263 1.00 63.56 773 PRO A C 1
ATOM 5963 O O . PRO A 1 773 ? 11.284 7.385 33.791 1.00 63.56 773 PRO A O 1
ATOM 5966 N N . GLY A 1 774 ? 12.010 5.625 32.582 1.00 67.38 774 GLY A N 1
ATOM 5967 C CA . GLY A 1 774 ? 13.389 6.094 32.404 1.00 67.38 774 GLY A CA 1
ATOM 5968 C C . GLY A 1 774 ? 13.518 7.335 31.515 1.00 67.38 774 GLY A C 1
ATOM 5969 O O . GLY A 1 774 ? 14.425 8.131 31.730 1.00 67.38 774 GLY A O 1
ATOM 5970 N N . LEU A 1 775 ? 12.584 7.544 30.578 1.00 73.69 775 LEU A N 1
ATOM 5971 C CA . LEU A 1 775 ? 12.605 8.688 29.658 1.00 73.69 775 LEU A CA 1
ATOM 5972 C C . LEU A 1 775 ? 12.011 9.955 30.290 1.00 73.69 775 LEU A C 1
ATOM 5974 O O . LEU A 1 775 ? 12.445 11.059 29.983 1.00 73.69 775 LEU A O 1
ATOM 5978 N N . ARG A 1 776 ? 11.071 9.824 31.238 1.00 79.00 776 ARG A N 1
ATOM 5979 C CA . ARG A 1 776 ? 10.353 10.970 31.838 1.00 79.00 776 ARG A CA 1
ATOM 5980 C C . ARG A 1 776 ? 11.276 11.977 32.524 1.00 79.00 776 ARG A C 1
ATOM 5982 O O . ARG A 1 776 ? 11.014 13.177 32.486 1.00 79.00 776 ARG A O 1
ATOM 5989 N N . ALA A 1 777 ? 12.345 11.490 33.157 1.00 80.56 777 ALA A N 1
ATOM 5990 C CA . ALA A 1 777 ? 13.322 12.324 33.860 1.00 80.56 777 ALA A CA 1
ATOM 5991 C C . ALA A 1 777 ? 14.228 13.124 32.903 1.00 80.56 777 ALA A C 1
ATOM 5993 O O . ALA A 1 777 ? 14.793 14.142 33.302 1.00 80.56 777 ALA A O 1
ATOM 5994 N N . GLU A 1 778 ? 14.342 12.702 31.640 1.00 85.88 778 GLU A N 1
ATOM 5995 C CA . GLU A 1 778 ? 15.160 13.370 30.624 1.00 85.88 778 GLU A CA 1
ATOM 5996 C C . GLU A 1 778 ? 14.588 14.733 30.212 1.00 85.88 778 GLU A C 1
ATOM 5998 O O . GLU A 1 778 ? 15.335 15.604 29.774 1.00 85.88 778 GLU A O 1
ATOM 6003 N N . ALA A 1 779 ? 13.284 14.965 30.409 1.00 86.25 779 ALA A N 1
ATOM 6004 C CA . ALA A 1 779 ? 12.634 16.228 30.060 1.00 86.25 779 ALA A CA 1
ATOM 6005 C C . ALA A 1 779 ? 13.292 17.439 30.743 1.00 86.25 779 ALA A C 1
ATOM 6007 O O . ALA A 1 779 ? 13.355 18.526 30.171 1.00 86.25 779 ALA A O 1
ATOM 6008 N N . GLU A 1 780 ? 13.802 17.268 31.968 1.00 88.50 780 GLU A N 1
ATOM 6009 C CA . GLU A 1 780 ? 14.439 18.355 32.723 1.00 88.50 780 GLU A CA 1
ATOM 6010 C C . GLU A 1 780 ? 15.834 18.728 32.228 1.00 88.50 780 GLU A C 1
ATOM 6012 O O . GLU A 1 780 ? 16.380 19.745 32.653 1.00 88.50 780 GLU A O 1
ATOM 6017 N N . LYS A 1 781 ? 16.405 17.941 31.315 1.00 91.25 781 LYS A N 1
ATOM 6018 C CA . LYS A 1 781 ? 17.710 18.228 30.723 1.00 91.25 781 LYS A CA 1
ATOM 6019 C C . LYS A 1 781 ? 17.637 19.311 29.642 1.00 91.25 781 LYS A C 1
ATOM 6021 O O . LYS A 1 781 ? 18.623 20.019 29.439 1.00 91.25 781 LYS A O 1
ATOM 6026 N N . TYR A 1 782 ? 16.478 19.485 29.002 1.00 93.50 782 TYR A N 1
ATOM 6027 C CA . TYR A 1 782 ? 16.250 20.523 27.994 1.00 93.50 782 TYR A CA 1
ATOM 6028 C C . TYR A 1 782 ? 16.097 21.911 28.614 1.00 93.50 782 TYR A C 1
ATOM 6030 O O . TYR A 1 782 ? 15.384 22.097 29.607 1.00 93.50 782 TYR A O 1
ATOM 6038 N N . LEU A 1 783 ? 16.720 22.897 27.969 1.00 93.88 783 LEU A N 1
ATOM 6039 C CA . LEU A 1 783 ? 16.721 24.306 28.341 1.00 93.88 783 LEU A CA 1
ATOM 6040 C C . LEU A 1 783 ? 16.251 25.184 27.183 1.00 93.88 783 LEU A C 1
ATOM 6042 O O . LEU A 1 783 ? 16.582 24.927 26.025 1.00 93.88 783 LEU A O 1
ATOM 6046 N N . LEU A 1 784 ? 15.561 26.267 27.535 1.00 95.06 784 LEU A N 1
ATOM 6047 C CA . LEU A 1 784 ? 15.254 27.383 26.649 1.00 95.06 784 LEU A CA 1
ATOM 6048 C C . LEU A 1 784 ? 15.929 28.638 27.210 1.00 95.06 784 LEU A C 1
ATOM 6050 O O . LEU A 1 784 ? 15.588 29.098 28.301 1.00 95.06 784 LEU A O 1
ATOM 6054 N N . LEU A 1 785 ? 16.900 29.173 26.476 1.00 93.31 785 LEU A N 1
ATOM 6055 C CA . LEU A 1 785 ? 17.671 30.353 26.848 1.00 93.31 785 LEU A CA 1
ATOM 6056 C C . LEU A 1 785 ? 17.199 31.585 26.052 1.00 93.31 785 LEU A C 1
ATOM 6058 O O . LEU A 1 785 ? 16.897 31.446 24.862 1.00 93.31 785 LEU A O 1
ATOM 6062 N N . PRO A 1 786 ? 17.173 32.784 26.665 1.00 90.56 786 PRO A N 1
ATOM 6063 C CA . PRO A 1 786 ? 17.433 33.053 28.086 1.00 90.56 786 PRO A CA 1
ATOM 6064 C C . PRO A 1 786 ? 16.284 32.568 28.991 1.00 90.56 786 PRO A C 1
ATOM 6066 O O . PRO A 1 786 ? 15.113 32.684 28.634 1.00 90.56 786 PRO A O 1
ATOM 6069 N N . GLU A 1 787 ? 16.603 32.005 30.160 1.00 84.94 787 GLU A N 1
ATOM 6070 C CA . GLU A 1 787 ? 15.593 31.399 31.042 1.00 84.94 787 GLU A CA 1
ATOM 6071 C C . GLU A 1 787 ? 14.562 32.448 31.518 1.00 84.94 787 GLU A C 1
ATOM 6073 O O . GLU A 1 787 ? 14.917 33.468 32.107 1.00 84.94 787 GLU A O 1
ATOM 6078 N N . GLY A 1 788 ? 13.271 32.190 31.277 1.00 73.75 788 GLY A N 1
ATOM 6079 C CA . GLY A 1 788 ? 12.166 33.016 31.785 1.00 73.75 788 GLY A CA 1
ATOM 6080 C C . GLY A 1 788 ? 11.899 34.334 31.045 1.00 73.75 788 GLY A C 1
ATOM 6081 O O . GLY A 1 788 ? 11.147 35.163 31.556 1.00 73.75 788 GLY A O 1
ATOM 6082 N N . ASP A 1 789 ? 12.479 34.547 29.862 1.00 82.69 789 ASP A N 1
ATOM 6083 C CA . ASP A 1 789 ? 12.257 35.772 29.085 1.00 82.69 789 ASP A CA 1
ATOM 6084 C C . ASP A 1 789 ? 10.847 35.830 28.462 1.00 82.69 789 ASP A C 1
ATOM 6086 O O . ASP A 1 789 ? 10.346 34.880 27.856 1.00 82.69 789 ASP A O 1
ATOM 6090 N N . ALA A 1 790 ? 10.189 36.983 28.597 1.00 74.50 790 ALA A N 1
ATOM 6091 C CA . ALA A 1 790 ? 8.875 37.242 28.022 1.00 74.50 790 ALA A CA 1
ATOM 6092 C C . ALA A 1 790 ? 8.896 37.277 26.482 1.00 74.50 790 ALA A C 1
ATOM 6094 O O . ALA A 1 790 ? 7.858 37.054 25.854 1.00 74.50 790 ALA A O 1
ATOM 6095 N N . SER A 1 791 ? 10.059 37.515 25.865 1.00 78.25 791 SER A N 1
ATOM 6096 C CA . SER A 1 791 ? 10.237 37.493 24.408 1.00 78.25 791 SER A CA 1
ATOM 6097 C C . SER A 1 791 ? 9.912 36.123 23.782 1.00 78.25 791 SER A C 1
ATOM 6099 O O . SER A 1 791 ? 9.499 36.058 22.622 1.00 78.25 791 SER A O 1
ATOM 6101 N N . HIS A 1 792 ? 9.975 35.029 24.555 1.00 82.75 792 HIS A N 1
ATOM 6102 C CA . HIS A 1 792 ? 9.602 33.678 24.100 1.00 82.75 792 HIS A CA 1
ATOM 6103 C C . HIS A 1 792 ? 8.108 33.519 23.772 1.00 82.75 792 HIS A C 1
ATOM 6105 O O . HIS A 1 792 ? 7.715 32.523 23.160 1.00 82.75 792 HIS A O 1
ATOM 6111 N N . GLN A 1 793 ? 7.265 34.471 24.190 1.00 73.94 793 GLN A N 1
ATOM 6112 C CA . GLN A 1 793 ? 5.809 34.429 24.007 1.00 73.94 793 GLN A CA 1
ATOM 6113 C C . GLN A 1 793 ? 5.334 34.960 22.649 1.00 73.94 793 GLN A C 1
ATOM 6115 O O . GLN A 1 793 ? 4.167 34.777 22.300 1.00 73.94 793 GLN A O 1
ATOM 6120 N N . SER A 1 794 ? 6.200 35.597 21.857 1.00 62.84 794 SER A N 1
ATOM 6121 C CA . SER A 1 794 ? 5.807 36.051 20.519 1.00 62.84 794 SER A CA 1
ATOM 6122 C C . SER A 1 794 ? 5.572 34.869 19.568 1.00 62.84 794 SER A C 1
ATOM 6124 O O . SER A 1 794 ? 6.413 33.981 19.438 1.00 62.84 794 SER A O 1
ATOM 6126 N N . SER A 1 795 ? 4.427 34.859 18.876 1.00 57.09 795 SER A N 1
ATOM 6127 C CA . SER A 1 795 ? 4.145 33.911 17.793 1.00 57.09 795 SER A CA 1
ATOM 6128 C C . SER A 1 795 ? 4.855 34.368 16.519 1.00 57.09 795 SER A C 1
ATOM 6130 O O . SER A 1 795 ? 4.603 35.477 16.036 1.00 57.09 795 SER A O 1
ATOM 6132 N N . PHE A 1 796 ? 5.733 33.534 15.966 1.00 59.22 796 PHE A N 1
ATOM 6133 C CA . PHE A 1 796 ? 6.613 33.944 14.870 1.00 59.22 796 PHE A CA 1
ATOM 6134 C C . PHE A 1 796 ? 6.394 33.224 13.532 1.00 59.22 796 PHE A C 1
ATOM 6136 O O . PHE A 1 796 ? 7.178 33.488 12.623 1.00 59.22 796 PHE A O 1
ATOM 6143 N N . CYS A 1 797 ? 5.367 32.380 13.345 1.00 49.75 797 CYS A N 1
ATOM 6144 C CA . CYS A 1 797 ? 5.288 31.580 12.114 1.00 49.75 797 CYS A CA 1
ATOM 6145 C C . CYS A 1 797 ? 3.908 31.365 11.482 1.00 49.75 797 CYS A C 1
ATOM 6147 O O . CYS A 1 797 ? 2.976 30.899 12.130 1.00 49.75 797 CYS A O 1
ATOM 6149 N N . GLU A 1 798 ? 3.878 31.607 10.166 1.00 49.00 798 GLU A N 1
ATOM 6150 C CA . GLU A 1 798 ? 3.094 30.889 9.156 1.00 49.00 798 GLU A CA 1
ATOM 6151 C C . GLU A 1 798 ? 4.070 29.931 8.435 1.00 49.00 798 GLU A C 1
ATOM 6153 O O . GLU A 1 798 ? 4.730 30.320 7.471 1.00 49.00 798 GLU A O 1
ATOM 6158 N N . LEU A 1 799 ? 4.243 28.705 8.944 1.00 50.03 799 LEU A N 1
ATOM 6159 C CA . LEU A 1 799 ? 4.970 27.634 8.243 1.00 50.03 799 LEU A CA 1
ATOM 6160 C C . LEU A 1 799 ? 3.934 26.777 7.514 1.00 50.03 799 LEU A C 1
ATOM 6162 O O . LEU A 1 799 ? 3.087 26.150 8.145 1.00 50.03 799 LEU A O 1
ATOM 6166 N N . ALA A 1 800 ? 3.956 26.794 6.181 1.00 40.94 800 ALA A N 1
ATOM 6167 C CA . ALA A 1 800 ? 3.034 26.003 5.375 1.00 40.94 800 ALA A CA 1
ATOM 6168 C C . ALA A 1 800 ? 3.504 24.543 5.312 1.00 40.94 800 ALA A C 1
ATOM 6170 O O . ALA A 1 800 ? 4.589 24.257 4.811 1.00 40.94 800 ALA A O 1
ATOM 6171 N N . TRP A 1 801 ? 2.661 23.628 5.788 1.00 37.28 801 TRP A N 1
ATOM 6172 C CA . TRP A 1 801 ? 2.884 22.187 5.703 1.00 37.28 801 TRP A CA 1
ATOM 6173 C C . TRP A 1 801 ? 2.733 21.733 4.242 1.00 37.28 801 TRP A C 1
ATOM 6175 O O . TRP A 1 801 ? 1.667 21.888 3.643 1.00 37.28 801 TRP A O 1
ATOM 6185 N N . ARG A 1 802 ? 3.806 21.209 3.644 1.00 36.06 802 ARG A N 1
ATOM 6186 C CA . ARG A 1 802 ? 3.800 20.577 2.316 1.00 36.06 802 ARG A CA 1
ATOM 6187 C C . ARG A 1 802 ? 4.446 19.206 2.444 1.00 36.06 802 ARG A C 1
ATOM 6189 O O . ARG A 1 802 ? 5.595 19.106 2.864 1.00 36.06 802 ARG A O 1
ATOM 6196 N N . ALA A 1 803 ? 3.697 18.164 2.107 1.00 28.97 803 ALA A N 1
ATOM 6197 C CA . ALA A 1 803 ? 4.179 16.794 2.159 1.00 28.97 803 ALA A CA 1
ATOM 6198 C C . ALA A 1 803 ? 4.971 16.444 0.892 1.00 28.97 803 ALA A C 1
ATOM 6200 O O . ALA A 1 803 ? 4.524 16.721 -0.220 1.00 28.97 803 ALA A O 1
ATOM 6201 N N . GLY A 1 804 ? 6.113 15.783 1.089 1.00 31.19 804 GLY A N 1
ATOM 6202 C CA . GLY A 1 804 ? 6.866 15.093 0.045 1.00 31.19 804 GLY A CA 1
ATOM 6203 C C . GLY A 1 804 ? 8.371 15.354 0.126 1.00 31.19 804 GLY A C 1
ATOM 6204 O O . GLY A 1 804 ? 8.813 16.406 -0.331 1.00 31.19 804 GLY A O 1
ATOM 6205 N N . PRO A 1 805 ? 9.192 14.431 0.663 1.00 33.28 805 PRO A N 1
ATOM 6206 C CA . PRO A 1 805 ? 10.628 14.488 0.420 1.00 33.28 805 PRO A CA 1
ATOM 6207 C C . PRO A 1 805 ? 10.907 14.264 -1.081 1.00 33.28 805 PRO A C 1
ATOM 6209 O O . PRO A 1 805 ? 10.188 13.492 -1.724 1.00 33.28 805 PRO A O 1
ATOM 6212 N N . PRO A 1 806 ? 11.942 14.896 -1.662 1.00 34.72 806 PRO A N 1
ATOM 6213 C CA . PRO A 1 806 ? 12.333 14.630 -3.042 1.00 34.72 806 PRO A CA 1
ATOM 6214 C C . PRO A 1 806 ? 12.680 13.144 -3.221 1.00 34.72 806 PRO A C 1
ATOM 6216 O O . PRO A 1 806 ? 13.346 12.540 -2.372 1.00 34.72 806 PRO A O 1
ATOM 6219 N N . LYS A 1 807 ? 12.212 12.552 -4.328 1.00 39.41 807 LYS A N 1
ATOM 6220 C CA . LYS A 1 807 ? 12.505 11.164 -4.714 1.00 39.41 807 LYS A CA 1
ATOM 6221 C C . LYS A 1 807 ? 14.024 10.970 -4.788 1.00 39.41 807 LYS A C 1
ATOM 6223 O O . LYS A 1 807 ? 14.711 11.685 -5.514 1.00 39.41 807 LYS A O 1
ATOM 6228 N N . ARG A 1 808 ? 14.547 10.021 -4.010 1.00 48.19 808 ARG A N 1
ATOM 6229 C CA . ARG A 1 808 ? 15.984 9.716 -3.929 1.00 48.19 808 ARG A CA 1
ATOM 6230 C C . ARG A 1 808 ? 16.399 8.728 -5.015 1.00 48.19 808 ARG A C 1
ATOM 6232 O O . ARG A 1 808 ? 15.589 7.911 -5.449 1.00 48.19 808 ARG A O 1
ATOM 6239 N N . ARG A 1 809 ? 17.671 8.787 -5.425 1.00 52.28 809 ARG A N 1
ATOM 6240 C CA . ARG A 1 809 ? 18.271 7.792 -6.331 1.00 52.28 809 ARG A CA 1
ATOM 6241 C C . ARG A 1 809 ? 18.326 6.415 -5.659 1.00 52.28 809 ARG A C 1
ATOM 6243 O O . ARG A 1 809 ? 18.584 6.328 -4.459 1.00 52.28 809 ARG A O 1
ATOM 6250 N N . TRP A 1 810 ? 18.054 5.366 -6.434 1.00 55.88 810 TRP A N 1
ATOM 6251 C CA . TRP A 1 810 ? 18.009 3.973 -5.981 1.00 55.88 810 TRP A CA 1
ATOM 6252 C C . TRP A 1 810 ? 19.393 3.521 -5.481 1.00 55.88 810 TRP A C 1
ATOM 6254 O O . TRP A 1 810 ? 20.362 3.528 -6.235 1.00 55.88 810 TRP A O 1
ATOM 6264 N N . LEU A 1 811 ? 19.491 3.134 -4.208 1.00 74.31 811 LEU A N 1
ATOM 6265 C CA . LEU A 1 811 ? 20.687 2.551 -3.589 1.00 74.31 811 LEU A CA 1
ATOM 6266 C C . LEU A 1 811 ? 20.288 1.267 -2.857 1.00 74.31 811 LEU A C 1
ATOM 6268 O O . LEU A 1 811 ? 19.163 1.213 -2.359 1.00 74.31 811 LEU A O 1
ATOM 6272 N N . PRO A 1 812 ? 21.191 0.280 -2.713 1.00 76.88 812 PRO A N 1
ATOM 6273 C CA . PRO A 1 812 ? 20.886 -0.938 -1.969 1.00 76.88 812 PRO A CA 1
ATOM 6274 C C . PRO A 1 812 ? 20.446 -0.644 -0.526 1.00 76.88 812 PRO A C 1
ATOM 6276 O O . PRO A 1 812 ? 20.842 0.366 0.080 1.00 76.88 812 PRO A O 1
ATOM 6279 N N . SER A 1 813 ? 19.622 -1.532 0.032 1.00 72.50 813 SER A N 1
ATOM 6280 C CA . SER A 1 813 ? 19.189 -1.494 1.435 1.00 72.50 813 SER A CA 1
ATOM 6281 C C . SER A 1 813 ? 20.379 -1.478 2.397 1.00 72.50 813 SER A C 1
ATOM 6283 O O . SER A 1 813 ? 21.451 -1.982 2.070 1.00 72.50 813 SER A O 1
ATOM 6285 N N . ARG A 1 814 ? 20.207 -0.879 3.587 1.00 72.75 814 ARG A N 1
ATOM 6286 C CA . ARG A 1 814 ? 21.247 -0.931 4.631 1.00 72.75 814 ARG A CA 1
ATOM 6287 C C . ARG A 1 814 ? 21.563 -2.380 4.989 1.00 72.75 814 ARG A C 1
ATOM 6289 O O . ARG A 1 814 ? 20.671 -3.224 5.005 1.00 72.75 814 ARG A O 1
ATOM 6296 N N . VAL A 1 815 ? 22.819 -2.629 5.328 1.00 78.81 815 VAL A N 1
ATOM 6297 C CA . VAL A 1 815 ? 23.265 -3.901 5.896 1.00 78.81 815 VAL A CA 1
ATOM 6298 C C . VAL A 1 815 ? 22.693 -4.019 7.311 1.00 78.81 815 VAL A C 1
ATOM 6300 O O . VAL A 1 815 ? 22.889 -3.111 8.116 1.00 78.81 815 VAL A O 1
ATOM 6303 N N . GLU A 1 816 ? 21.985 -5.116 7.600 1.00 64.88 816 GLU A N 1
ATOM 6304 C CA . GLU A 1 816 ? 21.272 -5.328 8.874 1.00 64.88 816 GLU A CA 1
ATOM 6305 C C . GLU A 1 816 ? 22.198 -5.215 10.093 1.00 64.88 816 GLU A C 1
ATOM 6307 O O . GLU A 1 816 ? 21.916 -4.442 11.005 1.00 64.88 816 GLU A O 1
ATOM 6312 N N . ASP A 1 817 ? 23.345 -5.902 10.056 1.00 74.81 817 ASP A N 1
ATOM 6313 C CA . ASP A 1 817 ? 24.378 -5.840 11.090 1.00 74.81 817 ASP A CA 1
ATOM 6314 C C . ASP A 1 817 ? 25.731 -5.441 10.473 1.00 74.81 817 ASP A C 1
ATOM 6316 O O . ASP A 1 817 ? 26.447 -6.263 9.894 1.00 74.81 817 ASP A O 1
ATOM 6320 N N . PHE A 1 818 ? 26.109 -4.163 10.587 1.00 80.56 818 PHE A N 1
ATOM 6321 C CA . PHE A 1 818 ? 27.402 -3.652 10.116 1.00 80.56 818 PHE A CA 1
ATOM 6322 C C . PHE A 1 818 ? 28.283 -3.207 11.287 1.00 80.56 818 PHE A C 1
ATOM 6324 O O . PHE A 1 818 ? 27.999 -2.208 11.944 1.00 80.56 818 PHE A O 1
ATOM 6331 N N . CYS A 1 819 ? 29.382 -3.922 11.545 1.00 80.94 819 CYS A N 1
ATOM 6332 C CA . CYS A 1 819 ? 30.322 -3.564 12.612 1.00 80.94 819 CYS A CA 1
ATOM 6333 C C . CYS A 1 819 ? 31.789 -3.801 12.229 1.00 80.94 819 CYS A C 1
ATOM 6335 O O . CYS A 1 819 ? 32.106 -4.659 11.402 1.00 80.94 819 CYS A O 1
ATOM 6337 N N . GLY A 1 820 ? 32.704 -3.055 12.859 1.00 80.25 820 GLY A N 1
ATOM 6338 C CA . GLY A 1 820 ? 34.154 -3.263 12.729 1.00 80.25 820 GLY A CA 1
ATOM 6339 C C . GLY A 1 820 ? 34.756 -2.837 11.385 1.00 80.25 820 GLY A C 1
ATOM 6340 O O . GLY A 1 820 ? 35.908 -3.156 11.097 1.00 80.25 820 GLY A O 1
ATOM 6341 N N . ARG A 1 821 ? 33.991 -2.121 10.550 1.00 88.12 821 ARG A N 1
ATOM 6342 C CA . ARG A 1 821 ? 34.373 -1.706 9.186 1.00 88.12 821 ARG A CA 1
ATOM 6343 C C . ARG A 1 821 ? 34.371 -0.192 8.962 1.00 88.12 821 ARG A C 1
ATOM 6345 O O . ARG A 1 821 ? 34.687 0.269 7.868 1.00 88.12 821 ARG A O 1
ATOM 6352 N N . SER A 1 822 ? 34.101 0.599 9.997 1.00 85.44 822 SER A N 1
ATOM 6353 C CA . SER A 1 822 ? 34.038 2.067 9.916 1.00 85.44 822 SER A CA 1
ATOM 6354 C C . SER A 1 822 ? 35.370 2.705 9.512 1.00 85.44 822 SER A C 1
ATOM 6356 O O . SER A 1 822 ? 35.404 3.669 8.747 1.00 85.44 822 SER A O 1
ATOM 6358 N N . ARG A 1 823 ? 36.497 2.110 9.923 1.00 86.12 823 ARG A N 1
ATOM 6359 C CA . ARG A 1 823 ? 37.828 2.530 9.458 1.00 86.12 823 ARG A CA 1
ATOM 6360 C C . ARG A 1 823 ? 38.023 2.290 7.961 1.00 86.12 823 ARG A C 1
ATOM 6362 O O . ARG A 1 823 ? 38.571 3.158 7.285 1.00 86.12 823 ARG A O 1
ATOM 6369 N N . ASP A 1 824 ? 37.600 1.125 7.468 1.00 90.06 824 ASP A N 1
ATOM 6370 C CA . ASP A 1 824 ? 37.696 0.772 6.049 1.00 90.06 824 ASP A CA 1
ATOM 6371 C C . ASP A 1 824 ? 36.854 1.743 5.209 1.00 90.06 824 ASP A C 1
ATOM 6373 O O . ASP A 1 824 ? 37.339 2.297 4.225 1.00 90.06 824 ASP A O 1
ATOM 6377 N N . LEU A 1 825 ? 35.630 2.036 5.660 1.00 89.50 825 LEU A N 1
ATOM 6378 C CA . LEU A 1 825 ? 34.714 2.978 5.014 1.00 89.50 825 LEU A CA 1
ATOM 6379 C C . LEU A 1 825 ? 35.332 4.384 4.903 1.00 89.50 825 LEU A C 1
ATOM 6381 O O . LEU A 1 825 ? 35.379 4.959 3.813 1.00 89.50 825 LEU A O 1
ATOM 6385 N N . TRP A 1 826 ? 35.888 4.909 6.000 1.00 87.81 826 TRP A N 1
ATOM 6386 C CA . TRP A 1 826 ? 36.568 6.210 6.007 1.00 87.81 826 TRP A CA 1
ATOM 6387 C C . TRP A 1 826 ? 37.811 6.243 5.099 1.00 87.81 826 TRP A C 1
ATOM 6389 O O . TRP A 1 826 ? 38.018 7.207 4.359 1.00 87.81 826 TRP A O 1
ATOM 6399 N N . LEU A 1 827 ? 38.639 5.190 5.108 1.00 88.19 827 LEU A N 1
ATOM 6400 C CA . LEU A 1 827 ? 39.826 5.109 4.247 1.00 88.19 827 LEU A CA 1
ATOM 6401 C C . LEU A 1 827 ? 39.458 5.080 2.759 1.00 88.19 827 LEU A C 1
ATOM 6403 O O . LEU A 1 827 ? 40.116 5.750 1.960 1.00 88.19 827 LEU A O 1
ATOM 6407 N N . LEU A 1 828 ? 38.405 4.350 2.386 1.00 90.19 828 LEU A N 1
ATOM 6408 C CA . LEU A 1 828 ? 37.915 4.300 1.009 1.00 90.19 828 LEU A CA 1
ATOM 6409 C C . LEU A 1 828 ? 37.417 5.672 0.531 1.00 90.19 828 LEU A C 1
ATOM 6411 O O . LEU A 1 828 ? 37.823 6.111 -0.545 1.00 90.19 828 LEU A O 1
ATOM 6415 N N . LEU A 1 829 ? 36.635 6.395 1.342 1.00 87.69 829 LEU A N 1
ATOM 6416 C CA . LEU A 1 829 ? 36.193 7.761 1.016 1.00 87.69 829 LEU A CA 1
ATOM 6417 C C . LEU A 1 829 ? 37.368 8.732 0.877 1.00 87.69 829 LEU A C 1
ATOM 6419 O O . LEU A 1 829 ? 37.427 9.528 -0.060 1.00 87.69 829 LEU A O 1
ATOM 6423 N N . LYS A 1 830 ? 38.360 8.622 1.764 1.00 85.88 830 LYS A N 1
ATOM 6424 C CA . LYS A 1 830 ? 39.594 9.403 1.670 1.00 85.88 830 LYS A CA 1
ATOM 6425 C C . LYS A 1 830 ? 40.365 9.109 0.381 1.00 85.88 830 LYS A C 1
ATOM 6427 O O . LYS A 1 830 ? 40.978 10.015 -0.184 1.00 85.88 830 LYS A O 1
ATOM 6432 N N . HIS A 1 831 ? 40.356 7.866 -0.099 1.00 87.12 831 HIS A N 1
ATOM 6433 C CA . HIS A 1 831 ? 40.964 7.510 -1.380 1.00 87.12 831 HIS A CA 1
ATOM 6434 C C . HIS A 1 831 ? 40.201 8.089 -2.575 1.00 87.12 831 HIS A C 1
ATOM 6436 O O . HIS A 1 831 ? 40.849 8.652 -3.455 1.00 87.12 831 HIS A O 1
ATOM 6442 N N . LEU A 1 832 ? 38.868 8.012 -2.573 1.00 84.00 832 LEU A N 1
ATOM 6443 C CA . LEU A 1 832 ? 38.008 8.554 -3.632 1.00 84.00 832 LEU A CA 1
ATOM 6444 C C . LEU A 1 832 ? 38.150 10.089 -3.744 1.00 84.00 832 LEU A C 1
ATOM 6446 O O . LEU A 1 832 ? 38.362 10.607 -4.832 1.00 84.00 832 LEU A O 1
ATOM 6450 N N . GLY A 1 833 ? 38.273 10.806 -2.619 1.00 66.75 833 GLY A N 1
ATOM 6451 C CA . GLY A 1 833 ? 38.488 12.263 -2.596 1.00 66.75 833 GLY A CA 1
ATOM 6452 C C . GLY A 1 833 ? 39.930 12.767 -2.810 1.00 66.75 833 GLY A C 1
ATOM 6453 O O . GLY A 1 833 ? 40.165 13.975 -2.771 1.00 66.75 833 GLY A O 1
ATOM 6454 N N . SER A 1 834 ? 40.932 11.893 -3.006 1.00 63.12 834 SER A N 1
ATOM 6455 C CA . SER A 1 834 ? 42.362 12.274 -3.032 1.00 63.12 834 SER A CA 1
ATOM 6456 C C . SER A 1 834 ? 43.043 12.086 -4.392 1.00 63.12 834 SER A C 1
ATOM 6458 O O . SER A 1 834 ? 43.936 11.263 -4.537 1.00 63.12 834 SER A O 1
ATOM 6460 N N . ALA A 1 835 ? 42.678 12.853 -5.424 1.00 61.06 835 ALA A N 1
ATOM 6461 C CA . ALA A 1 835 ? 43.281 12.796 -6.776 1.00 61.06 835 ALA A CA 1
ATOM 6462 C C . ALA A 1 835 ? 43.311 11.394 -7.447 1.00 61.06 835 ALA A C 1
ATOM 6464 O O . ALA A 1 835 ? 43.885 11.227 -8.529 1.00 61.06 835 ALA A O 1
ATOM 6465 N N . ARG A 1 836 ? 42.723 10.365 -6.823 1.00 79.38 836 ARG A N 1
ATOM 6466 C CA . ARG A 1 836 ? 42.626 8.990 -7.313 1.00 79.38 836 ARG A CA 1
ATOM 6467 C C . ARG A 1 836 ? 41.186 8.753 -7.715 1.00 79.38 836 ARG A C 1
ATOM 6469 O O . ARG A 1 836 ? 40.286 8.858 -6.907 1.00 79.38 836 ARG A O 1
ATOM 6476 N N . ARG A 1 837 ? 41.000 8.394 -8.979 1.00 87.38 837 ARG A N 1
ATOM 6477 C CA . ARG A 1 837 ? 39.675 8.234 -9.581 1.00 87.38 837 ARG A CA 1
ATOM 6478 C C . ARG A 1 837 ? 39.214 6.778 -9.640 1.00 87.38 837 ARG A C 1
ATOM 6480 O O . ARG A 1 837 ? 38.173 6.496 -10.213 1.00 87.38 837 ARG A O 1
ATOM 6487 N N . CYS A 1 838 ? 40.007 5.841 -9.115 1.00 91.94 838 CYS A N 1
ATOM 6488 C CA . CYS A 1 838 ? 39.661 4.424 -9.108 1.00 91.94 838 CYS A CA 1
ATOM 6489 C C . CYS A 1 838 ? 40.264 3.693 -7.903 1.00 91.94 838 CYS A C 1
ATOM 6491 O O . CYS A 1 838 ? 41.486 3.695 -7.706 1.00 91.94 838 CYS A O 1
ATOM 6493 N N . VAL A 1 839 ? 39.396 3.035 -7.138 1.00 94.31 839 VAL A N 1
ATOM 6494 C CA . VAL A 1 839 ? 39.733 2.157 -6.015 1.00 94.31 839 VAL A CA 1
ATOM 6495 C C . VAL A 1 839 ? 39.153 0.770 -6.292 1.00 94.31 839 VAL A C 1
ATOM 6497 O O . VAL A 1 839 ? 38.014 0.652 -6.732 1.00 94.31 839 VAL A O 1
ATOM 6500 N N . LEU A 1 840 ? 39.940 -0.278 -6.060 1.00 93.94 840 LEU A N 1
ATOM 6501 C CA . LEU A 1 840 ? 39.548 -1.676 -6.226 1.00 93.94 840 LEU A CA 1
ATOM 6502 C C . LEU A 1 840 ? 39.697 -2.392 -4.883 1.00 93.94 840 LEU A C 1
ATOM 6504 O O . LEU A 1 840 ? 40.815 -2.623 -4.424 1.00 93.94 840 LEU A O 1
ATOM 6508 N N . VAL A 1 841 ? 38.570 -2.720 -4.259 1.00 95.44 841 VAL A N 1
ATOM 6509 C CA . VAL A 1 841 ? 38.490 -3.483 -3.013 1.00 95.44 841 VAL A CA 1
ATOM 6510 C C . VAL A 1 841 ? 38.620 -4.964 -3.341 1.00 95.44 841 VAL A C 1
ATOM 6512 O O . VAL A 1 841 ? 37.802 -5.517 -4.075 1.00 95.44 841 VAL A O 1
ATOM 6515 N N . HIS A 1 842 ? 39.643 -5.614 -2.793 1.00 94.44 842 HIS A N 1
ATOM 6516 C CA . HIS A 1 842 ? 39.899 -7.028 -3.042 1.00 94.44 842 HIS A CA 1
ATOM 6517 C C . HIS A 1 842 ? 40.112 -7.825 -1.759 1.00 94.44 842 HIS A C 1
ATOM 6519 O O . HIS A 1 842 ? 40.547 -7.299 -0.736 1.00 94.44 842 HIS A O 1
ATOM 6525 N N . GLY A 1 843 ? 39.788 -9.114 -1.811 1.00 90.75 843 GLY A N 1
ATOM 6526 C CA . GLY A 1 843 ? 39.899 -10.021 -0.674 1.00 90.75 843 GLY A CA 1
ATOM 6527 C C . GLY A 1 843 ? 39.075 -11.297 -0.867 1.00 90.75 843 GLY A C 1
ATOM 6528 O O . GLY A 1 843 ? 38.290 -11.382 -1.817 1.00 90.75 843 GLY A O 1
ATOM 6529 N N . PRO A 1 844 ? 39.203 -12.281 0.038 1.00 86.50 844 PRO A N 1
ATOM 6530 C CA . PRO A 1 844 ? 38.504 -13.564 -0.035 1.00 86.50 844 PRO A CA 1
ATOM 6531 C C . PRO A 1 844 ? 36.987 -13.443 -0.251 1.00 86.50 844 PRO A C 1
ATOM 6533 O O . PRO A 1 844 ? 36.356 -12.432 0.082 1.00 86.50 844 PRO A O 1
ATOM 6536 N N . ALA A 1 845 ? 36.372 -14.494 -0.794 1.00 81.38 845 ALA A N 1
ATOM 6537 C CA . ALA A 1 845 ? 34.915 -14.582 -0.867 1.00 81.38 845 ALA A CA 1
ATOM 6538 C C . ALA A 1 845 ? 34.298 -14.479 0.542 1.00 81.38 845 ALA A C 1
ATOM 6540 O O . ALA A 1 845 ? 34.874 -14.961 1.516 1.00 81.38 845 ALA A O 1
ATOM 6541 N N . LYS A 1 846 ? 33.122 -13.844 0.645 1.00 83.94 846 LYS A N 1
ATOM 6542 C CA . LYS A 1 846 ? 32.338 -13.704 1.892 1.00 83.94 846 LYS A CA 1
ATOM 6543 C C . LYS A 1 846 ? 32.987 -12.896 3.030 1.00 83.94 846 LYS A C 1
ATOM 6545 O O . LYS A 1 846 ? 32.475 -12.895 4.140 1.00 83.94 846 LYS A O 1
ATOM 6550 N N . ILE A 1 847 ? 34.060 -12.143 2.771 1.00 87.94 847 ILE A N 1
ATOM 6551 C CA . ILE A 1 847 ? 34.714 -11.290 3.787 1.00 87.94 847 ILE A CA 1
ATOM 6552 C C . ILE A 1 847 ? 33.946 -9.988 4.127 1.00 87.94 847 ILE A C 1
ATOM 6554 O O . ILE A 1 847 ? 34.367 -9.226 5.001 1.00 87.94 847 ILE A O 1
ATOM 6558 N N . GLY A 1 848 ? 32.833 -9.722 3.430 1.00 88.06 848 GLY A N 1
ATOM 6559 C CA . GLY A 1 848 ? 31.993 -8.533 3.627 1.00 88.06 848 GLY A CA 1
ATOM 6560 C C . GLY A 1 848 ? 32.261 -7.366 2.666 1.00 88.06 848 GLY A C 1
ATOM 6561 O O . GLY A 1 848 ? 31.948 -6.231 3.010 1.00 88.06 848 GLY A O 1
ATOM 6562 N N . LYS A 1 849 ? 32.828 -7.613 1.471 1.00 91.94 849 LYS A N 1
ATOM 6563 C CA . LYS A 1 849 ? 33.065 -6.566 0.450 1.00 91.94 849 LYS A CA 1
ATOM 6564 C C . LYS A 1 849 ? 31.769 -5.838 0.066 1.00 91.94 849 LYS A C 1
ATOM 6566 O O . LYS A 1 849 ? 31.701 -4.623 0.205 1.00 91.94 849 LYS A O 1
ATOM 6571 N N . SER A 1 850 ? 30.733 -6.583 -0.315 1.00 90.69 850 SER A N 1
ATOM 6572 C CA . SER A 1 850 ? 29.434 -6.031 -0.724 1.00 90.69 850 SER A CA 1
ATOM 6573 C C . SER A 1 850 ? 28.748 -5.228 0.379 1.00 90.69 850 SER A C 1
ATOM 6575 O O . SER A 1 850 ? 28.216 -4.149 0.126 1.00 90.69 850 SER A O 1
ATOM 6577 N N . ALA A 1 851 ? 28.849 -5.697 1.628 1.00 89.62 851 ALA A N 1
ATOM 6578 C CA . ALA A 1 851 ? 28.351 -4.976 2.796 1.00 89.62 851 ALA A CA 1
ATOM 6579 C C . ALA A 1 851 ? 29.075 -3.629 2.993 1.00 89.62 851 ALA A C 1
ATOM 6581 O O . ALA A 1 851 ? 28.435 -2.599 3.189 1.00 89.62 851 ALA A O 1
ATOM 6582 N N . LEU A 1 852 ? 30.409 -3.612 2.870 1.00 92.00 852 LEU A N 1
ATOM 6583 C CA . LEU A 1 852 ? 31.213 -2.388 2.953 1.00 92.00 852 LEU A CA 1
ATOM 6584 C C . LEU A 1 852 ? 30.887 -1.395 1.828 1.00 92.00 852 LEU A C 1
ATOM 6586 O O . LEU A 1 852 ? 30.754 -0.201 2.090 1.00 92.00 852 LEU A O 1
ATOM 6590 N N . LEU A 1 853 ? 30.752 -1.875 0.589 1.00 93.06 853 LEU A N 1
ATOM 6591 C CA . LEU A 1 853 ? 30.402 -1.042 -0.565 1.00 93.06 853 LEU A CA 1
ATOM 6592 C C . LEU A 1 853 ? 28.993 -0.452 -0.432 1.00 93.06 853 LEU A C 1
ATOM 6594 O O . LEU A 1 853 ? 28.795 0.714 -0.764 1.00 93.06 853 LEU A O 1
ATOM 6598 N N . THR A 1 854 ? 28.041 -1.231 0.083 1.00 90.06 854 THR A N 1
ATOM 6599 C CA . THR A 1 854 ? 26.658 -0.797 0.318 1.00 90.06 854 THR A CA 1
ATOM 6600 C C . THR A 1 854 ? 26.587 0.326 1.349 1.00 90.06 854 THR A C 1
ATOM 6602 O O . THR A 1 854 ? 26.035 1.390 1.062 1.00 90.06 854 THR A O 1
ATOM 6605 N N . GLU A 1 855 ? 27.205 0.153 2.522 1.00 88.19 855 GLU A N 1
ATOM 6606 C CA . GLU A 1 855 ? 27.213 1.209 3.542 1.00 88.19 855 GLU A CA 1
ATOM 6607 C C . GLU A 1 855 ? 27.989 2.450 3.080 1.00 88.19 855 GLU A C 1
ATOM 6609 O O . GLU A 1 855 ? 27.559 3.576 3.340 1.00 88.19 855 GLU A O 1
ATOM 6614 N N . LEU A 1 856 ? 29.075 2.280 2.315 1.00 91.31 856 LEU A N 1
ATOM 6615 C CA . LEU A 1 856 ? 29.790 3.403 1.705 1.00 91.31 856 LEU A CA 1
ATOM 6616 C C . LEU A 1 856 ? 28.907 4.166 0.713 1.00 91.31 856 LEU A C 1
ATOM 6618 O O . LEU A 1 856 ? 28.885 5.395 0.759 1.00 91.31 856 LEU A O 1
ATOM 6622 N N . ALA A 1 857 ? 28.168 3.467 -0.154 1.00 90.00 857 ALA A N 1
ATOM 6623 C CA . ALA A 1 857 ? 27.274 4.074 -1.139 1.00 90.00 857 ALA A CA 1
ATOM 6624 C C . ALA A 1 857 ? 26.226 4.965 -0.462 1.00 90.00 857 ALA A C 1
ATOM 6626 O O . ALA A 1 857 ? 26.035 6.124 -0.837 1.00 90.00 857 ALA A O 1
ATOM 6627 N N . ARG A 1 858 ? 25.592 4.436 0.590 1.00 85.69 858 ARG A N 1
ATOM 6628 C CA . ARG A 1 858 ? 24.576 5.146 1.373 1.00 85.69 858 ARG A CA 1
ATOM 6629 C C . ARG A 1 858 ? 25.162 6.322 2.138 1.00 85.69 858 ARG A C 1
ATOM 6631 O O . ARG A 1 858 ? 24.557 7.391 2.166 1.00 85.69 858 ARG A O 1
ATOM 6638 N N . PHE A 1 859 ? 26.343 6.145 2.729 1.00 86.12 859 PHE A N 1
ATOM 6639 C CA . PHE A 1 859 ? 27.041 7.225 3.412 1.00 86.12 859 PHE A CA 1
ATOM 6640 C C . PHE A 1 859 ? 27.403 8.349 2.433 1.00 86.12 859 PHE A C 1
ATOM 6642 O O . PHE A 1 859 ? 27.109 9.509 2.707 1.00 86.12 859 PHE A O 1
ATOM 6649 N N . ALA A 1 860 ? 27.998 8.023 1.286 1.00 86.44 860 ALA A N 1
ATOM 6650 C CA . ALA A 1 860 ? 28.432 8.982 0.272 1.00 86.44 860 ALA A CA 1
ATOM 6651 C C . ALA A 1 860 ? 27.268 9.771 -0.354 1.00 86.44 860 ALA A C 1
ATOM 6653 O O . ALA A 1 860 ? 27.434 10.948 -0.675 1.00 86.44 860 ALA A O 1
ATOM 6654 N N . ALA A 1 861 ? 26.103 9.133 -0.497 1.00 84.31 861 ALA A N 1
ATOM 6655 C CA . ALA A 1 861 ? 24.907 9.717 -1.096 1.00 84.31 861 ALA A CA 1
ATOM 6656 C C . ALA A 1 861 ? 24.025 10.521 -0.125 1.00 84.31 861 ALA A C 1
ATOM 6658 O O . ALA A 1 861 ? 23.005 11.063 -0.556 1.00 84.31 861 ALA A O 1
ATOM 6659 N N . ALA A 1 862 ? 24.364 10.574 1.168 1.00 80.50 862 ALA A N 1
ATOM 6660 C CA . ALA A 1 862 ? 23.570 11.312 2.147 1.00 80.50 862 ALA A CA 1
ATOM 6661 C C . ALA A 1 862 ? 23.535 12.828 1.829 1.00 80.50 862 ALA A C 1
ATOM 6663 O O . ALA A 1 862 ? 24.493 13.349 1.248 1.00 80.50 862 ALA A O 1
ATOM 6664 N N . PRO A 1 863 ? 22.455 13.546 2.194 1.00 75.69 863 PRO A N 1
ATOM 6665 C CA . PRO A 1 863 ? 22.262 14.940 1.789 1.00 75.69 863 PRO A CA 1
ATOM 6666 C C . PRO A 1 863 ? 23.396 15.882 2.219 1.00 75.69 863 PRO A C 1
ATOM 6668 O O . PRO A 1 863 ? 23.872 15.822 3.345 1.00 75.69 863 PRO A O 1
ATOM 6671 N N . GLY A 1 864 ? 23.839 16.791 1.355 1.00 73.50 864 GLY A N 1
ATOM 6672 C CA . GLY A 1 864 ? 24.925 17.726 1.655 1.00 73.50 864 GLY A CA 1
ATOM 6673 C C . GLY A 1 864 ? 26.340 17.134 1.600 1.00 73.50 864 GLY A C 1
ATOM 6674 O O . GLY A 1 864 ? 27.297 17.863 1.875 1.00 73.50 864 GLY A O 1
ATOM 6675 N N . ARG A 1 865 ? 26.509 15.852 1.240 1.00 81.25 865 ARG A N 1
ATOM 6676 C CA . ARG A 1 865 ? 27.823 15.230 0.989 1.00 81.25 865 ARG A CA 1
ATOM 6677 C C . ARG A 1 865 ? 28.219 15.287 -0.489 1.00 81.25 865 ARG A C 1
ATOM 6679 O O . ARG A 1 865 ? 27.409 15.560 -1.369 1.00 81.25 865 ARG A O 1
ATOM 6686 N N . SER A 1 866 ? 29.493 15.007 -0.768 1.00 77.12 866 SER A N 1
ATOM 6687 C CA . SER A 1 866 ? 30.125 15.199 -2.084 1.00 77.12 866 SER A CA 1
ATOM 6688 C C . SER A 1 866 ? 29.453 14.459 -3.246 1.00 77.12 866 SER A C 1
ATOM 6690 O O . SER A 1 866 ? 29.528 14.939 -4.376 1.00 77.12 866 SER A O 1
ATOM 6692 N N . TYR A 1 867 ? 28.788 13.330 -2.974 1.00 82.38 867 TYR A N 1
ATOM 6693 C CA . TYR A 1 867 ? 28.102 12.507 -3.975 1.00 82.38 867 TYR A CA 1
ATOM 6694 C C . TYR A 1 867 ? 26.583 12.476 -3.759 1.00 82.38 867 TYR A C 1
ATOM 6696 O O . TYR A 1 867 ? 25.929 11.515 -4.170 1.00 82.38 867 TYR A O 1
ATOM 6704 N N . GLU A 1 868 ? 26.009 13.493 -3.104 1.00 80.38 868 GLU A N 1
ATOM 6705 C CA . GLU A 1 868 ? 24.561 13.602 -2.901 1.00 80.38 868 GLU A CA 1
ATOM 6706 C C . GLU A 1 868 ? 23.821 13.391 -4.223 1.00 80.38 868 GLU A C 1
ATOM 6708 O O . GLU A 1 868 ? 24.048 14.107 -5.201 1.00 80.38 868 GLU A O 1
ATOM 6713 N N . ASN A 1 869 ? 22.944 12.383 -4.244 1.00 74.00 869 ASN A N 1
ATOM 6714 C CA . ASN A 1 869 ? 22.237 11.955 -5.445 1.00 74.00 869 ASN A CA 1
ATOM 6715 C C . ASN A 1 869 ? 23.179 11.775 -6.651 1.00 74.00 869 ASN A C 1
ATOM 6717 O O . ASN A 1 869 ? 22.812 12.178 -7.737 1.00 74.00 869 ASN A O 1
ATOM 6721 N N . ARG A 1 870 ? 24.405 11.253 -6.510 1.00 82.62 870 ARG A N 1
ATOM 6722 C CA . ARG A 1 870 ? 25.352 11.005 -7.628 1.00 82.62 870 ARG A CA 1
ATOM 6723 C C . ARG A 1 870 ? 26.140 9.706 -7.467 1.00 82.62 870 ARG A C 1
ATOM 6725 O O . ARG A 1 870 ? 27.229 9.558 -8.020 1.00 82.62 870 ARG A O 1
ATOM 6732 N N . VAL A 1 871 ? 25.579 8.772 -6.708 1.00 87.62 871 VAL A N 1
ATOM 6733 C CA . VAL A 1 871 ? 26.109 7.419 -6.543 1.00 87.62 871 VAL A CA 1
ATOM 6734 C C . VAL A 1 871 ? 25.282 6.469 -7.403 1.00 87.62 871 VAL A C 1
ATOM 6736 O O . VAL A 1 871 ? 24.063 6.438 -7.266 1.00 87.62 871 VAL A O 1
ATOM 6739 N N . ILE A 1 872 ? 25.950 5.714 -8.272 1.00 89.50 872 ILE A N 1
ATOM 6740 C CA . ILE A 1 872 ? 25.366 4.654 -9.100 1.00 89.50 872 ILE A CA 1
ATOM 6741 C C . ILE A 1 872 ? 25.927 3.335 -8.583 1.00 89.50 872 ILE A C 1
ATOM 6743 O O . ILE A 1 872 ? 27.147 3.168 -8.533 1.00 89.50 872 ILE A O 1
ATOM 6747 N N . TYR A 1 873 ? 25.057 2.405 -8.200 1.00 90.62 873 TYR A N 1
ATOM 6748 C CA . TYR A 1 873 ? 25.454 1.104 -7.668 1.00 90.62 873 TYR A CA 1
ATOM 6749 C C . TYR A 1 873 ? 24.962 -0.016 -8.588 1.00 90.62 873 TYR A C 1
ATOM 6751 O O . TYR A 1 873 ? 23.773 -0.091 -8.890 1.00 90.62 873 TYR A O 1
ATOM 6759 N N . LEU A 1 874 ? 25.868 -0.896 -9.018 1.00 90.00 874 LEU A N 1
ATOM 6760 C CA . LEU A 1 874 ? 25.556 -2.055 -9.854 1.00 90.00 874 LEU A CA 1
ATOM 6761 C C . LEU A 1 874 ? 26.225 -3.311 -9.283 1.00 90.00 874 LEU A C 1
ATOM 6763 O O . LEU A 1 874 ? 27.452 -3.418 -9.296 1.00 90.00 874 LEU A O 1
ATOM 6767 N N . ALA A 1 875 ? 25.414 -4.265 -8.821 1.00 86.81 875 ALA A N 1
ATOM 6768 C CA . ALA A 1 875 ? 25.872 -5.600 -8.444 1.00 86.81 875 ALA A CA 1
ATOM 6769 C C . ALA A 1 875 ? 25.865 -6.530 -9.663 1.00 86.81 875 ALA A C 1
ATOM 6771 O O . ALA A 1 875 ? 24.865 -6.630 -10.376 1.00 86.81 875 ALA A O 1
ATOM 6772 N N . CYS A 1 876 ? 26.989 -7.197 -9.909 1.00 79.81 876 CYS A N 1
ATOM 6773 C CA . CYS A 1 876 ? 27.153 -8.164 -10.985 1.00 79.81 876 CYS A CA 1
ATOM 6774 C C . CYS A 1 876 ? 26.959 -9.578 -10.423 1.00 79.81 876 CYS A C 1
ATOM 6776 O O . CYS A 1 876 ? 27.936 -10.221 -10.074 1.00 79.81 876 CYS A O 1
ATOM 6778 N N . ASP A 1 877 ? 25.715 -10.052 -10.309 1.00 72.00 877 ASP A N 1
ATOM 6779 C CA . ASP A 1 877 ? 25.439 -11.395 -9.775 1.00 72.00 877 ASP A CA 1
ATOM 6780 C C . ASP A 1 877 ? 26.184 -12.483 -10.585 1.00 72.00 877 ASP A C 1
ATOM 6782 O O . ASP A 1 877 ? 25.966 -12.644 -11.794 1.00 72.00 877 ASP A O 1
ATOM 6786 N N . GLU A 1 878 ? 27.096 -13.200 -9.911 1.00 63.75 878 GLU A N 1
ATOM 6787 C CA . GLU A 1 878 ? 27.948 -14.260 -10.472 1.00 63.75 878 GLU A CA 1
ATOM 6788 C C . GLU A 1 878 ? 27.088 -15.336 -11.176 1.00 63.75 878 GLU A C 1
ATOM 6790 O O . GLU A 1 878 ? 27.402 -15.752 -12.294 1.00 63.75 878 GLU A O 1
ATOM 6795 N N . ALA A 1 879 ? 25.930 -15.705 -10.608 1.00 63.44 879 ALA A N 1
ATOM 6796 C CA . ALA A 1 879 ? 25.053 -16.749 -11.152 1.00 63.44 879 ALA A CA 1
ATOM 6797 C C . ALA A 1 879 ? 24.340 -16.337 -12.455 1.00 63.44 879 ALA A C 1
ATOM 6799 O O . ALA A 1 879 ? 24.079 -17.172 -13.335 1.00 63.44 879 ALA A O 1
ATOM 6800 N N . ASP A 1 880 ? 24.044 -15.044 -12.597 1.00 65.31 880 ASP A N 1
ATOM 6801 C CA . ASP A 1 880 ? 23.364 -14.476 -13.762 1.00 65.31 880 ASP A CA 1
ATOM 6802 C C . ASP A 1 880 ? 24.296 -14.316 -14.965 1.00 65.31 880 ASP A C 1
ATOM 6804 O O . ASP A 1 880 ? 23.841 -14.384 -16.113 1.00 65.31 880 ASP A O 1
ATOM 6808 N N . LEU A 1 881 ? 25.588 -14.081 -14.716 1.00 66.06 881 LEU A N 1
ATOM 6809 C CA . LEU A 1 881 ? 26.599 -13.820 -15.740 1.00 66.06 881 LEU A CA 1
ATOM 6810 C C . LEU A 1 881 ? 27.259 -15.100 -16.268 1.00 66.06 881 LEU A C 1
ATOM 6812 O O . LEU A 1 881 ? 27.539 -15.167 -17.466 1.00 66.06 881 LEU A O 1
ATOM 6816 N N . GLU A 1 882 ? 27.450 -16.124 -15.428 1.00 64.38 882 GLU A N 1
ATOM 6817 C CA . GLU A 1 882 ? 28.076 -17.402 -15.818 1.00 64.38 882 GLU A CA 1
ATOM 6818 C C . GLU A 1 882 ? 27.279 -18.176 -16.887 1.00 64.38 882 GLU A C 1
ATOM 6820 O O . GLU A 1 882 ? 27.858 -18.902 -17.694 1.00 64.38 882 GLU A O 1
ATOM 6825 N N . ASN A 1 883 ? 25.955 -17.987 -16.949 1.00 61.72 883 ASN A N 1
ATOM 6826 C CA . ASN A 1 883 ? 25.056 -18.722 -17.850 1.00 61.72 883 ASN A CA 1
ATOM 6827 C C . ASN A 1 883 ? 24.761 -18.010 -19.187 1.00 61.72 883 ASN A C 1
ATOM 6829 O O . ASN A 1 883 ? 23.866 -18.427 -19.929 1.00 61.72 883 ASN A O 1
ATOM 6833 N N . ARG A 1 884 ? 25.454 -16.909 -19.509 1.00 70.31 884 ARG A N 1
ATOM 6834 C CA . ARG A 1 884 ? 25.149 -16.066 -20.682 1.00 70.31 884 ARG A CA 1
ATOM 6835 C C . ARG A 1 884 ? 26.217 -16.183 -21.765 1.00 70.31 884 ARG A C 1
ATOM 6837 O O . ARG A 1 884 ? 27.407 -16.145 -21.483 1.00 70.31 884 ARG A O 1
ATOM 6844 N N . GLU A 1 885 ? 25.783 -16.226 -23.027 1.00 68.19 885 GLU A N 1
ATOM 6845 C CA . GLU A 1 885 ? 26.689 -16.271 -24.189 1.00 68.19 885 GLU A CA 1
ATOM 6846 C C . GLU A 1 885 ? 27.536 -14.989 -24.342 1.00 68.19 885 GLU A C 1
ATOM 6848 O O . GLU A 1 885 ? 28.662 -15.056 -24.830 1.00 68.19 885 GLU A O 1
ATOM 6853 N N . GLU A 1 886 ? 27.039 -13.828 -23.884 1.00 79.38 886 GLU A N 1
ATOM 6854 C CA . GLU A 1 886 ? 27.748 -12.536 -23.948 1.00 79.38 886 GLU A CA 1
ATOM 6855 C C . GLU A 1 886 ? 27.660 -11.726 -22.629 1.00 79.38 886 GLU A C 1
ATOM 6857 O O . GLU A 1 886 ? 26.896 -10.755 -22.532 1.00 79.38 886 GLU A O 1
ATOM 6862 N N . PRO A 1 887 ? 28.463 -12.073 -21.602 1.00 80.31 887 PRO A N 1
ATOM 6863 C CA . PRO A 1 887 ? 28.386 -11.463 -20.266 1.00 80.31 887 PRO A CA 1
ATOM 6864 C C . PRO A 1 887 ? 28.648 -9.949 -20.251 1.00 80.31 887 PRO A C 1
ATOM 6866 O O . PRO A 1 887 ? 27.954 -9.191 -19.575 1.00 80.31 887 PRO A O 1
ATOM 6869 N N . LEU A 1 888 ? 29.610 -9.473 -21.053 1.00 82.44 888 LEU A N 1
ATOM 6870 C CA . LEU A 1 888 ? 29.951 -8.048 -21.135 1.00 82.44 888 LEU A CA 1
ATOM 6871 C C . LEU A 1 888 ? 28.826 -7.197 -21.747 1.00 82.44 888 LEU A C 1
ATOM 6873 O O . LEU A 1 888 ? 28.594 -6.075 -21.297 1.00 82.44 888 LEU A O 1
ATOM 6877 N N . LEU A 1 889 ? 28.129 -7.699 -22.774 1.00 82.44 889 LEU A N 1
ATOM 6878 C CA . LEU A 1 889 ? 27.012 -6.971 -23.384 1.00 82.44 889 LEU A CA 1
ATOM 6879 C C . LEU A 1 889 ? 25.838 -6.875 -22.404 1.00 82.44 889 LEU A C 1
ATOM 6881 O O . LEU A 1 889 ? 25.235 -5.810 -22.271 1.00 82.44 889 LEU A O 1
ATOM 6885 N N . TYR A 1 890 ? 25.555 -7.959 -21.677 1.00 82.38 890 TYR A N 1
ATOM 6886 C CA . TYR A 1 890 ? 24.556 -7.960 -20.610 1.00 82.38 890 TYR A CA 1
ATOM 6887 C C . TYR A 1 890 ? 24.897 -6.941 -19.514 1.00 82.38 890 TYR A C 1
ATOM 6889 O O . TYR A 1 890 ? 24.057 -6.103 -19.187 1.00 82.38 890 TYR A O 1
ATOM 6897 N N . PHE A 1 891 ? 26.144 -6.931 -19.034 1.00 86.56 891 PHE A N 1
ATOM 6898 C CA . PHE A 1 891 ? 26.637 -5.942 -18.071 1.00 86.56 891 PHE A CA 1
ATOM 6899 C C . PHE A 1 891 ? 26.428 -4.497 -18.553 1.00 86.56 891 PHE A C 1
ATOM 6901 O O . PHE A 1 891 ? 25.887 -3.669 -17.824 1.00 86.56 891 PHE A O 1
ATOM 6908 N N . LEU A 1 892 ? 26.791 -4.189 -19.803 1.00 86.38 892 LEU A N 1
ATOM 6909 C CA . LEU A 1 892 ? 26.616 -2.846 -20.365 1.00 86.38 892 LEU A CA 1
ATOM 6910 C C . LEU A 1 892 ? 25.141 -2.452 -20.501 1.00 86.38 892 LEU A C 1
ATOM 6912 O O . LEU A 1 892 ? 24.803 -1.292 -20.275 1.00 86.38 892 LEU A O 1
ATOM 6916 N N . ARG A 1 893 ? 24.252 -3.396 -20.832 1.00 83.81 893 ARG A N 1
ATOM 6917 C CA . ARG A 1 893 ? 22.803 -3.149 -20.855 1.00 83.81 893 ARG A CA 1
ATOM 6918 C C . ARG A 1 893 ? 22.266 -2.847 -19.459 1.00 83.81 893 ARG A C 1
ATOM 6920 O O . ARG A 1 893 ? 21.449 -1.941 -19.332 1.00 83.81 893 ARG A O 1
ATOM 6927 N N . GLN A 1 894 ? 22.725 -3.563 -18.432 1.00 83.12 894 GLN A N 1
ATOM 6928 C CA . GLN A 1 894 ? 22.319 -3.300 -17.048 1.00 83.12 894 GLN A CA 1
ATOM 6929 C C . GLN A 1 894 ? 22.825 -1.938 -16.565 1.00 83.12 894 GLN A C 1
ATOM 6931 O O . GLN A 1 894 ? 22.035 -1.135 -16.079 1.00 83.12 894 GLN A O 1
ATOM 6936 N N . LEU A 1 895 ? 24.097 -1.616 -16.818 1.00 84.56 895 LEU A N 1
ATOM 6937 C CA . LEU A 1 895 ? 24.657 -0.301 -16.503 1.00 84.56 895 LEU A CA 1
ATOM 6938 C C . LEU A 1 895 ? 23.905 0.832 -17.221 1.00 84.56 895 LEU A C 1
ATOM 6940 O O . LEU A 1 895 ? 23.592 1.852 -16.614 1.00 84.56 895 LEU A O 1
ATOM 6944 N N . PHE A 1 896 ? 23.572 0.651 -18.501 1.00 82.31 896 PHE A N 1
ATOM 6945 C CA . PHE A 1 896 ? 22.812 1.640 -19.265 1.00 82.31 896 PHE A CA 1
ATOM 6946 C C . PHE A 1 896 ? 21.368 1.801 -18.767 1.00 82.31 896 PHE A C 1
ATOM 6948 O O . PHE A 1 896 ? 20.870 2.922 -18.683 1.00 82.31 896 PHE A O 1
ATOM 6955 N N . ARG A 1 897 ? 20.697 0.703 -18.398 1.00 79.25 897 ARG A N 1
ATOM 6956 C CA . ARG A 1 897 ? 19.362 0.748 -17.780 1.00 79.25 897 ARG A CA 1
ATOM 6957 C C . ARG A 1 897 ? 19.385 1.500 -16.458 1.00 79.25 897 ARG A C 1
ATOM 6959 O O . ARG A 1 897 ? 18.528 2.357 -16.261 1.00 79.25 897 ARG A O 1
ATOM 6966 N N . GLN A 1 898 ? 20.380 1.231 -15.614 1.00 74.94 898 GLN A N 1
ATOM 6967 C CA . GLN A 1 898 ? 20.541 1.910 -14.332 1.00 74.94 898 GLN A CA 1
ATOM 6968 C C . GLN A 1 898 ? 20.694 3.425 -14.532 1.00 74.94 898 GLN A C 1
ATOM 6970 O O . GLN A 1 898 ? 19.971 4.207 -13.928 1.00 74.94 898 GLN A O 1
ATOM 6975 N N . LEU A 1 899 ? 21.525 3.840 -15.495 1.00 73.31 899 LEU A N 1
ATOM 6976 C CA . LEU A 1 899 ? 21.697 5.251 -15.857 1.00 73.31 899 LEU A CA 1
ATOM 6977 C C . LEU A 1 899 ? 20.421 5.906 -16.429 1.00 73.31 899 LEU A C 1
ATOM 6979 O O . LEU A 1 899 ? 20.194 7.092 -16.202 1.00 73.31 899 LEU A O 1
ATOM 6983 N N . ARG A 1 900 ? 19.565 5.157 -17.143 1.00 68.06 900 ARG A N 1
ATOM 6984 C CA . ARG A 1 900 ? 18.328 5.682 -17.762 1.00 68.06 900 ARG A CA 1
ATOM 6985 C C . ARG A 1 900 ? 17.120 5.778 -16.838 1.00 68.06 900 ARG A C 1
ATOM 6987 O O . ARG A 1 900 ? 16.342 6.724 -16.976 1.00 68.06 900 ARG A O 1
ATOM 6994 N N . ILE A 1 901 ? 16.961 4.822 -15.921 1.00 53.22 901 ILE A N 1
ATOM 6995 C CA . ILE A 1 901 ? 15.991 4.928 -14.818 1.00 53.22 901 ILE A CA 1
ATOM 6996 C C . ILE A 1 901 ? 16.305 6.195 -14.001 1.00 53.22 901 ILE A C 1
ATOM 6998 O O . ILE A 1 901 ? 15.400 6.892 -13.548 1.00 53.22 901 ILE A O 1
ATOM 7002 N N . GLU A 1 902 ? 17.587 6.548 -13.900 1.00 49.31 902 GLU A N 1
ATOM 7003 C CA . GLU A 1 902 ? 18.070 7.707 -13.152 1.00 49.31 902 GLU A CA 1
ATOM 7004 C C . GLU A 1 902 ? 18.005 9.047 -13.925 1.00 49.31 902 GLU A C 1
ATOM 7006 O O . GLU A 1 902 ? 17.777 10.084 -13.299 1.00 49.31 902 GLU A O 1
ATOM 7011 N N . GLU A 1 903 ? 18.116 9.060 -15.263 1.00 42.94 903 GLU A N 1
ATOM 7012 C CA . GLU A 1 903 ? 17.932 10.267 -16.105 1.00 42.94 903 GLU A CA 1
ATOM 7013 C C . GLU A 1 903 ? 16.501 10.835 -16.029 1.00 42.94 903 GLU A C 1
ATOM 7015 O O . GLU A 1 903 ? 16.326 12.054 -15.943 1.00 42.94 903 GLU A O 1
ATOM 7020 N N . HIS A 1 904 ? 15.476 9.969 -16.007 1.00 40.16 904 HIS A N 1
ATOM 7021 C CA . HIS A 1 904 ? 14.063 10.382 -15.925 1.00 40.16 904 HIS A CA 1
ATOM 7022 C C . HIS A 1 904 ? 13.674 10.907 -14.535 1.00 40.16 904 HIS A C 1
ATOM 7024 O O . HIS A 1 904 ? 12.756 11.712 -14.422 1.00 40.16 904 HIS A O 1
ATOM 7030 N N . ALA A 1 905 ? 14.392 10.505 -13.481 1.00 35.38 905 ALA A N 1
ATOM 7031 C CA . ALA A 1 905 ? 14.195 11.035 -12.132 1.00 35.38 905 ALA A CA 1
ATOM 7032 C C . ALA A 1 905 ? 14.886 12.398 -11.916 1.00 35.38 905 ALA A C 1
ATOM 7034 O O . ALA A 1 905 ? 14.450 13.181 -11.076 1.00 35.38 905 ALA A O 1
ATOM 7035 N N . ALA A 1 906 ? 15.957 12.701 -12.665 1.00 34.09 906 ALA A N 1
ATOM 7036 C CA . ALA A 1 906 ? 16.724 13.944 -12.532 1.00 34.09 906 ALA A CA 1
ATOM 7037 C C . ALA A 1 906 ? 16.186 15.114 -13.386 1.00 34.09 906 ALA A C 1
ATOM 7039 O O . ALA A 1 906 ? 16.454 16.274 -13.071 1.00 34.09 906 ALA A O 1
ATOM 7040 N N . THR A 1 907 ? 15.425 14.839 -14.451 1.00 35.16 907 THR A N 1
ATOM 7041 C CA . THR A 1 907 ? 14.914 15.866 -15.384 1.00 35.16 907 THR A CA 1
ATOM 7042 C C . THR A 1 907 ? 13.618 16.557 -14.936 1.00 35.16 907 THR A C 1
ATOM 7044 O O . THR A 1 907 ? 13.261 17.580 -15.513 1.00 35.16 907 THR A O 1
ATOM 7047 N N . GLU A 1 908 ? 12.962 16.104 -13.860 1.00 34.78 908 GLU A N 1
ATOM 7048 C CA . GLU A 1 908 ? 11.794 16.791 -13.268 1.00 34.78 908 GLU A CA 1
ATOM 7049 C C . GLU A 1 908 ? 12.151 18.065 -12.460 1.00 34.78 908 GLU A C 1
ATOM 7051 O O . GLU A 1 908 ? 11.250 18.755 -11.991 1.00 34.78 908 GLU A O 1
ATOM 7056 N N . GLN A 1 909 ? 13.437 18.425 -12.303 1.00 31.12 909 GLN A N 1
ATOM 7057 C CA . GLN A 1 909 ? 13.865 19.563 -11.458 1.00 31.12 909 GLN A CA 1
ATOM 7058 C C . GLN A 1 909 ? 14.569 20.731 -12.181 1.00 31.12 909 GLN A C 1
ATOM 7060 O O . GLN A 1 909 ? 14.989 21.681 -11.521 1.00 31.12 909 GLN A O 1
ATOM 7065 N N . LEU A 1 910 ? 14.680 20.733 -13.513 1.00 28.20 910 LEU A N 1
ATOM 7066 C CA . LEU A 1 910 ? 15.323 21.824 -14.268 1.00 28.20 910 LEU A CA 1
ATOM 7067 C C . LEU A 1 910 ? 14.478 22.239 -15.483 1.00 28.20 910 LEU A C 1
ATOM 7069 O O . LEU A 1 910 ? 14.683 21.760 -16.596 1.00 28.20 910 LEU A O 1
ATOM 7073 N N . GLU A 1 911 ? 13.557 23.187 -15.296 1.00 32.16 911 GLU A N 1
ATOM 7074 C CA . GLU A 1 911 ? 13.038 23.971 -16.420 1.00 32.16 911 GLU A CA 1
ATOM 7075 C C . GLU A 1 911 ? 14.048 25.066 -16.801 1.00 32.16 911 GLU A C 1
ATOM 7077 O O . GLU A 1 911 ? 14.375 25.928 -15.987 1.00 32.16 911 GLU A O 1
ATOM 7082 N N . VAL A 1 912 ? 14.540 25.006 -18.047 1.00 28.84 912 VAL A N 1
ATOM 7083 C CA . VAL A 1 912 ? 14.686 26.088 -19.053 1.00 28.84 912 VAL A CA 1
ATOM 7084 C C . VAL A 1 912 ? 15.844 25.739 -20.010 1.00 28.84 912 VAL A C 1
ATOM 7086 O O . VAL A 1 912 ? 17.014 25.885 -19.666 1.00 28.84 912 VAL A O 1
ATOM 7089 N N . GLY A 1 913 ? 15.533 25.357 -21.258 1.00 23.62 913 GLY A N 1
ATOM 7090 C CA . GLY A 1 913 ? 16.507 25.321 -22.368 1.00 23.62 913 GLY A CA 1
ATOM 7091 C C . GLY A 1 913 ? 16.178 24.311 -23.480 1.00 23.62 913 GLY A C 1
ATOM 7092 O O . GLY A 1 913 ? 15.635 23.257 -23.178 1.00 23.62 913 GLY A O 1
ATOM 7093 N N . PRO A 1 914 ? 16.428 24.613 -24.772 1.00 28.56 914 PRO A N 1
ATOM 7094 C CA . PRO A 1 914 ? 15.652 24.044 -25.870 1.00 28.56 914 PRO A CA 1
ATOM 7095 C C . PRO A 1 914 ? 16.110 22.651 -26.322 1.00 28.56 914 PRO A C 1
ATOM 7097 O O . PRO A 1 914 ? 17.288 22.409 -26.550 1.00 28.56 914 PRO A O 1
ATOM 7100 N N . SER A 1 915 ? 15.105 21.802 -26.555 1.00 33.88 915 SER A N 1
ATOM 7101 C CA . SER A 1 915 ? 15.014 20.737 -27.564 1.00 33.88 915 SER A CA 1
ATOM 7102 C C . SER A 1 915 ? 16.304 19.985 -27.919 1.00 33.88 915 SER A C 1
ATOM 7104 O O . SER A 1 915 ? 17.051 20.374 -28.816 1.00 33.88 915 SER A O 1
ATOM 7106 N N . ILE A 1 916 ? 16.457 18.799 -27.328 1.00 26.55 916 ILE A N 1
ATOM 7107 C CA . ILE A 1 916 ? 17.124 17.677 -27.989 1.00 26.55 916 ILE A CA 1
ATOM 7108 C C . ILE A 1 916 ? 16.084 16.565 -28.098 1.00 26.55 916 ILE A C 1
ATOM 7110 O O . ILE A 1 916 ? 15.647 15.976 -27.115 1.00 26.55 916 ILE A O 1
ATOM 7114 N N . THR A 1 917 ? 15.611 16.342 -29.319 1.00 25.83 917 THR A N 1
ATOM 7115 C CA . THR A 1 917 ? 14.679 15.274 -29.678 1.00 25.83 917 THR A CA 1
ATOM 7116 C C . THR A 1 917 ? 15.229 13.912 -29.256 1.00 25.83 917 THR A C 1
ATOM 7118 O O . THR A 1 917 ? 16.264 13.488 -29.772 1.00 25.83 917 THR A O 1
ATOM 7121 N N . ALA A 1 918 ? 14.518 13.209 -28.373 1.00 24.50 918 ALA A N 1
ATOM 7122 C CA . ALA A 1 918 ? 14.795 11.812 -28.062 1.00 24.50 918 ALA A CA 1
ATOM 7123 C C . ALA A 1 918 ? 14.657 10.953 -29.342 1.00 24.50 918 ALA A C 1
ATOM 7125 O O . ALA A 1 918 ? 13.651 11.083 -30.053 1.00 24.50 918 ALA A O 1
ATOM 7126 N N . PRO A 1 919 ? 15.629 10.085 -29.684 1.00 27.75 919 PRO A N 1
ATOM 7127 C CA . PRO A 1 919 ? 15.490 9.184 -30.818 1.00 27.75 919 PRO A CA 1
ATOM 7128 C C . PRO A 1 919 ? 14.412 8.146 -30.497 1.00 27.75 919 PRO A C 1
ATOM 7130 O O . PRO A 1 919 ? 14.517 7.413 -29.517 1.00 27.75 919 PRO A O 1
ATOM 7133 N N . LYS A 1 920 ? 13.377 8.089 -31.338 1.00 31.56 920 LYS A N 1
ATOM 7134 C CA . LYS A 1 920 ? 12.339 7.054 -31.309 1.00 31.56 920 LYS A CA 1
ATOM 7135 C C . LYS A 1 920 ? 12.980 5.673 -31.456 1.00 31.56 920 LYS A C 1
ATOM 7137 O O . LYS A 1 920 ? 13.644 5.408 -32.459 1.00 31.56 920 LYS A O 1
ATOM 7142 N N . GLU A 1 921 ? 12.736 4.792 -30.493 1.00 33.56 921 GLU A N 1
ATOM 7143 C CA . GLU A 1 921 ? 13.102 3.382 -30.589 1.00 33.56 921 GLU A CA 1
ATOM 7144 C C . GLU A 1 921 ? 12.337 2.727 -31.743 1.00 33.56 921 GLU A C 1
ATOM 7146 O O . GLU A 1 921 ? 11.143 2.451 -31.686 1.00 33.56 921 GLU A O 1
ATOM 7151 N N . THR A 1 922 ? 13.065 2.501 -32.829 1.00 30.78 922 THR A N 1
ATOM 7152 C CA . THR A 1 922 ? 12.742 1.522 -33.863 1.00 30.78 922 THR A CA 1
ATOM 7153 C C . THR A 1 922 ? 13.925 0.568 -33.914 1.00 30.78 922 THR A C 1
ATOM 7155 O O . THR A 1 922 ? 14.796 0.682 -34.769 1.00 30.78 922 THR A O 1
ATOM 7158 N N . PHE A 1 923 ? 14.002 -0.358 -32.958 1.00 34.72 923 PHE A N 1
ATOM 7159 C CA . PHE A 1 923 ? 14.921 -1.489 -33.074 1.00 34.72 923 PHE A CA 1
ATOM 7160 C C . PHE A 1 923 ? 14.256 -2.567 -33.924 1.00 34.72 923 PHE A C 1
ATOM 7162 O O . PHE A 1 923 ? 13.627 -3.495 -33.432 1.00 34.72 923 PHE A O 1
ATOM 7169 N N . ASN A 1 924 ? 14.376 -2.387 -35.235 1.00 40.00 924 ASN A N 1
ATOM 7170 C CA . ASN A 1 924 ? 14.110 -3.409 -36.235 1.00 40.00 924 ASN A CA 1
ATOM 7171 C C . ASN A 1 924 ? 15.352 -3.481 -37.130 1.00 40.00 924 ASN A C 1
ATOM 7173 O O . ASN A 1 924 ? 15.435 -2.748 -38.111 1.00 40.00 924 ASN A O 1
ATOM 7177 N N . MET A 1 925 ? 16.346 -4.286 -36.738 1.00 38.81 925 MET A N 1
ATOM 7178 C CA . MET A 1 925 ? 17.402 -4.852 -37.597 1.00 38.81 925 MET A CA 1
ATOM 7179 C C . MET A 1 925 ? 18.383 -5.671 -36.745 1.00 38.81 925 MET A C 1
ATOM 7181 O O . MET A 1 925 ? 18.872 -5.177 -35.731 1.00 38.81 925 MET A O 1
ATOM 7185 N N . ASP A 1 926 ? 18.704 -6.887 -37.191 1.00 41.19 926 ASP A N 1
ATOM 7186 C CA . ASP A 1 926 ? 19.749 -7.749 -36.626 1.00 41.19 926 ASP A CA 1
ATOM 7187 C C . ASP A 1 926 ? 21.118 -7.040 -36.664 1.00 41.19 926 ASP A C 1
ATOM 7189 O O . ASP A 1 926 ? 21.794 -6.995 -37.695 1.00 41.19 926 ASP A O 1
ATOM 7193 N N . LEU A 1 927 ? 21.533 -6.446 -35.543 1.00 54.41 927 LEU A N 1
ATOM 7194 C CA . LEU A 1 927 ? 22.870 -5.879 -35.363 1.00 54.41 927 LEU A CA 1
ATOM 7195 C C . LEU A 1 927 ? 23.793 -6.924 -34.729 1.00 54.41 927 LEU A C 1
ATOM 7197 O O . LEU A 1 927 ? 23.406 -7.643 -33.815 1.00 54.41 927 LEU A O 1
ATOM 7201 N N . SER A 1 928 ? 25.047 -6.981 -35.185 1.00 67.31 928 SER A N 1
ATOM 7202 C CA . SER A 1 928 ? 26.073 -7.789 -34.510 1.00 67.31 928 SER A CA 1
ATOM 7203 C C . SER A 1 928 ? 26.366 -7.243 -33.106 1.00 67.31 928 SER A C 1
ATOM 7205 O O . SER A 1 928 ? 26.474 -6.025 -32.926 1.00 67.31 928 SER A O 1
ATOM 7207 N N . ALA A 1 929 ? 26.590 -8.128 -32.134 1.00 65.56 929 ALA A N 1
ATOM 7208 C CA . ALA A 1 929 ? 26.897 -7.784 -30.743 1.00 65.56 929 ALA A CA 1
ATOM 7209 C C . ALA A 1 929 ? 28.009 -6.732 -30.572 1.00 65.56 929 ALA A C 1
ATOM 7211 O O . ALA A 1 929 ? 27.916 -5.825 -29.747 1.00 65.56 929 ALA A O 1
ATOM 7212 N N . GLN A 1 930 ? 29.046 -6.776 -31.414 1.00 69.31 930 GLN A N 1
ATOM 7213 C CA . GLN A 1 930 ? 30.148 -5.805 -31.382 1.00 69.31 930 GLN A CA 1
ATOM 7214 C C . GLN A 1 930 ? 29.703 -4.373 -31.718 1.00 69.31 930 GLN A C 1
ATOM 7216 O O . GLN A 1 930 ? 30.254 -3.403 -31.190 1.00 69.31 930 GLN A O 1
ATOM 7221 N N . SER A 1 931 ? 28.712 -4.232 -32.601 1.00 72.62 931 SER A N 1
ATOM 7222 C CA . SER A 1 931 ? 28.148 -2.930 -32.966 1.00 72.62 931 SER A CA 1
ATOM 7223 C C . SER A 1 931 ? 27.307 -2.368 -31.822 1.00 72.62 931 SER A C 1
ATOM 7225 O O . SER A 1 931 ? 27.392 -1.177 -31.527 1.00 72.62 931 SER A O 1
ATOM 7227 N N . GLU A 1 932 ? 26.570 -3.232 -31.124 1.00 78.38 932 GLU A N 1
ATOM 7228 C CA . GLU A 1 932 ? 25.749 -2.851 -29.976 1.00 78.38 932 GLU A CA 1
ATOM 7229 C C . GLU A 1 932 ? 26.596 -2.426 -28.769 1.00 78.38 932 GLU A C 1
ATOM 7231 O O . GLU A 1 932 ? 26.362 -1.359 -28.202 1.00 78.38 932 GLU A O 1
ATOM 7236 N N . VAL A 1 933 ? 27.659 -3.175 -28.446 1.00 79.69 933 VAL A N 1
ATOM 7237 C CA . VAL A 1 933 ? 28.628 -2.801 -27.399 1.00 79.69 933 VAL A CA 1
ATOM 7238 C C . VAL A 1 933 ? 29.191 -1.398 -27.645 1.00 79.69 933 VAL A C 1
ATOM 7240 O O . VAL A 1 933 ? 29.326 -0.606 -26.713 1.00 79.69 933 VAL A O 1
ATOM 7243 N N . ARG A 1 934 ? 29.506 -1.052 -28.900 1.00 78.75 934 ARG A N 1
ATOM 7244 C CA . ARG A 1 934 ? 30.032 0.276 -29.252 1.00 78.75 934 ARG A CA 1
ATOM 7245 C C . ARG A 1 934 ? 29.001 1.389 -29.040 1.00 78.75 934 ARG A C 1
ATOM 7247 O O . ARG A 1 934 ? 29.378 2.469 -28.585 1.00 78.75 934 ARG A O 1
ATOM 7254 N N . ILE A 1 935 ? 27.734 1.135 -29.366 1.00 79.88 935 ILE A N 1
ATOM 7255 C CA . ILE A 1 935 ? 26.637 2.096 -29.184 1.00 79.88 935 ILE A CA 1
ATOM 7256 C C . ILE A 1 935 ? 26.388 2.326 -27.690 1.00 79.88 935 ILE A C 1
ATOM 7258 O O . ILE A 1 935 ? 26.451 3.471 -27.243 1.00 79.88 935 ILE A O 1
ATOM 7262 N N . LEU A 1 936 ? 26.215 1.249 -26.915 1.00 82.31 936 LEU A N 1
ATOM 7263 C CA . LEU A 1 936 ? 25.966 1.322 -25.472 1.00 82.31 936 LEU A CA 1
ATOM 7264 C C . LEU A 1 936 ? 27.100 2.037 -24.734 1.00 82.31 936 LEU A C 1
ATOM 7266 O O . LEU A 1 936 ? 26.840 2.906 -23.909 1.00 82.31 936 LEU A O 1
ATOM 7270 N N . ARG A 1 937 ? 28.365 1.761 -25.080 1.00 84.25 937 ARG A N 1
ATOM 7271 C CA . ARG A 1 937 ? 29.521 2.480 -24.513 1.00 84.25 937 ARG A CA 1
ATOM 7272 C C . ARG A 1 937 ? 29.431 3.987 -24.724 1.00 84.25 937 ARG A C 1
ATOM 7274 O O . ARG A 1 937 ? 29.663 4.745 -23.788 1.00 84.25 937 ARG A O 1
ATOM 7281 N N . SER A 1 938 ? 29.097 4.424 -25.940 1.00 82.19 938 SER A N 1
ATOM 7282 C CA . SER A 1 938 ? 28.984 5.853 -26.240 1.00 82.19 938 SER A CA 1
ATOM 7283 C C . SER A 1 938 ? 27.838 6.512 -25.474 1.00 82.19 938 SER A C 1
ATOM 7285 O O . SER A 1 938 ? 27.989 7.653 -25.050 1.00 82.19 938 SER A O 1
ATOM 7287 N N . GLN A 1 939 ? 26.720 5.805 -25.299 1.00 84.31 939 GLN A N 1
ATOM 7288 C CA . GLN A 1 939 ? 25.559 6.306 -24.565 1.00 84.31 939 GLN A CA 1
ATOM 7289 C C . GLN A 1 939 ? 25.832 6.393 -23.058 1.00 84.31 939 GLN A C 1
ATOM 7291 O O . GLN A 1 939 ? 25.563 7.424 -22.458 1.00 84.31 939 GLN A O 1
ATOM 7296 N N . ILE A 1 940 ? 26.461 5.372 -22.466 1.00 87.88 940 ILE A N 1
ATOM 7297 C CA . ILE A 1 940 ? 26.871 5.368 -21.051 1.00 87.88 940 ILE A CA 1
ATOM 7298 C C . ILE A 1 940 ? 27.816 6.539 -20.750 1.00 87.88 940 ILE A C 1
ATOM 7300 O O . ILE A 1 940 ? 27.646 7.227 -19.747 1.00 87.88 940 ILE A O 1
ATOM 7304 N N . VAL A 1 941 ? 28.802 6.792 -21.622 1.00 87.19 941 VAL A N 1
ATOM 7305 C CA . VAL A 1 941 ? 29.703 7.947 -21.471 1.00 87.19 941 VAL A CA 1
ATOM 7306 C C . VAL A 1 941 ? 28.916 9.255 -21.480 1.00 87.19 941 VAL A C 1
ATOM 7308 O O . VAL A 1 941 ? 29.178 10.110 -20.641 1.00 87.19 941 VAL A O 1
ATOM 7311 N N . GLN A 1 942 ? 27.968 9.406 -22.407 1.00 83.38 942 GLN A N 1
ATOM 7312 C CA . GLN A 1 942 ? 27.158 10.615 -22.509 1.00 83.38 942 GLN A CA 1
ATOM 7313 C C . GLN A 1 942 ? 26.331 10.846 -21.235 1.00 83.38 942 GLN A C 1
ATOM 7315 O O . GLN A 1 942 ? 26.443 11.915 -20.642 1.00 83.38 942 GLN A O 1
ATOM 7320 N N . SER A 1 943 ? 25.601 9.837 -20.753 1.00 83.00 943 SER A N 1
ATOM 7321 C CA . SER A 1 943 ? 24.807 9.944 -19.519 1.00 83.00 943 SER A CA 1
ATOM 7322 C C . SER A 1 943 ? 25.672 10.291 -18.301 1.00 83.00 943 SER A C 1
ATOM 7324 O O . SER A 1 943 ? 25.321 11.146 -17.491 1.00 83.00 943 SER A O 1
ATOM 7326 N N . LEU A 1 944 ? 26.866 9.697 -18.181 1.00 84.94 944 LEU A N 1
ATOM 7327 C CA . LEU A 1 944 ? 27.800 10.026 -17.096 1.00 84.94 944 LEU A CA 1
ATOM 7328 C C . LEU A 1 944 ? 28.370 11.449 -17.204 1.00 84.94 944 LEU A C 1
ATOM 7330 O O . LEU A 1 944 ? 28.648 12.067 -16.178 1.00 84.94 944 LEU A O 1
ATOM 7334 N N . GLN A 1 945 ? 28.561 11.972 -18.418 1.00 83.75 945 GLN A N 1
ATOM 7335 C CA . GLN A 1 945 ? 28.979 13.359 -18.640 1.00 83.75 945 GLN A CA 1
ATOM 7336 C C . GLN A 1 945 ? 27.869 14.354 -18.288 1.00 83.75 945 GLN A C 1
ATOM 7338 O O . GLN A 1 945 ? 28.172 15.406 -17.738 1.00 83.75 945 GLN A O 1
ATOM 7343 N N . GLU A 1 946 ? 26.608 14.021 -18.565 1.00 79.44 946 GLU A N 1
ATOM 7344 C CA . GLU A 1 946 ? 25.448 14.840 -18.189 1.00 79.44 946 GLU A CA 1
ATOM 7345 C C . GLU A 1 946 ? 25.254 14.882 -16.662 1.00 79.44 946 GLU A C 1
ATOM 7347 O O . GLU A 1 946 ? 24.909 15.923 -16.103 1.00 79.44 946 GLU A O 1
ATOM 7352 N N . LEU A 1 947 ? 25.554 13.779 -15.967 1.00 74.56 947 LEU A N 1
ATOM 7353 C CA . LEU A 1 947 ? 25.509 13.697 -14.502 1.00 74.56 947 LEU A CA 1
ATOM 7354 C C . LEU A 1 947 ? 26.695 14.382 -13.798 1.00 74.56 947 LEU A C 1
ATOM 7356 O O . LEU A 1 947 ? 26.560 14.835 -12.655 1.00 74.56 947 LEU A O 1
ATOM 7360 N N . ALA A 1 948 ? 27.863 14.440 -14.437 1.00 73.31 948 ALA 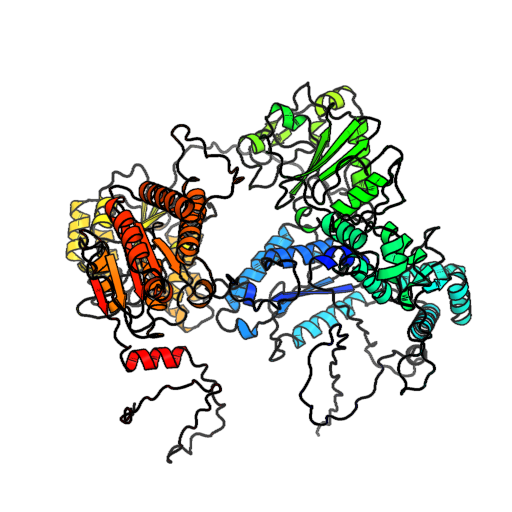A N 1
ATOM 7361 C CA . ALA A 1 948 ? 29.058 15.056 -13.873 1.00 73.31 948 ALA A CA 1
ATOM 7362 C C . ALA A 1 948 ? 29.046 16.580 -14.086 1.00 73.31 948 ALA A C 1
ATOM 7364 O O . ALA A 1 948 ? 28.993 17.063 -15.212 1.00 73.31 948 ALA A O 1
ATOM 7365 N N . SER A 1 949 ? 29.162 17.363 -13.008 1.00 65.38 949 SER A N 1
ATOM 7366 C CA . SER A 1 949 ? 29.341 18.821 -13.094 1.00 65.38 949 SER A CA 1
ATOM 7367 C C . SER A 1 949 ? 30.698 19.237 -12.526 1.00 65.38 949 SER A C 1
ATOM 7369 O O . SER A 1 949 ? 31.282 18.520 -11.719 1.00 65.38 949 SER A O 1
ATOM 7371 N N . LEU A 1 950 ? 31.194 20.419 -12.913 1.00 52.97 950 LEU A N 1
ATOM 7372 C CA . LEU A 1 950 ? 32.520 20.945 -12.530 1.00 52.97 950 LEU A CA 1
ATOM 7373 C C . LEU A 1 950 ? 32.798 20.977 -11.010 1.00 52.97 950 LEU A C 1
ATOM 7375 O O . LEU A 1 950 ? 33.955 21.089 -10.614 1.00 52.97 950 LEU A O 1
ATOM 7379 N N . HIS A 1 951 ? 31.761 20.893 -10.169 1.00 57.31 951 HIS A N 1
ATOM 7380 C CA . HIS A 1 951 ? 31.859 21.042 -8.714 1.00 57.31 951 HIS A CA 1
ATOM 7381 C C . HIS A 1 951 ? 31.450 19.807 -7.897 1.00 57.31 951 HIS A C 1
ATOM 7383 O O . HIS A 1 951 ? 31.697 19.803 -6.695 1.00 57.31 951 HIS A O 1
ATOM 7389 N N . HIS A 1 952 ? 30.874 18.761 -8.506 1.00 69.62 952 HIS A N 1
ATOM 7390 C CA . HIS A 1 952 ? 30.463 17.555 -7.772 1.00 69.62 952 HIS A CA 1
ATOM 7391 C C . HIS A 1 952 ? 30.733 16.275 -8.589 1.00 69.62 952 HIS A C 1
ATOM 7393 O O . HIS A 1 952 ? 30.186 16.137 -9.694 1.00 69.62 952 HIS A O 1
ATOM 7399 N N . PRO A 1 953 ? 31.553 15.342 -8.067 1.00 84.75 953 PRO A N 1
ATOM 7400 C CA . PRO A 1 953 ? 31.897 14.097 -8.748 1.00 84.75 953 PRO A CA 1
ATOM 7401 C C . PRO A 1 953 ? 30.735 13.089 -8.783 1.00 84.75 953 PRO A C 1
ATOM 7403 O O . PRO A 1 953 ? 29.790 13.160 -7.998 1.00 84.75 953 PRO A O 1
ATOM 7406 N N . VAL A 1 954 ? 30.823 12.129 -9.707 1.00 89.06 954 VAL A N 1
ATOM 7407 C CA . VAL A 1 954 ? 29.924 10.970 -9.827 1.00 89.06 954 VAL A CA 1
ATOM 7408 C C . VAL A 1 954 ? 30.671 9.728 -9.357 1.00 89.06 954 VAL A C 1
ATOM 7410 O O . VAL A 1 954 ? 31.771 9.458 -9.843 1.00 89.06 954 VAL A O 1
ATOM 7413 N N . LEU A 1 955 ? 30.071 8.962 -8.446 1.00 91.19 955 LEU A N 1
ATOM 7414 C CA . LEU A 1 955 ? 30.630 7.712 -7.936 1.00 91.19 955 LEU A CA 1
ATOM 7415 C C . LEU A 1 955 ? 29.919 6.522 -8.581 1.00 91.19 955 LEU A C 1
ATOM 7417 O O . LEU A 1 955 ? 28.731 6.314 -8.353 1.00 91.19 955 LEU A O 1
ATOM 7421 N N . LEU A 1 956 ? 30.651 5.724 -9.357 1.00 92.75 956 LEU A N 1
ATOM 7422 C CA . LEU A 1 956 ? 30.162 4.463 -9.914 1.00 92.75 956 LEU A CA 1
ATOM 7423 C C . LEU A 1 956 ? 30.753 3.289 -9.127 1.00 92.75 956 LEU A C 1
ATOM 7425 O O . LEU A 1 956 ? 31.968 3.066 -9.140 1.00 92.75 956 LEU A O 1
ATOM 7429 N N . ILE A 1 957 ? 29.878 2.544 -8.457 1.00 94.25 957 ILE A N 1
ATOM 7430 C CA . ILE A 1 957 ? 30.204 1.369 -7.654 1.00 94.25 957 ILE A CA 1
ATOM 7431 C C . ILE A 1 957 ? 29.828 0.118 -8.447 1.00 94.25 957 ILE A C 1
ATOM 7433 O O . ILE A 1 957 ? 28.663 -0.077 -8.789 1.00 94.25 957 ILE A O 1
ATOM 7437 N N . LEU A 1 958 ? 30.824 -0.717 -8.735 1.00 93.00 958 LEU A N 1
ATOM 7438 C CA . LEU A 1 958 ? 30.657 -1.999 -9.413 1.00 93.00 958 LEU A CA 1
ATOM 7439 C C . LEU A 1 958 ? 31.027 -3.123 -8.444 1.00 93.00 958 LEU A C 1
ATOM 7441 O O . LEU A 1 958 ? 32.207 -3.293 -8.114 1.00 93.00 958 LEU A O 1
ATOM 7445 N N . ASP A 1 959 ? 30.019 -3.855 -7.979 1.00 92.38 959 ASP A N 1
ATOM 7446 C CA . ASP A 1 959 ? 30.180 -4.965 -7.041 1.00 92.38 959 ASP A CA 1
ATOM 7447 C C . ASP A 1 959 ? 30.196 -6.319 -7.764 1.00 92.38 959 ASP A C 1
ATOM 7449 O O . ASP A 1 959 ? 29.589 -6.471 -8.824 1.00 92.38 959 ASP A O 1
ATOM 7453 N N . ASP A 1 960 ? 30.909 -7.277 -7.178 1.00 87.75 960 ASP A N 1
ATOM 7454 C CA . ASP A 1 960 ? 31.062 -8.665 -7.635 1.00 87.75 960 ASP A CA 1
ATOM 7455 C C . ASP A 1 960 ? 31.552 -8.842 -9.091 1.00 87.75 960 ASP A C 1
ATOM 7457 O O . ASP A 1 960 ? 30.991 -9.562 -9.912 1.00 87.75 960 ASP A O 1
ATOM 7461 N N . LEU A 1 961 ? 32.659 -8.183 -9.453 1.00 87.62 961 LEU A N 1
ATOM 7462 C CA . LEU A 1 961 ? 33.213 -8.239 -10.817 1.00 87.62 961 LEU A CA 1
ATOM 7463 C C . LEU A 1 961 ? 33.918 -9.562 -11.176 1.00 87.62 961 LEU A C 1
ATOM 7465 O O . LEU A 1 961 ? 34.519 -9.657 -12.250 1.00 87.62 961 LEU A O 1
ATOM 7469 N N . ASP A 1 962 ? 33.876 -10.573 -10.308 1.00 86.44 962 ASP A N 1
ATOM 7470 C CA . ASP A 1 962 ? 34.663 -11.804 -10.429 1.00 86.44 962 ASP A CA 1
ATOM 7471 C C . ASP A 1 962 ? 34.409 -12.535 -11.758 1.00 86.44 962 ASP A C 1
ATOM 7473 O O . ASP A 1 962 ? 35.361 -12.849 -12.478 1.00 86.44 962 ASP A O 1
ATOM 7477 N N . SER A 1 963 ? 33.141 -12.714 -12.140 1.00 83.12 963 SER A N 1
ATOM 7478 C CA . SER A 1 963 ? 32.746 -13.349 -13.408 1.00 83.12 963 SER A CA 1
ATOM 7479 C C . SER A 1 963 ? 33.269 -12.602 -14.642 1.00 83.12 963 SER A C 1
ATOM 7481 O O . SER A 1 963 ? 33.863 -13.197 -15.543 1.00 83.12 963 SER A O 1
ATOM 7483 N N . LEU A 1 964 ? 33.115 -11.272 -14.678 1.00 83.56 964 LEU A N 1
ATOM 7484 C CA . LEU A 1 964 ? 33.539 -10.449 -15.821 1.00 83.56 964 LEU A CA 1
ATOM 7485 C C . LEU A 1 964 ? 35.062 -10.363 -15.947 1.00 83.56 964 LEU A C 1
ATOM 7487 O O . LEU A 1 964 ? 35.591 -10.254 -17.056 1.00 83.56 964 LEU A O 1
ATOM 7491 N N . LEU A 1 965 ? 35.778 -10.408 -14.824 1.00 85.38 965 LEU A N 1
ATOM 7492 C CA . LEU A 1 965 ? 37.237 -10.451 -14.808 1.00 85.38 965 LEU A CA 1
ATOM 7493 C C . LEU A 1 965 ? 37.770 -11.801 -15.298 1.00 85.38 965 LEU A C 1
ATOM 7495 O O . LEU A 1 965 ? 38.817 -11.833 -15.940 1.00 85.38 965 LEU A O 1
ATOM 7499 N N . GLN A 1 966 ? 37.053 -12.901 -15.067 1.00 83.19 966 GLN A N 1
ATOM 7500 C CA . GLN A 1 966 ? 37.442 -14.213 -15.585 1.00 83.19 966 GLN A CA 1
ATOM 7501 C C . GLN A 1 966 ? 37.218 -14.331 -17.099 1.00 83.19 966 GLN A C 1
ATOM 7503 O O . GLN A 1 966 ? 38.094 -14.828 -17.807 1.00 83.19 966 GLN A O 1
ATOM 7508 N N . SER A 1 967 ? 36.076 -13.856 -17.613 1.00 79.38 967 SER A N 1
ATOM 7509 C CA . SER A 1 967 ? 35.693 -14.049 -19.019 1.00 79.38 967 SER A CA 1
ATOM 7510 C C . SER A 1 967 ? 36.122 -12.915 -19.962 1.00 79.38 967 SER A C 1
ATOM 7512 O O . SER A 1 967 ? 36.340 -13.161 -21.149 1.00 79.38 967 SER A O 1
ATOM 7514 N N . ASN A 1 968 ? 36.230 -11.667 -19.480 1.00 83.75 968 ASN A N 1
ATOM 7515 C CA . ASN A 1 968 ? 36.339 -10.463 -20.322 1.00 83.75 968 ASN A CA 1
ATOM 7516 C C . ASN A 1 968 ? 37.229 -9.344 -19.727 1.00 83.75 968 ASN A C 1
ATOM 7518 O O . ASN A 1 968 ? 36.986 -8.162 -19.990 1.00 83.75 968 ASN A O 1
ATOM 7522 N N . ALA A 1 969 ? 38.270 -9.675 -18.952 1.00 85.25 969 ALA A N 1
ATOM 7523 C CA . ALA A 1 969 ? 39.107 -8.682 -18.257 1.00 85.25 969 ALA A CA 1
ATOM 7524 C C . ALA A 1 969 ? 39.675 -7.561 -19.151 1.00 85.25 969 ALA A C 1
ATOM 7526 O O . ALA A 1 969 ? 39.636 -6.393 -18.760 1.00 85.25 969 ALA A O 1
ATOM 7527 N N . GLU A 1 970 ? 40.211 -7.878 -20.335 1.00 85.94 970 GLU A N 1
ATOM 7528 C CA . GLU A 1 970 ? 40.821 -6.879 -21.230 1.00 85.94 970 GLU A CA 1
ATOM 7529 C C . GLU A 1 970 ? 39.776 -5.926 -21.831 1.00 85.94 970 GLU A C 1
ATOM 7531 O O . GLU A 1 970 ? 39.993 -4.717 -21.944 1.00 85.94 970 GLU A O 1
ATOM 7536 N N . GLU A 1 971 ? 38.609 -6.444 -22.193 1.00 84.38 971 GLU A N 1
ATOM 7537 C CA . GLU A 1 971 ? 37.501 -5.665 -22.734 1.00 84.38 971 GLU A CA 1
ATOM 7538 C C . GLU A 1 971 ? 36.877 -4.777 -21.655 1.00 84.38 971 GLU A C 1
ATOM 7540 O O . GLU A 1 971 ? 36.673 -3.584 -21.900 1.00 84.38 971 GLU A O 1
ATOM 7545 N N . LEU A 1 972 ? 36.665 -5.311 -20.447 1.00 87.81 972 LEU A N 1
ATOM 7546 C CA . LEU A 1 972 ? 36.217 -4.542 -19.285 1.00 87.81 972 LEU A CA 1
ATOM 7547 C C . LEU A 1 972 ? 37.219 -3.428 -18.955 1.00 87.81 972 LEU A C 1
ATOM 7549 O O . LEU A 1 972 ? 36.831 -2.272 -18.789 1.00 87.81 972 LEU A O 1
ATOM 7553 N N . ARG A 1 973 ? 38.523 -3.729 -18.965 1.00 90.75 973 ARG A N 1
ATOM 7554 C CA . ARG A 1 973 ? 39.586 -2.736 -18.759 1.00 90.75 973 ARG A CA 1
ATOM 7555 C C . ARG A 1 973 ? 39.510 -1.591 -19.767 1.00 90.75 973 ARG A C 1
ATOM 7557 O O . ARG A 1 973 ? 39.657 -0.430 -19.377 1.00 90.75 973 ARG A O 1
ATOM 7564 N N . LYS A 1 974 ? 39.278 -1.891 -21.051 1.00 88.69 974 LYS A N 1
ATOM 7565 C CA . LYS A 1 974 ? 39.117 -0.877 -22.111 1.00 88.69 974 LYS A CA 1
ATOM 7566 C C . LYS A 1 974 ? 37.888 -0.002 -21.867 1.00 88.69 974 LYS A C 1
ATOM 7568 O O . LYS A 1 974 ? 37.985 1.208 -22.052 1.00 88.69 974 LYS A O 1
ATOM 7573 N N . VAL A 1 975 ? 36.765 -0.594 -21.451 1.00 89.56 975 VAL A N 1
ATOM 7574 C CA . VAL A 1 975 ? 35.538 0.145 -21.105 1.00 89.56 975 VAL A CA 1
ATOM 7575 C C . VAL A 1 975 ? 35.802 1.083 -19.929 1.00 89.56 975 VAL A C 1
ATOM 7577 O O . VAL A 1 975 ? 35.640 2.288 -20.079 1.00 89.56 975 VAL A O 1
ATOM 7580 N N . LEU A 1 976 ? 36.293 0.570 -18.797 1.00 92.12 976 LEU A N 1
ATOM 7581 C CA . LEU A 1 976 ? 36.540 1.381 -17.597 1.00 92.12 976 LEU A CA 1
ATOM 7582 C C . LEU A 1 976 ? 37.572 2.494 -17.848 1.00 92.12 976 LEU A C 1
ATOM 7584 O O . LEU A 1 976 ? 37.421 3.610 -17.355 1.00 92.12 976 LEU A O 1
ATOM 7588 N N . THR A 1 977 ? 38.597 2.214 -18.660 1.00 92.69 977 THR A N 1
ATOM 7589 C CA . THR A 1 977 ? 39.584 3.222 -19.077 1.00 92.69 977 THR A CA 1
ATOM 7590 C C . THR A 1 977 ? 38.938 4.329 -19.911 1.00 92.69 977 THR A C 1
ATOM 7592 O O . THR A 1 977 ? 39.234 5.501 -19.693 1.00 92.69 977 THR A O 1
ATOM 7595 N N . GLU A 1 978 ? 38.050 3.990 -20.848 1.00 89.94 978 GLU A N 1
ATOM 7596 C CA . GLU A 1 978 ? 37.332 4.986 -21.650 1.00 89.94 978 GLU A CA 1
ATOM 7597 C C . GLU A 1 978 ? 36.414 5.861 -20.787 1.00 89.94 978 GLU A C 1
ATOM 7599 O O . GLU A 1 978 ? 36.424 7.081 -20.955 1.00 89.94 978 GLU A O 1
ATOM 7604 N N . LEU A 1 979 ? 35.674 5.266 -19.843 1.00 91.38 979 LEU A N 1
ATOM 7605 C CA . LEU A 1 979 ? 34.793 6.002 -18.929 1.00 91.38 979 LEU A CA 1
ATOM 7606 C C . LEU A 1 979 ? 35.578 7.044 -18.113 1.00 91.38 979 LEU A C 1
ATOM 7608 O O . LEU A 1 979 ? 35.188 8.208 -18.048 1.00 91.38 979 LEU A O 1
ATOM 7612 N N . LEU A 1 980 ? 36.728 6.658 -17.549 1.00 90.31 980 LEU A N 1
ATOM 7613 C CA . LEU A 1 980 ? 37.588 7.579 -16.796 1.00 90.31 980 LEU A CA 1
ATOM 7614 C C . LEU A 1 980 ? 38.181 8.693 -17.670 1.00 90.31 980 LEU A C 1
ATOM 7616 O O . LEU A 1 980 ? 38.234 9.848 -17.242 1.00 90.31 980 LEU A O 1
ATOM 7620 N N . LEU A 1 981 ? 38.619 8.359 -18.888 1.00 89.75 981 LEU A N 1
ATOM 7621 C CA . LEU A 1 981 ? 39.223 9.324 -19.810 1.00 89.75 981 LEU A CA 1
ATOM 7622 C C . LEU A 1 981 ? 38.216 10.354 -20.328 1.00 89.75 981 LEU A C 1
ATOM 7624 O O . LEU A 1 981 ? 38.596 11.499 -20.558 1.00 89.75 981 LEU A O 1
ATOM 7628 N N . ARG A 1 982 ? 36.958 9.956 -20.549 1.00 89.38 982 ARG A N 1
ATOM 7629 C CA . ARG A 1 982 ? 35.942 10.821 -21.166 1.00 89.38 982 ARG A CA 1
ATOM 7630 C C . ARG A 1 982 ? 35.101 11.603 -20.157 1.00 89.38 982 ARG A C 1
ATOM 7632 O O . ARG A 1 982 ? 34.495 12.591 -20.557 1.00 89.38 982 ARG A O 1
ATOM 7639 N N . THR A 1 983 ? 35.099 11.234 -18.879 1.00 87.88 983 THR A N 1
ATOM 7640 C CA . THR A 1 983 ? 34.281 11.900 -17.852 1.00 87.88 983 THR A CA 1
ATOM 7641 C C . THR A 1 983 ? 35.176 12.459 -16.748 1.00 87.88 983 THR A C 1
ATOM 7643 O O . THR A 1 983 ? 35.599 11.702 -15.886 1.00 87.88 983 THR A O 1
ATOM 7646 N N . GLU A 1 984 ? 35.492 13.761 -16.743 1.00 80.56 984 GLU A N 1
ATOM 7647 C CA . GLU A 1 984 ? 36.500 14.355 -15.832 1.00 80.56 984 GLU A CA 1
ATOM 7648 C C . GLU A 1 984 ? 36.144 14.267 -14.332 1.00 80.56 984 GLU A C 1
ATOM 7650 O O . GLU A 1 984 ? 37.050 14.218 -13.502 1.00 80.56 984 GLU A O 1
ATOM 7655 N N . GLY A 1 985 ? 34.855 14.148 -13.989 1.00 85.06 985 GLY A N 1
ATOM 7656 C CA . GLY A 1 985 ? 34.349 14.015 -12.614 1.00 85.06 985 GLY A CA 1
ATOM 7657 C C . GLY A 1 985 ? 33.935 12.600 -12.189 1.00 85.06 985 GLY A C 1
ATOM 7658 O O . GLY A 1 985 ? 33.234 12.466 -11.194 1.00 85.06 985 GLY A O 1
ATOM 7659 N N . LEU A 1 986 ? 34.298 11.552 -12.941 1.00 90.56 986 LEU A N 1
ATOM 7660 C CA . LEU A 1 986 ? 33.940 10.166 -12.599 1.00 90.56 986 LEU A CA 1
ATOM 7661 C C . LEU A 1 986 ? 34.962 9.530 -11.652 1.00 90.56 986 LEU A C 1
ATOM 7663 O O . LEU A 1 986 ? 36.163 9.526 -11.953 1.00 90.56 986 LEU A O 1
ATOM 7667 N N . GLU A 1 987 ? 34.470 8.909 -10.588 1.00 92.62 987 GLU A N 1
ATOM 7668 C CA . GLU A 1 987 ? 35.228 8.073 -9.664 1.00 92.62 987 GLU A CA 1
ATOM 7669 C C . GLU A 1 987 ? 34.653 6.653 -9.634 1.00 92.62 987 GLU A C 1
ATOM 7671 O O . GLU A 1 987 ? 33.440 6.452 -9.636 1.00 92.62 987 GLU A O 1
ATOM 7676 N N . LEU A 1 988 ? 35.539 5.657 -9.643 1.00 93.38 988 LEU A N 1
ATOM 7677 C CA . LEU A 1 988 ? 35.187 4.241 -9.693 1.00 93.38 988 LEU A CA 1
ATOM 7678 C C . LEU A 1 988 ? 35.540 3.546 -8.379 1.00 93.38 988 LEU A C 1
ATOM 7680 O O . LEU A 1 988 ? 36.693 3.599 -7.940 1.00 93.38 988 LEU A O 1
ATOM 7684 N N . LEU A 1 989 ? 34.583 2.812 -7.819 1.00 94.44 989 LEU A N 1
ATOM 7685 C CA . LEU A 1 989 ? 34.811 1.859 -6.739 1.00 94.44 989 LEU A CA 1
ATOM 7686 C C . LEU A 1 989 ? 34.445 0.460 -7.233 1.00 94.44 989 LEU A C 1
ATOM 7688 O O . LEU A 1 989 ? 33.306 0.195 -7.598 1.00 94.44 989 LEU A O 1
ATOM 7692 N N . LEU A 1 990 ? 35.429 -0.425 -7.280 1.00 94.44 990 LEU A N 1
ATOM 7693 C CA . LEU A 1 990 ? 35.302 -1.767 -7.837 1.00 94.44 990 LEU A CA 1
ATOM 7694 C C . LEU A 1 990 ? 35.465 -2.796 -6.713 1.00 94.44 990 LEU A C 1
ATOM 7696 O O . LEU A 1 990 ? 36.324 -2.596 -5.853 1.00 94.44 990 LEU A O 1
ATOM 7700 N N . ALA A 1 991 ? 34.725 -3.905 -6.735 1.00 93.56 991 ALA A N 1
ATOM 7701 C CA . ALA A 1 991 ? 34.966 -5.045 -5.847 1.00 93.56 991 ALA A CA 1
ATOM 7702 C C . ALA A 1 991 ? 35.163 -6.355 -6.618 1.00 93.56 991 ALA A C 1
ATOM 7704 O O . ALA A 1 991 ? 34.432 -6.661 -7.557 1.00 93.56 991 ALA A O 1
ATOM 7705 N N . ALA A 1 992 ? 36.174 -7.122 -6.205 1.00 91.38 992 ALA A N 1
ATOM 7706 C CA . ALA A 1 992 ? 36.506 -8.439 -6.753 1.00 91.38 992 ALA A CA 1
ATOM 7707 C C . ALA A 1 992 ? 37.286 -9.281 -5.723 1.00 91.38 992 ALA A C 1
ATOM 7709 O O . ALA A 1 992 ? 37.661 -8.797 -4.653 1.00 91.38 992 ALA A O 1
ATOM 7710 N N . ARG A 1 993 ? 37.545 -10.558 -5.999 1.00 89.75 993 ARG A N 1
ATOM 7711 C CA . ARG A 1 993 ? 38.429 -11.421 -5.193 1.00 89.75 993 ARG A CA 1
ATOM 7712 C C . ARG A 1 993 ? 39.890 -11.034 -5.352 1.00 89.75 993 ARG A C 1
ATOM 7714 O O . ARG A 1 993 ? 40.626 -10.989 -4.367 1.00 89.75 993 ARG A O 1
ATOM 7721 N N . GLU A 1 994 ? 40.285 -10.711 -6.575 1.00 86.88 994 GLU A N 1
ATOM 7722 C CA . GLU A 1 994 ? 41.651 -10.348 -6.937 1.00 86.88 994 GLU A CA 1
ATOM 7723 C C . GLU A 1 994 ? 41.737 -8.903 -7.435 1.00 86.88 994 GLU A C 1
ATOM 7725 O O . GLU A 1 994 ? 40.741 -8.292 -7.816 1.00 86.88 994 GLU A O 1
ATOM 7730 N N . ALA A 1 995 ? 42.953 -8.352 -7.455 1.00 86.38 995 ALA A N 1
ATOM 7731 C CA . ALA A 1 995 ? 43.224 -7.022 -7.989 1.00 86.38 995 ALA A CA 1
ATOM 7732 C C . ALA A 1 995 ? 44.003 -7.093 -9.316 1.00 86.38 995 ALA A C 1
ATOM 7734 O O . ALA A 1 995 ? 45.212 -6.842 -9.328 1.00 86.38 995 ALA A O 1
ATOM 7735 N N . PRO A 1 996 ? 43.350 -7.427 -10.449 1.00 82.44 996 PRO A N 1
ATOM 7736 C CA . PRO A 1 996 ? 44.046 -7.647 -11.718 1.00 82.44 996 PRO A CA 1
ATOM 7737 C C . PRO A 1 996 ? 44.573 -6.354 -12.356 1.00 82.44 996 PRO A C 1
ATOM 7739 O O . PRO A 1 996 ? 45.468 -6.393 -13.202 1.00 82.44 996 PRO A O 1
ATOM 7742 N N . PHE A 1 997 ? 44.050 -5.189 -11.961 1.00 84.25 997 PHE A N 1
ATOM 7743 C CA . PHE A 1 997 ? 44.417 -3.903 -12.550 1.00 84.25 997 PHE A CA 1
ATOM 7744 C C . PHE A 1 997 ? 45.303 -3.081 -11.615 1.00 84.25 997 PHE A C 1
ATOM 7746 O O . PHE A 1 997 ? 44.877 -2.655 -10.547 1.00 84.25 997 PHE A O 1
ATOM 7753 N N . GLN A 1 998 ? 46.515 -2.757 -12.067 1.00 84.69 998 GLN A N 1
ATOM 7754 C CA . GLN A 1 998 ? 47.356 -1.741 -11.415 1.00 84.69 998 GLN A CA 1
ATOM 7755 C C . GLN A 1 998 ? 47.082 -0.322 -11.957 1.00 84.69 998 GLN A C 1
ATOM 7757 O O . GLN A 1 998 ? 47.324 0.675 -11.272 1.00 84.69 998 GLN A O 1
ATOM 7762 N N . ALA A 1 999 ? 46.571 -0.222 -13.192 1.00 86.88 999 ALA A N 1
ATOM 7763 C CA . ALA A 1 999 ? 46.224 1.035 -13.855 1.00 86.88 999 ALA A CA 1
ATOM 7764 C C . ALA A 1 999 ? 45.164 0.847 -14.960 1.00 86.88 999 ALA A C 1
ATOM 7766 O O . ALA A 1 999 ? 45.212 -0.124 -15.730 1.00 86.88 999 ALA A O 1
ATOM 7767 N N . LEU A 1 1000 ? 44.268 1.829 -15.081 1.00 88.75 1000 LEU A N 1
ATOM 7768 C CA . LEU A 1 1000 ? 43.291 1.996 -16.161 1.00 88.75 1000 LEU A CA 1
ATOM 7769 C C . LEU A 1 1000 ? 43.716 3.201 -17.018 1.00 88.75 1000 LEU A C 1
ATOM 7771 O O . LEU A 1 1000 ? 43.487 4.357 -16.661 1.00 88.75 1000 LEU A O 1
ATOM 7775 N N . GLY A 1 1001 ? 44.426 2.941 -18.120 1.00 85.50 1001 GLY A N 1
ATOM 7776 C CA . GLY A 1 1001 ? 45.063 3.987 -18.928 1.00 85.50 1001 GLY A CA 1
ATOM 7777 C C . GLY A 1 1001 ? 46.111 4.775 -18.133 1.00 85.50 1001 GLY A C 1
ATOM 7778 O O . GLY A 1 1001 ? 47.046 4.192 -17.590 1.00 85.50 1001 GLY A O 1
ATOM 7779 N N . ALA A 1 1002 ? 45.950 6.100 -18.059 1.00 84.19 1002 ALA A N 1
ATOM 7780 C CA . ALA A 1 1002 ? 46.815 6.982 -17.268 1.00 84.19 1002 ALA A CA 1
ATOM 7781 C C . ALA A 1 1002 ? 46.435 7.039 -15.771 1.00 84.19 1002 ALA A C 1
ATOM 7783 O O . ALA A 1 1002 ? 47.159 7.634 -14.969 1.00 84.19 1002 ALA A O 1
ATOM 7784 N N . HIS A 1 1003 ? 45.311 6.431 -15.375 1.00 87.81 1003 HIS A N 1
ATOM 7785 C CA . HIS A 1 1003 ? 44.801 6.487 -14.009 1.00 87.81 1003 HIS A CA 1
ATOM 7786 C C . HIS A 1 1003 ? 45.298 5.291 -13.191 1.00 87.81 1003 HIS A C 1
ATOM 7788 O O . HIS A 1 1003 ? 45.066 4.132 -13.537 1.00 87.81 1003 HIS A O 1
ATOM 7794 N N . LYS A 1 1004 ? 45.977 5.570 -12.073 1.00 89.19 1004 LYS A N 1
ATOM 7795 C CA . LYS A 1 1004 ? 46.404 4.542 -11.115 1.00 89.19 1004 LYS A CA 1
ATOM 7796 C C . LYS A 1 1004 ? 45.188 3.966 -10.383 1.00 89.19 1004 LYS A C 1
ATOM 7798 O O . LYS A 1 1004 ? 44.395 4.743 -9.855 1.00 89.19 1004 LYS A O 1
ATOM 7803 N N . VAL A 1 1005 ? 45.106 2.639 -10.296 1.00 91.25 1005 VAL A N 1
ATOM 7804 C CA . VAL A 1 1005 ? 44.103 1.932 -9.484 1.00 91.25 1005 VAL A CA 1
ATOM 7805 C C . VAL A 1 1005 ? 44.680 1.697 -8.091 1.00 91.25 1005 VAL A C 1
ATOM 7807 O O . VAL A 1 1005 ? 45.799 1.197 -7.950 1.00 91.25 1005 VAL A O 1
ATOM 7810 N N . VAL A 1 1006 ? 43.949 2.096 -7.051 1.00 93.06 1006 VAL A N 1
ATOM 7811 C CA . VAL A 1 1006 ? 44.318 1.804 -5.660 1.00 93.06 1006 VAL A CA 1
ATOM 7812 C C . VAL A 1 1006 ? 43.747 0.439 -5.288 1.00 93.06 1006 VAL A C 1
ATOM 7814 O O . VAL A 1 1006 ? 42.540 0.315 -5.122 1.00 93.06 1006 VAL A O 1
ATOM 7817 N N . GLY A 1 1007 ? 44.601 -0.579 -5.168 1.00 91.56 1007 GLY A N 1
ATOM 7818 C CA . GLY A 1 1007 ? 44.205 -1.881 -4.628 1.00 91.56 1007 GLY A CA 1
ATOM 7819 C C . GLY A 1 1007 ? 44.069 -1.803 -3.109 1.00 91.56 1007 GLY A C 1
ATOM 7820 O O . GLY A 1 1007 ? 45.076 -1.647 -2.417 1.00 91.56 1007 GLY A O 1
ATOM 7821 N N . TYR A 1 1008 ? 42.838 -1.863 -2.606 1.00 93.81 1008 TYR A N 1
ATOM 7822 C CA . TYR A 1 1008 ? 42.528 -1.881 -1.180 1.00 93.81 1008 TYR A CA 1
ATOM 7823 C C . TYR A 1 1008 ? 42.265 -3.324 -0.740 1.00 93.81 1008 TYR A C 1
ATOM 7825 O O . TYR A 1 1008 ? 41.233 -3.900 -1.087 1.00 93.81 1008 TYR A O 1
ATOM 7833 N N . HIS A 1 1009 ? 43.200 -3.915 0.006 1.00 93.75 1009 HIS A N 1
ATOM 7834 C CA . HIS A 1 1009 ? 43.022 -5.255 0.560 1.00 93.75 1009 HIS A CA 1
ATOM 7835 C C . HIS A 1 1009 ? 42.101 -5.193 1.781 1.00 93.75 1009 HIS A C 1
ATOM 7837 O O . HIS A 1 1009 ? 42.405 -4.490 2.745 1.00 93.75 1009 HIS A O 1
ATOM 7843 N N . LEU A 1 1010 ? 40.988 -5.924 1.744 1.00 93.19 1010 LEU A N 1
ATOM 7844 C CA . LEU A 1 1010 ? 40.058 -6.004 2.863 1.00 93.19 1010 LEU A CA 1
ATOM 7845 C C . LEU A 1 1010 ? 40.475 -7.138 3.805 1.00 93.19 1010 LEU A C 1
ATOM 7847 O O . LEU A 1 1010 ? 40.359 -8.313 3.462 1.00 93.19 1010 LEU A O 1
ATOM 7851 N N . ASP A 1 1011 ? 40.955 -6.785 4.996 1.00 89.31 1011 ASP A N 1
ATOM 7852 C CA . ASP A 1 1011 ? 41.385 -7.756 6.008 1.00 89.31 1011 ASP A CA 1
ATOM 7853 C C . ASP A 1 1011 ? 40.187 -8.401 6.733 1.00 89.31 1011 ASP A C 1
ATOM 7855 O O . ASP A 1 1011 ? 39.094 -7.833 6.733 1.00 89.31 1011 ASP A O 1
ATOM 7859 N N . PRO A 1 1012 ? 40.335 -9.576 7.373 1.00 86.56 1012 PRO A N 1
ATOM 7860 C CA . PRO A 1 1012 ? 39.291 -10.147 8.227 1.00 86.56 1012 PRO A CA 1
ATOM 7861 C C . PRO A 1 1012 ? 38.914 -9.222 9.395 1.00 86.56 1012 PRO A C 1
ATOM 7863 O O . PRO A 1 1012 ? 39.740 -8.443 9.873 1.00 86.56 1012 PRO A O 1
ATOM 7866 N N . LEU A 1 1013 ? 37.673 -9.336 9.882 1.00 85.44 1013 LEU A N 1
ATOM 7867 C CA . LEU A 1 1013 ? 37.227 -8.612 11.077 1.00 85.44 1013 LEU A CA 1
ATOM 7868 C C . LEU A 1 1013 ? 38.091 -8.969 12.293 1.00 85.44 1013 LEU A C 1
ATOM 7870 O O . LEU A 1 1013 ? 38.532 -10.112 12.448 1.00 85.44 1013 LEU A O 1
ATOM 7874 N N . GLN A 1 1014 ? 38.294 -7.997 13.186 1.00 84.38 1014 GLN A N 1
ATOM 7875 C CA . GLN A 1 1014 ? 38.935 -8.269 14.470 1.00 84.38 1014 GLN A CA 1
ATOM 7876 C C . GLN A 1 1014 ? 38.081 -9.258 15.276 1.00 84.38 1014 GLN A C 1
ATOM 7878 O O . GLN A 1 1014 ? 36.855 -9.202 15.188 1.00 84.38 1014 GLN A O 1
ATOM 7883 N N . PRO A 1 1015 ? 38.680 -10.134 16.106 1.00 82.19 1015 PRO A N 1
ATOM 7884 C CA . PRO A 1 1015 ? 37.929 -11.155 16.838 1.00 82.19 1015 PRO A CA 1
ATOM 7885 C C . PRO A 1 1015 ? 36.767 -10.605 17.674 1.00 82.19 1015 PRO A C 1
ATOM 7887 O O . PRO A 1 1015 ? 35.727 -11.249 17.770 1.00 82.19 1015 PRO A O 1
ATOM 7890 N N . LEU A 1 1016 ? 36.924 -9.408 18.250 1.00 78.44 1016 LEU A N 1
ATOM 7891 C CA . LEU A 1 1016 ? 35.873 -8.755 19.031 1.00 78.44 1016 LEU A CA 1
ATOM 7892 C C . LEU A 1 1016 ? 34.702 -8.295 18.153 1.00 78.44 1016 LEU A C 1
ATOM 7894 O O . LEU A 1 1016 ? 33.551 -8.500 18.523 1.00 78.44 1016 LEU A O 1
ATOM 7898 N N . ASP A 1 1017 ? 34.988 -7.713 16.991 1.00 80.44 1017 ASP A N 1
ATOM 7899 C CA . ASP A 1 1017 ? 33.958 -7.256 16.057 1.00 80.44 1017 ASP A CA 1
ATOM 7900 C C . ASP A 1 1017 ? 33.272 -8.442 15.378 1.00 80.44 1017 ASP A C 1
ATOM 7902 O O . ASP A 1 1017 ? 32.056 -8.452 15.241 1.00 80.44 1017 ASP A O 1
ATOM 7906 N N . ALA A 1 1018 ? 34.021 -9.500 15.052 1.00 80.06 1018 ALA A N 1
ATOM 7907 C CA . ALA A 1 1018 ? 33.457 -10.759 14.576 1.00 80.06 1018 ALA A CA 1
ATOM 7908 C C . ALA A 1 1018 ? 32.541 -11.410 15.628 1.00 80.06 1018 ALA A C 1
ATOM 7910 O O . ALA A 1 1018 ? 31.485 -11.933 15.282 1.00 80.06 1018 ALA A O 1
ATOM 7911 N N . ALA A 1 1019 ? 32.910 -11.352 16.914 1.00 74.56 1019 ALA A N 1
ATOM 7912 C CA . ALA A 1 1019 ? 32.070 -11.838 18.006 1.00 74.56 1019 ALA A CA 1
ATOM 7913 C C . ALA A 1 1019 ? 30.815 -10.975 18.203 1.00 74.56 1019 ALA A C 1
ATOM 7915 O O . ALA A 1 1019 ? 29.741 -11.523 18.428 1.00 74.56 1019 ALA A O 1
ATOM 7916 N N . ARG A 1 1020 ? 30.926 -9.644 18.084 1.00 75.19 1020 ARG A N 1
ATOM 7917 C CA . ARG A 1 1020 ? 29.770 -8.731 18.104 1.00 75.19 1020 ARG A CA 1
ATOM 7918 C C . ARG A 1 1020 ? 28.816 -9.028 16.951 1.00 75.19 1020 ARG A C 1
ATOM 7920 O O . ARG A 1 1020 ? 27.639 -9.234 17.206 1.00 75.19 1020 ARG A O 1
ATOM 7927 N N . LEU A 1 1021 ? 29.338 -9.158 15.731 1.00 77.62 1021 LEU A N 1
ATOM 7928 C CA . LEU A 1 1021 ? 28.559 -9.526 14.548 1.00 77.62 1021 LEU A CA 1
ATOM 7929 C C . LEU A 1 1021 ? 27.861 -10.882 14.723 1.00 77.62 1021 LEU A C 1
ATOM 7931 O O . LEU A 1 1021 ? 26.694 -11.045 14.376 1.00 77.62 1021 LEU A O 1
ATOM 7935 N N . PHE A 1 1022 ? 28.563 -11.863 15.297 1.00 74.06 1022 PHE A N 1
ATOM 7936 C CA . PHE A 1 1022 ? 27.992 -13.173 15.603 1.00 74.06 1022 PHE A CA 1
ATOM 7937 C C . PHE A 1 1022 ? 26.860 -13.082 16.633 1.00 74.06 1022 PHE A C 1
ATOM 7939 O O . PHE A 1 1022 ? 25.819 -13.695 16.442 1.00 74.06 1022 PHE A O 1
ATOM 7946 N N . LEU A 1 1023 ? 27.033 -12.298 17.701 1.00 69.44 1023 LEU A N 1
ATOM 7947 C CA . LEU A 1 1023 ? 26.000 -12.113 18.723 1.00 69.44 1023 LEU A CA 1
ATOM 7948 C C . LEU A 1 1023 ? 24.763 -11.393 18.176 1.00 69.44 1023 LEU A C 1
ATOM 7950 O O . LEU A 1 1023 ? 23.655 -11.791 18.522 1.00 69.44 1023 LEU A O 1
ATOM 7954 N N . CYS A 1 1024 ? 24.948 -10.385 17.321 1.00 61.31 1024 CYS A N 1
ATOM 7955 C CA . CYS A 1 1024 ? 23.853 -9.691 16.641 1.00 61.31 1024 CYS A CA 1
ATOM 7956 C C . CYS A 1 1024 ? 23.081 -10.625 15.691 1.00 61.31 1024 CYS A C 1
ATOM 7958 O O . CYS A 1 1024 ? 21.856 -10.608 15.688 1.00 61.31 1024 CYS A O 1
ATOM 7960 N N . SER A 1 1025 ? 23.785 -11.525 14.991 1.00 57.72 1025 SER A N 1
ATOM 7961 C CA . SER A 1 1025 ? 23.187 -12.455 14.016 1.00 57.72 1025 SER A CA 1
ATOM 7962 C C . SER A 1 1025 ? 22.601 -13.750 14.605 1.00 57.72 1025 SER A C 1
ATOM 7964 O O . SER A 1 1025 ? 21.994 -14.538 13.875 1.00 57.72 1025 SER A O 1
ATOM 7966 N N . THR A 1 1026 ? 22.756 -14.012 15.909 1.00 47.06 1026 THR A N 1
ATOM 7967 C CA . THR A 1 1026 ? 22.170 -15.190 16.572 1.00 47.06 1026 THR A CA 1
ATOM 7968 C C . THR A 1 1026 ? 20.993 -14.818 17.471 1.00 47.06 1026 THR A C 1
ATOM 7970 O O . THR A 1 1026 ? 21.180 -14.186 18.508 1.00 47.06 1026 THR A O 1
ATOM 7973 N N . GLU A 1 1027 ? 19.791 -15.307 17.146 1.00 42.53 1027 GLU A N 1
ATOM 7974 C CA . GLU A 1 1027 ? 18.642 -15.316 18.061 1.00 42.53 1027 GLU A CA 1
ATOM 7975 C C . GLU A 1 1027 ? 18.946 -16.192 19.289 1.00 42.53 1027 GLU A C 1
ATOM 7977 O O . GLU A 1 1027 ? 18.703 -17.403 19.320 1.00 42.53 1027 GLU A O 1
ATOM 7982 N N . LEU A 1 1028 ? 19.507 -15.593 20.336 1.00 36.22 1028 LEU A N 1
ATOM 7983 C CA . LEU A 1 1028 ? 19.651 -16.256 21.625 1.00 36.22 1028 LEU A CA 1
ATOM 7984 C C . LEU A 1 1028 ? 18.299 -16.229 22.349 1.00 36.22 1028 LEU A C 1
ATOM 7986 O O . LEU A 1 1028 ? 17.966 -15.278 23.053 1.00 36.22 1028 LEU A O 1
ATOM 7990 N N . LEU A 1 1029 ? 17.523 -17.305 22.193 1.00 31.88 1029 LEU A N 1
ATOM 7991 C CA . LEU A 1 1029 ? 16.364 -17.588 23.042 1.00 31.88 1029 LEU A CA 1
ATOM 7992 C C . LEU A 1 1029 ? 16.794 -17.579 24.525 1.00 31.88 1029 LEU A C 1
ATOM 7994 O O . LEU A 1 1029 ? 17.715 -18.318 24.895 1.00 31.88 1029 LEU A O 1
ATOM 7998 N N . PRO A 1 1030 ? 16.121 -16.829 25.415 1.00 30.77 1030 PRO A N 1
ATOM 7999 C CA . PRO A 1 1030 ? 16.328 -16.988 26.843 1.00 30.77 1030 PRO A CA 1
ATOM 8000 C C . PRO A 1 1030 ? 15.790 -18.359 27.264 1.00 30.77 1030 PRO A C 1
ATOM 8002 O O . PRO A 1 1030 ? 14.588 -18.617 27.206 1.00 30.77 1030 PRO A O 1
ATOM 8005 N N . VAL A 1 1031 ? 16.669 -19.255 27.718 1.00 31.25 1031 VAL A N 1
ATOM 8006 C CA . VAL A 1 1031 ? 16.237 -20.470 28.418 1.00 31.25 1031 VAL A CA 1
ATOM 8007 C C . VAL A 1 1031 ? 15.531 -20.037 29.704 1.00 31.25 1031 VAL A C 1
ATOM 8009 O O . VAL A 1 1031 ? 16.094 -19.306 30.522 1.00 31.25 1031 VAL A O 1
ATOM 8012 N N . SER A 1 1032 ? 14.282 -20.474 29.868 1.00 31.22 1032 SER A N 1
ATOM 8013 C CA . SER A 1 1032 ? 13.437 -20.188 31.026 1.00 31.22 1032 SER A CA 1
ATOM 8014 C C . SER A 1 1032 ? 14.172 -20.455 32.343 1.00 31.22 1032 SER A C 1
ATOM 8016 O O . SER A 1 1032 ? 14.589 -21.583 32.617 1.00 31.22 1032 SER A O 1
ATOM 8018 N N . ARG A 1 1033 ? 14.293 -19.433 33.197 1.00 29.80 1033 ARG A N 1
ATOM 8019 C CA . ARG A 1 1033 ? 14.742 -19.602 34.583 1.00 29.80 1033 ARG A CA 1
ATOM 8020 C C . ARG A 1 1033 ? 13.647 -20.285 35.402 1.00 29.80 1033 ARG A C 1
ATOM 8022 O O . ARG A 1 1033 ? 12.711 -19.635 35.853 1.00 29.80 1033 ARG A O 1
ATOM 8029 N N . THR A 1 1034 ? 13.832 -21.565 35.693 1.00 34.47 1034 THR A N 1
ATOM 8030 C CA . THR A 1 1034 ? 13.336 -22.179 36.931 1.00 34.47 1034 THR A CA 1
ATOM 8031 C C . THR A 1 1034 ? 14.533 -22.724 37.701 1.00 34.47 1034 THR A C 1
ATOM 8033 O O . THR A 1 1034 ? 14.885 -23.889 37.556 1.00 34.47 1034 THR A O 1
ATOM 8036 N N . ALA A 1 1035 ? 15.193 -21.877 38.491 1.00 30.42 1035 ALA A N 1
ATOM 8037 C CA . ALA A 1 1035 ? 16.120 -22.325 39.527 1.00 30.42 1035 ALA A CA 1
ATOM 8038 C C . ALA A 1 1035 ? 16.192 -21.274 40.642 1.00 30.42 1035 ALA A C 1
ATOM 8040 O O . ALA A 1 1035 ? 16.455 -20.097 40.392 1.00 30.42 1035 ALA A O 1
ATOM 8041 N N . SER A 1 1036 ? 15.897 -21.710 41.866 1.00 32.50 1036 SER A N 1
ATOM 8042 C CA . SER A 1 1036 ? 16.042 -20.950 43.106 1.00 32.50 1036 SER A CA 1
ATOM 8043 C C . SER A 1 1036 ? 17.509 -20.626 43.396 1.00 32.50 1036 SER A C 1
ATOM 8045 O O . SER A 1 1036 ? 18.407 -21.380 43.032 1.00 32.50 1036 SER A O 1
ATOM 8047 N N . ALA A 1 1037 ? 17.734 -19.516 44.094 1.00 32.28 1037 ALA A N 1
ATOM 8048 C CA . ALA A 1 1037 ? 19.015 -18.828 44.265 1.00 32.28 1037 ALA A CA 1
ATOM 8049 C C . ALA A 1 1037 ? 20.129 -19.555 45.064 1.00 32.28 1037 ALA A C 1
ATOM 8051 O O . ALA A 1 1037 ? 21.100 -18.899 45.429 1.00 32.28 1037 ALA A O 1
ATOM 8052 N N . ASP A 1 1038 ? 20.053 -20.870 45.299 1.00 33.94 1038 ASP A N 1
ATOM 8053 C CA . ASP A 1 1038 ? 21.004 -21.587 46.173 1.00 33.94 1038 ASP A CA 1
ATOM 8054 C C . ASP A 1 1038 ? 21.928 -22.608 45.474 1.00 33.94 1038 ASP A C 1
ATOM 8056 O O . ASP A 1 1038 ? 22.824 -23.156 46.113 1.00 33.94 1038 ASP A O 1
ATOM 8060 N N . GLU A 1 1039 ? 21.823 -22.817 44.158 1.00 36.88 1039 GLU A N 1
ATOM 8061 C CA . GLU A 1 1039 ? 22.690 -23.757 43.419 1.00 36.88 1039 GLU A CA 1
ATOM 8062 C C . GLU A 1 1039 ? 23.545 -23.065 42.344 1.00 36.88 1039 GLU A C 1
ATOM 8064 O O . GLU A 1 1039 ? 23.413 -23.319 41.153 1.00 36.88 1039 GLU A O 1
ATOM 8069 N N . CYS A 1 1040 ? 24.473 -22.194 42.751 1.00 30.64 1040 CYS A N 1
ATOM 8070 C CA . CYS A 1 1040 ? 25.522 -21.669 41.859 1.00 30.64 1040 CYS A CA 1
ATOM 8071 C C . CYS A 1 1040 ? 26.917 -21.851 42.476 1.00 30.64 1040 CYS A C 1
ATOM 8073 O O . CYS A 1 1040 ? 27.662 -20.895 42.693 1.00 30.64 1040 CYS A O 1
ATOM 8075 N N . ARG A 1 1041 ? 27.281 -23.101 42.780 1.00 34.25 1041 ARG A N 1
ATOM 8076 C CA . ARG A 1 1041 ? 28.673 -23.533 42.990 1.00 34.25 1041 ARG A CA 1
ATOM 8077 C C . ARG A 1 1041 ? 28.878 -24.912 42.368 1.00 34.25 1041 ARG A C 1
ATOM 8079 O O . ARG A 1 1041 ? 28.875 -25.922 43.060 1.00 34.25 1041 ARG A O 1
ATOM 8086 N N . GLY A 1 1042 ? 29.050 -24.945 41.054 1.00 31.52 1042 GLY A N 1
ATOM 8087 C CA . GLY A 1 1042 ? 29.422 -26.151 40.321 1.00 31.52 1042 GLY A CA 1
ATOM 8088 C C . GLY A 1 1042 ? 29.446 -25.879 38.825 1.00 31.52 1042 GLY A C 1
ATOM 8089 O O . GLY A 1 1042 ? 28.523 -25.255 38.312 1.00 31.52 1042 GLY A O 1
ATOM 8090 N N . ASP A 1 1043 ? 30.515 -26.311 38.157 1.00 36.47 1043 ASP A N 1
ATOM 8091 C CA . ASP A 1 1043 ? 30.723 -26.237 36.708 1.00 36.47 1043 ASP A CA 1
ATOM 8092 C C . ASP A 1 1043 ? 29.502 -26.757 35.924 1.00 36.47 1043 ASP A C 1
ATOM 8094 O O . ASP A 1 1043 ? 29.367 -27.954 35.668 1.00 36.47 1043 ASP A O 1
ATOM 8098 N N . ALA A 1 1044 ? 28.610 -25.858 35.510 1.00 29.62 1044 ALA A N 1
ATOM 8099 C CA . ALA A 1 1044 ? 27.559 -26.161 34.550 1.00 29.62 1044 ALA A CA 1
ATOM 8100 C C . ALA A 1 1044 ? 28.031 -25.704 33.165 1.00 29.62 1044 ALA A C 1
ATOM 8102 O O . ALA A 1 1044 ? 28.015 -24.520 32.834 1.00 29.62 1044 ALA A O 1
ATOM 8103 N N . ALA A 1 1045 ? 28.490 -26.655 32.352 1.00 31.62 1045 ALA A N 1
ATOM 8104 C CA . ALA A 1 1045 ? 28.792 -26.416 30.949 1.00 31.62 1045 ALA A CA 1
ATOM 8105 C C . ALA A 1 1045 ? 27.508 -25.993 30.210 1.00 31.62 1045 ALA A C 1
ATOM 8107 O O . ALA A 1 1045 ? 26.610 -26.809 29.996 1.00 31.62 1045 ALA A O 1
ATOM 8108 N N . PHE A 1 1046 ? 27.425 -24.723 29.809 1.00 31.38 1046 PHE A N 1
ATOM 8109 C CA . PHE A 1 1046 ? 26.373 -24.229 28.923 1.00 31.38 1046 PHE A CA 1
ATOM 8110 C C . PHE A 1 1046 ? 26.460 -24.966 27.577 1.00 31.38 1046 PHE A C 1
ATOM 8112 O O . PHE A 1 1046 ? 27.408 -24.785 26.813 1.00 31.38 1046 PHE A O 1
ATOM 8119 N N . ARG A 1 1047 ? 25.481 -25.829 27.282 1.00 27.22 1047 ARG A N 1
ATOM 8120 C CA . ARG A 1 1047 ? 25.302 -26.420 25.950 1.00 27.22 1047 ARG A CA 1
ATOM 8121 C C . ARG A 1 1047 ? 24.374 -25.529 25.133 1.00 27.22 1047 ARG A C 1
ATOM 8123 O O . ARG A 1 1047 ? 23.167 -25.534 25.350 1.00 27.22 1047 ARG A O 1
ATOM 8130 N N . TRP A 1 1048 ? 24.943 -24.817 24.170 1.00 34.06 1048 TRP A N 1
ATOM 8131 C CA . TRP A 1 1048 ? 24.203 -24.076 23.151 1.00 34.06 1048 TRP A CA 1
ATOM 8132 C C . TRP A 1 1048 ? 23.853 -25.019 21.991 1.00 34.06 1048 TRP A C 1
ATOM 8134 O O . TRP A 1 1048 ? 24.719 -25.750 21.505 1.00 34.06 1048 TRP A O 1
ATOM 8144 N N . ARG A 1 1049 ? 22.587 -25.047 21.555 1.00 28.70 1049 ARG A N 1
ATOM 8145 C CA . ARG A 1 1049 ? 22.161 -25.773 20.345 1.00 28.70 1049 ARG A CA 1
ATOM 8146 C C . ARG A 1 1049 ? 22.145 -24.801 19.169 1.00 28.70 1049 ARG A C 1
ATOM 8148 O O . ARG A 1 1049 ? 21.342 -23.880 19.149 1.00 28.70 1049 ARG A O 1
ATOM 8155 N N . VAL A 1 1050 ? 23.015 -25.037 18.191 1.00 32.66 1050 VAL A N 1
ATOM 8156 C CA . VAL A 1 1050 ? 23.027 -24.331 16.903 1.00 32.66 1050 VAL A CA 1
ATOM 8157 C C . VAL A 1 1050 ? 22.072 -25.059 15.953 1.00 32.66 1050 VAL A C 1
ATOM 8159 O O . VAL A 1 1050 ? 22.216 -26.265 15.757 1.00 32.66 1050 VAL A O 1
ATOM 8162 N N . HIS A 1 1051 ? 21.086 -24.359 15.384 1.00 31.05 1051 HIS A N 1
ATOM 8163 C CA . HIS A 1 1051 ? 20.020 -24.974 14.576 1.00 31.05 1051 HIS A CA 1
ATOM 8164 C C . HIS A 1 1051 ? 20.337 -25.116 13.071 1.00 31.05 1051 HIS A C 1
ATOM 8166 O O . HIS A 1 1051 ? 19.517 -25.660 12.333 1.00 31.05 1051 HIS A O 1
ATOM 8172 N N . ARG A 1 1052 ? 21.522 -24.697 12.601 1.00 28.08 1052 ARG A N 1
ATOM 8173 C CA . ARG A 1 1052 ? 21.982 -24.906 11.214 1.00 28.08 1052 ARG A CA 1
ATOM 8174 C C . ARG A 1 1052 ? 23.442 -25.381 11.163 1.00 28.08 1052 ARG A C 1
ATOM 8176 O O . ARG A 1 1052 ? 24.284 -24.777 11.825 1.00 28.08 1052 ARG A O 1
ATOM 8183 N N . PRO A 1 1053 ? 23.784 -26.412 10.367 1.00 28.52 1053 PRO A N 1
ATOM 8184 C CA . PRO A 1 1053 ? 25.173 -26.717 10.066 1.00 28.52 1053 PRO A CA 1
ATOM 8185 C C . PRO A 1 1053 ? 25.678 -25.699 9.036 1.00 28.52 1053 PRO A C 1
ATOM 8187 O O . PRO A 1 1053 ? 25.300 -25.742 7.869 1.00 28.52 1053 PRO A O 1
ATOM 8190 N N . LEU A 1 1054 ? 26.532 -24.768 9.458 1.00 28.95 1054 LEU A N 1
ATOM 8191 C CA . LEU A 1 1054 ? 27.401 -24.053 8.526 1.00 28.95 1054 LEU A CA 1
ATOM 8192 C C . LEU A 1 1054 ? 28.524 -25.010 8.119 1.00 28.95 1054 LEU A C 1
ATOM 8194 O O . LEU A 1 1054 ? 29.194 -25.585 8.977 1.00 28.95 1054 LEU A O 1
ATOM 8198 N N . VAL A 1 1055 ? 28.719 -25.194 6.812 1.00 28.08 1055 VAL A N 1
ATOM 8199 C CA . VAL A 1 1055 ? 29.910 -25.851 6.262 1.00 28.08 1055 VAL A CA 1
ATOM 8200 C C . VAL A 1 1055 ? 31.105 -24.964 6.605 1.00 28.08 1055 VAL A C 1
ATOM 8202 O O . VAL A 1 1055 ? 31.383 -23.977 5.927 1.00 28.08 1055 VAL A O 1
ATOM 8205 N N . VAL A 1 1056 ? 31.772 -25.278 7.714 1.00 29.17 1056 VAL A N 1
ATOM 8206 C CA . VAL A 1 1056 ? 33.031 -24.654 8.114 1.00 29.17 1056 VAL A CA 1
ATOM 8207 C C . VAL A 1 1056 ? 34.125 -25.293 7.265 1.00 29.17 1056 VAL A C 1
ATOM 8209 O O . VAL A 1 1056 ? 34.484 -26.447 7.481 1.00 29.17 1056 VAL A O 1
ATOM 8212 N N . ALA A 1 1057 ? 34.633 -24.557 6.277 1.00 26.81 1057 ALA A N 1
ATOM 8213 C CA . ALA A 1 1057 ? 35.933 -24.866 5.699 1.00 26.81 1057 ALA A CA 1
ATOM 8214 C C . ALA A 1 1057 ? 37.002 -24.683 6.790 1.00 26.81 1057 ALA A C 1
ATOM 8216 O O . ALA A 1 1057 ? 36.961 -23.705 7.537 1.00 26.81 1057 ALA A O 1
ATOM 8217 N N . ASP A 1 1058 ? 37.899 -25.663 6.894 1.00 27.50 1058 ASP A N 1
ATOM 8218 C CA . ASP A 1 1058 ? 38.922 -25.854 7.926 1.00 27.50 1058 ASP A CA 1
ATOM 8219 C C . ASP A 1 1058 ? 39.492 -24.566 8.553 1.00 27.50 1058 ASP A C 1
ATOM 8221 O O . ASP A 1 1058 ? 40.380 -23.917 8.002 1.00 27.50 1058 ASP A O 1
ATOM 8225 N N . PHE A 1 1059 ? 39.061 -24.256 9.779 1.00 28.77 1059 PHE A N 1
ATOM 8226 C CA . PHE A 1 1059 ? 39.807 -23.389 10.692 1.00 28.77 1059 PHE A CA 1
ATOM 8227 C C . PHE A 1 1059 ? 40.533 -24.254 11.725 1.00 28.77 1059 PHE A C 1
ATOM 8229 O O . PHE A 1 1059 ? 40.030 -24.537 12.811 1.00 28.77 1059 PHE A O 1
ATOM 8236 N N . SER A 1 1060 ? 41.763 -24.656 11.404 1.00 26.38 1060 SER A N 1
ATOM 8237 C CA . SER A 1 1060 ? 42.725 -25.129 12.399 1.00 26.38 1060 SER A CA 1
ATOM 8238 C C . SER A 1 1060 ? 43.371 -23.927 13.096 1.00 26.38 1060 SER A C 1
ATOM 8240 O O . SER A 1 1060 ? 44.513 -23.571 12.810 1.00 26.38 1060 SER A O 1
ATOM 8242 N N . VAL A 1 1061 ? 42.649 -23.264 14.000 1.00 28.12 1061 VAL A N 1
ATOM 8243 C CA . VAL A 1 1061 ? 43.252 -22.276 14.906 1.00 28.12 1061 VAL A CA 1
ATOM 8244 C C . VAL A 1 1061 ? 42.749 -22.543 16.316 1.00 28.12 1061 VAL A C 1
ATOM 8246 O O . VAL A 1 1061 ? 41.555 -22.490 16.596 1.00 28.12 1061 VAL A O 1
ATOM 8249 N N . ALA A 1 1062 ? 43.684 -22.878 17.204 1.00 26.16 1062 ALA A N 1
ATOM 8250 C CA . ALA A 1 1062 ? 43.435 -23.073 18.621 1.00 26.16 1062 ALA A CA 1
ATOM 8251 C C . ALA A 1 1062 ? 42.821 -21.800 19.224 1.00 26.16 1062 ALA A C 1
ATOM 8253 O O . ALA A 1 1062 ? 43.489 -20.773 19.323 1.00 26.16 1062 ALA A O 1
ATOM 8254 N N . VAL A 1 1063 ? 41.555 -21.873 19.631 1.00 25.45 1063 VAL A N 1
ATOM 8255 C CA . VAL A 1 1063 ? 40.878 -20.806 20.375 1.00 25.45 1063 VAL A CA 1
ATOM 8256 C C . VAL A 1 1063 ? 41.446 -20.791 21.802 1.00 25.45 1063 VAL A C 1
ATOM 8258 O O . VAL A 1 1063 ? 41.268 -21.777 22.526 1.00 25.45 1063 VAL A O 1
ATOM 8261 N N . PRO A 1 1064 ? 42.131 -19.724 22.259 1.00 27.78 1064 PRO A N 1
ATOM 8262 C CA . PRO A 1 1064 ? 42.422 -19.567 23.674 1.00 27.78 1064 PRO A CA 1
ATOM 8263 C C . PRO A 1 1064 ? 41.108 -19.257 24.393 1.00 27.78 1064 PRO A C 1
ATOM 8265 O O . PRO A 1 1064 ? 40.307 -18.457 23.916 1.00 27.78 1064 PRO A O 1
ATOM 8268 N N . ARG A 1 1065 ? 40.892 -19.894 25.547 1.00 27.31 1065 ARG A N 1
ATOM 8269 C CA . ARG A 1 1065 ? 39.780 -19.610 26.466 1.00 27.31 1065 ARG A CA 1
ATOM 8270 C C . ARG A 1 1065 ? 39.621 -18.098 26.665 1.00 27.31 1065 ARG A C 1
ATOM 8272 O O . ARG A 1 1065 ? 40.459 -17.487 27.323 1.00 27.31 1065 ARG A O 1
ATOM 8279 N N . ILE A 1 1066 ? 38.537 -17.524 26.152 1.00 25.97 1066 ILE A N 1
ATOM 8280 C CA . ILE A 1 1066 ? 38.094 -16.188 26.546 1.00 25.97 1066 ILE A CA 1
ATOM 8281 C C . ILE A 1 1066 ? 37.145 -16.378 27.728 1.00 25.97 1066 ILE A C 1
ATOM 8283 O O . ILE A 1 1066 ? 36.010 -16.820 27.581 1.00 25.97 1066 ILE A O 1
ATOM 8287 N N . THR A 1 1067 ? 37.675 -16.126 28.921 1.00 26.70 1067 THR A N 1
ATOM 8288 C CA . THR A 1 1067 ? 36.917 -15.865 30.145 1.00 26.70 1067 THR A CA 1
ATOM 8289 C C . THR A 1 1067 ? 36.759 -14.354 30.288 1.00 26.70 1067 THR A C 1
ATOM 8291 O O . THR A 1 1067 ? 37.753 -13.699 30.601 1.00 26.70 1067 THR A O 1
ATOM 8294 N N . ALA A 1 1068 ? 35.557 -13.832 30.047 1.00 28.22 1068 ALA A N 1
ATOM 8295 C CA . ALA A 1 1068 ? 34.951 -12.645 30.666 1.00 28.22 1068 ALA A CA 1
ATOM 8296 C C . ALA A 1 1068 ? 33.622 -12.358 29.964 1.00 28.22 1068 ALA A C 1
ATOM 8298 O O . ALA A 1 1068 ? 33.661 -12.169 28.728 1.00 28.22 1068 ALA A O 1
#

Radius of gyration: 35.65 Å; chains: 1; bounding box: 95×87×90 Å

Organism: NCBI:txid2562237

InterPro domains:
  IPR003593 AAA+ ATPase domain [SM00382] (835-1032)
  IPR024983 CHAT domain [PF12770] (636-772)
  IPR027417 P-loop containing nucleoside triphosphate hydrolase [G3DSA:3.40.50.300] (85-218)
  IPR027417 P-loop containing nucleoside triphosphate hydrolase [G3DSA:3.40.50.300] (812-998)
  IPR027417 P-loop containing nucleoside triphosphate hydrolase [SSF52540] (57-215)
  IPR027417 P-loop containing nucleoside triphosphate hydrolase [SSF52540] (812-994)
  IPR032171 C-terminal of Roc, COR-A domain [PF16095] (230-394)
  IPR036388 Winged helix-like DNA-binding domain superfamily [G3DSA:1.10.10.10] (219-310)
  IPR041664 Orc1-like, AAA ATPase domain [PF13191] (818-978)

Secondary structure (DSSP, 8-state):
---------PPP--------------PPPP-----------HHHHHHHHTT----S-PPPP--------SGGGHHHHTTT--SS-EEEEEEEGGGG--BTTBS---S-----TT--S--PPPPHHHHHHHHHHHHHHH-TTSEEEEEEE-TTGGGSSHHHHHHHHHHHHHHHHHHSTTGGGTBPPBTTTTBSSEE--TTT-TTHHHHHHHHHHHHHHHHSTTSTT-----HHHHHHHHHHHHHHHT--S-TTS---TT---EE-HHHHHHHHHHHT--GGGHHHHHHHHHHTTS-B---STTTTT-EES-HHHHHHHHHHHHT--S--TTTHHHHHHHHHH-EEEHHHHHHTGGGSHHHHTTHHHHHHHHHHTTS-EEE--TTS--EEE-GGGPPPPP--------HHHHTTSEEEE-TT-GGGSHHHHHHHHHHHHHT-TTEEESTTS-B-SSEEEEEETTEEEEEEEESSSS--EEEEEETT---HHHHHHHHHHHHHHTTT-TT---EEEEE-HHHHHTTTTTTS---EEETTGGGSSSPEEPTTT--EE---TTSHHHHHHHHTPPPP--------PPPPP-----------PPPEEEEEE---SEETTTEE-PPP-HHHHHHTT--GGGEEEEE--HHHHHHHHHS--SS-EEEEEE-EEEGGGTEEEEEPTTSBEEEEEHHHHHHHHHHH--GGGEEEEEEESTT-HHHHHHHHHTT-S-EEEESS---HHHHHHHHHHHHHHHHTT--HHHHHHHHHHHHHH-SSHHHHGGGGGEEEESTT-GGGG-----------PPPPPP-PPPPSS--S-HHHHHHHHHHHTTT--EEEEE-STTSSHHHHHHHHHHHHTSTTSTTTT-EEEEE--HHHHHT-S-HHHHHHHHHHHHHHHHHHHHGGG-------PPPP----S---HHHHHHHHHHHHHHHHHHH-BTTB-EEEEEE-THHHHHHHHHHHHHHHHHHHHH-TTEEEEEEESS---SEETTEEPEEEE-PPPPHHHHHHHHHHHS----------TT--SS--------SS----------------